Protein AF-0000000078808119 (afdb_homodimer)

Structure (mmCIF, N/CA/C/O backbone):
data_AF-0000000078808119-model_v1
#
loop_
_entity.id
_entity.type
_entity.pdbx_description
1 polymer 'NodT family efflux transporter, outer membrane factor (OMF) lipoprotein'
#
loop_
_atom_site.group_PDB
_atom_site.id
_atom_site.type_symbol
_atom_site.label_atom_id
_atom_site.label_alt_id
_atom_site.label_comp_id
_atom_site.label_asym_id
_atom_site.label_entity_id
_atom_site.label_seq_id
_atom_site.pdbx_PDB_ins_code
_atom_site.Cartn_x
_atom_site.Cartn_y
_atom_site.Cartn_z
_atom_site.occupancy
_atom_site.B_iso_or_equiv
_atom_site.auth_seq_id
_atom_site.auth_comp_id
_atom_site.auth_asym_id
_atom_site.auth_atom_id
_atom_site.pdbx_PDB_model_num
ATOM 1 N N . MET A 1 1 ? 0.182 16.781 65.875 1 26.11 1 MET A N 1
ATOM 2 C CA . MET A 1 1 ? 0.904 15.656 65.312 1 26.11 1 MET A CA 1
ATOM 3 C C . MET A 1 1 ? 0.133 15.062 64.125 1 26.11 1 MET A C 1
ATOM 5 O O . MET A 1 1 ? 0.72 14.742 63.094 1 26.11 1 MET A O 1
ATOM 9 N N . ASN A 1 2 ? -1.141 14.547 64.375 1 29.64 2 ASN A N 1
ATOM 10 C CA . ASN A 1 2 ? -1.633 13.32 63.75 1 29.64 2 ASN A CA 1
ATOM 11 C C . ASN A 1 2 ? -2.248 13.578 62.375 1 29.64 2 ASN A C 1
ATOM 13 O O . ASN A 1 2 ? -3.064 12.789 61.906 1 29.64 2 ASN A O 1
ATOM 17 N N . MET A 1 3 ? -2.367 14.836 61.938 1 37.66 3 MET A N 1
ATOM 18 C CA . MET A 1 3 ? -3.24 15.172 60.812 1 37.66 3 MET A CA 1
ATOM 19 C C . MET A 1 3 ? -2.713 14.57 59.531 1 37.66 3 MET A C 1
ATOM 21 O O . MET A 1 3 ? -3.156 14.945 58.438 1 37.66 3 MET A O 1
ATOM 25 N N . ARG A 1 4 ? -1.538 13.805 59.625 1 39.56 4 ARG A N 1
ATOM 26 C CA . ARG A 1 4 ? -0.727 13.469 58.469 1 39.56 4 ARG A CA 1
ATOM 27 C C . ARG A 1 4 ? -1.419 12.414 57.625 1 39.56 4 ARG A C 1
ATOM 29 O O . ARG A 1 4 ? -0.977 12.133 56.5 1 39.56 4 ARG A O 1
ATOM 36 N N . ALA A 1 5 ? -2.146 11.508 58.25 1 38.66 5 ALA A N 1
ATOM 37 C CA . ALA A 1 5 ? -2.242 10.156 57.719 1 38.66 5 ALA A CA 1
ATOM 38 C C . ALA A 1 5 ? -3.182 10.109 56.5 1 38.66 5 ALA A C 1
ATOM 40 O O . ALA A 1 5 ? -3.326 9.07 55.875 1 38.66 5 ALA A O 1
ATOM 41 N N . TRP A 1 6 ? -4.121 11.055 56.469 1 37.31 6 TRP A N 1
ATOM 42 C CA . TRP A 1 6 ? -5.27 10.656 55.656 1 37.31 6 TRP A CA 1
ATOM 43 C C . TRP A 1 6 ? -4.898 10.602 54.188 1 37.31 6 TRP A C 1
ATOM 45 O O . TRP A 1 6 ? -5.746 10.328 53.344 1 37.31 6 TRP A O 1
ATOM 55 N N . SER A 1 7 ? -3.699 11.258 53.75 1 37.12 7 SER A N 1
ATOM 56 C CA . SER A 1 7 ? -3.629 11.586 52.344 1 37.12 7 SER A CA 1
ATOM 57 C C . SER A 1 7 ? -3.324 10.352 51.5 1 37.12 7 SER A C 1
ATOM 59 O O . SER A 1 7 ? -3.008 10.461 50.312 1 37.12 7 SER A O 1
ATOM 61 N N . ILE A 1 8 ? -2.963 9.203 52.219 1 37.16 8 ILE A N 1
ATOM 62 C CA . ILE A 1 8 ? -2.27 8.195 51.438 1 37.16 8 ILE A CA 1
ATOM 63 C C . ILE A 1 8 ? -3.24 7.566 50.438 1 37.16 8 ILE A C 1
ATOM 65 O O . ILE A 1 8 ? -2.82 6.914 49.469 1 37.16 8 ILE A O 1
ATOM 69 N N . SER A 1 9 ? -4.48 7.402 50.844 1 36.59 9 SER A N 1
ATOM 70 C CA . SER A 1 9 ? -5.203 6.281 50.25 1 36.59 9 SER A CA 1
ATOM 71 C C . SER A 1 9 ? -5.484 6.523 48.781 1 36.59 9 SER A C 1
ATOM 73 O O . SER A 1 9 ? -6.172 5.73 48.125 1 36.59 9 SER A O 1
ATOM 75 N N . LEU A 1 10 ? -5.438 7.82 48.375 1 34.66 10 LEU A N 1
ATOM 76 C CA . LEU A 1 10 ? -6.113 7.977 47.094 1 34.66 10 LEU A CA 1
ATOM 77 C C . LEU A 1 10 ? -5.344 7.266 46 1 34.66 10 LEU A C 1
ATOM 79 O O . LEU A 1 10 ? -5.82 7.176 44.875 1 34.66 10 LEU A O 1
ATOM 83 N N . LEU A 1 11 ? -4 7.031 46.219 1 33.75 11 LEU A N 1
ATOM 84 C CA . LEU A 1 11 ? -3.221 6.805 45 1 33.75 11 LEU A CA 1
ATOM 85 C C . LEU A 1 11 ? -3.475 5.41 44.438 1 33.75 11 LEU A C 1
ATOM 87 O O . LEU A 1 11 ? -2.857 5.008 43.469 1 33.75 11 LEU A O 1
ATOM 91 N N . LEU A 1 12 ? -3.926 4.531 45.312 1 34.78 12 LEU A N 1
ATOM 92 C CA . LEU A 1 12 ? -3.605 3.178 44.875 1 34.78 12 LEU A CA 1
ATOM 93 C C . LEU A 1 12 ? -4.328 2.84 43.594 1 34.78 12 LEU A C 1
ATOM 95 O O . LEU A 1 12 ? -3.943 1.904 42.875 1 34.78 12 LEU A O 1
ATOM 99 N N . PHE A 1 13 ? -5.594 3.127 43.531 1 34 13 PHE A N 1
ATOM 100 C CA . PHE A 1 13 ? -6.359 2.174 42.75 1 34 13 PHE A CA 1
ATOM 101 C C . PHE A 1 13 ? -6.078 2.359 41.25 1 34 13 PHE A C 1
ATOM 103 O O . PHE A 1 13 ? -6.918 2.033 40.406 1 34 13 PHE A O 1
ATOM 110 N N . LEU A 1 14 ? -5.188 3.268 40.812 1 32.53 14 LEU A N 1
ATOM 111 C CA . LEU A 1 14 ? -5.215 3.326 39.344 1 32.53 14 LEU A CA 1
ATOM 112 C C . LEU A 1 14 ? -4.699 2.023 38.75 1 32.53 14 LEU A C 1
ATOM 114 O O . LEU A 1 14 ? -3.508 1.898 38.469 1 32.53 14 LEU A O 1
ATOM 118 N N . SER A 1 15 ? -4.922 0.823 39.375 1 31.66 15 SER A N 1
ATOM 119 C CA . SER A 1 15 ? -4.414 -0.395 38.75 1 31.66 15 SER A CA 1
ATOM 120 C C . SER A 1 15 ? -4.719 -0.42 37.25 1 31.66 15 SER A C 1
ATOM 122 O O . SER A 1 15 ? -5.684 0.199 36.812 1 31.66 15 SER A O 1
ATOM 124 N N . SER A 1 16 ? -3.799 -1.093 36.438 1 31.8 16 SER A N 1
ATOM 125 C CA . SER A 1 16 ? -3.34 -1.405 35.094 1 31.8 16 SER A CA 1
ATOM 126 C C . SER A 1 16 ? -4.363 -2.252 34.344 1 31.8 16 SER A C 1
ATOM 128 O O . SER A 1 16 ? -4.117 -3.426 34.062 1 31.8 16 SER A O 1
ATOM 130 N N . VAL A 1 17 ? -5.496 -2.592 34.781 1 33 17 VAL A N 1
ATOM 131 C CA . VAL A 1 17 ? -6.25 -3.469 33.906 1 33 17 VAL A CA 1
ATOM 132 C C . VAL A 1 17 ? -6.32 -2.852 32.5 1 33 17 VAL A C 1
ATOM 134 O O . VAL A 1 17 ? -7.273 -2.137 32.188 1 33 17 VAL A O 1
ATOM 137 N N . ALA A 1 18 ? -5.367 -2.074 32 1 31.47 18 ALA A N 1
ATOM 138 C CA . ALA A 1 18 ? -5.523 -1.197 30.859 1 31.47 18 ALA A CA 1
ATOM 139 C C . ALA A 1 18 ? -6.094 -1.96 29.656 1 31.47 18 ALA A C 1
ATOM 141 O O . ALA A 1 18 ? -7.078 -1.531 29.062 1 31.47 18 ALA A O 1
ATOM 142 N N . SER A 1 19 ? -5.176 -2.441 28.594 1 35.34 19 SER A N 1
ATOM 143 C CA . SER A 1 19 ? -5.043 -2.088 27.188 1 35.34 19 SER A CA 1
ATOM 144 C C . SER A 1 19 ? -5.781 -3.082 26.297 1 35.34 19 SER A C 1
ATOM 146 O O . SER A 1 19 ? -5.73 -2.979 25.062 1 35.34 19 SER A O 1
ATOM 148 N N . ALA A 1 20 ? -5.914 -4.371 26.703 1 38.78 20 ALA A N 1
ATOM 149 C CA . ALA A 1 20 ? -6.301 -5.312 25.656 1 38.78 20 ALA A CA 1
ATOM 150 C C . ALA A 1 20 ? -7.75 -5.098 25.234 1 38.78 20 ALA A C 1
ATOM 152 O O . ALA A 1 20 ? -8.172 -5.555 24.172 1 38.78 20 ALA A O 1
ATOM 153 N N . GLN A 1 21 ? -8.633 -4.668 26.047 1 41.41 21 GLN A N 1
ATOM 154 C CA . GLN A 1 21 ? -10.094 -4.676 25.938 1 41.41 21 GLN A CA 1
ATOM 155 C C . GLN A 1 21 ? -10.578 -3.67 24.906 1 41.41 21 GLN A C 1
ATOM 157 O O . GLN A 1 21 ? -11.695 -3.779 24.406 1 41.41 21 GLN A O 1
ATOM 162 N N . THR A 1 22 ? -9.805 -2.459 24.641 1 49.28 22 THR A N 1
ATOM 163 C CA . THR A 1 22 ? -10.359 -1.279 23.984 1 49.28 22 THR A CA 1
ATOM 164 C C . THR A 1 22 ? -10.234 -1.395 22.469 1 49.28 22 THR A C 1
ATOM 166 O O . THR A 1 22 ? -10.797 -0.579 21.734 1 49.28 22 THR A O 1
ATOM 169 N N . ALA A 1 23 ? -9.453 -2.383 22.078 1 54.72 23 ALA A N 1
ATOM 170 C CA . ALA A 1 23 ? -9.266 -2.43 20.625 1 54.72 23 ALA A CA 1
ATOM 171 C C . ALA A 1 23 ? -10.586 -2.691 19.922 1 54.72 23 ALA A C 1
ATOM 173 O O . ALA A 1 23 ? -10.812 -2.184 18.812 1 54.72 23 ALA A O 1
ATOM 174 N N . ASN A 1 24 ? -11.539 -3.266 20.547 1 64.44 24 ASN A N 1
ATOM 175 C CA . ASN A 1 24 ? -12.812 -3.609 19.906 1 64.44 24 ASN A CA 1
ATOM 176 C C . ASN A 1 24 ? -13.68 -2.373 19.688 1 64.44 24 ASN A C 1
ATOM 178 O O . ASN A 1 24 ? -14.672 -2.43 18.969 1 64.44 24 ASN A O 1
ATOM 182 N N . ARG A 1 25 ? -13.211 -1.296 20.188 1 74.12 25 ARG A N 1
ATOM 183 C CA . ARG A 1 25 ? -14.039 -0.098 20.156 1 74.12 25 ARG A CA 1
ATOM 184 C C . ARG A 1 25 ? -14.156 0.455 18.75 1 74.12 25 ARG A C 1
ATOM 186 O O . ARG A 1 25 ? -15.18 1.028 18.375 1 74.12 25 ARG A O 1
ATOM 193 N N . TYR A 1 26 ? -13.133 0.184 17.906 1 83.81 26 TYR A N 1
ATOM 194 C CA . TYR A 1 26 ? -13.125 0.848 16.609 1 83.81 26 TYR A CA 1
ATOM 195 C C . TYR A 1 26 ? -13.461 -0.132 15.492 1 83.81 26 TYR A C 1
ATOM 197 O O . TYR A 1 26 ? -13.414 0.221 14.312 1 83.81 26 TYR A O 1
ATOM 205 N N . LEU A 1 27 ? -13.828 -1.312 15.914 1 83.19 27 LEU A N 1
ATOM 206 C CA . LEU A 1 27 ? -14.18 -2.311 14.914 1 83.19 27 LEU A CA 1
ATOM 207 C C . LEU A 1 27 ? -15.57 -2.033 14.336 1 83.19 27 LEU A C 1
ATOM 209 O O . LEU A 1 27 ? -16.531 -1.854 15.086 1 83.19 27 LEU A O 1
ATOM 213 N N . ASP A 1 28 ? -15.68 -1.986 13.102 1 80.62 28 ASP A N 1
ATOM 214 C CA . ASP A 1 28 ? -16.969 -1.799 12.438 1 80.62 28 ASP A CA 1
ATOM 215 C C . ASP A 1 28 ? -17.781 -3.086 12.461 1 80.62 28 ASP A C 1
ATOM 217 O O . ASP A 1 28 ? -19.016 -3.043 12.57 1 80.62 28 ASP A O 1
ATOM 221 N N . THR A 1 29 ? -17.141 -4.25 12.273 1 78.62 29 THR A N 1
ATOM 222 C CA . THR A 1 29 ? -17.734 -5.578 12.289 1 78.62 29 THR A CA 1
ATOM 223 C C . THR A 1 29 ? -17.016 -6.488 13.281 1 78.62 29 THR A C 1
ATOM 225 O O . THR A 1 29 ? -15.781 -6.562 13.273 1 78.62 29 THR A O 1
ATOM 228 N N . PRO A 1 30 ? -17.859 -7.184 14.078 1 76.88 30 PRO A N 1
ATOM 229 C CA . PRO A 1 30 ? -17.203 -8.094 15.023 1 76.88 30 PRO A CA 1
ATOM 230 C C . PRO A 1 30 ? -16.422 -9.203 14.336 1 76.88 30 PRO A C 1
ATOM 232 O O . PRO A 1 30 ? -16.781 -9.617 13.227 1 76.88 30 PRO A O 1
ATOM 235 N N . LEU A 1 31 ? -15.445 -9.617 14.961 1 77.25 31 LEU A N 1
ATOM 236 C CA . LEU A 1 31 ? -14.586 -10.648 14.414 1 77.25 31 LEU A CA 1
ATOM 237 C C . LEU A 1 31 ? -15.352 -11.953 14.227 1 77.25 31 LEU A C 1
ATOM 239 O O . LEU A 1 31 ? -16.281 -12.25 14.992 1 77.25 31 LEU A O 1
ATOM 243 N N . PRO A 1 32 ? -15 -12.695 13.148 1 74.25 32 PRO A N 1
ATOM 244 C CA . PRO A 1 32 ? -15.656 -13.992 12.961 1 74.25 32 PRO A CA 1
ATOM 245 C C . PRO A 1 32 ? -15.367 -14.969 14.094 1 74.25 32 PRO A C 1
ATOM 247 O O . PRO A 1 32 ? -14.266 -14.977 14.641 1 74.25 32 PRO A O 1
ATOM 250 N N . GLN A 1 33 ? -16.406 -15.727 14.5 1 66.69 33 GLN A N 1
ATOM 251 C CA . GLN A 1 33 ? -16.281 -16.656 15.617 1 66.69 33 GLN A CA 1
ATOM 252 C C . GLN A 1 33 ? -15.641 -17.969 15.156 1 66.69 33 GLN A C 1
ATOM 254 O O . GLN A 1 33 ? -15.008 -18.672 15.953 1 66.69 33 GLN A O 1
ATOM 259 N N . THR A 1 34 ? -15.977 -18.453 13.898 1 64.12 34 THR A N 1
ATOM 260 C CA . THR A 1 34 ? -15.461 -19.734 13.398 1 64.12 34 THR A CA 1
ATOM 261 C C . THR A 1 34 ? -14.711 -19.531 12.078 1 64.12 34 THR A C 1
ATOM 263 O O . THR A 1 34 ? -14.953 -18.562 11.367 1 64.12 34 THR A O 1
ATOM 266 N N . TRP A 1 35 ? -13.648 -20.344 12.156 1 62.38 35 TRP A N 1
ATOM 267 C CA . TRP A 1 35 ? -12.953 -20.406 10.875 1 62.38 35 TRP A CA 1
ATOM 268 C C . TRP A 1 35 ? -13.586 -21.453 9.961 1 62.38 35 TRP A C 1
ATOM 270 O O . TRP A 1 35 ? -14.242 -22.391 10.438 1 62.38 35 TRP A O 1
ATOM 280 N N . GLU A 1 36 ? -14.047 -21.234 8.867 1 53.06 36 GLU A N 1
ATOM 281 C CA . GLU A 1 36 ? -14.859 -22.031 7.961 1 53.06 36 GLU A CA 1
ATOM 282 C C . GLU A 1 36 ? -14.469 -23.516 8.031 1 53.06 36 GLU A C 1
ATOM 284 O O . GLU A 1 36 ? -15.312 -24.391 7.859 1 53.06 36 GLU A O 1
ATOM 289 N N . GLU A 1 37 ? -13.344 -24.125 7.797 1 51.22 37 GLU A N 1
ATOM 290 C CA . GLU A 1 37 ? -13.297 -25.547 7.457 1 51.22 37 GLU A CA 1
ATOM 291 C C . GLU A 1 37 ? -13.32 -26.422 8.711 1 51.22 37 GLU A C 1
ATOM 293 O O . GLU A 1 37 ? -12.391 -26.375 9.516 1 51.22 37 GLU A O 1
ATOM 298 N N . GLY A 1 38 ? -14.664 -26.766 9.234 1 43.78 38 GLY A N 1
ATOM 299 C CA . GLY A 1 38 ? -15 -27.719 10.289 1 43.78 38 GLY A CA 1
ATOM 300 C C . GLY A 1 38 ? -14.375 -29.078 10.078 1 43.78 38 GLY A C 1
ATOM 301 O O . GLY A 1 38 ? -14.867 -30.078 10.602 1 43.78 38 GLY A O 1
ATOM 302 N N . GLY A 1 39 ? -13.547 -29.406 9.195 1 38.81 39 GLY A N 1
ATOM 303 C CA . GLY A 1 39 ? -13.148 -30.797 9.297 1 38.81 39 GLY A CA 1
ATOM 304 C C . GLY A 1 39 ? -12.445 -31.109 10.602 1 38.81 39 GLY A C 1
ATOM 305 O O . GLY A 1 39 ? -11.883 -30.234 11.242 1 38.81 39 GLY A O 1
ATOM 306 N N . LYS A 1 40 ? -12.938 -32.312 11.266 1 40.69 40 LYS A N 1
ATOM 307 C CA . LYS A 1 40 ? -12.539 -32.875 12.539 1 40.69 40 LYS A CA 1
ATOM 308 C C . LYS A 1 40 ? -11.023 -33 12.648 1 40.69 40 LYS A C 1
ATOM 310 O O . LYS A 1 40 ? -10.5 -33.562 13.617 1 40.69 40 LYS A O 1
ATOM 315 N N . VAL A 1 41 ? -10.422 -33 11.57 1 37.84 41 VAL A N 1
ATOM 316 C CA . VAL A 1 41 ? -9.109 -33.625 11.766 1 37.84 41 VAL A CA 1
ATOM 317 C C . VAL A 1 41 ? -8.273 -32.75 12.703 1 37.84 41 VAL A C 1
ATOM 319 O O . VAL A 1 41 ? -7.426 -33.281 13.438 1 37.84 41 VAL A O 1
ATOM 322 N N . PHE A 1 42 ? -8.133 -31.312 12.594 1 37.91 42 PHE A N 1
ATOM 323 C CA . PHE A 1 42 ? -6.922 -30.734 13.148 1 37.91 42 PHE A CA 1
ATOM 324 C C . PHE A 1 42 ? -7.25 -29.781 14.297 1 37.91 42 PHE A C 1
ATOM 326 O O . PHE A 1 42 ? -7.68 -28.656 14.07 1 37.91 42 PHE A O 1
ATOM 333 N N . GLN A 1 43 ? -7.594 -30.422 15.32 1 39.22 43 GLN A N 1
ATOM 334 C CA . GLN A 1 43 ? -8.016 -29.688 16.5 1 39.22 43 GLN A CA 1
ATOM 335 C C . GLN A 1 43 ? -6.824 -29.062 17.219 1 39.22 43 GLN A C 1
ATOM 337 O O . GLN A 1 43 ? -6.941 -28.594 18.344 1 39.22 43 GLN A O 1
ATOM 342 N N . GLN A 1 44 ? -5.648 -29.172 16.797 1 40.62 44 GLN A N 1
ATOM 343 C CA . GLN A 1 44 ? -4.684 -28.641 17.75 1 40.62 44 GLN A CA 1
ATOM 344 C C . GLN A 1 44 ? -4.5 -27.141 17.594 1 40.62 44 GLN A C 1
ATOM 346 O O . GLN A 1 44 ? -4.395 -26.641 16.469 1 40.62 44 GLN A O 1
ATOM 351 N N . ILE A 1 45 ? -4.691 -26.484 18.656 1 45.12 45 ILE A N 1
ATOM 352 C CA . ILE A 1 45 ? -4.426 -25.062 18.812 1 45.12 45 ILE A CA 1
ATOM 353 C C . ILE A 1 45 ? -2.955 -24.781 18.516 1 45.12 45 ILE A C 1
ATOM 355 O O . ILE A 1 45 ? -2.064 -25.406 19.094 1 45.12 45 ILE A O 1
ATOM 359 N N . LEU A 1 46 ? -2.701 -24.172 17.438 1 50.47 46 LEU A N 1
ATOM 360 C CA . LEU A 1 46 ? -1.332 -23.766 17.141 1 50.47 46 LEU A CA 1
ATOM 361 C C . LEU A 1 46 ? -0.723 -23 18.312 1 50.47 46 LEU A C 1
ATOM 363 O O . LEU A 1 46 ? -1.349 -22.094 18.859 1 50.47 46 LEU A O 1
ATOM 367 N N . PRO A 1 47 ? 0.2 -23.578 19.047 1 45.91 47 PRO A N 1
ATOM 368 C CA . PRO A 1 47 ? 0.911 -22.703 19.969 1 45.91 47 PRO A CA 1
ATOM 369 C C . PRO A 1 47 ? 1.472 -21.453 19.297 1 45.91 47 PRO A C 1
ATOM 371 O O . PRO A 1 47 ? 2.234 -21.562 18.328 1 45.91 47 PRO A O 1
ATOM 374 N N . VAL A 1 48 ? 0.753 -20.5 19.047 1 52.31 48 VAL A N 1
ATOM 375 C CA . VAL A 1 48 ? 1.452 -19.344 18.516 1 52.31 48 VAL A CA 1
ATOM 376 C C . VAL A 1 48 ? 2.645 -19 19.406 1 52.31 48 VAL A C 1
ATOM 378 O O . VAL A 1 48 ? 2.49 -18.312 20.422 1 52.31 48 VAL A O 1
ATOM 381 N N . ASP A 1 49 ? 3.525 -20.016 19.484 1 59.28 49 ASP A N 1
ATOM 382 C CA . ASP A 1 49 ? 4.781 -19.766 20.188 1 59.28 49 ASP A CA 1
ATOM 383 C C . ASP A 1 49 ? 5.598 -18.688 19.469 1 59.28 49 ASP A C 1
ATOM 385 O O . ASP A 1 49 ? 5.504 -18.531 18.25 1 59.28 49 ASP A O 1
ATOM 389 N N . ASP A 1 50 ? 6.305 -17.812 20.141 1 72.62 50 ASP A N 1
ATOM 390 C CA . ASP A 1 50 ? 7.109 -16.688 19.656 1 72.62 50 ASP A CA 1
ATOM 391 C C . ASP A 1 50 ? 8.227 -17.172 18.734 1 72.62 50 ASP A C 1
ATOM 393 O O . ASP A 1 50 ? 8.477 -16.578 17.688 1 72.62 50 ASP A O 1
ATOM 397 N N . GLN A 1 51 ? 8.727 -18.422 18.984 1 86.69 51 GLN A N 1
ATOM 398 C CA . GLN A 1 51 ? 9.82 -18.906 18.156 1 86.69 51 GLN A CA 1
ATOM 399 C C . GLN A 1 51 ? 9.414 -20.141 17.375 1 86.69 51 GLN A C 1
ATOM 401 O O . GLN A 1 51 ? 10.016 -21.203 17.516 1 86.69 51 GLN A O 1
ATOM 406 N N . TRP A 1 52 ? 8.359 -20.031 16.469 1 88.69 52 TRP A N 1
ATOM 407 C CA . TRP A 1 52 ? 7.738 -21.109 15.711 1 88.69 52 TRP A CA 1
ATOM 408 C C . TRP A 1 52 ? 8.766 -21.828 14.844 1 88.69 52 TRP A C 1
ATOM 410 O O . TRP A 1 52 ? 8.617 -23.016 14.555 1 88.69 52 TRP A O 1
ATOM 420 N N . TRP A 1 53 ? 9.883 -21.203 14.422 1 91.31 53 TRP A N 1
ATOM 421 C CA . TRP A 1 53 ? 10.867 -21.781 13.516 1 91.31 53 TRP A CA 1
ATOM 422 C C . TRP A 1 53 ? 11.641 -22.906 14.195 1 91.31 53 TRP A C 1
ATOM 424 O O . TRP A 1 53 ? 12.211 -23.766 13.531 1 91.31 53 TRP A O 1
ATOM 434 N N . LYS A 1 54 ? 11.672 -22.969 15.484 1 89.62 54 LYS A N 1
ATOM 435 C CA . LYS A 1 54 ? 12.359 -24.016 16.234 1 89.62 54 LYS A CA 1
ATOM 436 C C . LYS A 1 54 ? 11.656 -25.359 16.062 1 89.62 54 LYS A C 1
ATOM 438 O O . LYS A 1 54 ? 12.273 -26.406 16.219 1 89.62 54 LYS A O 1
ATOM 443 N N . SER A 1 55 ? 10.375 -25.312 15.727 1 86.44 55 SER A N 1
ATOM 444 C CA . SER A 1 55 ? 9.609 -26.531 15.547 1 86.44 55 SER A CA 1
ATOM 445 C C . SER A 1 55 ? 10.094 -27.312 14.328 1 86.44 55 SER A C 1
ATOM 447 O O . SER A 1 55 ? 9.836 -28.516 14.203 1 86.44 55 SER A O 1
ATOM 449 N N . PHE A 1 56 ? 10.82 -26.625 13.422 1 91.56 56 PHE A N 1
ATOM 450 C CA . PHE A 1 56 ? 11.336 -27.281 12.227 1 91.56 56 PHE A CA 1
ATOM 451 C C . PHE A 1 56 ? 12.523 -28.172 12.57 1 91.56 56 PHE A C 1
ATOM 453 O O . PHE A 1 56 ? 12.922 -29.016 11.773 1 91.56 56 PHE A O 1
ATOM 460 N N . GLY A 1 57 ? 13.125 -28.016 13.734 1 90.5 57 GLY A N 1
ATOM 461 C CA . GLY A 1 57 ? 14.234 -28.828 14.18 1 90.5 57 GLY A CA 1
ATOM 462 C C . GLY A 1 57 ? 15.492 -28.641 13.359 1 90.5 57 GLY A C 1
ATOM 463 O O . GLY A 1 57 ? 16.266 -29.578 13.164 1 90.5 57 GLY A O 1
ATOM 464 N N . ASP A 1 58 ? 15.648 -27.531 12.773 1 94.31 58 ASP A N 1
ATOM 465 C CA . ASP A 1 58 ? 16.812 -27.234 11.938 1 94.31 58 ASP A CA 1
ATOM 466 C C . ASP A 1 58 ? 17.703 -26.188 12.609 1 94.31 58 ASP A C 1
ATOM 468 O O . ASP A 1 58 ? 17.375 -25 12.633 1 94.31 58 ASP A O 1
ATOM 472 N N . GLN A 1 59 ? 18.875 -26.594 13.062 1 93.81 59 GLN A N 1
ATOM 473 C CA . GLN A 1 59 ? 19.797 -25.734 13.812 1 93.81 59 GLN A CA 1
ATOM 474 C C . GLN A 1 59 ? 20.344 -24.609 12.938 1 93.81 59 GLN A C 1
ATOM 476 O O . GLN A 1 59 ? 20.609 -23.5 13.422 1 93.81 59 GLN A O 1
ATOM 481 N N . THR A 1 60 ? 20.516 -24.891 11.711 1 95.69 60 THR A N 1
ATOM 482 C CA . THR A 1 60 ? 21 -23.859 10.805 1 95.69 60 THR A CA 1
ATOM 483 C C . THR A 1 60 ? 19.984 -22.734 10.672 1 95.69 60 THR A C 1
ATOM 485 O O . THR A 1 60 ? 20.328 -21.547 10.781 1 95.69 60 THR A O 1
ATOM 488 N N . LEU A 1 61 ? 18.719 -23.094 10.492 1 96.38 61 LEU A N 1
ATOM 489 C CA . LEU A 1 61 ? 17.656 -22.109 10.398 1 96.38 61 LEU A CA 1
ATOM 490 C C . LEU A 1 61 ? 17.578 -21.281 11.68 1 96.38 61 LEU A C 1
ATOM 492 O O . LEU A 1 61 ? 17.469 -20.047 11.625 1 96.38 61 LEU A O 1
ATOM 496 N N . ASP A 1 62 ? 17.75 -21.953 12.828 1 95.62 62 ASP A N 1
ATOM 497 C CA . ASP A 1 62 ? 17.703 -21.266 14.109 1 95.62 62 ASP A CA 1
ATOM 498 C C . ASP A 1 62 ? 18.812 -20.203 14.203 1 95.62 62 ASP A C 1
ATOM 500 O O . ASP A 1 62 ? 18.547 -19.078 14.625 1 95.62 62 ASP A O 1
ATOM 504 N N . SER A 1 63 ? 19.969 -20.625 13.781 1 96.06 63 SER A N 1
ATOM 505 C CA . SER A 1 63 ? 21.125 -19.719 13.844 1 96.06 63 SER A CA 1
ATOM 506 C C . SER A 1 63 ? 20.953 -18.547 12.891 1 96.06 63 SER A C 1
ATOM 508 O O . SER A 1 63 ? 21.297 -17.406 13.234 1 96.06 63 SER A O 1
ATOM 510 N N . LEU A 1 64 ? 20.406 -18.766 11.703 1 97.56 64 LEU A N 1
ATOM 511 C CA . LEU A 1 64 ? 20.219 -17.703 10.719 1 97.56 64 LEU A CA 1
ATOM 512 C C . LEU A 1 64 ? 19.234 -16.656 11.234 1 97.56 64 LEU A C 1
ATOM 514 O O . LEU A 1 64 ? 19.484 -15.445 11.094 1 97.56 64 LEU A O 1
ATOM 518 N N . ILE A 1 65 ? 18.156 -17.109 11.852 1 96.88 65 ILE A N 1
ATOM 519 C CA . ILE A 1 65 ? 17.156 -16.172 12.352 1 96.88 65 ILE A CA 1
ATOM 520 C C . ILE A 1 65 ? 17.75 -15.359 13.508 1 96.88 65 ILE A C 1
ATOM 522 O O . ILE A 1 65 ? 17.547 -14.141 13.594 1 96.88 65 ILE A O 1
ATOM 526 N N . THR A 1 66 ? 18.547 -16 14.391 1 95.5 66 THR A N 1
ATOM 527 C CA . THR A 1 66 ? 19.172 -15.32 15.516 1 95.5 66 THR A CA 1
ATOM 528 C C . THR A 1 66 ? 20.125 -14.227 15.023 1 95.5 66 THR A C 1
ATOM 530 O O . THR A 1 66 ? 20.094 -13.102 15.531 1 95.5 66 THR A O 1
ATOM 533 N N . ILE A 1 67 ? 20.875 -14.539 14 1 96.5 67 ILE A N 1
ATOM 534 C CA . ILE A 1 67 ? 21.828 -13.578 13.453 1 96.5 67 ILE A CA 1
ATOM 535 C C . ILE A 1 67 ? 21.078 -12.445 12.758 1 96.5 67 ILE A C 1
ATOM 537 O O . ILE A 1 67 ? 21.438 -11.273 12.898 1 96.5 67 ILE A O 1
ATOM 541 N N . ALA A 1 68 ? 20 -12.742 12.008 1 97.56 68 ALA A N 1
ATOM 542 C CA . ALA A 1 68 ? 19.219 -11.734 11.281 1 97.56 68 ALA A CA 1
ATOM 543 C C . ALA A 1 68 ? 18.609 -10.727 12.242 1 97.56 68 ALA A C 1
ATOM 545 O O . ALA A 1 68 ? 18.641 -9.523 11.992 1 97.56 68 ALA A O 1
ATOM 546 N N . VAL A 1 69 ? 18.125 -11.211 13.375 1 94.5 69 VAL A N 1
ATOM 547 C CA . VAL A 1 69 ? 17.453 -10.352 14.352 1 94.5 69 VAL A CA 1
ATOM 548 C C . VAL A 1 69 ? 18.469 -9.367 14.945 1 94.5 69 VAL A C 1
ATOM 550 O O . VAL A 1 69 ? 18.125 -8.227 15.25 1 94.5 69 VAL A O 1
ATOM 553 N N . ASP A 1 70 ? 19.672 -9.781 14.961 1 94 70 ASP A N 1
ATOM 554 C CA . ASP A 1 70 ? 20.719 -8.977 15.594 1 94 70 ASP A CA 1
ATOM 555 C C . ASP A 1 70 ? 21.328 -7.996 14.594 1 94 70 ASP A C 1
ATOM 557 O O . ASP A 1 70 ? 21.734 -6.895 14.977 1 94 70 ASP A O 1
ATOM 561 N N . ARG A 1 71 ? 21.312 -8.391 13.281 1 96.5 71 ARG A N 1
ATOM 562 C CA . ARG A 1 71 ? 22.203 -7.656 12.383 1 96.5 71 ARG A CA 1
ATOM 563 C C . ARG A 1 71 ? 21.422 -7.031 11.234 1 96.5 71 ARG A C 1
ATOM 565 O O . ARG A 1 71 ? 21.938 -6.176 10.516 1 96.5 71 ARG A O 1
ATOM 572 N N . ASN A 1 72 ? 20.188 -7.402 11.008 1 97.81 72 ASN A N 1
ATOM 573 C CA . ASN A 1 72 ? 19.438 -6.91 9.867 1 97.81 72 ASN A CA 1
ATOM 574 C C . ASN A 1 72 ? 19.188 -5.406 9.953 1 97.81 72 ASN A C 1
ATOM 576 O O . ASN A 1 72 ? 18.781 -4.898 11 1 97.81 72 ASN A O 1
ATOM 580 N N . TYR A 1 73 ? 19.375 -4.727 8.812 1 96.94 73 TYR A N 1
ATOM 581 C CA . TYR A 1 73 ? 19.312 -3.268 8.812 1 96.94 73 TYR A CA 1
ATOM 582 C C . TYR A 1 73 ? 17.891 -2.773 8.93 1 96.94 73 TYR A C 1
ATOM 584 O O . TYR A 1 73 ? 17.641 -1.643 9.359 1 96.94 73 TYR A O 1
ATOM 592 N N . SER A 1 74 ? 16.922 -3.549 8.5 1 97.56 74 SER A N 1
ATOM 593 C CA . SER A 1 74 ? 15.531 -3.154 8.703 1 97.56 74 SER A CA 1
ATOM 594 C C . SER A 1 74 ? 15.195 -3.086 10.188 1 97.56 74 SER A C 1
ATOM 596 O O . SER A 1 74 ? 14.422 -2.225 10.617 1 97.56 74 SER A O 1
ATOM 598 N N . VAL A 1 75 ? 15.734 -4.008 10.969 1 96 75 VAL A N 1
ATOM 599 C CA . VAL A 1 75 ? 15.523 -4.012 12.414 1 96 75 VAL A CA 1
ATOM 600 C C . VAL A 1 75 ? 16.203 -2.799 13.039 1 96 75 VAL A C 1
ATOM 602 O O . VAL A 1 75 ? 15.602 -2.086 13.844 1 96 75 VAL A O 1
ATOM 605 N N . LEU A 1 76 ? 17.406 -2.525 12.617 1 96.69 76 LEU A N 1
ATOM 606 C CA . LEU A 1 76 ? 18.156 -1.388 13.148 1 96.69 76 LEU A CA 1
ATOM 607 C C . LEU A 1 76 ? 17.469 -0.074 12.805 1 96.69 76 LEU A C 1
ATOM 609 O O . LEU A 1 76 ? 17.391 0.834 13.633 1 96.69 76 LEU A O 1
ATOM 613 N N . THR A 1 77 ? 16.938 -0.035 11.602 1 98 77 THR A N 1
ATOM 614 C CA . THR A 1 77 ? 16.203 1.151 11.172 1 98 77 THR A CA 1
ATOM 615 C C . THR A 1 77 ? 14.938 1.332 12 1 98 77 THR A C 1
ATOM 617 O O . THR A 1 77 ? 14.57 2.457 12.352 1 98 77 THR A O 1
ATOM 620 N N . ALA A 1 78 ? 14.258 0.229 12.352 1 96.88 78 ALA A N 1
ATOM 621 C CA . ALA A 1 78 ? 13.062 0.301 13.18 1 96.88 78 ALA A CA 1
ATOM 622 C C . ALA A 1 78 ? 13.391 0.816 14.578 1 96.88 78 ALA A C 1
ATOM 624 O O . ALA A 1 78 ? 12.609 1.563 15.172 1 96.88 78 ALA A O 1
ATOM 625 N N . ILE A 1 79 ? 14.539 0.465 15.086 1 97 79 ILE A N 1
ATOM 626 C CA . ILE A 1 79 ? 15 0.955 16.375 1 97 79 ILE A CA 1
ATOM 627 C C . ILE A 1 79 ? 15.227 2.465 16.312 1 97 79 ILE A C 1
ATOM 629 O O . ILE A 1 79 ? 14.805 3.201 17.203 1 97 79 ILE A O 1
ATOM 633 N N . ASP A 1 80 ? 15.836 2.936 15.227 1 98 80 ASP A N 1
ATOM 634 C CA . ASP A 1 80 ? 16.094 4.363 15.055 1 98 80 ASP A CA 1
ATOM 635 C C . ASP A 1 80 ? 14.773 5.137 14.938 1 98 80 ASP A C 1
ATOM 637 O O . ASP A 1 80 ? 14.648 6.242 15.477 1 98 80 ASP A O 1
ATOM 641 N N . ARG A 1 81 ? 13.844 4.527 14.289 1 98 81 ARG A N 1
ATOM 642 C CA . ARG A 1 81 ? 12.539 5.168 14.172 1 98 81 ARG A CA 1
ATOM 643 C C . ARG A 1 81 ? 11.852 5.27 15.531 1 98 81 ARG A C 1
ATOM 645 O O . ARG A 1 81 ? 11.18 6.262 15.82 1 98 81 ARG A O 1
ATOM 652 N N . MET A 1 82 ? 11.984 4.289 16.359 1 97 82 MET A N 1
ATOM 653 C CA . MET A 1 82 ? 11.461 4.316 17.719 1 97 82 MET A CA 1
ATOM 654 C C . MET A 1 82 ? 12.109 5.426 18.531 1 97 82 MET A C 1
ATOM 656 O O . MET A 1 82 ? 11.43 6.156 19.25 1 97 82 MET A O 1
ATOM 660 N N . ASN A 1 83 ? 13.422 5.578 18.359 1 98.06 83 ASN A N 1
ATOM 661 C CA . ASN A 1 83 ? 14.148 6.641 19.047 1 98.06 83 ASN A CA 1
ATOM 662 C C . ASN A 1 83 ? 13.703 8.023 18.578 1 98.06 83 ASN A C 1
ATOM 664 O O . ASN A 1 83 ? 13.562 8.938 19.391 1 98.06 83 ASN A O 1
ATOM 668 N N . ALA A 1 84 ? 13.5 8.109 17.281 1 98.56 84 ALA A N 1
ATOM 669 C CA . ALA A 1 84 ? 13 9.375 16.734 1 98.56 84 ALA A CA 1
ATOM 670 C C . ALA A 1 84 ? 11.625 9.703 17.312 1 98.56 84 ALA A C 1
ATOM 672 O O . ALA A 1 84 ? 11.367 10.852 17.688 1 98.56 84 ALA A O 1
ATOM 673 N N . ALA A 1 85 ? 10.742 8.711 17.406 1 98.25 85 ALA A N 1
ATOM 674 C CA . ALA A 1 85 ? 9.406 8.914 17.969 1 98.25 85 ALA A CA 1
ATOM 675 C C . ALA A 1 85 ? 9.469 9.305 19.438 1 98.25 85 ALA A C 1
ATOM 677 O O . ALA A 1 85 ? 8.703 10.148 19.906 1 98.25 85 ALA A O 1
ATOM 678 N N . LYS A 1 86 ? 10.406 8.719 20.141 1 97.88 86 LYS A N 1
ATOM 679 C CA . LYS A 1 86 ? 10.617 9.062 21.531 1 97.88 86 LYS A CA 1
ATOM 680 C C . LYS A 1 86 ? 11.094 10.5 21.688 1 97.88 86 LYS A C 1
ATOM 682 O O . LYS A 1 86 ? 10.625 11.227 22.578 1 97.88 86 LYS A O 1
ATOM 687 N N . ALA A 1 87 ? 12.016 10.914 20.812 1 98.62 87 ALA A N 1
ATOM 688 C CA . ALA A 1 87 ? 12.508 12.297 20.844 1 98.62 87 ALA A CA 1
ATOM 689 C C . ALA A 1 87 ? 11.375 13.281 20.531 1 98.62 87 ALA A C 1
ATOM 691 O O . ALA A 1 87 ? 11.266 14.32 21.188 1 98.62 87 ALA A O 1
ATOM 692 N N . ASN A 1 88 ? 10.5 12.922 19.609 1 98.56 88 ASN A N 1
ATOM 693 C CA . ASN A 1 88 ? 9.359 13.766 19.297 1 98.56 88 ASN A CA 1
ATOM 694 C C . ASN A 1 88 ? 8.414 13.898 20.5 1 98.56 88 ASN A C 1
ATOM 696 O O . ASN A 1 88 ? 7.887 14.984 20.766 1 98.56 88 ASN A O 1
ATOM 700 N N . LEU A 1 89 ? 8.164 12.781 21.203 1 98.31 89 LEU A N 1
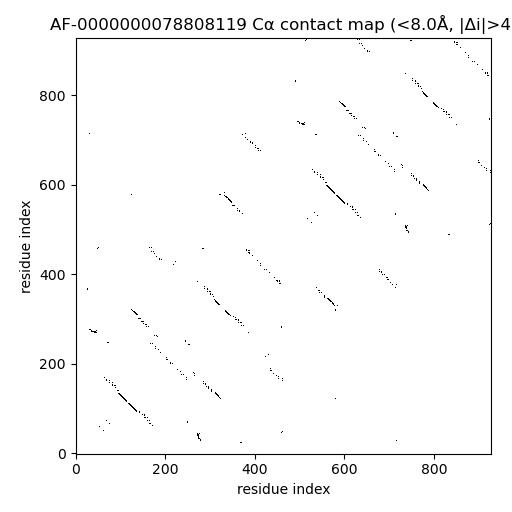ATOM 701 C CA . LEU A 1 89 ? 7.336 12.805 22.406 1 98.31 89 LEU A CA 1
ATOM 702 C C . LEU A 1 89 ? 7.926 13.734 23.453 1 98.31 89 LEU A C 1
ATOM 704 O O . LEU A 1 89 ? 7.211 14.555 24.047 1 98.31 89 LEU A O 1
ATOM 708 N N . ARG A 1 90 ? 9.258 13.711 23.594 1 98.31 90 ARG A N 1
ATOM 709 C CA . ARG A 1 90 ? 9.922 14.555 24.578 1 98.31 90 ARG A CA 1
ATOM 710 C C . ARG A 1 90 ? 9.898 16.016 24.156 1 98.31 90 ARG A C 1
ATOM 712 O O . ARG A 1 90 ? 9.766 16.906 25 1 98.31 90 ARG A O 1
ATOM 719 N N . MET A 1 91 ? 9.984 16.25 22.859 1 98.19 91 MET A N 1
ATOM 720 C CA . MET A 1 91 ? 9.875 17.625 22.359 1 98.19 91 MET A CA 1
ATOM 721 C C . MET A 1 91 ? 8.484 18.188 22.625 1 98.19 91 MET A C 1
ATOM 723 O O . MET A 1 91 ? 8.359 19.344 23.062 1 98.19 91 MET A O 1
ATOM 727 N N . GLU A 1 92 ? 7.473 17.359 22.438 1 97.5 92 GLU A N 1
ATOM 728 C CA . GLU A 1 92 ? 6.113 17.812 22.688 1 97.5 92 GLU A CA 1
ATOM 729 C C . GLU A 1 92 ? 5.879 18.047 24.188 1 97.5 92 GLU A C 1
ATOM 731 O O . GLU A 1 92 ? 5.199 19 24.578 1 97.5 92 GLU A O 1
ATOM 736 N N . ARG A 1 93 ? 6.492 17.297 25.031 1 97.19 93 ARG A N 1
ATOM 737 C CA . ARG A 1 93 ? 6.363 17.422 26.484 1 97.19 93 ARG A CA 1
ATOM 738 C C . ARG A 1 93 ? 7.012 18.703 26.984 1 97.19 93 ARG A C 1
ATOM 740 O O . ARG A 1 93 ? 6.617 19.234 28.031 1 97.19 93 ARG A O 1
ATOM 747 N N . SER A 1 94 ? 8.023 19.172 26.203 1 97.62 94 SER A N 1
ATOM 748 C CA . SER A 1 94 ? 8.719 20.391 26.609 1 97.62 94 SER A CA 1
ATOM 749 C C . SER A 1 94 ? 7.773 21.578 26.641 1 97.62 94 SER A C 1
ATOM 751 O O . SER A 1 94 ? 8.039 22.578 27.328 1 97.62 94 SER A O 1
ATOM 753 N N . ASN A 1 95 ? 6.582 21.5 26 1 96.5 95 ASN A N 1
ATOM 754 C CA . ASN A 1 95 ? 5.617 22.594 25.953 1 96.5 95 ASN A CA 1
ATOM 755 C C . ASN A 1 95 ? 4.898 22.766 27.297 1 96.5 95 ASN A C 1
ATOM 757 O O . ASN A 1 95 ? 4.258 23.797 27.531 1 96.5 95 ASN A O 1
ATOM 761 N N . PHE A 1 96 ? 5.078 21.781 28.297 1 96.31 96 PHE A N 1
ATOM 762 C CA . PHE A 1 96 ? 4.531 21.906 29.641 1 96.31 96 PHE A CA 1
ATOM 763 C C . PHE A 1 96 ? 5.363 22.875 30.469 1 96.31 96 PHE A C 1
ATOM 765 O O . PHE A 1 96 ? 4.922 23.328 31.531 1 96.31 96 PHE A O 1
ATOM 772 N N . PHE A 1 97 ? 6.59 23.234 29.922 1 96.81 97 PHE A N 1
ATOM 773 C CA . PHE A 1 97 ? 7.531 24.016 30.719 1 96.81 97 PHE A CA 1
ATOM 774 C C . PHE A 1 97 ? 7.75 25.391 30.094 1 96.81 97 PHE A C 1
ATOM 776 O O . PHE A 1 97 ? 7.531 25.578 28.891 1 96.81 97 PHE A O 1
ATOM 783 N N . PRO A 1 98 ? 8.18 26.406 30.906 1 96.5 98 PRO A N 1
ATOM 784 C CA . PRO A 1 98 ? 8.461 27.734 30.359 1 96.5 98 PRO A CA 1
ATOM 785 C C . PRO A 1 98 ? 9.719 27.75 29.5 1 96.5 98 PRO A C 1
ATOM 787 O O . PRO A 1 98 ? 10.586 26.875 29.625 1 96.5 98 PRO A O 1
ATOM 790 N N . SER A 1 99 ? 9.805 28.672 28.641 1 96.69 99 SER A N 1
ATOM 791 C CA . SER A 1 99 ? 11.023 29 27.906 1 96.69 99 SER A CA 1
ATOM 792 C C . SER A 1 99 ? 11.734 30.188 28.531 1 96.69 99 SER A C 1
ATOM 794 O O . SER A 1 99 ? 11.094 31.188 28.875 1 96.69 99 SER A O 1
ATOM 796 N N . LEU A 1 100 ? 13.023 29.984 28.797 1 96.25 100 LEU A N 1
ATOM 797 C CA . LEU A 1 100 ? 13.859 31.062 29.312 1 96.25 100 LEU A CA 1
ATOM 798 C C . LEU A 1 100 ? 14.844 31.547 28.25 1 96.25 100 LEU A C 1
ATOM 800 O O . LEU A 1 100 ? 15.438 30.719 27.547 1 96.25 100 LEU A O 1
ATOM 804 N N . GLY A 1 101 ? 14.906 32.906 28.062 1 96.62 101 GLY A N 1
ATOM 805 C CA . GLY A 1 101 ? 15.844 33.469 27.109 1 96.62 101 GLY A CA 1
ATOM 806 C C . GLY A 1 101 ? 16.547 34.719 27.656 1 96.62 101 GLY A C 1
ATOM 807 O O . GLY A 1 101 ? 16.094 35.312 28.641 1 96.62 101 GLY A O 1
ATOM 808 N N . ILE A 1 102 ? 17.734 34.938 27.125 1 95.88 102 ILE A N 1
ATOM 809 C CA . ILE A 1 102 ? 18.469 36.156 27.391 1 95.88 102 ILE A CA 1
ATOM 810 C C . ILE A 1 102 ? 18.406 37.094 26.172 1 95.88 102 ILE A C 1
ATOM 812 O O . ILE A 1 102 ? 18.656 36.656 25.047 1 95.88 102 ILE A O 1
ATOM 816 N N . ASN A 1 103 ? 17.953 38.281 26.484 1 95.62 103 ASN A N 1
ATOM 817 C CA . ASN A 1 103 ? 18 39.312 25.469 1 95.62 103 ASN A CA 1
ATOM 818 C C . ASN A 1 103 ? 18.922 40.469 25.891 1 95.62 103 ASN A C 1
ATOM 820 O O . ASN A 1 103 ? 18.953 40.844 27.062 1 95.62 103 ASN A O 1
ATOM 824 N N . ALA A 1 104 ? 19.75 40.844 24.938 1 94.38 104 ALA A N 1
ATOM 825 C CA . ALA A 1 104 ? 20.625 42 25.156 1 94.38 104 ALA A CA 1
ATOM 826 C C . ALA A 1 104 ? 20.75 42.844 23.891 1 94.38 104 ALA A C 1
ATOM 828 O O . ALA A 1 104 ? 20.797 42.281 22.781 1 94.38 104 ALA A O 1
ATOM 829 N N . GLY A 1 105 ? 20.719 44.219 24.219 1 94.06 105 GLY A N 1
ATOM 830 C CA . GLY A 1 105 ? 20.812 45.062 23.047 1 94.06 105 GLY A CA 1
ATOM 831 C C . GLY A 1 105 ? 21.125 46.5 23.375 1 94.06 105 GLY A C 1
ATOM 832 O O . GLY A 1 105 ? 21.297 46.844 24.547 1 94.06 105 GLY A O 1
ATOM 833 N N . TRP A 1 106 ? 21.469 47.312 22.328 1 93.44 106 TRP A N 1
ATOM 834 C CA . TRP A 1 106 ? 21.625 48.75 22.328 1 93.44 106 TRP A CA 1
ATOM 835 C C . TRP A 1 106 ? 20.641 49.406 21.359 1 93.44 106 TRP A C 1
ATOM 837 O O . TRP A 1 106 ? 20.609 49.062 20.172 1 93.44 106 TRP A O 1
ATOM 847 N N . THR A 1 107 ? 19.859 50.281 21.953 1 92.31 107 THR A N 1
ATOM 848 C CA . THR A 1 107 ? 18.859 50.938 21.125 1 92.31 107 THR A CA 1
ATOM 849 C C . THR A 1 107 ? 19.109 52.469 21.094 1 92.31 107 THR A C 1
ATOM 851 O O . THR A 1 107 ? 19.312 53.094 22.141 1 92.31 107 THR A O 1
ATOM 854 N N . ARG A 1 108 ? 19.094 53.094 19.891 1 91.81 108 ARG A N 1
ATOM 855 C CA . ARG A 1 108 ? 19.062 54.562 19.672 1 91.81 108 ARG A CA 1
ATOM 856 C C . ARG A 1 108 ? 17.875 54.969 18.828 1 91.81 108 ARG A C 1
ATOM 858 O O . ARG A 1 108 ? 17.609 54.344 17.781 1 91.81 108 ARG A O 1
ATOM 865 N N . GLN A 1 109 ? 17.125 55.875 19.469 1 89.88 109 GLN A N 1
ATOM 866 C CA . GLN A 1 109 ? 15.906 56.281 18.766 1 89.88 109 GLN A CA 1
ATOM 867 C C . GLN A 1 109 ? 15.688 57.781 18.859 1 89.88 109 GLN A C 1
ATOM 869 O O . GLN A 1 109 ? 16.109 58.406 19.812 1 89.88 109 GLN A O 1
ATOM 874 N N . GLN A 1 110 ? 15.109 58.281 17.719 1 90.81 110 GLN A N 1
ATOM 875 C CA . GLN A 1 110 ? 14.633 59.656 17.688 1 90.81 110 GLN A CA 1
ATOM 876 C C . GLN A 1 110 ? 13.117 59.719 17.516 1 90.81 110 GLN A C 1
ATOM 878 O O . GLN A 1 110 ? 12.562 59.094 16.594 1 90.81 110 GLN A O 1
ATOM 883 N N . THR A 1 111 ? 12.469 60.312 18.516 1 85.94 111 THR A N 1
ATOM 884 C CA . THR A 1 111 ? 11.016 60.469 18.453 1 85.94 111 THR A CA 1
ATOM 885 C C . THR A 1 111 ? 10.625 61.75 17.719 1 85.94 111 THR A C 1
ATOM 887 O O . THR A 1 111 ? 11.383 62.719 17.719 1 85.94 111 THR A O 1
ATOM 890 N N . SER A 1 112 ? 9.562 61.594 17.094 1 88.56 112 SER A N 1
ATOM 891 C CA . SER A 1 112 ? 9.039 62.75 16.406 1 88.56 112 SER A CA 1
ATOM 892 C C . SER A 1 112 ? 8.531 63.812 17.391 1 88.56 112 SER A C 1
ATOM 894 O O . SER A 1 112 ? 7.926 63.469 18.406 1 88.56 112 SER A O 1
ATOM 896 N N . GLY A 1 113 ? 8.773 65 17.172 1 85.44 113 GLY A N 1
ATOM 897 C CA . GLY A 1 113 ? 8.242 66.125 17.984 1 85.44 113 GLY A CA 1
ATOM 898 C C . GLY A 1 113 ? 6.832 66.5 17.594 1 85.44 113 GLY A C 1
ATOM 899 O O . GLY A 1 113 ? 6.227 67.375 18.219 1 85.44 113 GLY A O 1
ATOM 900 N N . ASN A 1 114 ? 6.34 65.812 16.562 1 89.75 114 ASN A N 1
ATOM 901 C CA . ASN A 1 114 ? 5.043 66.25 16.031 1 89.75 114 ASN A CA 1
ATOM 902 C C . ASN A 1 114 ? 3.959 65.188 16.359 1 89.75 114 ASN A C 1
ATOM 904 O O . ASN A 1 114 ? 2.832 65.312 15.867 1 89.75 114 ASN A O 1
ATOM 908 N N . THR A 1 115 ? 4.277 64.188 17.141 1 83.5 115 THR A N 1
ATOM 909 C CA . THR A 1 115 ? 3.285 63.125 17.406 1 83.5 115 THR A CA 1
ATOM 910 C C . THR A 1 115 ? 2.693 63.312 18.812 1 83.5 115 THR A C 1
ATOM 912 O O . THR A 1 115 ? 1.632 62.781 19.109 1 83.5 115 THR A O 1
ATOM 915 N N . SER A 1 116 ? 3.412 63.875 19.656 1 80.69 116 SER A N 1
ATOM 916 C CA . SER A 1 116 ? 2.959 64.188 21 1 80.69 116 SER A CA 1
ATOM 917 C C . SER A 1 116 ? 3.42 65.562 21.438 1 80.69 116 SER A C 1
ATOM 919 O O . SER A 1 116 ? 4.008 66.312 20.656 1 80.69 116 SER A O 1
ATOM 921 N N . GLU A 1 117 ? 3 65.938 22.641 1 83.62 117 GLU A N 1
ATOM 922 C CA . GLU A 1 117 ? 3.373 67.25 23.188 1 83.62 117 GLU A CA 1
ATOM 923 C C . GLU A 1 117 ? 4.832 67.25 23.625 1 83.62 117 GLU A C 1
ATOM 925 O O . GLU A 1 117 ? 5.387 68.312 23.922 1 83.62 117 GLU A O 1
ATOM 930 N N . ILE A 1 118 ? 5.363 66.125 23.438 1 78.38 118 ILE A N 1
ATOM 931 C CA . ILE A 1 118 ? 6.762 66 23.844 1 78.38 118 ILE A CA 1
ATOM 932 C C . ILE A 1 118 ? 7.664 66.438 22.688 1 78.38 118 ILE A C 1
ATOM 934 O O . ILE A 1 118 ? 7.492 66 21.562 1 78.38 118 ILE A O 1
ATOM 938 N N . PRO A 1 119 ? 8.586 67.375 22.938 1 84.25 119 PRO A N 1
ATOM 939 C CA . PRO A 1 119 ? 9.508 67.812 21.875 1 84.25 119 PRO A CA 1
ATOM 940 C C . PRO A 1 119 ? 10.312 66.625 21.297 1 84.25 119 PRO A C 1
ATOM 942 O O . PRO A 1 119 ? 10.398 65.562 21.922 1 84.25 119 PRO A O 1
ATOM 945 N N . GLN A 1 120 ? 10.859 66.812 20.062 1 88.88 120 GLN A N 1
ATOM 946 C CA . GLN A 1 120 ? 11.727 65.812 19.453 1 88.88 120 GLN A CA 1
ATOM 947 C C . GLN A 1 120 ? 12.914 65.5 20.344 1 88.88 120 GLN A C 1
ATOM 949 O O . GLN A 1 120 ? 13.594 66.375 20.828 1 88.88 120 GLN A O 1
ATOM 954 N N . THR A 1 121 ? 13.047 64.25 20.672 1 85.88 121 THR A N 1
ATOM 955 C CA . THR A 1 121 ? 14.133 63.844 21.562 1 85.88 121 THR A CA 1
ATOM 956 C C . THR A 1 121 ? 14.852 62.594 21.016 1 85.88 121 THR A C 1
ATOM 958 O O . THR A 1 121 ? 14.234 61.75 20.391 1 85.88 121 THR A O 1
ATOM 961 N N . THR A 1 122 ? 16.266 62.688 21.125 1 88.31 122 THR A N 1
ATOM 962 C CA . THR A 1 122 ? 17.078 61.531 20.812 1 88.31 122 THR A CA 1
ATOM 963 C C . THR A 1 122 ? 17.5 60.812 22.094 1 88.31 122 THR A C 1
ATOM 965 O O . THR A 1 122 ? 18.047 61.406 23 1 88.31 122 THR A O 1
ATOM 968 N N . GLN A 1 123 ? 17.094 59.562 22.141 1 87.56 123 GLN A N 1
ATOM 969 C CA . GLN A 1 123 ? 17.438 58.781 23.312 1 87.56 123 GLN A CA 1
ATOM 970 C C . GLN A 1 123 ? 18.141 57.469 22.906 1 87.56 123 GLN A C 1
ATOM 972 O O . GLN A 1 123 ? 17.938 56.969 21.797 1 87.56 123 GLN A O 1
ATOM 977 N N . HIS A 1 124 ? 19.203 57.062 23.703 1 90.62 124 HIS A N 1
ATOM 978 C CA . HIS A 1 124 ? 19.812 55.75 23.531 1 90.62 124 HIS A CA 1
ATOM 979 C C . HIS A 1 124 ? 19.984 55.062 24.875 1 90.62 124 HIS A C 1
ATOM 981 O O . HIS A 1 124 ? 20.047 55.688 25.922 1 90.62 124 HIS A O 1
ATOM 987 N N . TYR A 1 125 ? 19.938 53.812 24.922 1 92.81 125 TYR A N 1
ATOM 988 C CA . TYR A 1 125 ? 20.172 53.031 26.141 1 92.81 125 TYR A CA 1
ATOM 989 C C . TYR A 1 125 ? 20.641 51.625 25.828 1 92.81 125 TYR A C 1
ATOM 991 O O . TYR A 1 125 ? 20.438 51.125 24.719 1 92.81 125 TYR A O 1
ATOM 999 N N . TYR A 1 126 ? 21.359 51.031 26.812 1 93.81 126 TYR A N 1
ATOM 1000 C CA . TYR A 1 126 ? 21.719 49.625 26.844 1 93.81 126 TYR A CA 1
ATOM 1001 C C . TYR A 1 126 ? 20.766 48.812 27.719 1 93.81 126 TYR A C 1
ATOM 1003 O O . TYR A 1 126 ? 20.297 49.312 28.766 1 93.81 126 TYR A O 1
ATOM 1011 N N . ASP A 1 127 ? 20.438 47.625 27.25 1 94.06 127 ASP A N 1
ATOM 1012 C CA . ASP A 1 127 ? 19.594 46.812 28.109 1 94.06 127 ASP A CA 1
ATOM 1013 C C . ASP A 1 127 ? 19.984 45.344 28 1 94.06 127 ASP A C 1
ATOM 1015 O O . ASP A 1 127 ? 20.562 44.906 27 1 94.06 127 ASP A O 1
ATOM 1019 N N . ALA A 1 128 ? 19.828 44.562 29.094 1 94.88 128 ALA A N 1
ATOM 1020 C CA . ALA A 1 128 ? 19.938 43.125 29.203 1 94.88 128 ALA A CA 1
ATOM 1021 C C . ALA A 1 128 ? 18.859 42.531 30.109 1 94.88 128 ALA A C 1
ATOM 1023 O O . ALA A 1 128 ? 18.625 43.062 31.203 1 94.88 128 ALA A O 1
ATOM 1024 N N . SER A 1 129 ? 18.203 41.562 29.594 1 95.94 129 SER A N 1
ATOM 1025 C CA . SER A 1 129 ? 17.141 41 30.406 1 95.94 129 SER A CA 1
ATOM 1026 C C . SER A 1 129 ? 17.031 39.5 30.219 1 95.94 129 SER A C 1
ATOM 1028 O O . SER A 1 129 ? 17.438 38.969 29.188 1 95.94 129 SER A O 1
ATOM 1030 N N . ILE A 1 130 ? 16.641 38.75 31.266 1 96.5 130 ILE A N 1
ATOM 1031 C CA . ILE A 1 130 ? 16.188 37.375 31.203 1 96.5 130 ILE A CA 1
ATOM 1032 C C . ILE A 1 130 ? 14.664 37.344 31.078 1 96.5 130 ILE A C 1
ATOM 1034 O O . ILE A 1 130 ? 13.953 37.938 31.891 1 96.5 130 ILE A O 1
ATOM 1038 N N . ASN A 1 131 ? 14.25 36.75 30.016 1 96.56 131 ASN A N 1
ATOM 1039 C CA . ASN A 1 131 ? 12.82 36.688 29.734 1 96.56 131 ASN A CA 1
ATOM 1040 C C . ASN A 1 131 ? 12.266 35.281 29.875 1 96.56 131 ASN A C 1
ATOM 1042 O O . ASN A 1 131 ? 12.93 34.312 29.516 1 96.56 131 ASN A O 1
ATOM 1046 N N . MET A 1 132 ? 11.094 35.156 30.453 1 95.62 132 MET A N 1
ATOM 1047 C CA . MET A 1 132 ? 10.383 33.906 30.609 1 95.62 132 MET A CA 1
ATOM 1048 C C . MET A 1 132 ? 9.016 33.969 29.938 1 95.62 132 MET A C 1
ATOM 1050 O O . MET A 1 132 ? 8.32 34.969 30.016 1 95.62 132 MET A O 1
ATOM 1054 N N . SER A 1 133 ? 8.719 32.969 29.141 1 95.94 133 SER A N 1
ATOM 1055 C CA . SER A 1 133 ? 7.379 32.781 28.594 1 95.94 133 SER A CA 1
ATOM 1056 C C . SER A 1 133 ? 6.867 31.359 28.875 1 95.94 133 SER A C 1
ATOM 1058 O O . SER A 1 133 ? 7.551 30.375 28.578 1 95.94 133 SER A O 1
ATOM 1060 N N . TRP A 1 134 ? 5.648 31.203 29.531 1 95.88 134 TRP A N 1
ATOM 1061 C CA . TRP A 1 134 ? 5.062 29.922 29.906 1 95.88 134 TRP A CA 1
ATOM 1062 C C . TRP A 1 134 ? 3.586 29.859 29.531 1 95.88 134 TRP A C 1
ATOM 1064 O O . TRP A 1 134 ? 2.803 30.719 29.953 1 95.88 134 TRP A O 1
ATOM 1074 N N . GLU A 1 135 ? 3.266 28.891 28.703 1 95.81 135 GLU A N 1
ATOM 1075 C CA . GLU A 1 135 ? 1.854 28.641 28.438 1 95.81 135 GLU A CA 1
ATOM 1076 C C . GLU A 1 135 ? 1.285 27.609 29.406 1 95.81 135 GLU A C 1
ATOM 1078 O O . GLU A 1 135 ? 1.8 26.5 29.516 1 95.81 135 GLU A O 1
ATOM 1083 N N . LEU A 1 136 ? 0.27 28.031 30.156 1 96.06 136 LEU A N 1
ATOM 1084 C CA . LEU A 1 136 ? -0.379 27.125 31.078 1 96.06 136 LEU A CA 1
ATOM 1085 C C . LEU A 1 136 ? -1.432 26.281 30.375 1 96.06 136 LEU A C 1
ATOM 1087 O O . LEU A 1 136 ? -2.297 26.812 29.672 1 96.06 136 LEU A O 1
ATOM 1091 N N . ASP A 1 137 ? -1.358 25.016 30.516 1 95.38 137 ASP A N 1
ATOM 1092 C CA . ASP A 1 137 ? -2.277 24.094 29.844 1 95.38 137 ASP A CA 1
ATOM 1093 C C . ASP A 1 137 ? -3.59 23.969 30.625 1 95.38 137 ASP A C 1
ATOM 1095 O O . ASP A 1 137 ? -3.947 22.891 31.078 1 95.38 137 ASP A O 1
ATOM 1099 N N . ILE A 1 138 ? -4.328 24.922 30.578 1 95 138 ILE A N 1
ATOM 1100 C CA . ILE A 1 138 ? -5.559 25 31.359 1 95 138 ILE A CA 1
ATOM 1101 C C . ILE A 1 138 ? -6.641 24.141 30.688 1 95 138 ILE A C 1
ATOM 1103 O O . ILE A 1 138 ? -7.367 23.422 31.375 1 95 138 ILE A O 1
ATOM 1107 N N . PHE A 1 139 ? -6.73 24.172 29.438 1 95.19 139 PHE A N 1
ATOM 1108 C CA . PHE A 1 139 ? -7.859 23.547 28.766 1 95.19 139 PHE A CA 1
ATOM 1109 C C . PHE A 1 139 ? -7.418 22.266 28.062 1 95.19 139 PHE A C 1
ATOM 1111 O O . PHE A 1 139 ? -8.211 21.625 27.359 1 95.19 139 PHE A O 1
ATOM 1118 N N . GLY A 1 140 ? -6.125 21.875 28.094 1 95.62 140 GLY A N 1
ATOM 1119 C CA . GLY A 1 140 ? -5.691 20.531 27.75 1 95.62 140 GLY A CA 1
ATOM 1120 C C . GLY A 1 140 ? -5.164 20.422 26.344 1 95.62 140 GLY A C 1
ATOM 1121 O O . GLY A 1 140 ? -5.062 19.312 25.797 1 95.62 140 GLY A O 1
ATOM 1122 N N . SER A 1 141 ? -4.867 21.547 25.578 1 96.25 141 SER A N 1
ATOM 1123 C CA . SER A 1 141 ? -4.305 21.484 24.234 1 96.25 141 SER A CA 1
ATOM 1124 C C . SER A 1 141 ? -2.943 20.797 24.234 1 96.25 141 SER A C 1
ATOM 1126 O O . SER A 1 141 ? -2.701 19.891 23.453 1 96.25 141 SER A O 1
ATOM 1128 N N . ILE A 1 142 ? -2.084 21.141 25.172 1 97 142 ILE A N 1
ATOM 1129 C CA . ILE A 1 142 ? -0.74 20.578 25.25 1 97 142 ILE A CA 1
ATOM 1130 C C . ILE A 1 142 ? -0.818 19.109 25.672 1 97 142 ILE A C 1
ATOM 1132 O O . ILE A 1 142 ? -0.184 18.25 25.062 1 97 142 ILE A O 1
ATOM 1136 N N . ARG A 1 143 ? -1.608 18.828 26.703 1 97.75 143 ARG A N 1
ATOM 1137 C CA . ARG A 1 143 ? -1.713 17.453 27.188 1 97.75 143 ARG A CA 1
ATOM 1138 C C . ARG A 1 143 ? -2.223 16.516 26.109 1 97.75 143 ARG A C 1
ATOM 1140 O O . ARG A 1 143 ? -1.756 15.383 25.984 1 97.75 143 ARG A O 1
ATOM 1147 N N . GLN A 1 144 ? -3.242 17.016 25.344 1 97.81 144 GLN A N 1
ATOM 1148 C CA . GLN A 1 144 ? -3.775 16.203 24.266 1 97.81 144 GLN A CA 1
ATOM 1149 C C . GLN A 1 144 ? -2.723 15.969 23.188 1 97.81 144 GLN A C 1
ATOM 1151 O O . GLN A 1 144 ? -2.629 14.867 22.625 1 97.81 144 GLN A O 1
ATOM 1156 N N . ARG A 1 145 ? -1.922 16.938 22.797 1 98.12 145 ARG A N 1
ATOM 1157 C CA . ARG A 1 145 ? -0.869 16.781 21.797 1 98.12 145 ARG A CA 1
ATOM 1158 C C . ARG A 1 145 ? 0.231 15.859 22.297 1 98.12 145 ARG A C 1
ATOM 1160 O O . ARG A 1 145 ? 0.804 15.086 21.531 1 98.12 145 ARG A O 1
ATOM 1167 N N . VAL A 1 146 ? 0.573 15.938 23.609 1 97.88 146 VAL A N 1
ATOM 1168 C CA . VAL A 1 146 ? 1.529 15.008 24.203 1 97.88 146 VAL A CA 1
ATOM 1169 C C . VAL A 1 146 ? 0.97 13.586 24.156 1 97.88 146 VAL A C 1
ATOM 1171 O O . VAL A 1 146 ? 1.693 12.641 23.859 1 97.88 146 VAL A O 1
ATOM 1174 N N . LYS A 1 147 ? -0.325 13.445 24.5 1 98.12 147 LYS A N 1
ATOM 1175 C CA . LYS A 1 147 ? -0.97 12.141 24.422 1 98.12 147 LYS A CA 1
ATOM 1176 C C . LYS A 1 147 ? -0.874 11.578 23 1 98.12 147 LYS A C 1
ATOM 1178 O O . LYS A 1 147 ? -0.608 10.391 22.812 1 98.12 147 LYS A O 1
ATOM 1183 N N . ALA A 1 148 ? -1.101 12.414 21.938 1 98.25 148 ALA A N 1
ATOM 1184 C CA . ALA A 1 148 ? -0.984 11.992 20.547 1 98.25 148 ALA A CA 1
ATOM 1185 C C . ALA A 1 148 ? 0.415 11.453 20.25 1 98.25 148 ALA A C 1
ATOM 1187 O O . ALA A 1 148 ? 0.566 10.406 19.625 1 98.25 148 ALA A O 1
ATOM 1188 N N . GLN A 1 149 ? 1.445 12.148 20.766 1 98.12 149 GLN A N 1
ATOM 1189 C CA . GLN A 1 149 ? 2.818 11.719 20.516 1 98.12 149 GLN A CA 1
ATOM 1190 C C . GLN A 1 149 ? 3.146 10.453 21.312 1 98.12 149 GLN A C 1
ATOM 1192 O O . GLN A 1 149 ? 3.918 9.609 20.844 1 98.12 149 GLN A O 1
ATOM 1197 N N . LYS A 1 150 ? 2.582 10.312 22.5 1 98.31 150 LYS A N 1
ATOM 1198 C CA . LYS A 1 150 ? 2.742 9.078 23.266 1 98.31 150 LYS A CA 1
ATOM 1199 C C . LYS A 1 150 ? 2.203 7.875 22.5 1 98.31 150 LYS A C 1
ATOM 1201 O O . LYS A 1 150 ? 2.852 6.828 22.438 1 98.31 150 LYS A O 1
ATOM 1206 N N . GLU A 1 151 ? 1.01 8.086 21.953 1 98.06 151 GLU A N 1
ATOM 1207 C CA . GLU A 1 151 ? 0.414 7.027 21.141 1 98.06 151 GLU A CA 1
ATOM 1208 C C . GLU A 1 151 ? 1.251 6.746 19.891 1 98.06 151 GLU A C 1
ATOM 1210 O O . GLU A 1 151 ? 1.403 5.59 19.5 1 98.06 151 GLU A O 1
ATOM 1215 N N . THR A 1 152 ? 1.816 7.77 19.266 1 98.31 152 THR A N 1
ATOM 1216 C CA . THR A 1 152 ? 2.678 7.598 18.109 1 98.31 152 THR A CA 1
ATOM 1217 C C . THR A 1 152 ? 3.943 6.832 18.469 1 98.31 152 THR A C 1
ATOM 1219 O O . THR A 1 152 ? 4.414 5.988 17.703 1 98.31 152 THR A O 1
ATOM 1222 N N . PHE A 1 153 ? 4.516 7.082 19.672 1 97.81 153 PHE A N 1
ATOM 1223 C CA . PHE A 1 153 ? 5.668 6.332 20.156 1 97.81 153 PHE A CA 1
ATOM 1224 C C . PHE A 1 153 ? 5.301 4.875 20.406 1 97.81 153 PHE A C 1
ATOM 1226 O O . PHE A 1 153 ? 6.047 3.969 20.047 1 97.81 153 PHE A O 1
ATOM 1233 N N . ALA A 1 154 ? 4.141 4.652 20.984 1 97.62 154 ALA A N 1
ATOM 1234 C CA . ALA A 1 154 ? 3.658 3.291 21.203 1 97.62 154 ALA A CA 1
ATOM 1235 C C . ALA A 1 154 ? 3.471 2.559 19.875 1 97.62 154 ALA A C 1
ATOM 1237 O O . ALA A 1 154 ? 3.781 1.37 19.766 1 97.62 154 ALA A O 1
ATOM 1238 N N . ALA A 1 155 ? 2.934 3.254 18.828 1 97.44 155 ALA A N 1
ATOM 1239 C CA . ALA A 1 155 ? 2.777 2.674 17.5 1 97.44 155 ALA A CA 1
ATOM 1240 C C . ALA A 1 155 ? 4.125 2.254 16.922 1 97.44 155 ALA A C 1
ATOM 1242 O O . ALA A 1 155 ? 4.234 1.212 16.281 1 97.44 155 ALA A O 1
ATOM 1243 N N . SER A 1 156 ? 5.164 3.047 17.172 1 97.19 156 SER A N 1
ATOM 1244 C CA . SER A 1 156 ? 6.492 2.742 16.641 1 97.19 156 SER A CA 1
ATOM 1245 C C . SER A 1 156 ? 7.059 1.477 17.281 1 97.19 156 SER A C 1
ATOM 1247 O O . SER A 1 156 ? 7.785 0.723 16.625 1 97.19 156 SER A O 1
ATOM 1249 N N . LYS A 1 157 ? 6.711 1.201 18.547 1 96.69 157 LYS A N 1
ATOM 1250 C CA . LYS A 1 157 ? 7.113 -0.041 19.203 1 96.69 157 LYS A CA 1
ATOM 1251 C C . LYS A 1 157 ? 6.457 -1.249 18.531 1 96.69 157 LYS A C 1
ATOM 1253 O O . LYS A 1 157 ? 7.105 -2.275 18.328 1 96.69 157 LYS A O 1
ATOM 1258 N N . GLU A 1 158 ? 5.152 -1.065 18.266 1 95.94 158 GLU A N 1
ATOM 1259 C CA . GLU A 1 158 ? 4.445 -2.129 17.562 1 95.94 158 GLU A CA 1
ATOM 1260 C C . GLU A 1 158 ? 5.035 -2.354 16.172 1 95.94 158 GLU A C 1
ATOM 1262 O O . GLU A 1 158 ? 5.117 -3.49 15.703 1 95.94 158 GLU A O 1
ATOM 1267 N N . GLU A 1 159 ? 5.449 -1.31 15.484 1 96.06 159 GLU A N 1
ATOM 1268 C CA . GLU A 1 159 ? 6.066 -1.408 14.164 1 96.06 159 GLU A CA 1
ATOM 1269 C C . GLU A 1 159 ? 7.395 -2.156 14.227 1 96.06 159 GLU A C 1
ATOM 1271 O O . GLU A 1 159 ? 7.73 -2.914 13.312 1 96.06 159 GLU A O 1
ATOM 1276 N N . TYR A 1 160 ? 8.141 -1.927 15.273 1 95.56 160 TYR A N 1
ATOM 1277 C CA . TYR A 1 160 ? 9.367 -2.682 15.508 1 95.56 160 TYR A CA 1
ATOM 1278 C C . TYR A 1 160 ? 9.078 -4.176 15.609 1 95.56 160 TYR A C 1
ATOM 1280 O O . TYR A 1 160 ? 9.75 -4.988 14.969 1 95.56 160 TYR A O 1
ATOM 1288 N N . THR A 1 161 ? 8.086 -4.523 16.359 1 94 161 THR A N 1
ATOM 1289 C CA . THR A 1 161 ? 7.695 -5.918 16.516 1 94 161 THR A CA 1
ATOM 1290 C C . THR A 1 161 ? 7.25 -6.508 15.18 1 94 161 THR A C 1
ATOM 1292 O O . THR A 1 161 ? 7.559 -7.656 14.867 1 94 161 THR A O 1
ATOM 1295 N N . ALA A 1 162 ? 6.523 -5.711 14.367 1 94.31 162 ALA A N 1
ATOM 1296 C CA . ALA A 1 162 ? 6.066 -6.156 13.055 1 94.31 162 ALA A CA 1
ATOM 1297 C C . ALA A 1 162 ? 7.246 -6.465 12.141 1 94.31 162 ALA A C 1
ATOM 1299 O O . ALA A 1 162 ? 7.207 -7.422 11.367 1 94.31 162 ALA A O 1
ATOM 1300 N N . VAL A 1 163 ? 8.281 -5.684 12.234 1 95.38 163 VAL A N 1
ATOM 1301 C CA . VAL A 1 163 ? 9.477 -5.898 11.43 1 95.38 163 VAL A CA 1
ATOM 1302 C C . VAL A 1 163 ? 10.141 -7.215 11.828 1 95.38 163 VAL A C 1
ATOM 1304 O O . VAL A 1 163 ? 10.602 -7.969 10.969 1 95.38 163 VAL A O 1
ATOM 1307 N N . MET A 1 164 ? 10.141 -7.523 13.109 1 93.69 164 MET A N 1
ATOM 1308 C CA . MET A 1 164 ? 10.719 -8.766 13.602 1 93.69 164 MET A CA 1
ATOM 1309 C C . MET A 1 164 ? 9.953 -9.977 13.078 1 93.69 164 MET A C 1
ATOM 1311 O O . MET A 1 164 ? 10.555 -10.961 12.641 1 93.69 164 MET A O 1
ATOM 1315 N N . VAL A 1 165 ? 8.625 -9.891 13.148 1 93 165 VAL A N 1
ATOM 1316 C CA . VAL A 1 165 ? 7.766 -10.969 12.664 1 93 165 VAL A CA 1
ATOM 1317 C C . VAL A 1 165 ? 8.008 -11.188 11.172 1 93 165 VAL A C 1
ATOM 1319 O O . VAL A 1 165 ? 8.219 -12.32 10.727 1 93 165 VAL A O 1
ATOM 1322 N N . SER A 1 166 ? 8.07 -10.086 10.398 1 95.38 166 SER A N 1
ATOM 1323 C CA . SER A 1 166 ? 8.273 -10.164 8.953 1 95.38 166 SER A CA 1
ATOM 1324 C C . SER A 1 166 ? 9.656 -10.703 8.617 1 95.38 166 SER A C 1
ATOM 1326 O O . SER A 1 166 ? 9.805 -11.531 7.715 1 95.38 166 SER A O 1
ATOM 1328 N N . LEU A 1 167 ? 10.625 -10.289 9.375 1 96.62 167 LEU A N 1
ATOM 1329 C CA . LEU A 1 167 ? 12 -10.711 9.109 1 96.62 167 LEU A CA 1
ATOM 1330 C C . LEU A 1 167 ? 12.164 -12.211 9.352 1 96.62 167 LEU A C 1
ATOM 1332 O O . LEU A 1 167 ? 12.773 -12.906 8.531 1 96.62 167 LEU A O 1
ATOM 1336 N N . SER A 1 168 ? 11.648 -12.734 10.477 1 95.69 168 SER A N 1
ATOM 1337 C CA . SER A 1 168 ? 11.75 -14.156 10.766 1 95.69 168 SER A CA 1
ATOM 1338 C C . SER A 1 168 ? 11.094 -14.992 9.672 1 95.69 168 SER A C 1
ATOM 1340 O O . SER A 1 168 ? 11.648 -16.016 9.25 1 95.69 168 SER A O 1
ATOM 1342 N N . ALA A 1 169 ? 9.953 -14.516 9.188 1 96.44 169 ALA A N 1
ATOM 1343 C CA . ALA A 1 169 ? 9.266 -15.219 8.109 1 96.44 169 ALA A CA 1
ATOM 1344 C C . ALA A 1 169 ? 10.07 -15.164 6.816 1 96.44 169 ALA A C 1
ATOM 1346 O O . ALA A 1 169 ? 10.148 -16.156 6.086 1 96.44 169 ALA A O 1
ATOM 1347 N N . GLN A 1 170 ? 10.664 -14.016 6.535 1 98.12 170 GLN A N 1
ATOM 1348 C CA . GLN A 1 170 ? 11.438 -13.852 5.312 1 98.12 170 GLN A CA 1
ATOM 1349 C C . GLN A 1 170 ? 12.664 -14.75 5.309 1 98.12 170 GLN A C 1
ATOM 1351 O O . GLN A 1 170 ? 12.969 -15.398 4.301 1 98.12 170 GLN A O 1
ATOM 1356 N N . VAL A 1 171 ? 13.344 -14.836 6.426 1 98.38 171 VAL A N 1
ATOM 1357 C CA . VAL A 1 171 ? 14.523 -15.688 6.531 1 98.38 171 VAL A CA 1
ATOM 1358 C C . VAL A 1 171 ? 14.117 -17.156 6.383 1 98.38 171 VAL A C 1
ATOM 1360 O O . VAL A 1 171 ? 14.734 -17.906 5.617 1 98.38 171 VAL A O 1
ATOM 1363 N N . ALA A 1 172 ? 13.117 -17.531 7.094 1 97.69 172 ALA A N 1
ATOM 1364 C CA . ALA A 1 172 ? 12.656 -18.906 7.023 1 97.69 172 ALA A CA 1
ATOM 1365 C C . ALA A 1 172 ? 12.234 -19.281 5.605 1 97.69 172 ALA A C 1
ATOM 1367 O O . ALA A 1 172 ? 12.586 -20.359 5.105 1 97.69 172 ALA A O 1
ATOM 1368 N N . SER A 1 173 ? 11.477 -18.391 4.926 1 98.5 173 SER A N 1
ATOM 1369 C CA . SER A 1 173 ? 11.016 -18.641 3.568 1 98.5 173 SER A CA 1
ATOM 1370 C C . SER A 1 173 ? 12.188 -18.75 2.596 1 98.5 173 SER A C 1
ATOM 1372 O O . SER A 1 173 ? 12.219 -19.641 1.744 1 98.5 173 SER A O 1
ATOM 1374 N N . ALA A 1 174 ? 13.109 -17.828 2.742 1 98.62 174 ALA A N 1
ATOM 1375 C CA . ALA A 1 174 ? 14.281 -17.875 1.873 1 98.62 174 ALA A CA 1
ATOM 1376 C C . ALA A 1 174 ? 15.07 -19.172 2.082 1 98.62 174 ALA A C 1
ATOM 1378 O O . ALA A 1 174 ? 15.555 -19.766 1.119 1 98.62 174 ALA A O 1
ATOM 1379 N N . TYR A 1 175 ? 15.203 -19.625 3.293 1 98.19 175 TYR A N 1
ATOM 1380 C CA . TYR A 1 175 ? 15.906 -20.859 3.627 1 98.19 175 TYR A CA 1
ATOM 1381 C C . TYR A 1 175 ? 15.195 -22.078 3.041 1 98.19 175 TYR A C 1
ATOM 1383 O O . TYR A 1 175 ? 15.836 -22.953 2.459 1 98.19 175 TYR A O 1
ATOM 1391 N N . ILE A 1 176 ? 13.891 -22.078 3.211 1 98.19 176 ILE A N 1
ATOM 1392 C CA . ILE A 1 176 ? 13.109 -23.203 2.68 1 98.19 176 ILE A CA 1
ATOM 1393 C C . ILE A 1 176 ? 13.227 -23.234 1.156 1 98.19 176 ILE A C 1
ATOM 1395 O O . ILE A 1 176 ? 13.383 -24.297 0.56 1 98.19 176 ILE A O 1
ATOM 1399 N N . ASN A 1 177 ? 13.133 -22.062 0.521 1 98.5 177 ASN A N 1
ATOM 1400 C CA . ASN A 1 177 ? 13.289 -22.016 -0.928 1 98.5 177 ASN A CA 1
ATOM 1401 C C . ASN A 1 177 ? 14.672 -22.5 -1.359 1 98.5 177 ASN A C 1
ATOM 1403 O O . ASN A 1 177 ? 14.797 -23.203 -2.363 1 98.5 177 ASN A O 1
ATOM 1407 N N . LEU A 1 178 ? 15.719 -22.172 -0.614 1 98.25 178 LEU A N 1
ATOM 1408 C CA . LEU A 1 178 ? 17.078 -22.641 -0.883 1 98.25 178 LEU A CA 1
ATOM 1409 C C . LEU A 1 178 ? 17.141 -24.156 -0.807 1 98.25 178 LEU A C 1
ATOM 1411 O O . LEU A 1 178 ? 17.625 -24.812 -1.734 1 98.25 178 LEU A O 1
ATOM 1415 N N . ARG A 1 179 ? 16.625 -24.703 0.273 1 98.12 179 ARG A N 1
ATOM 1416 C CA . ARG A 1 179 ? 16.672 -26.156 0.472 1 98.12 179 ARG A CA 1
ATOM 1417 C C . ARG A 1 179 ? 15.844 -26.875 -0.586 1 98.12 179 ARG A C 1
ATOM 1419 O O . ARG A 1 179 ? 16.219 -27.953 -1.039 1 98.12 179 ARG A O 1
ATOM 1426 N N . GLU A 1 180 ? 14.695 -26.25 -0.982 1 98 180 GLU A N 1
ATOM 1427 C CA . GLU A 1 180 ? 13.875 -26.828 -2.043 1 98 180 GLU A CA 1
ATOM 1428 C C . GLU A 1 180 ? 14.664 -26.938 -3.346 1 98 180 GLU A C 1
ATOM 1430 O O . GLU A 1 180 ? 14.688 -28 -3.971 1 98 180 GLU A O 1
ATOM 1435 N N . LEU A 1 181 ? 15.328 -25.891 -3.734 1 98.19 181 LEU A N 1
ATOM 1436 C CA . LEU A 1 181 ? 16.094 -25.906 -4.977 1 98.19 181 LEU A CA 1
ATOM 1437 C C . LEU A 1 181 ? 17.25 -26.875 -4.895 1 98.19 181 LEU A C 1
ATOM 1439 O O . LEU A 1 181 ? 17.594 -27.531 -5.887 1 98.19 181 LEU A O 1
ATOM 1443 N N . GLN A 1 182 ? 17.875 -27.047 -3.73 1 97.75 182 GLN A N 1
ATOM 1444 C CA . GLN A 1 182 ? 18.953 -28.016 -3.543 1 97.75 182 GLN A CA 1
ATOM 1445 C C . GLN A 1 182 ? 18.438 -29.453 -3.684 1 97.75 182 GLN A C 1
ATOM 1447 O O . GLN A 1 182 ? 19.109 -30.297 -4.27 1 97.75 182 GLN A O 1
ATOM 1452 N N . GLN A 1 183 ? 17.266 -29.656 -3.135 1 97.62 183 GLN A N 1
ATOM 1453 C CA . GLN A 1 183 ? 16.672 -30.984 -3.293 1 97.62 183 GLN A CA 1
ATOM 1454 C C . GLN A 1 183 ? 16.281 -31.234 -4.742 1 97.62 183 GLN A C 1
ATOM 1456 O O . GLN A 1 183 ? 16.406 -32.344 -5.238 1 97.62 183 GLN A O 1
ATOM 1461 N N . GLU A 1 184 ? 15.773 -30.219 -5.434 1 97.81 184 GLU A N 1
ATOM 1462 C CA . GLU A 1 184 ? 15.461 -30.375 -6.852 1 97.81 184 GLU A CA 1
ATOM 1463 C C . GLU A 1 184 ? 16.719 -30.703 -7.664 1 97.81 184 GLU A C 1
ATOM 1465 O O . GLU A 1 184 ? 16.672 -31.531 -8.57 1 97.81 184 GLU A O 1
ATOM 1470 N N . LEU A 1 185 ? 17.828 -30.016 -7.328 1 97.62 185 LEU A N 1
ATOM 1471 C CA . LEU A 1 185 ? 19.094 -30.297 -8 1 97.62 185 LEU A CA 1
ATOM 1472 C C . LEU A 1 185 ? 19.5 -31.75 -7.789 1 97.62 185 LEU A C 1
ATOM 1474 O O . LEU A 1 185 ? 19.922 -32.438 -8.727 1 97.62 185 LEU A O 1
ATOM 1478 N N . ARG A 1 186 ? 19.297 -32.281 -6.633 1 97.19 186 ARG A N 1
ATOM 1479 C CA . ARG A 1 186 ? 19.625 -33.688 -6.34 1 97.19 186 ARG A CA 1
ATOM 1480 C C . ARG A 1 186 ? 18.75 -34.625 -7.148 1 97.19 186 ARG A C 1
ATOM 1482 O O . ARG A 1 186 ? 19.219 -35.656 -7.648 1 97.19 186 ARG A O 1
ATOM 1489 N N . VAL A 1 187 ? 17.469 -34.219 -7.219 1 97.44 187 VAL A N 1
ATOM 1490 C CA . VAL A 1 187 ? 16.547 -35.031 -8.008 1 97.44 187 VAL A CA 1
ATOM 1491 C C . VAL A 1 187 ? 17 -35.094 -9.461 1 97.44 187 VAL A C 1
ATOM 1493 O O . VAL A 1 187 ? 17.062 -36.156 -10.07 1 97.44 187 VAL A O 1
ATOM 1496 N N . VAL A 1 188 ? 17.359 -33.969 -10.016 1 97.75 188 VAL A N 1
ATOM 1497 C CA . VAL A 1 188 ? 17.781 -33.875 -11.414 1 97.75 188 VAL A CA 1
ATOM 1498 C C . VAL A 1 188 ? 19.078 -34.656 -11.617 1 97.75 188 VAL A C 1
ATOM 1500 O O . VAL A 1 188 ? 19.219 -35.375 -12.602 1 97.75 188 VAL A O 1
ATOM 1503 N N . GLU A 1 189 ? 20.016 -34.594 -10.695 1 97.06 189 GLU A N 1
ATOM 1504 C CA . GLU A 1 189 ? 21.281 -35.312 -10.789 1 97.06 189 GLU A CA 1
ATOM 1505 C C . GLU A 1 189 ? 21.078 -36.812 -10.727 1 97.06 189 GLU A C 1
ATOM 1507 O O . GLU A 1 189 ? 21.703 -37.562 -11.469 1 97.06 189 GLU A O 1
ATOM 1512 N N . LYS A 1 190 ? 20.203 -37.188 -9.859 1 97 190 LYS A N 1
ATOM 1513 C CA . LYS A 1 190 ? 19.875 -38.594 -9.758 1 97 190 LYS A CA 1
ATOM 1514 C C . LYS A 1 190 ? 19.25 -39.125 -11.047 1 97 190 LYS A C 1
ATOM 1516 O O . LYS A 1 190 ? 19.594 -40.219 -11.523 1 97 190 LYS A O 1
ATOM 1521 N N . ASN A 1 191 ? 18.328 -38.375 -11.602 1 97.31 191 ASN A N 1
ATOM 1522 C CA . ASN A 1 191 ? 17.703 -38.75 -12.852 1 97.31 191 ASN A CA 1
ATOM 1523 C C . ASN A 1 191 ? 18.688 -38.75 -14.016 1 97.31 191 ASN A C 1
ATOM 1525 O O . ASN A 1 191 ? 18.641 -39.625 -14.891 1 97.31 191 ASN A O 1
ATOM 1529 N N . CYS A 1 192 ? 19.625 -37.812 -13.992 1 97 192 CYS A N 1
ATOM 1530 C CA . CYS A 1 192 ? 20.672 -37.812 -15 1 97 192 CYS A CA 1
ATOM 1531 C C . CYS A 1 192 ? 21.516 -39.062 -14.953 1 97 192 CYS A C 1
ATOM 1533 O O . CYS A 1 192 ? 21.812 -39.656 -16 1 97 192 CYS A O 1
ATOM 1535 N N . THR A 1 193 ? 21.812 -39.531 -13.812 1 97.06 193 THR A N 1
ATOM 1536 C CA . THR A 1 193 ? 22.609 -40.75 -13.648 1 97.06 193 THR A CA 1
ATOM 1537 C C . THR A 1 193 ? 21.828 -41.969 -14.156 1 97.06 193 THR A C 1
ATOM 1539 O O . THR A 1 193 ? 22.391 -42.812 -14.867 1 97.06 193 THR A O 1
ATOM 1542 N N . SER A 1 194 ? 20.562 -41.969 -13.797 1 96.38 194 SER A N 1
ATOM 1543 C CA . SER A 1 194 ? 19.703 -43.031 -14.25 1 96.38 194 SER A CA 1
ATOM 1544 C C . SER A 1 194 ? 19.562 -43.031 -15.773 1 96.38 194 SER A C 1
ATOM 1546 O O . SER A 1 194 ? 19.625 -44.094 -16.406 1 96.38 194 SER A O 1
ATOM 1548 N N . GLN A 1 195 ? 19.391 -41.906 -16.391 1 97.19 195 GLN A N 1
ATOM 1549 C CA . GLN A 1 195 ? 19.219 -41.75 -17.828 1 97.19 195 GLN A CA 1
ATOM 1550 C C . GLN A 1 195 ? 20.5 -42.062 -18.578 1 97.19 195 GLN A C 1
ATOM 1552 O O . GLN A 1 195 ? 20.453 -42.594 -19.688 1 97.19 195 GLN A O 1
ATOM 1557 N N . ALA A 1 196 ? 21.641 -41.812 -17.969 1 97 196 ALA A N 1
ATOM 1558 C CA . ALA A 1 196 ? 22.922 -42.188 -18.562 1 97 196 ALA A CA 1
ATOM 1559 C C . ALA A 1 196 ? 23.078 -43.688 -18.625 1 97 196 ALA A C 1
ATOM 1561 O O . ALA A 1 196 ? 23.625 -44.25 -19.594 1 97 196 ALA A O 1
ATOM 1562 N N . ALA A 1 197 ? 22.625 -44.344 -17.609 1 96.75 197 ALA A N 1
ATOM 1563 C CA . ALA A 1 197 ? 22.672 -45.781 -17.594 1 96.75 197 ALA A CA 1
ATOM 1564 C C . ALA A 1 197 ? 21.781 -46.375 -18.672 1 96.75 197 ALA A C 1
ATOM 1566 O O . ALA A 1 197 ? 22.156 -47.344 -19.344 1 96.75 197 ALA A O 1
ATOM 1567 N N . VAL A 1 198 ? 20.609 -45.781 -18.812 1 96.62 198 VAL A N 1
ATOM 1568 C CA . VAL A 1 198 ? 19.672 -46.25 -19.828 1 96.62 198 VAL A CA 1
ATOM 1569 C C . VAL A 1 198 ? 20.234 -45.969 -21.219 1 96.62 198 VAL A C 1
ATOM 1571 O O . VAL A 1 198 ? 20.078 -46.75 -22.141 1 96.62 198 VAL A O 1
ATOM 1574 N N . LEU A 1 199 ? 20.891 -44.844 -21.422 1 96.75 199 LEU A N 1
ATOM 1575 C CA . LEU A 1 199 ? 21.547 -44.5 -22.688 1 96.75 199 LEU A CA 1
ATOM 1576 C C . LEU A 1 199 ? 22.594 -45.562 -23.047 1 96.75 199 LEU A C 1
ATOM 1578 O O . LEU A 1 199 ? 22.672 -45.969 -24.203 1 96.75 199 LEU A O 1
ATOM 1582 N N . LYS A 1 200 ? 23.344 -46.031 -22.125 1 97.06 200 LYS A N 1
ATOM 1583 C CA . LYS A 1 200 ? 24.344 -47.062 -22.359 1 97.06 200 LYS A CA 1
ATOM 1584 C C . LYS A 1 200 ? 23.703 -48.375 -22.828 1 97.06 200 LYS A C 1
ATOM 1586 O O . LYS A 1 200 ? 24.219 -49.031 -23.719 1 97.06 200 LYS A O 1
ATOM 1591 N N . ILE A 1 201 ? 22.578 -48.656 -22.188 1 95.75 201 ILE A N 1
ATOM 1592 C CA . ILE A 1 201 ? 21.859 -49.844 -22.562 1 95.75 201 ILE A CA 1
ATOM 1593 C C . ILE A 1 201 ? 21.391 -49.75 -24.016 1 95.75 201 ILE A C 1
ATOM 1595 O O . ILE A 1 201 ? 21.547 -50.688 -24.797 1 95.75 201 ILE A O 1
ATOM 1599 N N . THR A 1 202 ? 20.844 -48.625 -24.391 1 96.19 202 THR A N 1
ATOM 1600 C CA . THR A 1 202 ? 20.344 -48.438 -25.734 1 96.19 202 THR A CA 1
ATOM 1601 C C . THR A 1 202 ? 21.484 -48.438 -26.75 1 96.19 202 THR A C 1
ATOM 1603 O O . THR A 1 202 ? 21.312 -48.969 -27.859 1 96.19 202 THR A O 1
ATOM 1606 N N . GLU A 1 203 ? 22.625 -48 -26.406 1 96.44 203 GLU A N 1
ATOM 1607 C CA . GLU A 1 203 ? 23.797 -48 -27.281 1 96.44 203 GLU A CA 1
ATOM 1608 C C . GLU A 1 203 ? 24.281 -49.438 -27.531 1 96.44 203 GLU A C 1
ATOM 1610 O O . GLU A 1 203 ? 24.609 -49.812 -28.656 1 96.44 203 GLU A O 1
ATOM 1615 N N . VAL A 1 204 ? 24.25 -50.188 -26.5 1 96.12 204 VAL A N 1
ATOM 1616 C CA . VAL A 1 204 ? 24.688 -51.594 -26.609 1 96.12 204 VAL A CA 1
ATOM 1617 C C . VAL A 1 204 ? 23.719 -52.344 -27.516 1 96.12 204 VAL A C 1
ATOM 1619 O O . VAL A 1 204 ? 24.141 -53.125 -28.375 1 96.12 204 VAL A O 1
ATOM 1622 N N . ARG A 1 205 ? 22.484 -52.125 -27.312 1 95.38 205 ARG A N 1
ATOM 1623 C CA . ARG A 1 205 ? 21.469 -52.812 -28.109 1 95.38 205 ARG A CA 1
ATOM 1624 C C . ARG A 1 205 ? 21.531 -52.375 -29.562 1 95.38 205 ARG A C 1
ATOM 1626 O O . ARG A 1 205 ? 21.328 -53.156 -30.469 1 95.38 205 ARG A O 1
ATOM 1633 N N . TYR A 1 206 ? 21.828 -51.125 -29.828 1 95.19 206 TYR A N 1
ATOM 1634 C CA . TYR A 1 206 ? 21.984 -50.625 -31.203 1 95.19 206 TYR A CA 1
ATOM 1635 C C . TYR A 1 206 ? 23.219 -51.25 -31.859 1 95.19 206 TYR A C 1
ATOM 1637 O O . TYR A 1 206 ? 23.141 -51.688 -33 1 95.19 206 TYR A O 1
ATOM 1645 N N . ASN A 1 207 ? 24.25 -51.312 -31.141 1 95.75 207 ASN A N 1
ATOM 1646 C CA . ASN A 1 207 ? 25.5 -51.844 -31.672 1 95.75 207 ASN A CA 1
ATOM 1647 C C . ASN A 1 207 ? 25.406 -53.344 -31.953 1 95.75 207 ASN A C 1
ATOM 1649 O O . ASN A 1 207 ? 26.156 -53.875 -32.75 1 95.75 207 ASN A O 1
ATOM 1653 N N . THR A 1 208 ? 24.422 -53.969 -31.297 1 95.44 208 THR A N 1
ATOM 1654 C CA . THR A 1 208 ? 24.219 -55.375 -31.516 1 95.44 208 THR A CA 1
ATOM 1655 C C . THR A 1 208 ? 23.109 -55.625 -32.531 1 95.44 208 THR A C 1
ATOM 1657 O O . THR A 1 208 ? 22.703 -56.781 -32.75 1 95.44 208 THR A O 1
ATOM 1660 N N . GLY A 1 209 ? 22.547 -54.531 -33.188 1 93.06 209 GLY A N 1
ATOM 1661 C CA . GLY A 1 209 ? 21.578 -54.594 -34.281 1 93.06 209 GLY A CA 1
ATOM 1662 C C . GLY A 1 209 ? 20.172 -54.906 -33.781 1 93.06 209 GLY A C 1
ATOM 1663 O O . GLY A 1 209 ? 19.297 -55.25 -34.594 1 93.06 209 GLY A O 1
ATOM 1664 N N . LEU A 1 210 ? 19.922 -54.719 -32.562 1 91.88 210 LEU A N 1
ATOM 1665 C CA . LEU A 1 210 ? 18.641 -55.125 -31.969 1 91.88 210 LEU A CA 1
ATOM 1666 C C . LEU A 1 210 ? 17.641 -54 -32.031 1 91.88 210 LEU A C 1
ATOM 1668 O O . LEU A 1 210 ? 16.422 -54.219 -31.984 1 91.88 210 LEU A O 1
ATOM 1672 N N . VAL A 1 211 ? 18.141 -52.75 -32.031 1 92.75 211 VAL A N 1
ATOM 1673 C CA . VAL A 1 211 ? 17.234 -51.625 -32.062 1 92.75 211 VAL A CA 1
ATOM 1674 C C . VAL A 1 211 ? 17.75 -50.562 -33.062 1 92.75 211 VAL A C 1
ATOM 1676 O O . VAL A 1 211 ? 18.859 -50.688 -33.562 1 92.75 211 VAL A O 1
ATOM 1679 N N . SER A 1 212 ? 16.859 -49.594 -33.375 1 92.81 212 SER A N 1
ATOM 1680 C CA . SER A 1 212 ? 17.219 -48.531 -34.344 1 92.81 212 SER A CA 1
ATOM 1681 C C . SER A 1 212 ? 17.984 -47.406 -33.688 1 92.81 212 SER A C 1
ATOM 1683 O O . SER A 1 212 ? 18.016 -47.312 -32.438 1 92.81 212 SER A O 1
ATOM 1685 N N . LYS A 1 213 ? 18.562 -46.562 -34.531 1 95.56 213 LYS A N 1
ATOM 1686 C CA . LYS A 1 213 ? 19.266 -45.375 -34.094 1 95.56 213 LYS A CA 1
ATOM 1687 C C . LYS A 1 213 ? 18.312 -44.406 -33.438 1 95.56 213 LYS A C 1
ATOM 1689 O O . LYS A 1 213 ? 18.734 -43.5 -32.688 1 95.56 213 LYS A O 1
ATOM 1694 N N . LEU A 1 214 ? 17.078 -44.531 -33.656 1 94.88 214 LEU A N 1
ATOM 1695 C CA . LEU A 1 214 ? 16.047 -43.688 -33.062 1 94.88 214 LEU A CA 1
ATOM 1696 C C . LEU A 1 214 ? 16.047 -43.844 -31.547 1 94.88 214 LEU A C 1
ATOM 1698 O O . LEU A 1 214 ? 15.938 -42.844 -30.828 1 94.88 214 LEU A O 1
ATOM 1702 N N . ASP A 1 215 ? 16.25 -45.031 -31.062 1 95.62 215 ASP A N 1
ATOM 1703 C CA . ASP A 1 215 ? 16.25 -45.281 -29.625 1 95.62 215 ASP A CA 1
ATOM 1704 C C . ASP A 1 215 ? 17.406 -44.531 -28.938 1 95.62 215 ASP A C 1
ATOM 1706 O O . ASP A 1 215 ? 17.219 -43.938 -27.875 1 95.62 215 ASP A O 1
ATOM 1710 N N . VAL A 1 216 ? 18.531 -44.625 -29.562 1 96.81 216 VAL A N 1
ATOM 1711 C CA . VAL A 1 216 ? 19.719 -43.969 -29.016 1 96.81 216 VAL A CA 1
ATOM 1712 C C . VAL A 1 216 ? 19.516 -42.438 -29.031 1 96.81 216 VAL A C 1
ATOM 1714 O O . VAL A 1 216 ? 19.812 -41.781 -28.047 1 96.81 216 VAL A O 1
ATOM 1717 N N . ALA A 1 217 ? 18.984 -41.938 -30.125 1 97 217 ALA A N 1
ATOM 1718 C CA . ALA A 1 217 ? 18.734 -40.5 -30.234 1 97 217 ALA A CA 1
ATOM 1719 C C . ALA A 1 217 ? 17.719 -40.031 -29.188 1 97 217 ALA A C 1
ATOM 1721 O O . ALA A 1 217 ? 17.875 -38.969 -28.594 1 97 217 ALA A O 1
ATOM 1722 N N . GLN A 1 218 ? 16.703 -40.781 -28.953 1 96.44 218 GLN A N 1
ATOM 1723 C CA . GLN A 1 218 ? 15.688 -40.469 -27.953 1 96.44 218 GLN A CA 1
ATOM 1724 C C . GLN A 1 218 ? 16.281 -40.5 -26.547 1 96.44 218 GLN A C 1
ATOM 1726 O O . GLN A 1 218 ? 16.016 -39.594 -25.734 1 96.44 218 GLN A O 1
ATOM 1731 N N . ALA A 1 219 ? 17.062 -41.469 -26.281 1 96.75 219 ALA A N 1
ATOM 1732 C CA . ALA A 1 219 ? 17.719 -41.562 -24.969 1 96.75 219 ALA A CA 1
ATOM 1733 C C . ALA A 1 219 ? 18.656 -40.375 -24.734 1 96.75 219 ALA A C 1
ATOM 1735 O O . ALA A 1 219 ? 18.703 -39.812 -23.641 1 96.75 219 ALA A O 1
ATOM 1736 N N . LYS A 1 220 ? 19.359 -40 -25.781 1 96.94 220 LYS A N 1
ATOM 1737 C CA . LYS A 1 220 ? 20.25 -38.844 -25.688 1 96.94 220 LYS A CA 1
ATOM 1738 C C . LYS A 1 220 ? 19.469 -37.562 -25.438 1 96.94 220 LYS A C 1
ATOM 1740 O O . LYS A 1 220 ? 19.875 -36.719 -24.641 1 96.94 220 LYS A O 1
ATOM 1745 N N . SER A 1 221 ? 18.359 -37.406 -26.078 1 96.62 221 SER A N 1
ATOM 1746 C CA . SER A 1 221 ? 17.531 -36.188 -25.969 1 96.62 221 SER A CA 1
ATOM 1747 C C . SER A 1 221 ? 17.047 -36 -24.531 1 96.62 221 SER A C 1
ATOM 1749 O O . SER A 1 221 ? 17.125 -34.906 -24 1 96.62 221 SER A O 1
ATOM 1751 N N . VAL A 1 222 ? 16.547 -37.031 -23.906 1 96.12 222 VAL A N 1
ATOM 1752 C CA . VAL A 1 222 ? 16 -36.906 -22.547 1 96.12 222 VAL A CA 1
ATOM 1753 C C . VAL A 1 222 ? 17.141 -36.656 -21.562 1 96.12 222 VAL A C 1
ATOM 1755 O O . VAL A 1 222 ? 17.016 -35.844 -20.641 1 96.12 222 VAL A O 1
ATOM 1758 N N . TYR A 1 223 ? 18.297 -37.375 -21.766 1 96.56 223 TYR A N 1
ATOM 1759 C CA . TYR A 1 223 ? 19.469 -37.188 -20.906 1 96.56 223 TYR A CA 1
ATOM 1760 C C . TYR A 1 223 ? 19.953 -35.75 -20.953 1 96.56 223 TYR A C 1
ATOM 1762 O O . TYR A 1 223 ? 20.109 -35.094 -19.906 1 96.56 223 TYR A O 1
ATOM 1770 N N . TYR A 1 224 ? 20.078 -35.25 -22.156 1 96.88 224 TYR A N 1
ATOM 1771 C CA . TYR A 1 224 ? 20.641 -33.906 -22.297 1 96.88 224 TYR A CA 1
ATOM 1772 C C . TYR A 1 224 ? 19.609 -32.844 -21.906 1 96.88 224 TYR A C 1
ATOM 1774 O O . TYR A 1 224 ? 19.969 -31.781 -21.375 1 96.88 224 TYR A O 1
ATOM 1782 N N . SER A 1 225 ? 18.312 -33.094 -22.156 1 96.44 225 SER A N 1
ATOM 1783 C CA . SER A 1 225 ? 17.25 -32.188 -21.703 1 96.44 225 SER A CA 1
ATOM 1784 C C . SER A 1 225 ? 17.266 -32.031 -20.188 1 96.44 225 SER A C 1
ATOM 1786 O O . SER A 1 225 ? 17.172 -30.938 -19.656 1 96.44 225 SER A O 1
ATOM 1788 N N . THR A 1 226 ? 17.391 -33.156 -19.484 1 97 226 THR A N 1
ATOM 1789 C CA . THR A 1 226 ? 17.469 -33.156 -18.031 1 97 226 THR A CA 1
ATOM 1790 C C . THR A 1 226 ? 18.719 -32.406 -17.547 1 97 226 THR A C 1
ATOM 1792 O O . THR A 1 226 ? 18.656 -31.594 -16.641 1 97 226 THR A O 1
ATOM 1795 N N . LYS A 1 227 ? 19.844 -32.688 -18.219 1 96.62 227 LYS A N 1
ATOM 1796 C CA . LYS A 1 227 ? 21.125 -32.062 -17.875 1 96.62 227 LYS A CA 1
ATOM 1797 C C . LYS A 1 227 ? 21.062 -30.562 -18.062 1 96.62 227 LYS A C 1
ATOM 1799 O O . LYS A 1 227 ? 21.688 -29.812 -17.297 1 96.62 227 LYS A O 1
ATOM 1804 N N . ALA A 1 228 ? 20.328 -30.125 -19.016 1 97.06 228 ALA A N 1
ATOM 1805 C CA . ALA A 1 228 ? 20.219 -28.719 -19.359 1 97.06 228 ALA A CA 1
ATOM 1806 C C . ALA A 1 228 ? 19.484 -27.938 -18.281 1 97.06 228 ALA A C 1
ATOM 1808 O O . ALA A 1 228 ? 19.531 -26.703 -18.25 1 97.06 228 ALA A O 1
ATOM 1809 N N . SER A 1 229 ? 18.781 -28.547 -17.344 1 96.69 229 SER A N 1
ATOM 1810 C CA . SER A 1 229 ? 18.016 -27.875 -16.312 1 96.69 229 SER A CA 1
ATOM 1811 C C . SER A 1 229 ? 18.891 -27.547 -15.109 1 96.69 229 SER A C 1
ATOM 1813 O O . SER A 1 229 ? 18.5 -26.75 -14.242 1 96.69 229 SER A O 1
ATOM 1815 N N . ILE A 1 230 ? 20.125 -28.141 -15.039 1 97.31 230 ILE A N 1
ATOM 1816 C CA . ILE A 1 230 ? 21 -28.047 -13.867 1 97.31 230 ILE A CA 1
ATOM 1817 C C . ILE A 1 230 ? 21.438 -26.594 -13.672 1 97.31 230 ILE A C 1
ATOM 1819 O O . ILE A 1 230 ? 21.344 -26.062 -12.562 1 97.31 230 ILE A O 1
ATOM 1823 N N . PRO A 1 231 ? 21.859 -25.812 -14.758 1 97.44 231 PRO A N 1
ATOM 1824 C CA . PRO A 1 231 ? 22.344 -24.438 -14.547 1 97.44 231 PRO A CA 1
ATOM 1825 C C . PRO A 1 231 ? 21.297 -23.516 -13.961 1 97.44 231 PRO A C 1
ATOM 1827 O O . PRO A 1 231 ? 21.609 -22.656 -13.141 1 97.44 231 PRO A O 1
ATOM 1830 N N . GLN A 1 232 ? 20.062 -23.641 -14.375 1 97.44 232 GLN A N 1
ATOM 1831 C CA . GLN A 1 232 ? 18.984 -22.812 -13.836 1 97.44 232 GLN A CA 1
ATOM 1832 C C . GLN A 1 232 ? 18.797 -23.062 -12.344 1 97.44 232 GLN A C 1
ATOM 1834 O O . GLN A 1 232 ? 18.547 -22.125 -11.578 1 97.44 232 GLN A O 1
ATOM 1839 N N . LEU A 1 233 ? 18.859 -24.297 -11.898 1 97.5 233 LEU A N 1
ATOM 1840 C CA . LEU A 1 233 ? 18.734 -24.641 -10.492 1 97.5 233 LEU A CA 1
ATOM 1841 C C . LEU A 1 233 ? 19.906 -24.062 -9.688 1 97.5 233 LEU A C 1
ATOM 1843 O O . LEU A 1 233 ? 19.703 -23.531 -8.594 1 97.5 233 LEU A O 1
ATOM 1847 N N . GLU A 1 234 ? 21.094 -24.156 -10.281 1 97.06 234 GLU A N 1
ATOM 1848 C CA . GLU A 1 234 ? 22.281 -23.609 -9.625 1 97.06 234 GLU A CA 1
ATOM 1849 C C . GLU A 1 234 ? 22.172 -22.094 -9.453 1 97.06 234 GLU A C 1
ATOM 1851 O O . GLU A 1 234 ? 22.547 -21.547 -8.414 1 97.06 234 GLU A O 1
ATOM 1856 N N . SER A 1 235 ? 21.656 -21.422 -10.461 1 97.81 235 SER A N 1
ATOM 1857 C CA . SER A 1 235 ? 21.422 -19.984 -10.375 1 97.81 235 SER A CA 1
ATOM 1858 C C . SER A 1 235 ? 20.422 -19.641 -9.281 1 97.81 235 SER A C 1
ATOM 1860 O O . SER A 1 235 ? 20.578 -18.672 -8.547 1 97.81 235 SER A O 1
ATOM 1862 N N . GLY A 1 236 ? 19.312 -20.438 -9.219 1 98.19 236 GLY A N 1
ATOM 1863 C CA . GLY A 1 236 ? 18.328 -20.25 -8.18 1 98.19 236 GLY A CA 1
ATOM 1864 C C . GLY A 1 236 ? 18.891 -20.422 -6.777 1 98.19 236 GLY A C 1
ATOM 1865 O O . GLY A 1 236 ? 18.562 -19.641 -5.875 1 98.19 236 GLY A O 1
ATOM 1866 N N . ILE A 1 237 ? 19.75 -21.422 -6.613 1 97.69 237 ILE A N 1
ATOM 1867 C CA . ILE A 1 237 ? 20.391 -21.672 -5.332 1 97.69 237 ILE A CA 1
ATOM 1868 C C . ILE A 1 237 ? 21.234 -20.453 -4.934 1 97.69 237 ILE A C 1
ATOM 1870 O O . ILE A 1 237 ? 21.125 -19.969 -3.805 1 97.69 237 ILE A O 1
ATOM 1874 N N . ASN A 1 238 ? 22 -19.906 -5.887 1 97.62 238 ASN A N 1
ATOM 1875 C CA . ASN A 1 238 ? 22.797 -18.719 -5.617 1 97.62 238 ASN A CA 1
ATOM 1876 C C . ASN A 1 238 ? 21.922 -17.516 -5.23 1 97.62 238 ASN A C 1
ATOM 1878 O O . ASN A 1 238 ? 22.297 -16.734 -4.348 1 97.62 238 ASN A O 1
ATOM 1882 N N . GLN A 1 239 ? 20.828 -17.375 -5.852 1 98.12 239 GLN A N 1
ATOM 1883 C CA . GLN A 1 239 ? 19.906 -16.266 -5.57 1 98.12 239 GLN A CA 1
ATOM 1884 C C . GLN A 1 239 ? 19.453 -16.281 -4.117 1 98.12 239 GLN A C 1
ATOM 1886 O O . GLN A 1 239 ? 19.406 -15.242 -3.457 1 98.12 239 GLN A O 1
ATOM 1891 N N . TYR A 1 240 ? 19.094 -17.422 -3.59 1 98.25 240 TYR A N 1
ATOM 1892 C CA . TYR A 1 240 ? 18.578 -17.484 -2.227 1 98.25 240 TYR A CA 1
ATOM 1893 C C . TYR A 1 240 ? 19.703 -17.406 -1.212 1 98.25 240 TYR A C 1
ATOM 1895 O O . TYR A 1 240 ? 19.531 -16.922 -0.099 1 98.25 240 TYR A O 1
ATOM 1903 N N . ILE A 1 241 ? 20.938 -17.859 -1.625 1 97.88 241 ILE A N 1
ATOM 1904 C CA . ILE A 1 241 ? 22.094 -17.688 -0.751 1 97.88 241 ILE A CA 1
ATOM 1905 C C . ILE A 1 241 ? 22.375 -16.188 -0.585 1 97.88 241 ILE A C 1
ATOM 1907 O O . ILE A 1 241 ? 22.578 -15.711 0.533 1 97.88 241 ILE A O 1
ATOM 1911 N N . THR A 1 242 ? 22.359 -15.43 -1.688 1 98.19 242 THR A N 1
ATOM 1912 C CA . THR A 1 242 ? 22.625 -13.992 -1.618 1 98.19 242 THR A CA 1
ATOM 1913 C C . THR A 1 242 ? 21.484 -13.266 -0.903 1 98.19 242 THR A C 1
ATOM 1915 O O . THR A 1 242 ? 21.719 -12.289 -0.188 1 98.19 242 THR A O 1
ATOM 1918 N N . THR A 1 243 ? 20.234 -13.742 -1.115 1 98.56 243 THR A N 1
ATOM 1919 C CA . THR A 1 243 ? 19.109 -13.164 -0.402 1 98.56 243 THR A CA 1
ATOM 1920 C C . THR A 1 243 ? 19.281 -13.328 1.105 1 98.56 243 THR A C 1
ATOM 1922 O O . THR A 1 243 ? 19.047 -12.391 1.867 1 98.56 243 THR A O 1
ATOM 1925 N N . LEU A 1 244 ? 19.656 -14.523 1.501 1 98.56 244 LEU A N 1
ATOM 1926 C CA . LEU A 1 244 ? 19.859 -14.789 2.922 1 98.56 244 LEU A CA 1
ATOM 1927 C C . LEU A 1 244 ? 21 -13.938 3.475 1 98.56 244 LEU A C 1
ATOM 1929 O O . LEU A 1 244 ? 20.906 -13.43 4.594 1 98.56 244 LEU A O 1
ATOM 1933 N N . ALA A 1 245 ? 22.062 -13.766 2.689 1 98.31 245 ALA A N 1
ATOM 1934 C CA . ALA A 1 245 ? 23.172 -12.922 3.129 1 98.31 245 ALA A CA 1
ATOM 1935 C C . ALA A 1 245 ? 22.688 -11.508 3.441 1 98.31 245 ALA A C 1
ATOM 1937 O O . ALA A 1 245 ? 23.016 -10.953 4.492 1 98.31 245 ALA A O 1
ATOM 1938 N N . VAL A 1 246 ? 21.828 -10.906 2.559 1 98.12 246 VAL A N 1
ATOM 1939 C CA . VAL A 1 246 ? 21.312 -9.562 2.752 1 98.12 246 VAL A CA 1
ATOM 1940 C C . VAL A 1 246 ? 20.438 -9.516 4.004 1 98.12 246 VAL A C 1
ATOM 1942 O O . VAL A 1 246 ? 20.547 -8.586 4.812 1 98.12 246 VAL A O 1
ATOM 1945 N N . LEU A 1 247 ? 19.562 -10.531 4.227 1 98.44 247 LEU A N 1
ATOM 1946 C CA . LEU A 1 247 ? 18.703 -10.578 5.398 1 98.44 247 LEU A CA 1
ATOM 1947 C C . LEU A 1 247 ? 19.516 -10.672 6.68 1 98.44 247 LEU A C 1
ATOM 1949 O O . LEU A 1 247 ? 19.078 -10.211 7.738 1 98.44 247 LEU A O 1
ATOM 1953 N N . LEU A 1 248 ? 20.734 -11.234 6.574 1 98 248 LEU A N 1
ATOM 1954 C CA . LEU A 1 248 ? 21.609 -11.414 7.73 1 98 248 LEU A CA 1
ATOM 1955 C C . LEU A 1 248 ? 22.516 -10.203 7.922 1 98 248 LEU A C 1
ATOM 1957 O O . LEU A 1 248 ? 23.328 -10.164 8.859 1 98 248 LEU A O 1
ATOM 1961 N N . GLY A 1 249 ? 22.438 -9.211 7.023 1 97.25 249 GLY A N 1
ATOM 1962 C CA . GLY A 1 249 ? 23.219 -7.992 7.145 1 97.25 249 GLY A CA 1
ATOM 1963 C C . GLY A 1 249 ? 24.688 -8.203 6.824 1 97.25 249 GLY A C 1
ATOM 1964 O O . GLY A 1 249 ? 25.562 -7.598 7.449 1 97.25 249 GLY A O 1
ATOM 1965 N N . THR A 1 250 ? 24.953 -9.195 5.934 1 96.69 250 THR A N 1
ATOM 1966 C CA . THR A 1 250 ? 26.344 -9.508 5.602 1 96.69 250 THR A CA 1
ATOM 1967 C C . THR A 1 250 ? 26.5 -9.781 4.109 1 96.69 250 THR A C 1
ATOM 1969 O O . THR A 1 250 ? 25.531 -9.672 3.352 1 96.69 250 THR A O 1
ATOM 1972 N N . TYR A 1 251 ? 27.688 -10.047 3.639 1 96.88 251 TYR A N 1
ATOM 1973 C CA . TYR A 1 251 ? 27.984 -10.375 2.246 1 96.88 251 TYR A CA 1
ATOM 1974 C C . TYR A 1 251 ? 27.875 -11.875 2.002 1 96.88 251 TYR A C 1
ATOM 1976 O O . TYR A 1 251 ? 28.047 -12.672 2.926 1 96.88 251 TYR A O 1
ATOM 1984 N N . PRO A 1 252 ? 27.531 -12.344 0.764 1 96.81 252 PRO A N 1
ATOM 1985 C CA . PRO A 1 252 ? 27.297 -13.75 0.443 1 96.81 252 PRO A CA 1
ATOM 1986 C C . PRO A 1 252 ? 28.484 -14.641 0.785 1 96.81 252 PRO A C 1
ATOM 1988 O O . PRO A 1 252 ? 28.312 -15.797 1.168 1 96.81 252 PRO A O 1
ATOM 1991 N N . GLN A 1 253 ? 29.719 -14.18 0.749 1 95.5 253 GLN A N 1
ATOM 1992 C CA . GLN A 1 253 ? 30.938 -14.953 0.998 1 95.5 253 GLN A CA 1
ATOM 1993 C C . GLN A 1 253 ? 30.969 -15.477 2.432 1 95.5 253 GLN A C 1
ATOM 1995 O O . GLN A 1 253 ? 31.547 -16.531 2.699 1 95.5 253 GLN A O 1
ATOM 2000 N N . GLU A 1 254 ? 30.344 -14.758 3.295 1 94.5 254 GLU A N 1
ATOM 2001 C CA . GLU A 1 254 ? 30.375 -15.117 4.711 1 94.5 254 GLU A CA 1
ATOM 2002 C C . GLU A 1 254 ? 29.391 -16.25 5.012 1 94.5 254 GLU A C 1
ATOM 2004 O O . GLU A 1 254 ? 29.609 -17.031 5.945 1 94.5 254 GLU A O 1
ATOM 2009 N N . VAL A 1 255 ? 28.297 -16.359 4.211 1 95.81 255 VAL A N 1
ATOM 2010 C CA . VAL A 1 255 ? 27.266 -17.328 4.562 1 95.81 255 VAL A CA 1
ATOM 2011 C C . VAL A 1 255 ? 27.344 -18.516 3.619 1 95.81 255 VAL A C 1
ATOM 2013 O O . VAL A 1 255 ? 26.812 -19.594 3.926 1 95.81 255 VAL A O 1
ATOM 2016 N N . ARG A 1 256 ? 28.047 -18.484 2.484 1 95.38 256 ARG A N 1
ATOM 2017 C CA . ARG A 1 256 ? 28.078 -19.484 1.432 1 95.38 256 ARG A CA 1
ATOM 2018 C C . ARG A 1 256 ? 28.609 -20.812 1.958 1 95.38 256 ARG A C 1
ATOM 2020 O O . ARG A 1 256 ? 28.047 -21.875 1.668 1 95.38 256 ARG A O 1
ATOM 2027 N N . PRO A 1 257 ? 29.688 -20.828 2.803 1 94.06 257 PRO A N 1
ATOM 2028 C CA . PRO A 1 257 ? 30.234 -22.109 3.25 1 94.06 257 PRO A CA 1
ATOM 2029 C C . PRO A 1 257 ? 29.219 -22.953 4.023 1 94.06 257 PRO A C 1
ATOM 2031 O O . PRO A 1 257 ? 29.234 -24.172 3.922 1 94.06 257 PRO A O 1
ATOM 2034 N N . VAL A 1 258 ? 28.375 -22.312 4.734 1 94.06 258 VAL A N 1
ATOM 2035 C CA . VAL A 1 258 ? 27.391 -23.016 5.531 1 94.06 258 VAL A CA 1
ATOM 2036 C C . VAL A 1 258 ? 26.203 -23.406 4.656 1 94.06 258 VAL A C 1
ATOM 2038 O O . VAL A 1 258 ? 25.688 -24.516 4.754 1 94.06 258 VAL A O 1
ATOM 2041 N N . LEU A 1 259 ? 25.781 -22.609 3.652 1 96.06 259 LEU A N 1
ATOM 2042 C CA . LEU A 1 259 ? 24.531 -22.766 2.916 1 96.06 259 LEU A CA 1
ATOM 2043 C C . LEU A 1 259 ? 24.75 -23.609 1.659 1 96.06 259 LEU A C 1
ATOM 2045 O O . LEU A 1 259 ? 23.797 -24.125 1.085 1 96.06 259 LEU A O 1
ATOM 2049 N N . ASP A 1 260 ? 26.047 -23.734 1.313 1 93 260 ASP A N 1
ATOM 2050 C CA . ASP A 1 260 ? 26.359 -24.578 0.161 1 93 260 ASP A CA 1
ATOM 2051 C C . ASP A 1 260 ? 26.203 -26.062 0.508 1 93 260 ASP A C 1
ATOM 2053 O O . ASP A 1 260 ? 26.047 -26.891 -0.381 1 93 260 ASP A O 1
ATOM 2057 N N . ARG A 1 261 ? 26.359 -26.266 1.786 1 90.75 261 ARG A N 1
ATOM 2058 C CA . ARG A 1 261 ? 26.141 -27.656 2.203 1 90.75 261 ARG A CA 1
ATOM 2059 C C . ARG A 1 261 ? 24.672 -28.047 2.014 1 90.75 261 ARG A C 1
ATOM 2061 O O . ARG A 1 261 ? 23.781 -27.391 2.551 1 90.75 261 ARG A O 1
ATOM 2068 N N . VAL A 1 262 ? 24.547 -29.094 1.273 1 88.88 262 VAL A N 1
ATOM 2069 C CA . VAL A 1 262 ? 23.188 -29.5 0.925 1 88.88 262 VAL A CA 1
ATOM 2070 C C . VAL A 1 262 ? 22.469 -30.016 2.168 1 88.88 262 VAL A C 1
ATOM 2072 O O . VAL A 1 262 ? 23.031 -30.797 2.938 1 88.88 262 VAL A O 1
ATOM 2075 N N . GLY A 1 263 ? 21.391 -29.422 2.398 1 85.94 263 GLY A N 1
ATOM 2076 C CA . GLY A 1 263 ? 20.547 -29.859 3.5 1 85.94 263 GLY A CA 1
ATOM 2077 C C . GLY A 1 263 ? 19.188 -30.359 3.049 1 85.94 263 GLY A C 1
ATOM 2078 O O . GLY A 1 263 ? 18.781 -30.141 1.9 1 85.94 263 GLY A O 1
ATOM 2079 N N . GLU A 1 264 ? 18.469 -31.094 3.963 1 90 264 GLU A N 1
ATOM 2080 C CA . GLU A 1 264 ? 17.141 -31.625 3.67 1 90 264 GLU A CA 1
ATOM 2081 C C . GLU A 1 264 ? 16.047 -30.625 4.062 1 90 264 GLU A C 1
ATOM 2083 O O . GLU A 1 264 ? 16.281 -29.734 4.875 1 90 264 GLU A O 1
ATOM 2088 N N . LEU A 1 265 ? 14.961 -30.719 3.301 1 93.69 265 LEU A N 1
ATOM 2089 C CA . LEU A 1 265 ? 13.781 -30 3.764 1 93.69 265 LEU A CA 1
ATOM 2090 C C . LEU A 1 265 ? 13.312 -30.531 5.109 1 93.69 265 LEU A C 1
ATOM 2092 O O . LEU A 1 265 ? 13.305 -31.75 5.328 1 93.69 265 LEU A O 1
ATOM 2096 N N . PRO A 1 266 ? 13.008 -29.625 6.008 1 87.81 266 PRO A N 1
ATOM 2097 C CA . PRO A 1 266 ? 12.438 -30.125 7.266 1 87.81 266 PRO A CA 1
ATOM 2098 C C . PRO A 1 266 ? 11.219 -31.016 7.047 1 87.81 266 PRO A C 1
ATOM 2100 O O . PRO A 1 266 ? 10.398 -30.75 6.168 1 87.81 266 PRO A O 1
ATOM 2103 N N . ASP A 1 267 ? 11.258 -32.125 7.715 1 82.19 267 ASP A N 1
ATOM 2104 C CA . ASP A 1 267 ? 10.117 -33.031 7.672 1 82.19 267 ASP A CA 1
ATOM 2105 C C . ASP A 1 267 ? 9.133 -32.75 8.797 1 82.19 267 ASP A C 1
ATOM 2107 O O . ASP A 1 267 ? 9.148 -33.406 9.836 1 82.19 267 ASP A O 1
ATOM 2111 N N . TYR A 1 268 ? 8.477 -31.672 8.594 1 76.56 268 TYR A N 1
ATOM 2112 C CA . TYR A 1 268 ? 7.574 -31.219 9.648 1 76.56 268 TYR A CA 1
ATOM 2113 C C . TYR A 1 268 ? 6.176 -30.969 9.102 1 76.56 268 TYR A C 1
ATOM 2115 O O . TYR A 1 268 ? 6.02 -30.328 8.062 1 76.56 268 TYR A O 1
ATOM 2123 N N . MET A 1 269 ? 5.285 -31.656 9.648 1 75.75 269 MET A N 1
ATOM 2124 C CA . MET A 1 269 ? 3.873 -31.406 9.375 1 75.75 269 MET A CA 1
ATOM 2125 C C . MET A 1 269 ? 3.135 -31 10.648 1 75.75 269 MET A C 1
ATOM 2127 O O . MET A 1 269 ? 3.152 -31.734 11.633 1 75.75 269 MET A O 1
ATOM 2131 N N . GLU A 1 270 ? 2.699 -29.781 10.617 1 68.19 270 GLU A N 1
ATOM 2132 C CA . GLU A 1 270 ? 1.966 -29.281 11.773 1 68.19 270 GLU A CA 1
ATOM 2133 C C . GLU A 1 270 ? 0.479 -29.609 11.672 1 68.19 270 GLU A C 1
ATOM 2135 O O . GLU A 1 270 ? -0.174 -29.25 10.688 1 68.19 270 GLU A O 1
ATOM 2140 N N . PRO A 1 271 ? 0.091 -30.344 12.641 1 63.84 271 PRO A N 1
ATOM 2141 C CA . PRO A 1 271 ? -1.368 -30.469 12.625 1 63.84 271 PRO A CA 1
ATOM 2142 C C . PRO A 1 271 ? -2.076 -29.172 12.984 1 63.84 271 PRO A C 1
ATOM 2144 O O . PRO A 1 271 ? -1.754 -28.547 14 1 63.84 271 PRO A O 1
ATOM 2147 N N . ILE A 1 272 ? -2.529 -28.438 11.984 1 60.97 272 ILE A N 1
ATOM 2148 C CA . ILE A 1 272 ? -3.189 -27.172 12.273 1 60.97 272 ILE A CA 1
ATOM 2149 C C . ILE A 1 272 ? -4.617 -27.438 12.75 1 60.97 272 ILE A C 1
ATOM 2151 O O . ILE A 1 272 ? -5.398 -28.078 12.062 1 60.97 272 ILE A O 1
ATOM 2155 N N . GLY A 1 273 ? -4.805 -27.172 14.156 1 55 273 GLY A N 1
ATOM 2156 C CA . GLY A 1 273 ? -6.125 -27.359 14.734 1 55 273 GLY A CA 1
ATOM 2157 C C . GLY A 1 273 ? -7.102 -26.266 14.344 1 55 273 GLY A C 1
ATOM 2158 O O . GLY A 1 273 ? -6.691 -25.156 13.977 1 55 273 GLY A O 1
ATOM 2159 N N . VAL A 1 274 ? -8.445 -26.578 14.188 1 50.75 274 VAL A N 1
ATOM 2160 C CA . VAL A 1 274 ? -9.656 -25.828 13.914 1 50.75 274 VAL A CA 1
ATOM 2161 C C . VAL A 1 274 ? -9.992 -24.938 15.109 1 50.75 274 VAL A C 1
ATOM 2163 O O . VAL A 1 274 ? -9.906 -25.375 16.266 1 50.75 274 VAL A O 1
ATOM 2166 N N . GLY A 1 275 ? -9.617 -23.781 15.312 1 56.66 275 GLY A N 1
ATOM 2167 C CA . GLY A 1 275 ? -10.25 -22.953 16.328 1 56.66 275 GLY A CA 1
ATOM 2168 C C . GLY A 1 275 ? -9.391 -21.766 16.734 1 56.66 275 GLY A C 1
ATOM 2169 O O . GLY A 1 275 ? -9.227 -21.5 17.938 1 56.66 275 GLY A O 1
ATOM 2170 N N . LEU A 1 276 ? -8.82 -21.297 15.828 1 61.75 276 LEU A N 1
ATOM 2171 C CA . LEU A 1 276 ? -8.062 -20.109 16.25 1 61.75 276 LEU A CA 1
ATOM 2172 C C . LEU A 1 276 ? -8.992 -18.938 16.516 1 61.75 276 LEU A C 1
ATOM 2174 O O . LEU A 1 276 ? -9.719 -18.484 15.633 1 61.75 276 LEU A O 1
ATOM 2178 N N . PRO A 1 277 ? -9.031 -18.641 17.844 1 62.38 277 PRO A N 1
ATOM 2179 C CA . PRO A 1 277 ? -9.867 -17.469 18.109 1 62.38 277 PRO A CA 1
ATOM 2180 C C . PRO A 1 277 ? -9.43 -16.234 17.344 1 62.38 277 PRO A C 1
ATOM 2182 O O . PRO A 1 277 ? -8.234 -15.953 17.234 1 62.38 277 PRO A O 1
ATOM 2185 N N . ALA A 1 278 ? -10.453 -15.625 16.719 1 67.31 278 ALA A N 1
ATOM 2186 C CA . ALA A 1 278 ? -10.227 -14.398 15.961 1 67.31 278 ALA A CA 1
ATOM 2187 C C . ALA A 1 278 ? -9.578 -13.328 16.828 1 67.31 278 ALA A C 1
ATOM 2189 O O . ALA A 1 278 ? -8.914 -12.422 16.328 1 67.31 278 ALA A O 1
ATOM 2190 N N . ASP A 1 279 ? -9.672 -13.539 18.125 1 70.75 279 ASP A N 1
ATOM 2191 C CA . ASP A 1 279 ? -9.125 -12.555 19.047 1 70.75 279 ASP A CA 1
ATOM 2192 C C . ASP A 1 279 ? -7.594 -12.594 19.047 1 70.75 279 ASP A C 1
ATOM 2194 O O . ASP A 1 279 ? -6.945 -11.602 19.391 1 70.75 279 ASP A O 1
ATOM 2198 N N . LEU A 1 280 ? -7.129 -13.75 18.547 1 74.62 280 LEU A N 1
ATOM 2199 C CA . LEU A 1 280 ? -5.676 -13.859 18.438 1 74.62 280 LEU A CA 1
ATOM 2200 C C . LEU A 1 280 ? -5.129 -12.883 17.406 1 74.62 280 LEU A C 1
ATOM 2202 O O . LEU A 1 280 ? -3.979 -12.453 17.5 1 74.62 280 LEU A O 1
ATOM 2206 N N . LEU A 1 281 ? -6.047 -12.484 16.531 1 84.38 281 LEU A N 1
ATOM 2207 C CA . LEU A 1 281 ? -5.605 -11.586 15.461 1 84.38 281 LEU A CA 1
ATOM 2208 C C . LEU A 1 281 ? -5.348 -10.188 16.016 1 84.38 281 LEU A C 1
ATOM 2210 O O . LEU A 1 281 ? -4.57 -9.422 15.43 1 84.38 281 LEU A O 1
ATOM 2214 N N . MET A 1 282 ? -5.945 -9.953 17.141 1 83.25 282 MET A N 1
ATOM 2215 C CA . MET A 1 282 ? -5.793 -8.617 17.719 1 83.25 282 MET A CA 1
ATOM 2216 C C . MET A 1 282 ? -4.41 -8.445 18.344 1 83.25 282 MET A C 1
ATOM 2218 O O . MET A 1 282 ? -3.996 -7.328 18.641 1 83.25 282 MET A O 1
ATOM 2222 N N . ARG A 1 283 ? -3.691 -9.555 18.359 1 81.88 283 ARG A N 1
ATOM 2223 C CA . ARG A 1 283 ? -2.34 -9.508 18.906 1 81.88 283 ARG A CA 1
ATOM 2224 C C . ARG A 1 283 ? -1.323 -9.156 17.828 1 81.88 283 ARG A C 1
ATOM 2226 O O . ARG A 1 283 ? -0.152 -8.914 18.125 1 81.88 283 ARG A O 1
ATOM 2233 N N . ARG A 1 284 ? -1.756 -9.141 16.594 1 90.25 284 ARG A N 1
ATOM 2234 C CA . ARG A 1 284 ? -0.851 -8.781 15.508 1 90.25 284 ARG A CA 1
ATOM 2235 C C . ARG A 1 284 ? -0.323 -7.363 15.68 1 90.25 284 ARG A C 1
ATOM 2237 O O . ARG A 1 284 ? -1.09 -6.441 15.961 1 90.25 284 ARG A O 1
ATOM 2244 N N . PRO A 1 285 ? 1.033 -7.258 15.492 1 93.75 285 PRO A N 1
ATOM 2245 C CA . PRO A 1 285 ? 1.629 -5.934 15.703 1 93.75 285 PRO A CA 1
ATOM 2246 C C . PRO A 1 285 ? 1.098 -4.891 14.727 1 93.75 285 PRO A C 1
ATOM 2248 O O . PRO A 1 285 ? 0.995 -3.709 15.07 1 93.75 285 PRO A O 1
ATOM 2251 N N . ASP A 1 286 ? 0.751 -5.273 13.508 1 94.75 286 ASP A N 1
ATOM 2252 C CA . ASP A 1 286 ? 0.249 -4.297 12.547 1 94.75 286 ASP A CA 1
ATOM 2253 C C . ASP A 1 286 ? -1.136 -3.791 12.953 1 94.75 286 ASP A C 1
ATOM 2255 O O . ASP A 1 286 ? -1.451 -2.613 12.766 1 94.75 286 ASP A O 1
ATOM 2259 N N . ILE A 1 287 ? -1.976 -4.641 13.547 1 93.88 287 ILE A N 1
ATOM 2260 C CA . ILE A 1 287 ? -3.293 -4.242 14.031 1 93.88 287 ILE A CA 1
ATOM 2261 C C . ILE A 1 287 ? -3.139 -3.338 15.25 1 93.88 287 ILE A C 1
ATOM 2263 O O . ILE A 1 287 ? -3.799 -2.301 15.352 1 93.88 287 ILE A O 1
ATOM 2267 N N . ARG A 1 288 ? -2.223 -3.715 16.109 1 93.81 288 ARG A N 1
ATOM 2268 C CA 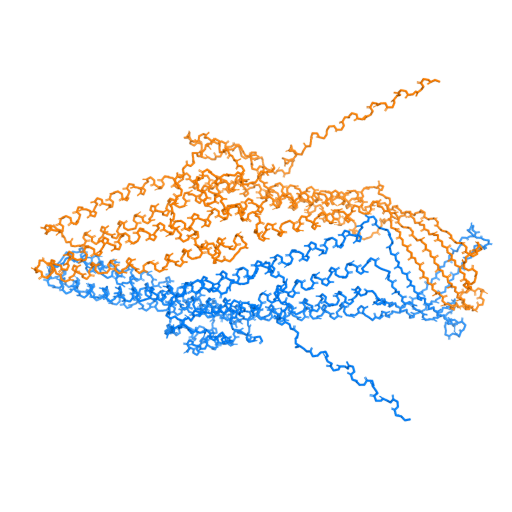. ARG A 1 288 ? -1.987 -2.914 17.312 1 93.81 288 ARG A CA 1
ATOM 2269 C C . ARG A 1 288 ? -1.43 -1.541 16.953 1 93.81 288 ARG A C 1
ATOM 2271 O O . ARG A 1 288 ? -1.808 -0.533 17.547 1 93.81 288 ARG A O 1
ATOM 2278 N N . SER A 1 289 ? -0.496 -1.485 15.961 1 96.44 289 SER A N 1
ATOM 2279 C CA . SER A 1 289 ? 0.031 -0.208 15.492 1 96.44 289 SER A CA 1
ATOM 2280 C C . SER A 1 289 ? -1.079 0.675 14.93 1 96.44 289 SER A C 1
ATOM 2282 O O . SER A 1 289 ? -1.144 1.868 15.234 1 96.44 289 SER A O 1
ATOM 2284 N N . ALA A 1 290 ? -1.985 0.079 14.125 1 96.25 290 ALA A N 1
ATOM 2285 C CA . ALA A 1 290 ? -3.102 0.824 13.555 1 96.25 290 ALA A CA 1
ATOM 2286 C C . ALA A 1 290 ? -4.02 1.365 14.641 1 96.25 290 ALA A C 1
ATOM 2288 O O . ALA A 1 290 ? -4.52 2.49 14.539 1 96.25 290 ALA A O 1
ATOM 2289 N N . GLU A 1 291 ? -4.25 0.579 15.695 1 95.31 291 GLU A N 1
ATOM 2290 C CA . GLU A 1 291 ? -5.074 1.01 16.812 1 95.31 291 GLU A CA 1
ATOM 2291 C C . GLU A 1 291 ? -4.461 2.215 17.531 1 95.31 291 GLU A C 1
ATOM 2293 O O . GLU A 1 291 ? -5.16 3.182 17.844 1 95.31 291 GLU A O 1
ATOM 2298 N N . ARG A 1 292 ? -3.115 2.158 17.75 1 96.88 292 ARG A N 1
ATOM 2299 C CA . ARG A 1 292 ? -2.412 3.268 18.375 1 96.88 292 ARG A CA 1
ATOM 2300 C C . ARG A 1 292 ? -2.498 4.531 17.531 1 96.88 292 ARG A C 1
ATOM 2302 O O . ARG A 1 292 ? -2.598 5.637 18.062 1 96.88 292 ARG A O 1
ATOM 2309 N N . GLN A 1 293 ? -2.496 4.352 16.234 1 97.56 293 GLN A N 1
ATOM 2310 C CA . GLN A 1 293 ? -2.604 5.5 15.344 1 97.56 293 GLN A CA 1
ATOM 2311 C C . GLN A 1 293 ? -3.982 6.145 15.445 1 97.56 293 GLN A C 1
ATOM 2313 O O . GLN A 1 293 ? -4.109 7.367 15.367 1 97.56 293 GLN A O 1
ATOM 2318 N N . VAL A 1 294 ? -5.07 5.316 15.57 1 97.38 294 VAL A N 1
ATOM 2319 C CA . VAL A 1 294 ? -6.414 5.844 15.781 1 97.38 294 VAL A CA 1
ATOM 2320 C C . VAL A 1 294 ? -6.445 6.668 17.062 1 97.38 294 VAL A C 1
ATOM 2322 O O . VAL A 1 294 ? -6.984 7.777 17.094 1 97.38 294 VAL A O 1
ATOM 2325 N N . ASN A 1 295 ? -5.801 6.16 18.109 1 97.44 295 ASN A N 1
ATOM 2326 C CA . ASN A 1 295 ? -5.75 6.867 19.391 1 97.44 295 ASN A CA 1
ATOM 2327 C C . ASN A 1 295 ? -5.004 8.195 19.266 1 97.44 295 ASN A C 1
ATOM 2329 O O . ASN A 1 295 ? -5.402 9.195 19.859 1 97.44 295 ASN A O 1
ATOM 2333 N N . ALA A 1 296 ? -3.91 8.18 18.484 1 98.19 296 ALA A N 1
ATOM 2334 C CA . ALA A 1 296 ? -3.15 9.406 18.266 1 98.19 296 ALA A CA 1
ATOM 2335 C C . ALA A 1 296 ? -4.008 10.469 17.578 1 98.19 296 ALA A C 1
ATOM 2337 O O . ALA A 1 296 ? -4.027 11.625 18 1 98.19 296 ALA A O 1
ATOM 2338 N N . GLN A 1 297 ? -4.781 10.023 16.531 1 97.81 297 GLN A N 1
ATOM 2339 C CA . GLN A 1 297 ? -5.637 10.961 15.812 1 97.81 297 GLN A CA 1
ATOM 2340 C C . GLN A 1 297 ? -6.789 11.445 16.688 1 97.81 297 GLN A C 1
ATOM 2342 O O . GLN A 1 297 ? -7.219 12.594 16.578 1 97.81 297 GLN A O 1
ATOM 2347 N N . ALA A 1 298 ? -7.316 10.57 17.562 1 97.44 298 ALA A N 1
ATOM 2348 C CA . ALA A 1 298 ? -8.352 10.969 18.5 1 97.44 298 ALA A CA 1
ATOM 2349 C C . ALA A 1 298 ? -7.848 12.062 19.453 1 97.44 298 ALA A C 1
ATOM 2351 O O . ALA A 1 298 ? -8.562 13.023 19.734 1 97.44 298 ALA A O 1
ATOM 2352 N N . ALA A 1 299 ? -6.625 11.891 19.906 1 97.81 299 ALA A N 1
ATOM 2353 C CA . ALA A 1 299 ? -6.02 12.898 20.781 1 97.81 299 ALA A CA 1
ATOM 2354 C C . ALA A 1 299 ? -5.832 14.219 20.047 1 97.81 299 ALA A C 1
ATOM 2356 O O . ALA A 1 299 ? -6.051 15.297 20.609 1 97.81 299 ALA A O 1
ATOM 2357 N N . LEU A 1 300 ? -5.453 14.227 18.797 1 98.12 300 LEU A N 1
ATOM 2358 C CA . LEU A 1 300 ? -5.27 15.438 18 1 98.12 300 LEU A CA 1
ATOM 2359 C C . LEU A 1 300 ? -6.602 16.141 17.766 1 98.12 300 LEU A C 1
ATOM 2361 O O . LEU A 1 300 ? -6.656 17.375 17.719 1 98.12 300 LEU A O 1
ATOM 2365 N N . LEU A 1 301 ? -7.727 15.312 17.594 1 97.69 301 LEU A N 1
ATOM 2366 C CA . LEU A 1 301 ? -9.055 15.914 17.531 1 97.69 301 LEU A CA 1
ATOM 2367 C C . LEU A 1 301 ? -9.383 16.625 18.844 1 97.69 301 LEU A C 1
ATOM 2369 O O . LEU A 1 301 ? -9.93 17.734 18.844 1 97.69 301 LEU A O 1
ATOM 2373 N N . GLY A 1 302 ? -9.008 15.977 19.969 1 97.31 302 GLY A N 1
ATOM 2374 C CA . GLY A 1 302 ? -9.172 16.625 21.25 1 97.31 302 GLY A CA 1
ATOM 2375 C C . GLY A 1 302 ? -8.391 17.922 21.375 1 97.31 302 GLY A C 1
ATOM 2376 O O . GLY A 1 302 ? -8.914 18.906 21.891 1 97.31 302 GLY A O 1
ATOM 2377 N N . ALA A 1 303 ? -7.145 17.938 20.875 1 97.25 303 ALA A N 1
ATOM 2378 C CA . ALA A 1 303 ? -6.32 19.141 20.891 1 97.25 303 ALA A CA 1
ATOM 2379 C C . ALA A 1 303 ? -6.949 20.25 20.047 1 97.25 303 ALA A C 1
ATOM 2381 O O . ALA A 1 303 ? -6.969 21.406 20.453 1 97.25 303 ALA A O 1
ATOM 2382 N N . SER A 1 304 ? -7.457 19.906 18.891 1 96.94 304 SER A N 1
ATOM 2383 C CA . SER A 1 304 ? -8.078 20.875 18 1 96.94 304 SER A CA 1
ATOM 2384 C C . SER A 1 304 ? -9.305 21.516 18.656 1 96.94 304 SER A C 1
ATOM 2386 O O . SER A 1 304 ? -9.562 22.703 18.469 1 96.94 304 SER A O 1
ATOM 2388 N N . LYS A 1 305 ? -10.109 20.766 19.438 1 96.81 305 LYS A N 1
ATOM 2389 C CA . LYS A 1 305 ? -11.25 21.297 20.172 1 96.81 305 LYS A CA 1
ATOM 2390 C C . LYS A 1 305 ? -10.805 22.25 21.266 1 96.81 305 LYS A C 1
ATOM 2392 O O . LYS A 1 305 ? -11.43 23.297 21.484 1 96.81 305 LYS A O 1
ATOM 2397 N N . SER A 1 306 ? -9.695 21.859 21.891 1 95.88 306 SER A N 1
ATOM 2398 C CA . SER A 1 306 ? -9.148 22.719 22.938 1 95.88 306 SER A CA 1
ATOM 2399 C C . SER A 1 306 ? -8.633 24.031 22.375 1 95.88 306 SER A C 1
ATOM 2401 O O . SER A 1 306 ? -8.609 25.047 23.078 1 95.88 306 SER A O 1
ATOM 2403 N N . ASP A 1 307 ? -8.266 24.078 21.094 1 95.06 307 ASP A N 1
ATOM 2404 C CA . ASP A 1 307 ? -7.719 25.266 20.453 1 95.06 307 ASP A CA 1
ATOM 2405 C C . ASP A 1 307 ? -8.789 26.359 20.297 1 95.06 307 ASP A C 1
ATOM 2407 O O . ASP A 1 307 ? -8.469 27.516 20.031 1 95.06 307 ASP A O 1
ATOM 2411 N N . TRP A 1 308 ? -10.141 26.016 20.578 1 95.12 308 TRP A N 1
ATOM 2412 C CA . TRP A 1 308 ? -11.242 26.984 20.547 1 95.12 308 TRP A CA 1
ATOM 2413 C C . TRP A 1 308 ? -11.266 27.844 21.797 1 95.12 308 TRP A C 1
ATOM 2415 O O . TRP A 1 308 ? -11.898 28.891 21.828 1 95.12 308 TRP A O 1
ATOM 2425 N N . LEU A 1 309 ? -10.523 27.375 22.812 1 95.62 309 LEU A N 1
ATOM 2426 C CA . LEU A 1 309 ? -10.602 28 24.125 1 95.62 309 LEU A CA 1
ATOM 2427 C C . LEU A 1 309 ? -9.438 28.953 24.344 1 95.62 309 LEU A C 1
ATOM 2429 O O . LEU A 1 309 ? -8.453 28.922 23.594 1 95.62 309 LEU A O 1
ATOM 2433 N N . PRO A 1 310 ? -9.492 29.859 25.328 1 95.62 310 PRO A N 1
ATOM 2434 C CA . PRO A 1 310 ? -8.43 30.844 25.547 1 95.62 310 PRO A CA 1
ATOM 2435 C C . PRO A 1 310 ? -7.094 30.188 25.891 1 95.62 310 PRO A C 1
ATOM 2437 O O . PRO A 1 310 ? -7.066 29.125 26.5 1 95.62 310 PRO A O 1
ATOM 2440 N N . GLN A 1 311 ? -6.105 30.828 25.547 1 95.38 311 GLN A N 1
ATOM 2441 C CA . GLN A 1 311 ? -4.762 30.469 25.969 1 95.38 311 GLN A CA 1
ATOM 2442 C C . GLN A 1 311 ? -4.273 31.391 27.078 1 95.38 311 GLN A C 1
ATOM 2444 O O . GLN A 1 311 ? -4.508 32.594 27.047 1 95.38 311 GLN A O 1
ATOM 2449 N N . VAL A 1 312 ? -3.693 30.766 28.062 1 95.56 312 VAL A N 1
ATOM 2450 C CA . VAL A 1 312 ? -3.193 31.516 29.203 1 95.56 312 VAL A CA 1
ATOM 2451 C C . VAL A 1 312 ? -1.667 31.484 29.219 1 95.56 312 VAL A C 1
ATOM 2453 O O . VAL A 1 312 ? -1.062 30.422 29.125 1 95.56 312 VAL A O 1
ATOM 2456 N N . PHE A 1 313 ? -1.108 32.656 29.297 1 95.38 313 PHE A N 1
ATOM 2457 C CA . PHE A 1 313 ? 0.344 32.781 29.297 1 95.38 313 PHE A CA 1
ATOM 2458 C C . PHE A 1 313 ? 0.824 33.5 30.547 1 95.38 313 PHE A C 1
ATOM 2460 O O . PHE A 1 313 ? 0.136 34.375 31.078 1 95.38 313 PHE A O 1
ATOM 2467 N N . LEU A 1 314 ? 1.931 33.062 31.062 1 94.88 314 LEU A N 1
ATOM 2468 C CA . LEU A 1 314 ? 2.703 33.781 32.062 1 94.88 314 LEU A CA 1
ATOM 2469 C C . LEU A 1 314 ? 4.031 34.25 31.484 1 94.88 314 LEU A C 1
ATOM 2471 O O . LEU A 1 314 ? 4.891 33.438 31.141 1 94.88 314 LEU A O 1
ATOM 2475 N N . LYS A 1 315 ? 4.133 35.562 31.391 1 94.56 315 LYS A N 1
ATOM 2476 C CA . LYS A 1 315 ? 5.359 36.156 30.875 1 94.56 315 LYS A CA 1
ATOM 2477 C C . LYS A 1 315 ? 6.059 36.969 31.953 1 94.56 315 LYS A C 1
ATOM 2479 O O . LYS A 1 315 ? 5.402 37.562 32.844 1 94.56 315 LYS A O 1
ATOM 2484 N N . GLY A 1 316 ? 7.297 36.938 31.953 1 93.12 316 GLY A N 1
ATOM 2485 C CA . GLY A 1 316 ? 8.117 37.688 32.875 1 93.12 316 GLY A CA 1
ATOM 2486 C C . GLY A 1 316 ? 9.484 38.062 32.312 1 93.12 316 GLY A C 1
ATOM 2487 O O . GLY A 1 316 ? 9.969 37.375 31.391 1 93.12 316 GLY A O 1
ATOM 2488 N N . SER A 1 317 ? 9.977 39.156 32.812 1 95.31 317 SER A N 1
ATOM 2489 C CA . SER A 1 317 ? 11.328 39.562 32.438 1 95.31 317 SER A CA 1
ATOM 2490 C C . SER A 1 317 ? 12.031 40.25 33.594 1 95.31 317 SER A C 1
ATOM 2492 O O . SER A 1 317 ? 11.383 40.969 34.375 1 95.31 317 SER A O 1
ATOM 2494 N N . VAL A 1 318 ? 13.273 40 33.812 1 94.38 318 VAL A N 1
ATOM 2495 C CA . VAL A 1 318 ? 14.133 40.719 34.75 1 94.38 318 VAL A CA 1
ATOM 2496 C C . VAL A 1 318 ? 15.438 41.125 34.062 1 94.38 318 VAL A C 1
ATOM 2498 O O . VAL A 1 318 ? 15.992 40.344 33.281 1 94.38 318 VAL A O 1
ATOM 2501 N N . GLY A 1 319 ? 15.797 42.344 34.344 1 94.88 319 GLY A N 1
ATOM 2502 C CA . GLY A 1 319 ? 17.031 42.781 33.719 1 94.88 319 GLY A CA 1
ATOM 2503 C C . GLY A 1 319 ? 17.484 44.156 34.156 1 94.88 319 GLY A C 1
ATOM 2504 O O . GLY A 1 319 ? 17.172 44.562 35.281 1 94.88 319 GLY A O 1
ATOM 2505 N N . PHE A 1 320 ? 18.375 44.719 33.375 1 93.19 320 PHE A N 1
ATOM 2506 C CA . PHE A 1 320 ? 18.906 46.062 33.594 1 93.19 320 PHE A CA 1
ATOM 2507 C C . PHE A 1 320 ? 18.859 46.906 32.344 1 93.19 320 PHE A C 1
ATOM 2509 O O . PHE A 1 320 ? 19.016 46.375 31.219 1 93.19 320 PHE A O 1
ATOM 2516 N N . ALA A 1 321 ? 18.625 48.156 32.469 1 93.38 321 ALA A N 1
ATOM 2517 C CA . ALA A 1 321 ? 18.672 49.094 31.359 1 93.38 321 ALA A CA 1
ATOM 2518 C C . ALA A 1 321 ? 19.266 50.438 31.812 1 93.38 321 ALA A C 1
ATOM 2520 O O . ALA A 1 321 ? 18.953 50.938 32.906 1 93.38 321 ALA A O 1
ATOM 2521 N N . SER A 1 322 ? 20.188 50.969 30.984 1 93.19 322 SER A N 1
ATOM 2522 C CA . SER A 1 322 ? 20.812 52.25 31.328 1 93.19 322 SER A CA 1
ATOM 2523 C C . SER A 1 322 ? 21.328 52.969 30.094 1 93.19 322 SER A C 1
ATOM 2525 O O . SER A 1 322 ? 21.703 52.312 29.109 1 93.19 322 SER A O 1
ATOM 2527 N N . LYS A 1 323 ? 21.312 54.281 30.141 1 92.31 323 LYS A N 1
ATOM 2528 C CA . LYS A 1 323 ? 21.906 55.094 29.062 1 92.31 323 LYS A CA 1
ATOM 2529 C C . LYS A 1 323 ? 23.406 54.906 29 1 92.31 323 LYS A C 1
ATOM 2531 O O . LYS A 1 323 ? 23.984 54.812 27.906 1 92.31 323 LYS A O 1
ATOM 2536 N N . ASP A 1 324 ? 24.031 54.938 30.172 1 90.69 324 ASP A N 1
ATOM 2537 C CA . ASP A 1 324 ? 25.469 54.75 30.297 1 90.69 324 ASP A CA 1
ATOM 2538 C C . ASP A 1 324 ? 25.812 53.375 30.844 1 90.69 324 ASP A C 1
ATOM 2540 O O . ASP A 1 324 ? 25.188 52.875 31.781 1 90.69 324 ASP A O 1
ATOM 2544 N N . LEU A 1 325 ? 26.812 52.812 30.375 1 91.25 325 LEU A N 1
ATOM 2545 C CA . LEU A 1 325 ? 27.234 51.469 30.766 1 91.25 325 LEU A CA 1
ATOM 2546 C C . LEU A 1 325 ? 27.719 51.438 32.219 1 91.25 325 LEU A C 1
ATOM 2548 O O . LEU A 1 325 ? 27.594 50.438 32.906 1 91.25 325 LEU A O 1
ATOM 2552 N N . LYS A 1 326 ? 28.281 52.562 32.688 1 91.12 326 LYS A N 1
ATOM 2553 C CA . LYS A 1 326 ? 28.797 52.625 34.062 1 91.12 326 LYS A CA 1
ATOM 2554 C C . LYS A 1 326 ? 27.672 52.469 35.062 1 91.12 326 LYS A C 1
ATOM 2556 O O . LYS A 1 326 ? 27.922 52 36.188 1 91.12 326 LYS A O 1
ATOM 2561 N N . ASP A 1 327 ? 26.516 52.812 34.656 1 90.75 327 ASP A N 1
ATOM 2562 C CA . ASP A 1 327 ? 25.375 52.75 35.562 1 90.75 327 ASP A CA 1
ATOM 2563 C C . ASP A 1 327 ? 24.578 51.438 35.375 1 90.75 327 ASP A C 1
ATOM 2565 O O . ASP A 1 327 ? 23.531 51.25 35.969 1 90.75 327 ASP A O 1
ATOM 2569 N N . PHE A 1 328 ? 25 50.562 34.562 1 89.81 328 PHE A N 1
ATOM 2570 C CA . PHE A 1 328 ? 24.234 49.375 34.156 1 89.81 328 PHE A CA 1
ATOM 2571 C C . PHE A 1 328 ? 23.984 48.469 35.344 1 89.81 328 PHE A C 1
ATOM 2573 O O . PHE A 1 328 ? 22.891 47.875 35.469 1 89.81 328 PHE A O 1
ATOM 2580 N N . GLY A 1 329 ? 24.844 48.344 36.312 1 87.44 329 GLY A N 1
ATOM 2581 C CA . GLY A 1 329 ? 24.719 47.469 37.469 1 87.44 329 GLY A CA 1
ATOM 2582 C C . GLY A 1 329 ? 24.094 48.125 38.656 1 87.44 329 GLY A C 1
ATOM 2583 O O . GLY A 1 329 ? 23.922 47.5 39.719 1 87.44 329 GLY A O 1
ATOM 2584 N N . ASN A 1 330 ? 23.75 49.344 38.469 1 89.81 330 ASN A N 1
ATOM 2585 C CA . ASN A 1 330 ? 23.141 50.125 39.562 1 89.81 330 ASN A CA 1
ATOM 2586 C C . ASN A 1 330 ? 21.719 49.656 39.844 1 89.81 330 ASN A C 1
ATOM 2588 O O . ASN A 1 330 ? 21.031 49.188 38.938 1 89.81 330 ASN A O 1
ATOM 2592 N N . HIS A 1 331 ? 21.344 49.812 41.094 1 90.69 331 HIS A N 1
ATOM 2593 C CA . HIS A 1 331 ? 20 49.438 41.5 1 90.69 331 HIS A CA 1
ATOM 2594 C C . HIS A 1 331 ? 18.938 50.25 40.75 1 90.69 331 HIS A C 1
ATOM 2596 O O . HIS A 1 331 ? 17.844 49.719 40.469 1 90.69 331 HIS A O 1
ATOM 2602 N N . LYS A 1 332 ? 19.266 51.469 40.375 1 90.94 332 LYS A N 1
ATOM 2603 C CA . LYS A 1 332 ? 18.312 52.312 39.656 1 90.94 332 LYS A CA 1
ATOM 2604 C C . LYS A 1 332 ? 18.141 51.875 38.219 1 90.94 332 LYS A C 1
ATOM 2606 O O . LYS A 1 332 ? 17.203 52.281 37.531 1 90.94 332 LYS A O 1
ATOM 2611 N N . SER A 1 333 ? 18.969 50.969 37.812 1 92.94 333 SER A N 1
ATOM 2612 C CA . SER A 1 333 ? 18.922 50.438 36.469 1 92.94 333 SER A CA 1
ATOM 2613 C C . SER A 1 333 ? 18.156 49.125 36.375 1 92.94 333 SER A C 1
ATOM 2615 O O . SER A 1 333 ? 17.906 48.594 35.312 1 92.94 333 SER A O 1
ATOM 2617 N N . PHE A 1 334 ? 17.75 48.594 37.531 1 92.88 334 PHE A N 1
ATOM 2618 C CA . PHE A 1 334 ? 17.062 47.312 37.625 1 92.88 334 PHE A CA 1
ATOM 2619 C C . PHE A 1 334 ? 15.656 47.438 37.062 1 92.88 334 PHE A C 1
ATOM 2621 O O . PHE A 1 334 ? 14.922 48.375 37.406 1 92.88 334 PHE A O 1
ATOM 2628 N N . THR A 1 335 ? 15.312 46.5 36.188 1 92.88 335 THR A N 1
ATOM 2629 C CA . THR A 1 335 ? 13.977 46.438 35.594 1 92.88 335 THR A CA 1
ATOM 2630 C C . THR A 1 335 ? 13.359 45.062 35.75 1 92.88 335 THR A C 1
ATOM 2632 O O . THR A 1 335 ? 14.078 44.062 35.781 1 92.88 335 THR A O 1
ATOM 2635 N N . TYR A 1 336 ? 12.078 44.906 35.938 1 93 336 TYR A N 1
ATOM 2636 C CA . TYR A 1 336 ? 11.352 43.625 35.906 1 93 336 TYR A CA 1
ATOM 2637 C C . TYR A 1 336 ? 9.938 43.844 35.375 1 93 336 TYR A C 1
ATOM 2639 O O . TYR A 1 336 ? 9.43 44.969 35.344 1 93 336 TYR A O 1
ATOM 2647 N N . GLU A 1 337 ? 9.422 42.812 34.812 1 94.94 337 GLU A N 1
ATOM 2648 C CA . GLU A 1 337 ? 8.039 42.781 34.344 1 94.94 337 GLU A CA 1
ATOM 2649 C C . GLU A 1 337 ? 7.406 41.406 34.594 1 94.94 337 GLU A C 1
ATOM 2651 O O . GLU A 1 337 ? 8.055 40.375 34.375 1 94.94 337 GLU A O 1
ATOM 2656 N N . ILE A 1 338 ? 6.25 41.312 35.219 1 94.75 338 ILE A N 1
ATOM 2657 C CA . ILE A 1 338 ? 5.398 40.125 35.344 1 94.75 338 ILE A CA 1
ATOM 2658 C C . ILE A 1 338 ? 4.047 40.406 34.688 1 94.75 338 ILE A C 1
ATOM 2660 O O . ILE A 1 338 ? 3.375 41.375 35.031 1 94.75 338 ILE A O 1
ATOM 2664 N N . ALA A 1 339 ? 3.67 39.531 33.781 1 94.31 339 ALA A N 1
ATOM 2665 C CA . ALA A 1 339 ? 2.484 39.844 33 1 94.31 339 ALA A CA 1
ATOM 2666 C C . ALA A 1 339 ? 1.698 38.594 32.656 1 94.31 339 ALA A C 1
ATOM 2668 O O . ALA A 1 339 ? 1.737 38.094 31.531 1 94.31 339 ALA A O 1
ATOM 2669 N N . PRO A 1 340 ? 0.933 38.062 33.625 1 94.25 340 PRO A N 1
ATOM 2670 C CA . PRO A 1 340 ? -0.046 37.031 33.219 1 94.25 340 PRO A CA 1
ATOM 2671 C C . PRO A 1 340 ? -1.057 37.531 32.219 1 94.25 340 PRO A C 1
ATOM 2673 O O . PRO A 1 340 ? -1.537 38.688 32.312 1 94.25 340 PRO A O 1
ATOM 2676 N N . ALA A 1 341 ? -1.248 36.781 31.141 1 95.12 341 ALA A N 1
ATOM 2677 C CA . ALA A 1 341 ? -2.1 37.25 30.047 1 95.12 341 ALA A CA 1
ATOM 2678 C C . ALA A 1 341 ? -2.973 36.125 29.516 1 95.12 341 ALA A C 1
ATOM 2680 O O . ALA A 1 341 ? -2.609 34.938 29.625 1 95.12 341 ALA A O 1
ATOM 2681 N N . LEU A 1 342 ? -4.188 36.469 29.062 1 95.25 342 LEU A N 1
ATOM 2682 C CA . LEU A 1 342 ? -5.137 35.562 28.406 1 95.25 342 LEU A CA 1
ATOM 2683 C C . LEU A 1 342 ? -5.426 36.031 26.984 1 95.25 342 LEU A C 1
ATOM 2685 O O . LEU A 1 342 ? -5.637 37.219 26.734 1 95.25 342 LEU A O 1
ATOM 2689 N N . SER A 1 343 ? -5.289 35.125 26.047 1 95.31 343 SER A N 1
ATOM 2690 C CA . SER A 1 343 ? -5.629 35.375 24.641 1 95.31 343 SER A CA 1
ATOM 2691 C C . SER A 1 343 ? -6.688 34.406 24.141 1 95.31 343 SER A C 1
ATOM 2693 O O . SER A 1 343 ? -6.523 33.188 24.266 1 95.31 343 SER A O 1
ATOM 2695 N N . TRP A 1 344 ? -7.844 34.938 23.625 1 95.88 344 TRP A N 1
ATOM 2696 C CA . TRP A 1 344 ? -8.953 34.125 23.141 1 95.88 344 TRP A CA 1
ATOM 2697 C C . TRP A 1 344 ? -9.406 34.562 21.766 1 95.88 344 TRP A C 1
ATOM 2699 O O . TRP A 1 344 ? -9.898 35.688 21.594 1 95.88 344 TRP A O 1
ATOM 2709 N N . THR A 1 345 ? -9.219 33.719 20.766 1 95.44 345 THR A N 1
ATOM 2710 C CA . THR A 1 345 ? -9.734 34 19.438 1 95.44 345 THR A CA 1
ATOM 2711 C C . THR A 1 345 ? -11.234 33.719 19.359 1 95.44 345 THR A C 1
ATOM 2713 O O . THR A 1 345 ? -11.664 32.594 19.5 1 95.44 345 THR A O 1
ATOM 2716 N N . ILE A 1 346 ? -11.992 34.719 19.094 1 94.69 346 ILE A N 1
ATOM 2717 C CA . ILE A 1 346 ? -13.445 34.531 19.109 1 94.69 346 ILE A CA 1
ATOM 2718 C C . ILE A 1 346 ? -13.977 34.406 17.688 1 94.69 346 ILE A C 1
ATOM 2720 O O . ILE A 1 346 ? -15.062 33.844 17.484 1 94.69 346 ILE A O 1
ATOM 2724 N N . PHE A 1 347 ? -13.32 35 16.766 1 95.19 347 PHE A N 1
ATOM 2725 C CA . PHE A 1 347 ? -13.711 34.906 15.359 1 95.19 347 PHE A CA 1
ATOM 2726 C C . PHE A 1 347 ? -12.492 34.875 14.453 1 95.19 347 PHE A C 1
ATOM 2728 O O . PHE A 1 347 ? -11.578 35.719 14.625 1 95.19 347 PHE A O 1
ATOM 2735 N N . ASN A 1 348 ? -12.414 34 13.516 1 95.81 348 ASN A N 1
ATOM 2736 C CA . ASN A 1 348 ? -11.312 33.938 12.57 1 95.81 348 ASN A CA 1
ATOM 2737 C C . ASN A 1 348 ? -11.758 33.375 11.219 1 95.81 348 ASN A C 1
ATOM 2739 O O . ASN A 1 348 ? -11.078 32.531 10.625 1 95.81 348 ASN A O 1
ATOM 2743 N N . GLY A 1 349 ? -12.992 33.719 10.82 1 94.94 349 GLY A N 1
ATOM 2744 C CA . GLY A 1 349 ? -13.508 33.344 9.508 1 94.94 349 GLY A CA 1
ATOM 2745 C C . GLY A 1 349 ? -13.781 31.859 9.383 1 94.94 349 GLY A C 1
ATOM 2746 O O . GLY A 1 349 ? -13.812 31.312 8.273 1 94.94 349 GLY A O 1
ATOM 2747 N N . GLY A 1 350 ? -13.805 31.125 10.445 1 95.38 350 GLY A N 1
ATOM 2748 C CA . GLY A 1 350 ? -14.109 29.703 10.438 1 95.38 350 GLY A CA 1
ATOM 2749 C C . GLY A 1 350 ? -12.867 28.828 10.383 1 95.38 350 GLY A C 1
ATOM 2750 O O . GLY A 1 350 ? -12.961 27.625 10.148 1 95.38 350 GLY A O 1
ATOM 2751 N N . LYS A 1 351 ? -11.68 29.391 10.531 1 96.06 351 LYS A N 1
ATOM 2752 C CA . LYS A 1 351 ? -10.43 28.641 10.438 1 96.06 351 LYS A CA 1
ATOM 2753 C C . LYS A 1 351 ? -10.367 27.547 11.492 1 96.06 351 LYS A C 1
ATOM 2755 O O . LYS A 1 351 ? -10.109 26.391 11.172 1 96.06 351 LYS A O 1
ATOM 2760 N N . LEU A 1 352 ? -10.711 27.859 12.766 1 96 352 LEU A N 1
ATOM 2761 C CA . LEU A 1 352 ? -10.617 26.906 13.859 1 96 352 LEU A CA 1
ATOM 2762 C C . LEU A 1 352 ? -11.68 25.812 13.719 1 96 352 LEU A C 1
ATOM 2764 O O . LEU A 1 352 ? -11.422 24.641 14.008 1 96 352 LEU A O 1
ATOM 2768 N N . ILE A 1 353 ? -12.906 26.203 13.297 1 96.31 353 ILE A N 1
ATOM 2769 C CA . ILE A 1 353 ? -13.977 25.234 13.109 1 96.31 353 ILE A CA 1
ATOM 2770 C C . ILE A 1 353 ? -13.578 24.219 12.039 1 96.31 353 ILE A C 1
ATOM 2772 O O . ILE A 1 353 ? -13.766 23.016 12.219 1 96.31 353 ILE A O 1
ATOM 2776 N N . ASN A 1 354 ? -13.047 24.719 10.938 1 97.19 354 ASN A N 1
ATOM 2777 C CA . ASN A 1 354 ? -12.672 23.844 9.836 1 97.19 354 ASN A CA 1
ATOM 2778 C C . ASN A 1 354 ? -11.422 23.047 10.172 1 97.19 354 ASN A C 1
ATOM 2780 O O . ASN A 1 354 ? -11.258 21.906 9.703 1 97.19 354 ASN A O 1
ATOM 2784 N N . ALA A 1 355 ? -10.492 23.578 11.031 1 97.19 355 ALA A N 1
ATOM 2785 C CA . ALA A 1 355 ? -9.367 22.797 11.539 1 97.19 355 ALA A CA 1
ATOM 2786 C C . ALA A 1 355 ? -9.859 21.578 12.312 1 97.19 355 ALA A C 1
ATOM 2788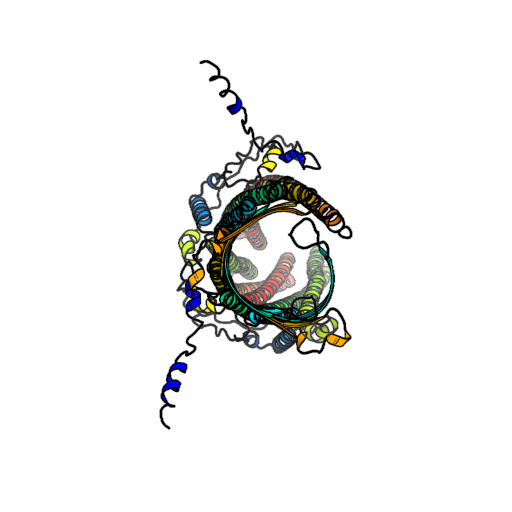 O O . ALA A 1 355 ? -9.281 20.484 12.203 1 97.19 355 ALA A O 1
ATOM 2789 N N . THR A 1 356 ? -10.93 21.734 13.109 1 97.62 356 THR A N 1
ATOM 2790 C CA . THR A 1 356 ? -11.516 20.609 13.852 1 97.62 356 THR A CA 1
ATOM 2791 C C . THR A 1 356 ? -12.164 19.609 12.906 1 97.62 356 THR A C 1
ATOM 2793 O O . THR A 1 356 ? -12.055 18.406 13.109 1 97.62 356 THR A O 1
ATOM 2796 N N . LYS A 1 357 ? -12.828 20.141 11.836 1 97.38 357 LYS A N 1
ATOM 2797 C CA . LYS A 1 357 ? -13.398 19.234 10.828 1 97.38 357 LYS A CA 1
ATOM 2798 C C . LYS A 1 357 ? -12.305 18.438 10.125 1 97.38 357 LYS A C 1
ATOM 2800 O O . LYS A 1 357 ? -12.492 17.266 9.812 1 97.38 357 LYS A O 1
ATOM 2805 N N . LEU A 1 358 ? -11.148 19.062 9.797 1 97.75 358 LEU A N 1
ATOM 2806 C CA . LEU A 1 358 ? -10.008 18.375 9.211 1 97.75 358 LEU A CA 1
ATOM 2807 C C . LEU A 1 358 ? -9.523 17.25 10.133 1 97.75 358 LEU A C 1
ATOM 2809 O O . LEU A 1 358 ? -9.289 16.141 9.68 1 97.75 358 LEU A O 1
ATOM 2813 N N . ALA A 1 359 ? -9.383 17.578 11.453 1 97.44 359 ALA A N 1
ATOM 2814 C CA . ALA A 1 359 ? -8.938 16.578 12.422 1 97.44 359 ALA A CA 1
ATOM 2815 C C . ALA A 1 359 ? -9.914 15.414 12.5 1 97.44 359 ALA A C 1
ATOM 2817 O O . ALA A 1 359 ? -9.5 14.258 12.625 1 97.44 359 ALA A O 1
ATOM 2818 N N . ARG A 1 360 ? -11.219 15.695 12.453 1 97.88 360 ARG A N 1
ATOM 2819 C CA . ARG A 1 360 ? -12.242 14.656 12.453 1 97.88 360 ARG A CA 1
ATOM 2820 C C . ARG A 1 360 ? -12.109 13.75 11.234 1 97.88 360 ARG A C 1
ATOM 2822 O O . ARG A 1 360 ? -12.172 12.523 11.352 1 97.88 360 ARG A O 1
ATOM 2829 N N . ALA A 1 361 ? -11.961 14.352 10.062 1 97.38 361 ALA A N 1
ATOM 2830 C CA . ALA A 1 361 ? -11.797 13.578 8.836 1 97.38 361 ALA A CA 1
ATOM 2831 C C . ALA A 1 361 ? -10.562 12.68 8.914 1 97.38 361 ALA A C 1
ATOM 2833 O O . ALA A 1 361 ? -10.602 11.531 8.461 1 97.38 361 ALA A O 1
ATOM 2834 N N . GLN A 1 362 ? -9.484 13.148 9.523 1 97.31 362 GLN A N 1
ATOM 2835 C CA . GLN A 1 362 ? -8.258 12.375 9.664 1 97.31 362 GLN A CA 1
ATOM 2836 C C . GLN A 1 362 ? -8.453 11.219 10.648 1 97.31 362 GLN A C 1
ATOM 2838 O O . GLN A 1 362 ? -7.906 10.133 10.445 1 97.31 362 GLN A O 1
ATOM 2843 N N . LEU A 1 363 ? -9.219 11.445 11.742 1 97.38 363 LEU A N 1
ATOM 2844 C CA . LEU A 1 363 ? -9.562 10.367 12.664 1 97.38 363 LEU A CA 1
ATOM 2845 C C . LEU A 1 363 ? -10.383 9.297 11.953 1 97.38 363 LEU A C 1
ATOM 2847 O O . LEU A 1 363 ? -10.078 8.102 12.07 1 97.38 363 LEU A O 1
ATOM 2851 N N . ASP A 1 364 ? -11.391 9.75 11.188 1 97 364 ASP A N 1
ATOM 2852 C CA . ASP A 1 364 ? -12.234 8.805 10.469 1 97 364 ASP A CA 1
ATOM 2853 C C . ASP A 1 364 ? -11.414 7.984 9.477 1 97 364 ASP A C 1
ATOM 2855 O O . ASP A 1 364 ? -11.609 6.773 9.352 1 97 364 ASP A O 1
ATOM 2859 N N . GLU A 1 365 ? -10.5 8.617 8.742 1 96.75 365 GLU A N 1
ATOM 2860 C CA . GLU A 1 365 ? -9.602 7.918 7.828 1 96.75 365 GLU A CA 1
ATOM 2861 C C . GLU A 1 365 ? -8.781 6.859 8.555 1 96.75 365 GLU A C 1
ATOM 2863 O O . GLU A 1 365 ? -8.617 5.746 8.062 1 96.75 365 GLU A O 1
ATOM 2868 N N . SER A 1 366 ? -8.258 7.188 9.75 1 97 366 SER A N 1
ATOM 2869 C CA . SER A 1 366 ? -7.449 6.25 10.516 1 97 366 SER A CA 1
ATOM 2870 C C . SER A 1 366 ? -8.281 5.066 11 1 97 366 SER A C 1
ATOM 2872 O O . SER A 1 366 ? -7.789 3.941 11.078 1 97 366 SER A O 1
ATOM 2874 N N . ILE A 1 367 ? -9.57 5.301 11.352 1 96.69 367 ILE A N 1
ATOM 2875 C CA . ILE A 1 367 ? -10.469 4.23 11.766 1 96.69 367 ILE A CA 1
ATOM 2876 C C . ILE A 1 367 ? -10.719 3.285 10.594 1 96.69 367 ILE A C 1
ATOM 2878 O O . ILE A 1 367 ? -10.695 2.062 10.758 1 96.69 367 ILE A O 1
ATOM 2882 N N . ASN A 1 368 ? -10.945 3.824 9.383 1 96.38 368 ASN A N 1
ATOM 2883 C CA . ASN A 1 368 ? -11.102 3.002 8.188 1 96.38 368 ASN A CA 1
ATOM 2884 C C . ASN A 1 368 ? -9.859 2.158 7.918 1 96.38 368 ASN A C 1
ATOM 2886 O O . ASN A 1 368 ? -9.961 0.979 7.578 1 96.38 368 ASN A O 1
ATOM 2890 N N . GLN A 1 369 ? -8.68 2.729 8.102 1 96.44 369 GLN A N 1
ATOM 2891 C CA . GLN A 1 369 ? -7.43 2.014 7.895 1 96.44 369 GLN A CA 1
ATOM 2892 C C . GLN A 1 369 ? -7.273 0.872 8.898 1 96.44 369 GLN A C 1
ATOM 2894 O O . GLN A 1 369 ? -6.797 -0.209 8.547 1 96.44 369 GLN A O 1
ATOM 2899 N N . PHE A 1 370 ? -7.676 1.161 10.164 1 96.44 370 PHE A N 1
ATOM 2900 C CA . PHE A 1 370 ? -7.652 0.125 11.188 1 96.44 370 PHE A CA 1
ATOM 2901 C C . PHE A 1 370 ? -8.539 -1.05 10.789 1 96.44 370 PHE A C 1
ATOM 2903 O O . PHE A 1 370 ? -8.102 -2.201 10.82 1 96.44 370 PHE A O 1
ATOM 2910 N N . ASN A 1 371 ? -9.727 -0.8 10.359 1 96.06 371 ASN A N 1
ATOM 2911 C CA . ASN A 1 371 ? -10.656 -1.857 9.984 1 96.06 371 ASN A CA 1
ATOM 2912 C C . ASN A 1 371 ? -10.172 -2.621 8.75 1 96.06 371 ASN A C 1
ATOM 2914 O O . ASN A 1 371 ? -10.312 -3.844 8.68 1 96.06 371 ASN A O 1
ATOM 2918 N N . GLN A 1 372 ? -9.664 -1.93 7.758 1 95.88 372 GLN A N 1
ATOM 2919 C CA . GLN A 1 372 ? -9.07 -2.58 6.59 1 95.88 372 GLN A CA 1
ATOM 2920 C C . GLN A 1 372 ? -7.941 -3.523 7 1 95.88 372 GLN A C 1
ATOM 2922 O O . GLN A 1 372 ? -7.809 -4.617 6.445 1 95.88 372 GLN A O 1
ATOM 2927 N N . THR A 1 373 ? -7.117 -3.088 7.973 1 95.44 373 THR A N 1
ATOM 2928 C CA . THR A 1 373 ? -6.023 -3.91 8.469 1 95.44 373 THR A CA 1
ATOM 2929 C C . THR A 1 373 ? -6.551 -5.191 9.109 1 95.44 373 THR A C 1
ATOM 2931 O O . THR A 1 373 ? -6.004 -6.273 8.891 1 95.44 373 THR A O 1
ATOM 2934 N N . VAL A 1 374 ? -7.617 -5.051 9.859 1 93 374 VAL A N 1
ATOM 2935 C CA . VAL A 1 374 ? -8.227 -6.211 10.508 1 93 374 VAL A CA 1
ATOM 2936 C C . VAL A 1 374 ? -8.781 -7.164 9.445 1 93 374 VAL A C 1
ATOM 2938 O O . VAL A 1 374 ? -8.555 -8.375 9.516 1 93 374 VAL A O 1
ATOM 2941 N N . LEU A 1 375 ? -9.531 -6.668 8.422 1 93.81 375 LEU A N 1
ATOM 2942 C CA . LEU A 1 375 ? -10.055 -7.492 7.336 1 93.81 375 LEU A CA 1
ATOM 2943 C C . LEU A 1 375 ? -8.938 -8.25 6.637 1 93.81 375 LEU A C 1
ATOM 2945 O O . LEU A 1 375 ? -9.062 -9.445 6.363 1 93.81 375 LEU A O 1
ATOM 2949 N N . THR A 1 376 ? -7.828 -7.559 6.371 1 94.62 376 THR A N 1
ATOM 2950 C CA . THR A 1 376 ? -6.695 -8.156 5.68 1 94.62 376 THR A CA 1
ATOM 2951 C C . THR A 1 376 ? -6.051 -9.25 6.535 1 94.62 376 THR A C 1
ATOM 2953 O O . THR A 1 376 ? -5.637 -10.289 6.016 1 94.62 376 THR A O 1
ATOM 2956 N N . ALA A 1 377 ? -5.988 -9 7.812 1 92.56 377 ALA A N 1
ATOM 2957 C CA . ALA A 1 377 ? -5.445 -10 8.719 1 92.56 377 ALA A CA 1
ATOM 2958 C C . ALA A 1 377 ? -6.285 -11.281 8.695 1 92.56 377 ALA A C 1
ATOM 2960 O O . ALA A 1 377 ? -5.742 -12.383 8.672 1 92.56 377 ALA A O 1
ATOM 2961 N N . VAL A 1 378 ? -7.594 -11.141 8.695 1 91.19 378 VAL A N 1
ATOM 2962 C CA . VAL A 1 378 ? -8.484 -12.297 8.633 1 91.19 378 VAL A CA 1
ATOM 2963 C C . VAL A 1 378 ? -8.305 -13.023 7.309 1 91.19 378 VAL A C 1
ATOM 2965 O O . VAL A 1 378 ? -8.219 -14.25 7.273 1 91.19 378 VAL A O 1
ATOM 2968 N N . GLN A 1 379 ? -8.211 -12.312 6.215 1 93.06 379 GLN A N 1
ATOM 2969 C CA . GLN A 1 379 ? -7.992 -12.883 4.891 1 93.06 379 GLN A CA 1
ATOM 2970 C C . GLN A 1 379 ? -6.699 -13.695 4.844 1 93.06 379 GLN A C 1
ATOM 2972 O O . GLN A 1 379 ? -6.691 -14.828 4.371 1 93.06 379 GLN A O 1
ATOM 2977 N N . GLU A 1 380 ? -5.648 -13.039 5.363 1 93.69 380 GLU A N 1
ATOM 2978 C CA . GLU A 1 380 ? -4.34 -13.688 5.328 1 93.69 380 GLU A CA 1
ATOM 2979 C C . GLU A 1 380 ? -4.344 -14.984 6.129 1 93.69 380 GLU A C 1
ATOM 2981 O O . GLU A 1 380 ? -3.777 -15.992 5.695 1 93.69 380 GLU A O 1
ATOM 2986 N N . THR A 1 381 ? -4.969 -14.977 7.242 1 90 381 THR A N 1
ATOM 2987 C CA . THR A 1 381 ? -5.02 -16.156 8.094 1 90 381 THR A CA 1
ATOM 2988 C C . THR A 1 381 ? -5.867 -17.25 7.453 1 90 381 THR A C 1
ATOM 2990 O O . THR A 1 381 ? -5.445 -18.406 7.391 1 90 381 THR A O 1
ATOM 2993 N N . ASP A 1 382 ? -7.023 -16.906 6.941 1 90.81 382 ASP A N 1
ATOM 2994 C CA . ASP A 1 382 ? -7.898 -17.859 6.27 1 90.81 382 ASP A CA 1
ATOM 2995 C C . ASP A 1 382 ? -7.199 -18.5 5.074 1 90.81 382 ASP A C 1
ATOM 2997 O O . ASP A 1 382 ? -7.18 -19.734 4.938 1 90.81 382 ASP A O 1
ATOM 3001 N N . ASN A 1 383 ? -6.543 -17.719 4.293 1 93.5 383 ASN A N 1
ATOM 3002 C CA . ASN A 1 383 ? -5.836 -18.203 3.111 1 93.5 383 ASN A CA 1
ATOM 3003 C C . ASN A 1 383 ? -4.668 -19.109 3.49 1 93.5 383 ASN A C 1
ATOM 3005 O O . ASN A 1 383 ? -4.465 -20.156 2.873 1 93.5 383 ASN A O 1
ATOM 3009 N N . ALA A 1 384 ? -3.947 -18.641 4.469 1 92.12 384 ALA A N 1
ATOM 3010 C CA . ALA A 1 384 ? -2.791 -19.438 4.875 1 92.12 384 ALA A CA 1
ATOM 3011 C C . ALA A 1 384 ? -3.223 -20.781 5.434 1 92.12 384 ALA A C 1
ATOM 3013 O O . ALA A 1 384 ? -2.605 -21.812 5.137 1 92.12 384 ALA A O 1
ATOM 3014 N N . MET A 1 385 ? -4.277 -20.828 6.207 1 90.12 385 MET A N 1
ATOM 3015 C CA . MET A 1 385 ? -4.797 -22.078 6.766 1 90.12 385 MET A CA 1
ATOM 3016 C C . MET A 1 385 ? -5.277 -23.016 5.66 1 90.12 385 MET A C 1
ATOM 3018 O O . MET A 1 385 ? -4.922 -24.188 5.641 1 90.12 385 MET A O 1
ATOM 3022 N N . ASN A 1 386 ? -6.02 -22.469 4.762 1 92.06 386 ASN A N 1
ATOM 3023 C CA . ASN A 1 386 ? -6.543 -23.266 3.65 1 92.06 386 ASN A CA 1
ATOM 3024 C C . ASN A 1 386 ? -5.422 -23.766 2.748 1 92.06 386 ASN A C 1
ATOM 3026 O O . ASN A 1 386 ? -5.402 -24.938 2.377 1 92.06 386 ASN A O 1
ATOM 3030 N N . ALA A 1 387 ? -4.496 -22.891 2.459 1 94.12 387 ALA A N 1
ATOM 3031 C CA . ALA A 1 387 ? -3.385 -23.266 1.582 1 94.12 387 ALA A CA 1
ATOM 3032 C C . ALA A 1 387 ? -2.512 -24.344 2.221 1 94.12 387 ALA A C 1
ATOM 3034 O O . ALA A 1 387 ? -2.059 -25.266 1.542 1 94.12 387 ALA A O 1
ATOM 3035 N N . TYR A 1 388 ? -2.283 -24.297 3.51 1 93.25 388 TYR A N 1
ATOM 3036 C CA . TYR A 1 388 ? -1.483 -25.297 4.199 1 93.25 388 TYR A CA 1
ATOM 3037 C C . TYR A 1 388 ? -2.182 -26.656 4.184 1 93.25 388 TYR A C 1
ATOM 3039 O O . TYR A 1 388 ? -1.571 -27.672 3.846 1 93.25 388 TYR A O 1
ATOM 3047 N N . ARG A 1 389 ? -3.391 -26.656 4.461 1 91.44 389 ARG A N 1
ATOM 3048 C CA . ARG A 1 389 ? -4.16 -27.906 4.457 1 91.44 389 ARG A CA 1
ATOM 3049 C C . ARG A 1 389 ? -4.137 -28.562 3.082 1 91.44 389 ARG A C 1
ATOM 3051 O O . ARG A 1 389 ? -3.883 -29.766 2.967 1 91.44 389 ARG A O 1
ATOM 3058 N N . ASN A 1 390 ? -4.359 -27.719 2.123 1 93.94 390 ASN A N 1
ATOM 3059 C CA . ASN A 1 390 ? -4.391 -28.25 0.763 1 93.94 390 ASN A CA 1
ATOM 3060 C C . ASN A 1 390 ? -3.002 -28.688 0.3 1 93.94 390 ASN A C 1
ATOM 3062 O O . ASN A 1 390 ? -2.871 -29.625 -0.477 1 93.94 390 ASN A O 1
ATOM 3066 N N . SER A 1 391 ? -1.984 -28.031 0.828 1 94.88 391 SER A N 1
ATOM 3067 C CA . SER A 1 391 ? -0.626 -28.422 0.464 1 94.88 391 SER A CA 1
ATOM 3068 C C . SER A 1 391 ? -0.29 -29.812 1.002 1 94.88 391 SER A C 1
ATOM 3070 O O . SER A 1 391 ? 0.42 -30.578 0.35 1 94.88 391 SER A O 1
ATOM 3072 N N . ILE A 1 392 ? -0.83 -30.188 2.137 1 92.75 392 ILE A N 1
ATOM 3073 C CA . ILE A 1 392 ? -0.618 -31.5 2.711 1 92.75 392 ILE A CA 1
ATOM 3074 C C . ILE A 1 392 ? -1.334 -32.562 1.863 1 92.75 392 ILE A C 1
ATOM 3076 O O . ILE A 1 392 ? -0.766 -33.594 1.555 1 92.75 392 ILE A O 1
ATOM 3080 N N . LYS A 1 393 ? -2.547 -32.219 1.458 1 93.38 393 LYS A N 1
ATOM 3081 C CA . LYS A 1 393 ? -3.273 -33.125 0.571 1 93.38 393 LYS A CA 1
ATOM 3082 C C . LYS A 1 393 ? -2.5 -33.375 -0.723 1 93.38 393 LYS A C 1
ATOM 3084 O O . LYS A 1 393 ? -2.459 -34.5 -1.228 1 93.38 393 LYS A O 1
ATOM 3089 N N . GLN A 1 394 ? -1.884 -32.344 -1.18 1 94.56 394 GLN A N 1
ATOM 3090 C CA . GLN A 1 394 ? -1.141 -32.438 -2.432 1 94.56 394 GLN A CA 1
ATOM 3091 C C . GLN A 1 394 ? 0.086 -33.312 -2.277 1 94.56 394 GLN A C 1
ATOM 3093 O O . GLN A 1 394 ? 0.407 -34.094 -3.174 1 94.56 394 GLN A O 1
ATOM 3098 N N . ILE A 1 395 ? 0.765 -33.219 -1.161 1 94.69 395 ILE A N 1
ATOM 3099 C CA . ILE A 1 395 ? 1.945 -34.062 -0.911 1 94.69 395 ILE A CA 1
ATOM 3100 C C . ILE A 1 395 ? 1.56 -35.531 -0.914 1 94.69 395 ILE A C 1
ATOM 3102 O O . ILE A 1 395 ? 2.24 -36.344 -1.53 1 94.69 395 ILE A O 1
ATOM 3106 N N . VAL A 1 396 ? 0.436 -35.844 -0.301 1 93 396 VAL A N 1
ATOM 3107 C CA . VAL A 1 396 ? -0.013 -37.25 -0.215 1 93 396 VAL A CA 1
ATOM 3108 C C . VAL A 1 396 ? -0.33 -37.781 -1.612 1 93 396 VAL A C 1
ATOM 3110 O O . VAL A 1 396 ? 0.093 -38.875 -1.979 1 93 396 VAL A O 1
ATOM 3113 N N . ALA A 1 397 ? -0.95 -36.938 -2.387 1 94 397 ALA A N 1
ATOM 3114 C CA . ALA A 1 397 ? -1.304 -37.344 -3.746 1 94 397 ALA A CA 1
ATOM 3115 C C . ALA A 1 397 ? -0.057 -37.531 -4.609 1 94 397 ALA A C 1
ATOM 3117 O O . ALA A 1 397 ? 0.06 -38.5 -5.355 1 94 397 ALA A O 1
ATOM 3118 N N . LEU A 1 398 ? 0.909 -36.625 -4.484 1 95.75 398 LEU A N 1
ATOM 3119 C CA . LEU A 1 398 ? 2.1 -36.656 -5.324 1 95.75 398 LEU A CA 1
ATOM 3120 C C . LEU A 1 398 ? 3.031 -37.781 -4.934 1 95.75 398 LEU A C 1
ATOM 3122 O O . LEU A 1 398 ? 3.756 -38.312 -5.777 1 95.75 398 LEU A O 1
ATOM 3126 N N . ARG A 1 399 ? 2.996 -38.188 -3.67 1 95.12 399 ARG A N 1
ATOM 3127 C CA . ARG A 1 399 ? 3.766 -39.344 -3.266 1 95.12 399 ARG A CA 1
ATOM 3128 C C . ARG A 1 399 ? 3.297 -40.594 -4.004 1 95.12 399 ARG A C 1
ATOM 3130 O O . ARG A 1 399 ? 4.113 -41.406 -4.48 1 95.12 399 ARG A O 1
ATOM 3137 N N . GLU A 1 400 ? 1.987 -40.719 -4.09 1 93.94 400 GLU A N 1
ATOM 3138 C CA . GLU A 1 400 ? 1.433 -41.844 -4.824 1 93.94 400 GLU A CA 1
ATOM 3139 C C . GLU A 1 400 ? 1.804 -41.781 -6.301 1 93.94 400 GLU A C 1
ATOM 3141 O O . GLU A 1 400 ? 2.162 -42.781 -6.906 1 93.94 400 GLU A O 1
ATOM 3146 N N . VAL A 1 401 ? 1.771 -40.562 -6.863 1 95.12 401 VAL A N 1
ATOM 3147 C CA . VAL A 1 401 ? 2.109 -40.344 -8.273 1 95.12 401 VAL A CA 1
ATOM 3148 C C . VAL A 1 401 ? 3.566 -40.75 -8.508 1 95.12 401 VAL A C 1
ATOM 3150 O O . VAL A 1 401 ? 3.879 -41.438 -9.492 1 95.12 401 VAL A O 1
ATOM 3153 N N . ARG A 1 402 ? 4.41 -40.312 -7.637 1 95.81 402 ARG A N 1
ATOM 3154 C CA . ARG A 1 402 ? 5.832 -40.625 -7.75 1 95.81 402 ARG A CA 1
ATOM 3155 C C . ARG A 1 402 ? 6.07 -42.156 -7.664 1 95.81 402 ARG A C 1
ATOM 3157 O O . ARG A 1 402 ? 6.848 -42.688 -8.438 1 95.81 402 ARG A O 1
ATOM 3164 N N . ASN A 1 403 ? 5.367 -42.875 -6.805 1 95.75 403 ASN A N 1
ATOM 3165 C CA . ASN A 1 403 ? 5.5 -44.312 -6.668 1 95.75 403 ASN A CA 1
ATOM 3166 C C . ASN A 1 403 ? 5.062 -45.031 -7.941 1 95.75 403 ASN A C 1
ATOM 3168 O O . ASN A 1 403 ? 5.754 -45.938 -8.414 1 95.75 403 ASN A O 1
ATOM 3172 N N . GLN A 1 404 ? 3.924 -44.562 -8.422 1 93.56 404 GLN A N 1
ATOM 3173 C CA . GLN A 1 404 ? 3.443 -45.156 -9.656 1 93.56 404 GLN A CA 1
ATOM 3174 C C . GLN A 1 404 ? 4.387 -44.875 -10.82 1 93.56 404 GLN A C 1
ATOM 3176 O O . GLN A 1 404 ? 4.566 -45.688 -11.711 1 93.56 404 GLN A O 1
ATOM 3181 N N . GLY A 1 405 ? 4.988 -43.656 -10.828 1 95.38 405 GLY A N 1
ATOM 3182 C CA . GLY A 1 405 ? 5.973 -43.312 -11.844 1 95.38 405 GLY A CA 1
ATOM 3183 C C . GLY A 1 405 ? 7.215 -44.188 -11.797 1 95.38 405 GLY A C 1
ATOM 3184 O O . GLY A 1 405 ? 7.719 -44.594 -12.844 1 95.38 405 GLY A O 1
ATOM 3185 N N . GLN A 1 406 ? 7.672 -44.5 -10.617 1 95.69 406 GLN A N 1
ATOM 3186 C CA . GLN A 1 406 ? 8.828 -45.375 -10.445 1 95.69 406 GLN A CA 1
ATOM 3187 C C . GLN A 1 406 ? 8.523 -46.781 -10.938 1 95.69 406 GLN A C 1
ATOM 3189 O O . GLN A 1 406 ? 9.352 -47.406 -11.609 1 95.69 406 GLN A O 1
ATOM 3194 N N . GLU A 1 407 ? 7.363 -47.281 -10.602 1 95.25 407 GLU A N 1
ATOM 3195 C CA . GLU A 1 407 ? 6.945 -48.594 -11.062 1 95.25 407 GLU A CA 1
ATOM 3196 C C . GLU A 1 407 ? 6.852 -48.625 -12.586 1 95.25 407 GLU A C 1
ATOM 3198 O O . GLU A 1 407 ? 7.285 -49.594 -13.211 1 95.25 407 GLU A O 1
ATOM 3203 N N . THR A 1 408 ? 6.309 -47.562 -13.156 1 95.06 408 THR A N 1
ATOM 3204 C CA . THR A 1 408 ? 6.164 -47.5 -14.602 1 95.06 408 THR A CA 1
ATOM 3205 C C . THR A 1 408 ? 7.523 -47.531 -15.289 1 95.06 408 THR A C 1
ATOM 3207 O O . THR A 1 408 ? 7.699 -48.219 -16.297 1 95.06 408 THR A O 1
ATOM 3210 N N . LEU A 1 409 ? 8.484 -46.812 -14.766 1 95.94 409 LEU A N 1
ATOM 3211 C CA . LEU A 1 409 ? 9.82 -46.844 -15.352 1 95.94 409 LEU A CA 1
ATOM 3212 C C . LEU A 1 409 ? 10.461 -48.219 -15.234 1 95.94 409 LEU A C 1
ATOM 3214 O O . LEU A 1 409 ? 11.047 -48.719 -16.203 1 95.94 409 LEU A O 1
ATOM 3218 N N . THR A 1 410 ? 10.305 -48.906 -14.102 1 96.38 410 THR A N 1
ATOM 3219 C CA . THR A 1 410 ? 10.875 -50.219 -13.883 1 96.38 410 THR A CA 1
ATOM 3220 C C . THR A 1 410 ? 10.289 -51.219 -14.875 1 96.38 410 THR A C 1
ATOM 3222 O O . THR A 1 410 ? 11.031 -51.969 -15.539 1 96.38 410 THR A O 1
ATOM 3225 N N . LEU A 1 411 ? 8.992 -51.156 -15.031 1 95.06 411 LEU A N 1
ATOM 3226 C CA . LEU A 1 411 ? 8.305 -52.094 -15.922 1 95.06 411 LEU A CA 1
ATOM 3227 C C . LEU A 1 411 ? 8.664 -51.844 -17.375 1 95.06 411 LEU A C 1
ATOM 3229 O O . LEU A 1 411 ? 8.922 -52.75 -18.141 1 95.06 411 LEU A O 1
ATOM 3233 N N . SER A 1 412 ? 8.68 -50.562 -17.766 1 95.62 412 SER A N 1
ATOM 3234 C CA . SER A 1 412 ? 8.984 -50.219 -19.141 1 95.62 412 SER A CA 1
ATOM 3235 C C . SER A 1 412 ? 10.414 -50.594 -19.516 1 95.62 412 SER A C 1
ATOM 3237 O O . SER A 1 412 ? 10.664 -51.062 -20.625 1 95.62 412 SER A O 1
ATOM 3239 N N . LEU A 1 413 ? 11.352 -50.438 -18.656 1 94.94 413 LEU A N 1
ATOM 3240 C CA . LEU A 1 413 ? 12.742 -50.781 -18.906 1 94.94 413 LEU A CA 1
ATOM 3241 C C . LEU A 1 413 ? 12.914 -52.312 -19.016 1 94.94 413 LEU A C 1
ATOM 3243 O O . LEU A 1 413 ? 13.641 -52.781 -19.875 1 94.94 413 LEU A O 1
ATOM 3247 N N . ASP A 1 414 ? 12.25 -53.062 -18.172 1 95.25 414 ASP A N 1
ATOM 3248 C CA . ASP A 1 414 ? 12.32 -54.5 -18.203 1 95.25 414 ASP A CA 1
ATOM 3249 C C . ASP A 1 414 ? 11.773 -55.062 -19.531 1 95.25 414 ASP A C 1
ATOM 3251 O O . ASP A 1 414 ? 12.391 -55.906 -20.156 1 95.25 414 ASP A O 1
ATOM 3255 N N . LEU A 1 415 ? 10.656 -54.562 -19.938 1 94.25 415 LEU A N 1
ATOM 3256 C CA . LEU A 1 415 ? 10.039 -55 -21.188 1 94.25 415 LEU A CA 1
ATOM 3257 C C . LEU A 1 415 ? 10.898 -54.594 -22.391 1 94.25 415 LEU A C 1
ATOM 3259 O O . LEU A 1 415 ? 10.992 -55.344 -23.375 1 94.25 415 LEU A O 1
ATOM 3263 N N . TYR A 1 416 ? 11.531 -53.438 -22.312 1 94.81 416 TYR A N 1
ATOM 3264 C CA . TYR A 1 416 ? 12.398 -53 -23.391 1 94.81 416 TYR A CA 1
ATOM 3265 C C . TYR A 1 416 ? 13.617 -53.875 -23.531 1 94.81 416 TYR A C 1
ATOM 3267 O O . TYR A 1 416 ? 14 -54.25 -24.641 1 94.81 416 TYR A O 1
ATOM 3275 N N . LYS A 1 417 ? 14.133 -54.281 -22.438 1 93.88 417 LYS A N 1
ATOM 3276 C CA . LYS A 1 417 ? 15.297 -55.156 -22.438 1 93.88 417 LYS A CA 1
ATOM 3277 C C . LYS A 1 417 ? 14.961 -56.5 -23.062 1 93.88 417 LYS A C 1
ATOM 3279 O O . LYS A 1 417 ? 15.82 -57.156 -23.672 1 93.88 417 LYS A O 1
ATOM 3284 N N . GLN A 1 418 ? 13.656 -56.844 -22.984 1 93.5 418 GLN A N 1
ATOM 3285 C CA . GLN A 1 418 ? 13.195 -58.125 -23.516 1 93.5 418 GLN A CA 1
ATOM 3286 C C . GLN A 1 418 ? 12.719 -57.969 -24.953 1 93.5 418 GLN A C 1
ATOM 3288 O O . GLN A 1 418 ? 12.359 -58.969 -25.609 1 93.5 418 GLN A O 1
ATOM 3293 N N . GLY A 1 419 ? 12.727 -56.75 -25.484 1 91.94 419 GLY A N 1
ATOM 3294 C CA . GLY A 1 419 ? 12.297 -56.469 -26.844 1 91.94 419 GLY A CA 1
ATOM 3295 C C . GLY A 1 419 ? 10.789 -56.469 -27 1 91.94 419 GLY A C 1
ATOM 3296 O O . GLY A 1 419 ? 10.281 -56.594 -28.125 1 91.94 419 GLY A O 1
ATOM 3297 N N . LEU A 1 420 ? 10.047 -56.219 -25.906 1 90.31 420 LEU A N 1
ATOM 3298 C CA . LEU A 1 420 ? 8.594 -56.375 -25.906 1 90.31 420 LEU A CA 1
ATOM 3299 C C . LEU A 1 420 ? 7.895 -55.031 -25.969 1 90.31 420 LEU A C 1
ATOM 3301 O O . LEU A 1 420 ? 6.668 -54.969 -26.094 1 90.31 420 LEU A O 1
ATOM 3305 N N . THR A 1 421 ? 8.641 -53.969 -25.844 1 90.12 421 THR A N 1
ATOM 3306 C CA . THR A 1 421 ? 8.062 -52.625 -25.969 1 90.12 421 THR A CA 1
ATOM 3307 C C . THR A 1 421 ? 9.07 -51.656 -26.609 1 90.12 421 THR A C 1
ATOM 3309 O O . THR A 1 421 ? 10.281 -51.844 -26.484 1 90.12 421 THR A O 1
ATOM 3312 N N . PRO A 1 422 ? 8.516 -50.625 -27.359 1 91 422 PRO A N 1
ATOM 3313 C CA . PRO A 1 422 ? 9.43 -49.625 -27.922 1 91 422 PRO A CA 1
ATOM 3314 C C . PRO A 1 422 ? 10.031 -48.719 -26.875 1 91 422 PRO A C 1
ATOM 3316 O O . PRO A 1 422 ? 9.508 -48.625 -25.766 1 91 422 PRO A O 1
ATOM 3319 N N . PHE A 1 423 ? 11.18 -48.062 -27.203 1 93.94 423 PHE A N 1
ATOM 3320 C CA . PHE A 1 423 ? 11.883 -47.188 -26.281 1 93.94 423 PHE A CA 1
ATOM 3321 C C . PHE A 1 423 ? 11.016 -46 -25.906 1 93.94 423 PHE A C 1
ATOM 3323 O O . PHE A 1 423 ? 11.242 -45.375 -24.859 1 93.94 423 PHE A O 1
ATOM 3330 N N . GLN A 1 424 ? 10.023 -45.688 -26.719 1 92.56 424 GLN A N 1
ATOM 3331 C CA . GLN A 1 424 ? 9.117 -44.594 -26.469 1 92.56 424 GLN A CA 1
ATOM 3332 C C . GLN A 1 424 ? 8.477 -44.688 -25.078 1 92.56 424 GLN A C 1
ATOM 3334 O O . GLN A 1 424 ? 8.273 -43.688 -24.406 1 92.56 424 GLN A O 1
ATOM 3339 N N . ASN A 1 425 ? 8.172 -45.844 -24.641 1 93.12 425 ASN A N 1
ATOM 3340 C CA . ASN A 1 425 ? 7.574 -46.062 -23.328 1 93.12 425 ASN A CA 1
ATOM 3341 C C . ASN A 1 425 ? 8.57 -45.75 -22.203 1 93.12 425 ASN A C 1
ATOM 3343 O O . ASN A 1 425 ? 8.195 -45.188 -21.172 1 93.12 425 ASN A O 1
ATOM 3347 N N . VAL A 1 426 ? 9.82 -46.125 -22.422 1 94.56 426 VAL A N 1
ATOM 3348 C CA . VAL A 1 426 ? 10.867 -45.844 -21.453 1 94.56 426 VAL A CA 1
ATOM 3349 C C . VAL A 1 426 ? 11.094 -44.344 -21.391 1 94.56 426 VAL A C 1
ATOM 3351 O O . VAL A 1 426 ? 11.172 -43.75 -20.297 1 94.56 426 VAL A O 1
ATOM 3354 N N . LEU A 1 427 ? 11.133 -43.719 -22.578 1 93.75 427 LEU A N 1
ATOM 3355 C CA . LEU A 1 427 ? 11.312 -42.25 -22.672 1 93.75 427 LEU A CA 1
ATOM 3356 C C . LEU A 1 427 ? 10.234 -41.531 -21.906 1 93.75 427 LEU A C 1
ATOM 3358 O O . LEU A 1 427 ? 10.531 -40.625 -21.109 1 93.75 427 LEU A O 1
ATOM 3362 N N . ASP A 1 428 ? 9.039 -41.812 -22.078 1 94 428 ASP A N 1
ATOM 3363 C CA . ASP A 1 428 ? 7.906 -41.156 -21.422 1 94 428 ASP A CA 1
ATOM 3364 C C . ASP A 1 428 ? 7.941 -41.406 -19.922 1 94 428 ASP A C 1
ATOM 3366 O O . ASP A 1 428 ? 7.629 -40.5 -19.141 1 94 428 ASP A O 1
ATOM 3370 N N . ALA A 1 429 ? 8.266 -42.594 -19.547 1 94.5 429 ALA A N 1
ATOM 3371 C CA . ALA A 1 429 ? 8.352 -42.938 -18.125 1 94.5 429 ALA A CA 1
ATOM 3372 C C . ALA A 1 429 ? 9.438 -42.094 -17.438 1 94.5 429 ALA A C 1
ATOM 3374 O O . ALA A 1 429 ? 9.25 -41.625 -16.312 1 94.5 429 ALA A O 1
ATOM 3375 N N . GLN A 1 430 ? 10.57 -42 -18.141 1 95.06 430 GLN A N 1
ATOM 3376 C CA . GLN A 1 430 ? 11.664 -41.219 -17.578 1 95.06 430 GLN A CA 1
ATOM 3377 C C . GLN A 1 430 ? 11.266 -39.75 -17.438 1 95.06 430 GLN A C 1
ATOM 3379 O O . GLN A 1 430 ? 11.508 -39.125 -16.391 1 95.06 430 GLN A O 1
ATOM 3384 N N . ARG A 1 431 ? 10.633 -39.219 -18.422 1 94.62 431 ARG A N 1
ATOM 3385 C CA . ARG A 1 431 ? 10.18 -37.844 -18.391 1 94.62 431 ARG A CA 1
ATOM 3386 C C . ARG A 1 431 ? 9.156 -37.625 -17.281 1 94.62 431 ARG A C 1
ATOM 3388 O O . ARG A 1 431 ? 9.25 -36.656 -16.531 1 94.62 431 ARG A O 1
ATOM 3395 N N . SER A 1 432 ? 8.281 -38.5 -17.219 1 95 432 SER A N 1
ATOM 3396 C CA . SER A 1 432 ? 7.211 -38.375 -16.234 1 95 432 SER A CA 1
ATOM 3397 C C . SER A 1 432 ? 7.754 -38.5 -14.805 1 95 432 SER A C 1
ATOM 3399 O O . SER A 1 432 ? 7.371 -37.719 -13.922 1 95 432 SER A O 1
ATOM 3401 N N . LEU A 1 433 ? 8.672 -39.438 -14.586 1 94.81 433 LEU A N 1
ATOM 3402 C CA . LEU A 1 433 ? 9.211 -39.656 -13.25 1 94.81 433 LEU A CA 1
ATOM 3403 C C . LEU A 1 433 ? 9.961 -38.406 -12.773 1 94.81 433 LEU A C 1
ATOM 3405 O O . LEU A 1 433 ? 9.805 -37.969 -11.633 1 94.81 433 LEU A O 1
ATOM 3409 N N . LEU A 1 434 ? 10.773 -37.812 -13.656 1 96.25 434 LEU A N 1
ATOM 3410 C CA . LEU A 1 434 ? 11.469 -36.562 -13.312 1 96.25 434 LEU A CA 1
ATOM 3411 C C . LEU A 1 434 ? 10.484 -35.5 -12.906 1 96.25 434 LEU A C 1
ATOM 3413 O O . LEU A 1 434 ? 10.68 -34.812 -11.891 1 96.25 434 LEU A O 1
ATOM 3417 N N . THR A 1 435 ? 9.414 -35.312 -13.664 1 95.94 435 THR A N 1
ATOM 3418 C CA . THR A 1 435 ? 8.383 -34.344 -13.383 1 95.94 435 THR A CA 1
ATOM 3419 C C . THR A 1 435 ? 7.719 -34.594 -12.039 1 95.94 435 THR A C 1
ATOM 3421 O O . THR A 1 435 ? 7.539 -33.688 -11.234 1 95.94 435 THR A O 1
ATOM 3424 N N . TYR A 1 436 ? 7.387 -35.875 -11.758 1 96.19 436 TYR A N 1
ATOM 3425 C CA . TYR A 1 436 ? 6.695 -36.25 -10.531 1 96.19 436 TYR A CA 1
ATOM 3426 C C . TYR A 1 436 ? 7.586 -36.031 -9.312 1 96.19 436 TYR A C 1
ATOM 3428 O O . TYR A 1 436 ? 7.129 -35.531 -8.289 1 96.19 436 TYR A O 1
ATOM 3436 N N . GLU A 1 437 ? 8.844 -36.406 -9.469 1 96.5 437 GLU A N 1
ATOM 3437 C CA . GLU A 1 437 ? 9.781 -36.219 -8.359 1 96.5 437 GLU A CA 1
ATOM 3438 C C . GLU A 1 437 ? 9.992 -34.75 -8.055 1 96.5 437 GLU A C 1
ATOM 3440 O O . GLU A 1 437 ? 10.023 -34.344 -6.891 1 96.5 437 GLU A O 1
ATOM 3445 N N . ASN A 1 438 ? 10.102 -33.969 -9.062 1 96.56 438 ASN A N 1
ATOM 3446 C CA . ASN A 1 438 ? 10.25 -32.531 -8.883 1 96.56 438 ASN A CA 1
ATOM 3447 C C . ASN A 1 438 ? 9.008 -31.906 -8.25 1 96.56 438 ASN A C 1
ATOM 3449 O O . ASN A 1 438 ? 9.109 -31.078 -7.355 1 96.56 438 ASN A O 1
ATOM 3453 N N . GLN A 1 439 ? 7.844 -32.312 -8.719 1 96.69 439 GLN A N 1
ATOM 3454 C CA . GLN A 1 439 ? 6.586 -31.812 -8.18 1 96.69 439 GLN A CA 1
ATOM 3455 C C . GLN A 1 439 ? 6.445 -32.156 -6.699 1 96.69 439 GLN A C 1
ATOM 3457 O O . GLN A 1 439 ? 5.926 -31.344 -5.922 1 96.69 439 GLN A O 1
ATOM 3462 N N . LEU A 1 440 ? 6.902 -33.312 -6.312 1 95.88 440 LEU A N 1
ATOM 3463 C CA . LEU A 1 440 ? 6.832 -33.719 -4.91 1 95.88 440 LEU A CA 1
ATOM 3464 C C . LEU A 1 440 ? 7.734 -32.844 -4.047 1 95.88 440 LEU A C 1
ATOM 3466 O O . LEU A 1 440 ? 7.32 -32.375 -2.982 1 95.88 440 LEU A O 1
ATOM 3470 N N . VAL A 1 441 ? 8.945 -32.562 -4.516 1 97.06 441 VAL A N 1
ATOM 3471 C CA . VAL A 1 441 ? 9.875 -31.719 -3.789 1 97.06 441 VAL A CA 1
ATOM 3472 C C . VAL A 1 441 ? 9.289 -30.312 -3.668 1 97.06 441 VAL A C 1
ATOM 3474 O O . VAL A 1 441 ? 9.312 -29.719 -2.59 1 97.06 441 VAL A O 1
ATOM 3477 N N . GLN A 1 442 ? 8.734 -29.797 -4.766 1 97.25 442 GLN A N 1
ATOM 3478 C CA . GLN A 1 442 ? 8.125 -28.469 -4.781 1 97.25 442 GLN A CA 1
ATOM 3479 C C . GLN A 1 442 ? 6.934 -28.391 -3.838 1 97.25 442 GLN A C 1
ATOM 3481 O O . GLN A 1 442 ? 6.742 -27.391 -3.148 1 97.25 442 GLN A O 1
ATOM 3486 N N . ALA A 1 443 ? 6.148 -29.438 -3.797 1 96.31 443 ALA A N 1
ATOM 3487 C CA . ALA A 1 443 ? 4.984 -29.484 -2.912 1 96.31 443 ALA A CA 1
ATOM 3488 C C . ALA A 1 443 ? 5.41 -29.469 -1.447 1 96.31 443 ALA A C 1
ATOM 3490 O O . ALA A 1 443 ? 4.781 -28.812 -0.616 1 96.31 443 ALA A O 1
ATOM 3491 N N . ARG A 1 444 ? 6.473 -30.203 -1.16 1 95.69 444 ARG A N 1
ATOM 3492 C CA . ARG A 1 444 ? 6.992 -30.234 0.204 1 95.69 444 ARG A CA 1
ATOM 3493 C C . ARG A 1 444 ? 7.496 -28.844 0.616 1 95.69 444 ARG A C 1
ATOM 3495 O O . ARG A 1 444 ? 7.199 -28.375 1.716 1 95.69 444 ARG A O 1
ATOM 3502 N N . GLY A 1 445 ? 8.273 -28.203 -0.269 1 97 445 GLY A N 1
ATOM 3503 C CA . GLY A 1 445 ? 8.711 -26.844 -0.013 1 97 445 GLY A CA 1
ATOM 3504 C C . GLY A 1 445 ? 7.559 -25.875 0.166 1 97 445 GLY A C 1
ATOM 3505 O O . GLY A 1 445 ? 7.555 -25.078 1.1 1 97 445 GLY A O 1
ATOM 3506 N N . ASN A 1 446 ? 6.59 -25.984 -0.705 1 96.62 446 ASN A N 1
ATOM 3507 C CA . ASN A 1 446 ? 5.426 -25.109 -0.659 1 96.62 446 ASN A CA 1
ATOM 3508 C C . ASN A 1 446 ? 4.641 -25.281 0.64 1 96.62 446 ASN A C 1
ATOM 3510 O O . ASN A 1 446 ? 4.125 -24.312 1.193 1 96.62 446 ASN A O 1
ATOM 3514 N N . SER A 1 447 ? 4.496 -26.531 1.116 1 95.38 447 SER A N 1
ATOM 3515 C CA . SER A 1 447 ? 3.799 -26.781 2.373 1 95.38 447 SER A CA 1
ATOM 3516 C C . SER A 1 447 ? 4.473 -26.062 3.533 1 95.38 447 SER A C 1
ATOM 3518 O O . SER A 1 447 ? 3.799 -25.453 4.371 1 95.38 447 SER A O 1
ATOM 3520 N N . LEU A 1 448 ? 5.754 -26.078 3.57 1 96.06 448 LEU A N 1
ATOM 3521 C CA . LEU A 1 448 ? 6.5 -25.375 4.613 1 96.06 448 LEU A CA 1
ATOM 3522 C C . LEU A 1 448 ? 6.34 -23.859 4.477 1 96.06 448 LEU A C 1
ATOM 3524 O O . LEU A 1 448 ? 6.207 -23.156 5.477 1 96.06 448 LEU A O 1
ATOM 3528 N N . LEU A 1 449 ? 6.363 -23.391 3.256 1 97.25 449 LEU A N 1
ATOM 3529 C CA . LEU A 1 449 ? 6.172 -21.969 3.01 1 97.25 449 LEU A CA 1
ATOM 3530 C C . LEU A 1 449 ? 4.785 -21.516 3.469 1 97.25 449 LEU A C 1
ATOM 3532 O O . LEU A 1 449 ? 4.637 -20.422 4.031 1 97.25 449 LEU A O 1
ATOM 3536 N N . GLN A 1 450 ? 3.789 -22.391 3.209 1 94.81 450 GLN A N 1
ATOM 3537 C CA . GLN A 1 450 ? 2.438 -22.078 3.66 1 94.81 450 GLN A CA 1
ATOM 3538 C C . GLN A 1 450 ? 2.348 -22.094 5.184 1 94.81 450 GLN A C 1
ATOM 3540 O O . GLN A 1 450 ? 1.617 -21.297 5.773 1 94.81 450 GLN A O 1
ATOM 3545 N N . LEU A 1 451 ? 3.031 -22.953 5.801 1 92.69 451 LEU A N 1
ATOM 3546 C CA . LEU A 1 451 ? 3.066 -23 7.258 1 92.69 451 LEU A CA 1
ATOM 3547 C C . LEU A 1 451 ? 3.707 -21.734 7.824 1 92.69 451 LEU A C 1
ATOM 3549 O O . LEU A 1 451 ? 3.207 -21.172 8.797 1 92.69 451 LEU A O 1
ATOM 3553 N N . ILE A 1 452 ? 4.809 -21.312 7.219 1 94.5 452 ILE A N 1
ATOM 3554 C CA . ILE A 1 452 ? 5.469 -20.062 7.617 1 94.5 452 ILE A CA 1
ATOM 3555 C C . ILE A 1 452 ? 4.508 -18.891 7.449 1 94.5 452 ILE A C 1
ATOM 3557 O O . ILE A 1 452 ? 4.41 -18.031 8.336 1 94.5 452 ILE A O 1
ATOM 3561 N N . ALA A 1 453 ? 3.799 -18.906 6.305 1 94 453 ALA A N 1
ATOM 3562 C CA . ALA A 1 453 ? 2.807 -17.859 6.059 1 94 453 ALA A CA 1
ATOM 3563 C C . ALA A 1 453 ? 1.721 -17.875 7.133 1 94 453 ALA A C 1
ATOM 3565 O O . ALA A 1 453 ? 1.235 -16.812 7.543 1 94 453 ALA A O 1
ATOM 3566 N N . LEU A 1 454 ? 1.339 -19.016 7.555 1 90.62 454 LEU A N 1
ATOM 3567 C CA . LEU A 1 454 ? 0.326 -19.141 8.594 1 90.62 454 LEU A CA 1
ATOM 3568 C C . LEU A 1 454 ? 0.83 -18.578 9.922 1 90.62 454 LEU A C 1
ATOM 3570 O O . LEU A 1 454 ? 0.117 -17.828 10.594 1 90.62 454 LEU A O 1
ATOM 3574 N N . TYR A 1 455 ? 2.043 -18.906 10.25 1 89.56 455 TYR A N 1
ATOM 3575 C CA . TYR A 1 455 ? 2.623 -18.375 11.477 1 89.56 455 TYR A CA 1
ATOM 3576 C C . TYR A 1 455 ? 2.719 -16.844 11.422 1 89.56 455 TYR A C 1
ATOM 3578 O O . TYR A 1 455 ? 2.414 -16.172 12.406 1 89.56 455 TYR A O 1
ATOM 3586 N N . GLN A 1 456 ? 3.133 -16.375 10.281 1 90.69 456 GLN A N 1
ATOM 3587 C CA . GLN A 1 456 ? 3.227 -14.93 10.102 1 90.69 456 GLN A CA 1
ATOM 3588 C C . GLN A 1 456 ? 1.854 -14.273 10.219 1 90.69 456 GLN A C 1
ATOM 3590 O O . GLN A 1 456 ? 1.714 -13.227 10.859 1 90.69 456 GLN A O 1
ATOM 3595 N N . ALA A 1 457 ? 0.87 -14.883 9.602 1 89.88 457 ALA A N 1
ATOM 3596 C CA . ALA A 1 457 ? -0.49 -14.344 9.609 1 89.88 457 ALA A CA 1
ATOM 3597 C C . ALA A 1 457 ? -1.049 -14.305 11.031 1 89.88 457 ALA A C 1
ATOM 3599 O O . ALA A 1 457 ? -1.883 -13.453 11.352 1 89.88 457 ALA A O 1
ATOM 3600 N N . LEU A 1 458 ? -0.564 -15.141 11.883 1 86.12 458 LEU A N 1
ATOM 3601 C CA . LEU A 1 458 ? -1.028 -15.203 13.266 1 86.12 458 LEU A CA 1
ATOM 3602 C C . LEU A 1 458 ? -0.185 -14.312 14.172 1 86.12 458 LEU A C 1
ATOM 3604 O O . LEU A 1 458 ? -0.409 -14.258 15.383 1 86.12 458 LEU A O 1
ATOM 3608 N N . GLY A 1 459 ? 0.722 -13.641 13.57 1 83 459 GLY A N 1
ATOM 3609 C CA . GLY A 1 459 ? 1.555 -12.727 14.328 1 83 459 GLY A CA 1
ATOM 3610 C C . GLY A 1 459 ? 2.66 -13.422 15.102 1 83 459 GLY A C 1
ATOM 3611 O O . GLY A 1 459 ? 3.17 -12.883 16.094 1 83 459 GLY A O 1
ATOM 3612 N N . GLY A 1 460 ? 2.953 -14.711 14.68 1 76.06 460 GLY A N 1
ATOM 3613 C CA . GLY A 1 460 ? 3.986 -15.469 15.359 1 76.06 460 GLY A CA 1
ATOM 3614 C C . GLY A 1 460 ? 5.391 -14.977 15.055 1 76.06 460 GLY A C 1
ATOM 3615 O O . GLY A 1 460 ? 5.66 -14.5 13.953 1 76.06 460 GLY A O 1
ATOM 3616 N N . GLY A 1 461 ? 6.309 -15.062 16.125 1 61.81 461 GLY A N 1
ATOM 3617 C CA . GLY A 1 461 ? 7.723 -14.766 15.938 1 61.81 461 GLY A CA 1
ATOM 3618 C C . GLY A 1 461 ? 8.273 -13.797 16.969 1 61.81 461 GLY A C 1
ATOM 3619 O O . GLY A 1 461 ? 9.492 -13.617 17.062 1 61.81 461 GLY A O 1
ATOM 3620 N N . TRP A 1 462 ? 7.535 -13.023 17.641 1 57.59 462 TRP A N 1
ATOM 3621 C CA . TRP A 1 462 ? 8.227 -12.18 18.594 1 57.59 462 TRP A CA 1
ATOM 3622 C C . TRP A 1 462 ? 7.344 -11.906 19.812 1 57.59 462 TRP A C 1
ATOM 3624 O O . TRP A 1 462 ? 6.152 -11.625 19.672 1 57.59 462 TRP A O 1
ATOM 3634 N N . ASN A 1 463 ? 7.695 -12.469 20.797 1 53.62 463 ASN A N 1
ATOM 3635 C CA . ASN A 1 463 ? 7.012 -12.344 22.078 1 53.62 463 ASN A CA 1
ATOM 3636 C C . ASN A 1 463 ? 6.781 -10.875 22.438 1 53.62 463 ASN A C 1
ATOM 3638 O O . ASN A 1 463 ? 7.699 -10.055 22.344 1 53.62 463 ASN A O 1
ATOM 3642 N N . ASN A 1 464 ? 5.492 -10.445 22.094 1 44.88 464 ASN A N 1
ATOM 3643 C CA . ASN A 1 464 ? 5.109 -9.164 22.672 1 44.88 464 ASN A CA 1
ATOM 3644 C C . ASN A 1 464 ? 5.18 -9.203 24.203 1 44.88 464 ASN A C 1
ATOM 3646 O O . ASN A 1 464 ? 4.898 -10.234 24.812 1 44.88 464 ASN A O 1
ATOM 3650 N N . MET B 1 1 ? -38.5 62.594 -10.289 1 25.58 1 MET B N 1
ATOM 3651 C CA . MET B 1 1 ? -39.188 61.469 -10.875 1 25.58 1 MET B CA 1
ATOM 3652 C C . MET B 1 1 ? -38.188 60.406 -11.344 1 25.58 1 MET B C 1
ATOM 3654 O O . MET B 1 1 ? -38.312 59.219 -10.977 1 25.58 1 MET B O 1
ATOM 3658 N N . ASN B 1 2 ? -37.625 60.469 -12.633 1 28.62 2 ASN B N 1
ATOM 3659 C CA . ASN B 1 2 ? -37.5 59.375 -13.578 1 28.62 2 ASN B CA 1
ATOM 3660 C C . ASN B 1 2 ? -36.188 58.656 -13.414 1 28.62 2 ASN B C 1
ATOM 3662 O O . ASN B 1 2 ? -35.719 57.969 -14.336 1 28.62 2 ASN B O 1
ATOM 3666 N N . MET B 1 3 ? -35.219 59.125 -12.578 1 37.78 3 MET B N 1
ATOM 3667 C CA . MET B 1 3 ? -33.844 58.688 -12.695 1 37.78 3 MET B CA 1
ATOM 3668 C C . MET B 1 3 ? -33.688 57.219 -12.328 1 37.78 3 MET B C 1
ATOM 3670 O O . MET B 1 3 ? -32.625 56.75 -11.977 1 37.78 3 MET B O 1
ATOM 3674 N N . ARG B 1 4 ? -34.875 56.438 -12.141 1 37.78 4 ARG B N 1
ATOM 3675 C CA . ARG B 1 4 ? -35.031 55.125 -11.523 1 37.78 4 ARG B CA 1
ATOM 3676 C C . ARG B 1 4 ? -34.375 54.031 -12.352 1 37.78 4 ARG B C 1
ATOM 3678 O O . ARG B 1 4 ? -34.062 52.938 -11.844 1 37.78 4 ARG B O 1
ATOM 3685 N N . ALA B 1 5 ? -34.5 54.062 -13.672 1 37.91 5 ALA B N 1
ATOM 3686 C CA . ALA B 1 5 ? -34.656 52.875 -14.492 1 37.91 5 ALA B CA 1
ATOM 3687 C C . ALA B 1 5 ? -33.312 52.188 -14.727 1 37.91 5 ALA B C 1
ATOM 3689 O O . ALA B 1 5 ? -33.25 51.188 -15.422 1 37.91 5 ALA B O 1
ATOM 3690 N N . TRP B 1 6 ? -32.188 52.906 -14.594 1 38 6 TRP B N 1
ATOM 3691 C CA . TRP B 1 6 ? -31.062 52.438 -15.383 1 38 6 TRP B CA 1
ATOM 3692 C C . TRP B 1 6 ? -30.516 51.125 -14.797 1 38 6 TRP B C 1
ATOM 3694 O O . TRP B 1 6 ? -29.453 50.656 -15.211 1 38 6 TRP B O 1
ATOM 3704 N N . SER B 1 7 ? -31 50.594 -13.539 1 37.16 7 SER B N 1
ATOM 3705 C CA . SER B 1 7 ? -30.203 49.656 -12.781 1 37.16 7 SER B CA 1
ATOM 3706 C C . SER B 1 7 ? -30.219 48.281 -13.43 1 37.16 7 SER B C 1
ATOM 3708 O O . SER B 1 7 ? -29.812 47.281 -12.812 1 37.16 7 SER B O 1
ATOM 3710 N N . ILE B 1 8 ? -31.156 48.031 -14.383 1 36.03 8 ILE B N 1
ATOM 3711 C CA . ILE B 1 8 ? -31.562 46.656 -14.617 1 36.03 8 ILE B CA 1
ATOM 3712 C C . ILE B 1 8 ? -30.406 45.875 -15.211 1 36.03 8 ILE B C 1
ATOM 3714 O O . ILE B 1 8 ? -30.344 44.625 -15.094 1 36.03 8 ILE B O 1
ATOM 3718 N N . SER B 1 9 ? -29.641 46.375 -16.156 1 35.62 9 SER B N 1
ATOM 3719 C CA . SER B 1 9 ? -29.172 45.531 -17.25 1 35.62 9 SER B CA 1
ATOM 3720 C C . SER B 1 9 ? -28.016 44.625 -16.797 1 35.62 9 SER B C 1
ATOM 3722 O O . SER B 1 9 ? -27.375 44 -17.625 1 35.62 9 SER B O 1
ATOM 3724 N N . LEU B 1 10 ? -27.359 44.906 -15.664 1 34.72 10 LEU B N 1
ATOM 3725 C CA . LEU B 1 10 ? -26.016 44.344 -15.57 1 34.72 10 LEU B CA 1
ATOM 3726 C C . LEU B 1 10 ? -26.078 42.812 -15.414 1 34.72 10 LEU B C 1
ATOM 3728 O O . LEU B 1 10 ? -25.047 42.156 -15.305 1 34.72 10 LEU B O 1
ATOM 3732 N N . LEU B 1 11 ? -27.281 42.219 -15.031 1 34.22 11 LEU B N 1
ATOM 3733 C CA . LEU B 1 11 ? -27.188 40.906 -14.438 1 34.22 11 LEU B CA 1
ATOM 3734 C C . LEU B 1 11 ? -26.891 39.844 -15.492 1 34.22 11 LEU B C 1
ATOM 3736 O O . LEU B 1 11 ? -26.922 38.625 -15.211 1 34.22 11 LEU B O 1
ATOM 3740 N N . LEU B 1 12 ? -27.141 40.188 -16.703 1 33.5 12 LEU B N 1
ATOM 3741 C CA . LEU B 1 12 ? -27.375 39.031 -17.562 1 33.5 12 LEU B CA 1
ATOM 3742 C C . LEU B 1 12 ? -26.141 38.125 -17.562 1 33.5 12 LEU B C 1
ATOM 3744 O O . LEU B 1 12 ? -26.281 36.875 -17.562 1 33.5 12 LEU B O 1
ATOM 3748 N N . PHE B 1 13 ? -24.969 38.531 -18.031 1 33.59 13 PHE B N 1
ATOM 3749 C CA . PHE B 1 13 ? -24.25 37.719 -19 1 33.59 13 PHE B CA 1
ATOM 3750 C C . PHE B 1 13 ? -23.484 36.594 -18.297 1 33.59 13 PHE B C 1
ATOM 3752 O O . PHE B 1 13 ? -22.625 35.938 -18.891 1 33.59 13 PHE B O 1
ATOM 3759 N N . LEU B 1 14 ? -23.359 36.406 -16.969 1 32.22 14 LEU B N 1
ATOM 3760 C CA . LEU B 1 14 ? -22.266 35.5 -16.625 1 32.22 14 LEU B CA 1
ATOM 3761 C C . LEU B 1 14 ? -22.625 34.062 -16.984 1 32.22 14 LEU B C 1
ATOM 3763 O O . LEU B 1 14 ? -23.188 33.344 -16.172 1 32.22 14 LEU B O 1
ATOM 3767 N N . SER B 1 15 ? -23.266 33.75 -18.125 1 34.09 15 SER B N 1
ATOM 3768 C CA . SER B 1 15 ? -23.375 32.312 -18.469 1 34.09 15 SER B CA 1
ATOM 3769 C C . SER B 1 15 ? -22.016 31.625 -18.391 1 34.09 15 SER B C 1
ATOM 3771 O O . SER B 1 15 ? -21.078 32 -19.094 1 34.09 15 SER B O 1
ATOM 3773 N N . SER B 1 16 ? -21.641 31 -17.281 1 30.3 16 SER B N 1
ATOM 3774 C CA . SER B 1 16 ? -20.531 30.078 -17.031 1 30.3 16 SER B CA 1
ATOM 3775 C C . SER B 1 16 ? -20.562 28.906 -18 1 30.3 16 SER B C 1
ATOM 3777 O O . SER B 1 16 ? -21.359 27.984 -17.844 1 30.3 16 SER B O 1
ATOM 3779 N N . VAL B 1 17 ? -20.656 28.969 -19.344 1 33 17 VAL B N 1
ATOM 3780 C CA . VAL B 1 17 ? -20.281 27.891 -20.234 1 33 17 VAL B CA 1
ATOM 3781 C C . VAL B 1 17 ? -18.984 27.25 -19.766 1 33 17 VAL B C 1
ATOM 3783 O O . VAL B 1 17 ? -17.906 27.812 -19.969 1 33 17 VAL B O 1
ATOM 3786 N N . ALA B 1 18 ? -18.75 26.656 -18.656 1 30.94 18 ALA B N 1
ATOM 3787 C CA . ALA B 1 18 ? -17.578 26.125 -17.969 1 30.94 18 ALA B CA 1
ATOM 3788 C C . ALA B 1 18 ? -16.703 25.312 -18.906 1 30.94 18 ALA B C 1
ATOM 3790 O O . ALA B 1 18 ? -17.109 24.984 -20.016 1 30.94 18 ALA B O 1
ATOM 3791 N N . SER B 1 19 ? -15.898 24.094 -18.312 1 35.69 19 SER B N 1
ATOM 3792 C CA . SER B 1 19 ? -14.578 23.516 -18.062 1 35.69 19 SER B CA 1
ATOM 3793 C C . SER B 1 19 ? -14.219 22.453 -19.094 1 35.69 19 SER B C 1
ATOM 3795 O O . SER B 1 19 ? -13.258 21.703 -18.906 1 35.69 19 SER B O 1
ATOM 3797 N N . ALA B 1 20 ? -15.156 21.953 -19.891 1 38.5 20 ALA B N 1
ATOM 3798 C CA . ALA B 1 20 ? -14.695 20.781 -20.609 1 38.5 20 ALA B CA 1
ATOM 3799 C C . ALA B 1 20 ? -13.586 21.141 -21.609 1 38.5 20 ALA B C 1
ATOM 3801 O O . ALA B 1 20 ? -12.875 20.25 -22.094 1 38.5 20 ALA B O 1
ATOM 3802 N N . GLN B 1 21 ? -13.531 22.234 -22.156 1 40.5 21 GLN B N 1
ATOM 3803 C CA . GLN B 1 21 ? -12.812 22.641 -23.359 1 40.5 21 GLN B CA 1
ATOM 3804 C C . GLN B 1 21 ? -11.312 22.766 -23.094 1 40.5 21 GLN B C 1
ATOM 3806 O O . GLN B 1 21 ? -10.508 22.781 -24.031 1 40.5 21 GLN B O 1
ATOM 3811 N N . THR B 1 22 ? -10.789 23.094 -21.734 1 48.78 22 THR B N 1
ATOM 3812 C CA . THR B 1 22 ? -9.461 23.641 -21.484 1 48.78 22 THR B CA 1
ATOM 3813 C C . THR B 1 22 ? -8.461 22.516 -21.234 1 48.78 22 THR B C 1
ATOM 3815 O O . THR B 1 22 ? -7.27 22.781 -21.031 1 48.78 22 THR B O 1
ATOM 3818 N N . ALA B 1 23 ? -8.953 21.359 -21.078 1 54.19 23 ALA B N 1
ATOM 3819 C CA . ALA B 1 23 ? -7.996 20.312 -20.75 1 54.19 23 ALA B CA 1
ATOM 3820 C C . ALA B 1 23 ? -6.914 20.188 -21.812 1 54.19 23 ALA B C 1
ATOM 3822 O O . ALA B 1 23 ? -5.758 19.891 -21.516 1 54.19 23 ALA B O 1
ATOM 3823 N N . ASN B 1 24 ? -7.18 20.562 -23.016 1 63.19 24 ASN B N 1
ATOM 3824 C CA . ASN B 1 24 ? -6.223 20.406 -24.109 1 63.19 24 ASN B CA 1
ATOM 3825 C C . ASN B 1 24 ? -5.09 21.422 -24 1 63.19 24 ASN B C 1
ATOM 3827 O O . ASN B 1 24 ? -4.09 21.328 -24.719 1 63.19 24 ASN B O 1
ATOM 3831 N N . ARG B 1 25 ? -5.199 22.266 -23.047 1 72.62 25 ARG B N 1
ATOM 3832 C CA . ARG B 1 25 ? -4.254 23.375 -22.969 1 72.62 25 ARG B CA 1
ATOM 3833 C C . ARG B 1 25 ? -2.889 22.891 -22.484 1 72.62 25 ARG B C 1
ATOM 3835 O O . ARG B 1 25 ? -1.859 23.453 -22.875 1 72.62 25 ARG B O 1
ATOM 3842 N N . TYR B 1 26 ? -2.893 21.75 -21.703 1 83.38 26 TYR B N 1
ATOM 3843 C CA . TYR B 1 26 ? -1.632 21.375 -21.078 1 83.38 26 TYR B CA 1
ATOM 3844 C C . TYR B 1 26 ? -1.028 20.156 -21.781 1 83.38 26 TYR B C 1
ATOM 3846 O O . TYR B 1 26 ? 0.005 19.641 -21.344 1 83.38 26 TYR B O 1
ATOM 3854 N N . LEU B 1 27 ? -1.679 19.766 -22.844 1 81.44 27 LEU B N 1
ATOM 3855 C CA . LEU B 1 27 ? -1.165 18.609 -23.562 1 81.44 27 LEU B CA 1
ATOM 3856 C C . LEU B 1 27 ? 0.073 18.984 -24.375 1 81.44 27 LEU B C 1
ATOM 3858 O O . LEU B 1 27 ? 0.063 19.969 -25.109 1 81.44 27 LEU B O 1
ATOM 3862 N N . ASP B 1 28 ? 1.104 18.234 -24.25 1 80.56 28 ASP B N 1
ATOM 3863 C CA . ASP B 1 28 ? 2.314 18.453 -25.031 1 80.56 28 ASP B CA 1
ATOM 3864 C C . ASP B 1 28 ? 2.154 17.938 -26.453 1 80.56 28 ASP B C 1
ATOM 3866 O O . ASP B 1 28 ? 2.668 18.531 -27.406 1 80.56 28 ASP B O 1
ATOM 3870 N N . THR B 1 29 ? 1.471 16.75 -26.641 1 79.56 29 THR B N 1
ATOM 3871 C CA . THR B 1 29 ? 1.17 16.109 -27.922 1 79.56 29 THR B CA 1
ATOM 3872 C C . THR B 1 29 ? -0.326 15.836 -28.047 1 79.56 29 THR B C 1
ATOM 3874 O O . THR B 1 29 ? -0.959 15.367 -27.094 1 79.56 29 THR B O 1
ATOM 3877 N N . PRO B 1 30 ? -0.812 16.219 -29.25 1 75.75 30 PRO B N 1
ATOM 3878 C CA . PRO B 1 30 ? -2.238 15.93 -29.438 1 75.75 30 PRO B CA 1
ATOM 3879 C C . PRO B 1 30 ? -2.561 14.438 -29.312 1 75.75 30 PRO B C 1
ATOM 3881 O O . PRO B 1 30 ? -1.697 13.594 -29.562 1 75.75 30 PRO B O 1
ATOM 3884 N N . LEU B 1 31 ? -3.699 14.203 -28.922 1 75.06 31 LEU B N 1
ATOM 3885 C CA . LEU B 1 31 ? -4.145 12.82 -28.781 1 75.06 31 LEU B CA 1
ATOM 3886 C C . LEU B 1 31 ? -4.164 12.109 -30.125 1 75.06 31 LEU B C 1
ATOM 3888 O O . LEU B 1 31 ? -4.422 12.742 -31.156 1 75.06 31 LEU B O 1
ATOM 3892 N N . PRO B 1 32 ? -3.783 10.773 -30.172 1 70.31 32 PRO B N 1
ATOM 3893 C CA . PRO B 1 32 ? -3.873 10.047 -31.438 1 70.31 32 PRO B CA 1
ATOM 3894 C C . PRO B 1 32 ? -5.297 9.984 -31.984 1 70.31 32 PRO B C 1
ATOM 3896 O O . PRO B 1 32 ? -6.258 9.883 -31.219 1 70.31 32 PRO B O 1
ATOM 3899 N N . GLN B 1 33 ? -5.445 10.211 -33.25 1 65.06 33 GLN B N 1
ATOM 3900 C CA . GLN B 1 33 ? -6.762 10.211 -33.875 1 65.06 33 GLN B CA 1
ATOM 3901 C C . GLN B 1 33 ? -7.246 8.789 -34.156 1 65.06 33 GLN B C 1
ATOM 3903 O O . GLN B 1 33 ? -8.453 8.539 -34.188 1 65.06 33 GLN B O 1
ATOM 3908 N N . THR B 1 34 ? -6.305 7.855 -34.438 1 63.16 34 THR B N 1
ATOM 3909 C CA . THR B 1 34 ? -6.672 6.477 -34.75 1 63.16 34 THR B CA 1
ATOM 3910 C C . THR B 1 34 ? -5.879 5.508 -33.875 1 63.16 34 THR B C 1
ATOM 3912 O O . THR B 1 34 ? -4.789 5.844 -33.406 1 63.16 34 THR B O 1
ATOM 3915 N N . TRP B 1 35 ? -6.664 4.547 -33.469 1 63.56 35 TRP B N 1
ATOM 3916 C CA . TRP B 1 35 ? -5.984 3.477 -32.75 1 63.56 35 TRP B CA 1
ATOM 3917 C C . TRP B 1 35 ? -5.324 2.5 -33.719 1 63.56 35 TRP B C 1
ATOM 3919 O O . TRP B 1 35 ? -5.719 2.406 -34.906 1 63.56 35 TRP B O 1
ATOM 3929 N N . GLU B 1 36 ? -4.102 2.178 -33.594 1 52.44 36 GLU B N 1
ATOM 3930 C CA . GLU B 1 36 ? -3.301 1.398 -34.531 1 52.44 36 GLU B CA 1
ATOM 3931 C C . GLU B 1 36 ? -4.168 0.416 -35.312 1 52.44 36 GLU B C 1
ATOM 3933 O O . GLU B 1 36 ? -3.928 0.174 -36.5 1 52.44 36 GLU B O 1
ATOM 3938 N N . GLU B 1 37 ? -4.875 -0.604 -34.781 1 50.97 37 GLU B N 1
ATOM 3939 C CA . GLU B 1 37 ? -5.312 -1.714 -35.625 1 50.97 37 GLU B CA 1
ATOM 3940 C C . GLU B 1 37 ? -6.684 -1.44 -36.219 1 50.97 37 GLU B C 1
ATOM 3942 O O . GLU B 1 37 ? -7.699 -1.48 -35.531 1 50.97 37 GLU B O 1
ATOM 3947 N N . GLY B 1 38 ? -6.715 -0.582 -37.344 1 43.62 38 GLY B N 1
ATOM 3948 C CA . GLY B 1 38 ? -7.852 -0.27 -38.219 1 43.62 38 GLY B CA 1
ATOM 3949 C C . GLY B 1 38 ? -8.57 -1.504 -38.719 1 43.62 38 GLY B C 1
ATOM 3950 O O . GLY B 1 38 ? -8.734 -1.673 -39.938 1 43.62 38 GLY B O 1
ATOM 3951 N N . GLY B 1 39 ? -8.461 -2.73 -38.219 1 40.88 39 GLY B N 1
ATOM 3952 C CA . GLY B 1 39 ? -9.273 -3.721 -38.906 1 40.88 39 GLY B CA 1
ATOM 3953 C C . GLY B 1 39 ? -10.758 -3.434 -38.812 1 40.88 39 GLY B C 1
ATOM 3954 O O . GLY B 1 39 ? -11.203 -2.709 -37.906 1 40.88 39 GLY B O 1
ATOM 3955 N N . LYS B 1 40 ? -11.508 -3.477 -40.062 1 40.41 40 LYS B N 1
ATOM 3956 C CA . LYS B 1 40 ? -12.914 -3.213 -40.344 1 40.41 40 LYS B CA 1
ATOM 3957 C C . LYS B 1 40 ? -13.836 -3.857 -39.312 1 40.41 40 LYS B C 1
ATOM 3959 O O . LYS B 1 40 ? -15.055 -3.742 -39.406 1 40.41 40 LYS B O 1
ATOM 3964 N N . VAL B 1 41 ? -13.422 -4.906 -38.75 1 37.56 41 VAL B N 1
ATOM 3965 C CA . VAL B 1 41 ? -14.516 -5.723 -38.219 1 37.56 41 VAL B CA 1
ATOM 3966 C C . VAL B 1 41 ? -15.328 -4.922 -37.219 1 37.56 41 VAL B C 1
ATOM 3968 O O . VAL B 1 41 ? -16.547 -5.07 -37.125 1 37.56 41 VAL B O 1
ATOM 3971 N N . PHE B 1 42 ? -14.797 -4.301 -36.094 1 35.56 42 PHE B N 1
ATOM 3972 C CA . PHE B 1 42 ? -15.664 -4.109 -34.938 1 35.56 42 PHE B CA 1
ATOM 3973 C C . PHE B 1 42 ? -15.883 -2.625 -34.656 1 35.56 42 PHE B C 1
ATOM 3975 O O . PHE B 1 42 ? -15.008 -1.948 -34.125 1 35.56 42 PHE B O 1
ATOM 3982 N N . GLN B 1 43 ? -16.734 -2.105 -35.531 1 38.34 43 GLN B N 1
ATOM 3983 C CA . GLN B 1 43 ? -17.062 -0.684 -35.469 1 38.34 43 GLN B CA 1
ATOM 3984 C C 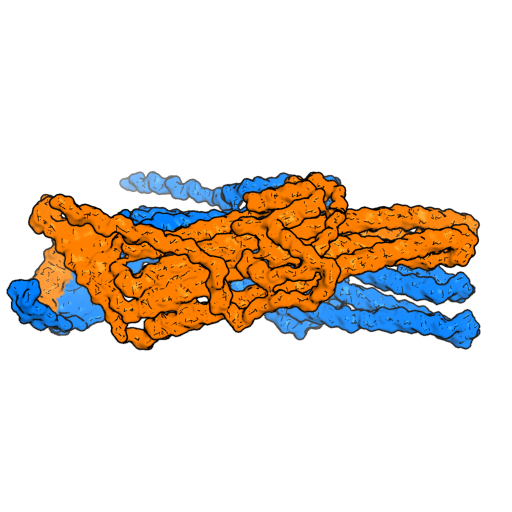. GLN B 1 43 ? -17.922 -0.37 -34.25 1 38.34 43 GLN B C 1
ATOM 3986 O O . GLN B 1 43 ? -18.688 0.588 -34.25 1 38.34 43 GLN B O 1
ATOM 3991 N N . GLN B 1 44 ? -18.234 -1.221 -33.406 1 38.88 44 GLN B N 1
ATOM 3992 C CA . GLN B 1 44 ? -19.203 -0.722 -32.438 1 38.88 44 GLN B CA 1
ATOM 3993 C C . GLN B 1 44 ? -18.531 0.063 -31.328 1 38.88 44 GLN B C 1
ATOM 3995 O O . GLN B 1 44 ? -17.5 -0.362 -30.797 1 38.88 44 GLN B O 1
ATOM 4000 N N . ILE B 1 45 ? -18.938 1.259 -31.234 1 43.5 45 ILE B N 1
ATOM 4001 C CA . ILE B 1 45 ? -18.562 2.166 -30.156 1 43.5 45 ILE B CA 1
ATOM 4002 C C . ILE B 1 45 ? -18.938 1.552 -28.812 1 43.5 45 ILE B C 1
ATOM 4004 O O . ILE B 1 45 ? -20.078 1.123 -28.625 1 43.5 45 ILE B O 1
ATOM 4008 N N . LEU B 1 46 ? -18 1.188 -28.094 1 50.16 46 LEU B N 1
ATOM 4009 C CA . LEU B 1 46 ? -18.281 0.7 -26.75 1 50.16 46 LEU B CA 1
ATOM 4010 C C . LEU B 1 46 ? -19.109 1.708 -25.969 1 50.16 46 LEU B C 1
ATOM 4012 O O . LEU B 1 46 ? -18.797 2.898 -25.938 1 50.16 46 LEU B O 1
ATOM 4016 N N . PRO B 1 47 ? -20.422 1.443 -25.766 1 44.91 47 PRO B N 1
ATOM 4017 C CA . PRO B 1 47 ? -21.062 2.332 -24.797 1 44.91 47 PRO B CA 1
ATOM 4018 C C . PRO B 1 47 ? -20.297 2.428 -23.469 1 44.91 47 PRO B C 1
ATOM 4020 O O . PRO B 1 47 ? -20.016 1.406 -22.844 1 44.91 47 PRO B O 1
ATOM 4023 N N . VAL B 1 48 ? -19.312 3.189 -23.406 1 51.75 48 VAL B N 1
ATOM 4024 C CA . VAL B 1 48 ? -18.734 3.293 -22.078 1 51.75 48 VAL B CA 1
ATOM 4025 C C . VAL B 1 48 ? -19.812 3.611 -21.047 1 51.75 48 VAL B C 1
ATOM 4027 O O . VAL B 1 48 ? -20.219 4.766 -20.906 1 51.75 48 VAL B O 1
ATOM 4030 N N . ASP B 1 49 ? -20.766 2.672 -20.953 1 58.62 49 ASP B N 1
ATOM 4031 C CA . ASP B 1 49 ? -21.797 2.795 -19.922 1 58.62 49 ASP B CA 1
ATOM 4032 C C . ASP B 1 49 ? -21.203 2.752 -18.516 1 58.62 49 ASP B C 1
ATOM 4034 O O . ASP B 1 49 ? -20.156 2.115 -18.312 1 58.62 49 ASP B O 1
ATOM 4038 N N . ASP B 1 50 ? -21.703 3.512 -17.594 1 73.12 50 ASP B N 1
ATOM 4039 C CA . ASP B 1 50 ? -21.25 3.658 -16.203 1 73.12 50 ASP B CA 1
ATOM 4040 C C . ASP B 1 50 ? -21.297 2.322 -15.469 1 73.12 50 ASP B C 1
ATOM 4042 O O . ASP B 1 50 ? -20.359 1.976 -14.75 1 73.12 50 ASP B O 1
ATOM 4046 N N . GLN B 1 51 ? -22.281 1.437 -15.852 1 86.75 51 GLN B N 1
ATOM 4047 C CA . GLN B 1 51 ? -22.375 0.154 -15.164 1 86.75 51 GLN B CA 1
ATOM 4048 C C . GLN B 1 51 ? -22.141 -1.008 -16.125 1 86.75 51 GLN B C 1
ATOM 4050 O O . GLN B 1 51 ? -23 -1.861 -16.312 1 86.75 51 GLN B O 1
ATOM 4055 N N . TRP B 1 52 ? -20.906 -1.113 -16.75 1 88.56 52 TRP B N 1
ATOM 4056 C CA . TRP B 1 52 ? -20.516 -2.068 -17.781 1 88.56 52 TRP B CA 1
ATOM 4057 C C . TRP B 1 52 ? -20.672 -3.502 -17.281 1 88.56 52 TRP B C 1
ATOM 4059 O O . TRP B 1 52 ? -20.906 -4.418 -18.078 1 88.56 52 TRP B O 1
ATOM 4069 N N . TRP B 1 53 ? -20.594 -3.777 -15.977 1 91.56 53 TRP B N 1
ATOM 4070 C CA . TRP B 1 53 ? -20.641 -5.129 -15.422 1 91.56 53 TRP B CA 1
ATOM 4071 C C . TRP B 1 53 ? -22.016 -5.742 -15.594 1 91.56 53 TRP B C 1
ATOM 4073 O O . TRP B 1 53 ? -22.172 -6.969 -15.578 1 91.56 53 TRP B O 1
ATOM 4083 N N . LYS B 1 54 ? -23.031 -4.965 -15.805 1 89.75 54 LYS B N 1
ATOM 4084 C CA . LYS B 1 54 ? -24.375 -5.461 -16.016 1 89.75 54 LYS B CA 1
ATOM 4085 C C . LYS B 1 54 ? -24.5 -6.195 -17.359 1 89.75 54 LYS B C 1
ATOM 4087 O O . LYS B 1 54 ? -25.375 -7.039 -17.531 1 89.75 54 LYS B O 1
ATOM 4092 N N . SER B 1 55 ? -23.609 -5.898 -18.281 1 86.88 55 SER B N 1
ATOM 4093 C CA . SER B 1 55 ? -23.641 -6.535 -19.594 1 86.88 55 SER B CA 1
ATOM 4094 C C . SER B 1 55 ? -23.281 -8.016 -19.5 1 86.88 55 SER B C 1
ATOM 4096 O O . SER B 1 55 ? -23.594 -8.789 -20.406 1 86.88 55 SER B O 1
ATOM 4098 N N . PHE B 1 56 ? -22.625 -8.391 -18.391 1 91.75 56 PHE B N 1
ATOM 4099 C CA . PHE B 1 56 ? -22.266 -9.789 -18.203 1 91.75 56 PHE B CA 1
ATOM 4100 C C . PHE B 1 56 ? -23.484 -10.633 -17.875 1 91.75 56 PHE B C 1
ATOM 4102 O O . PHE B 1 56 ? -23.438 -11.867 -17.953 1 91.75 56 PHE B O 1
ATOM 4109 N N . GLY B 1 57 ? -24.609 -10.039 -17.469 1 90.75 57 GLY B N 1
ATOM 4110 C CA . GLY B 1 57 ? -25.844 -10.75 -17.172 1 90.75 57 GLY B CA 1
ATOM 4111 C C . GLY B 1 57 ? -25.75 -11.633 -15.953 1 90.75 57 GLY B C 1
ATOM 4112 O O . GLY B 1 57 ? -26.375 -12.688 -15.883 1 90.75 57 GLY B O 1
ATOM 4113 N N . ASP B 1 58 ? -24.906 -11.336 -15.062 1 94.38 58 ASP B N 1
ATOM 4114 C CA . ASP B 1 58 ? -24.703 -12.109 -13.844 1 94.38 58 ASP B CA 1
ATOM 4115 C C . ASP B 1 58 ? -25.172 -11.336 -12.609 1 94.38 58 ASP B C 1
ATOM 4117 O O . ASP B 1 58 ? -24.516 -10.398 -12.172 1 94.38 58 ASP B O 1
ATOM 4121 N N . GLN B 1 59 ? -26.281 -11.773 -11.961 1 94 59 GLN B N 1
ATOM 4122 C CA . GLN B 1 59 ? -26.906 -11.078 -10.844 1 94 59 GLN B CA 1
ATOM 4123 C C . GLN B 1 59 ? -26 -11.102 -9.609 1 94 59 GLN B C 1
ATOM 4125 O O . GLN B 1 59 ? -26.016 -10.164 -8.812 1 94 59 GLN B O 1
ATOM 4130 N N . THR B 1 60 ? -25.297 -12.156 -9.477 1 95.81 60 THR B N 1
ATOM 4131 C CA . THR B 1 60 ? -24.375 -12.242 -8.344 1 95.81 60 THR B CA 1
ATOM 4132 C C . 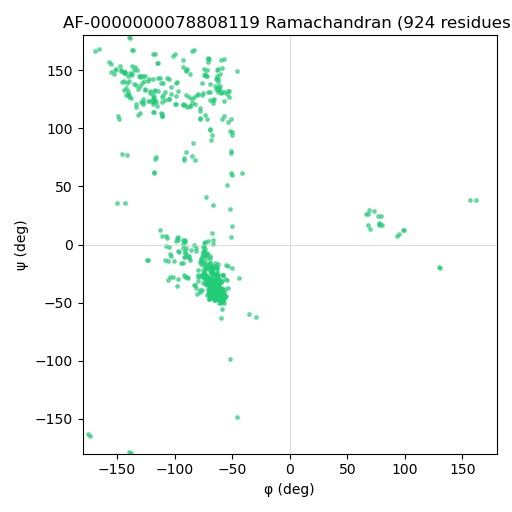THR B 1 60 ? -23.297 -11.164 -8.445 1 95.81 60 THR B C 1
ATOM 4134 O O . THR B 1 60 ? -23.031 -10.453 -7.477 1 95.81 60 THR B O 1
ATOM 4137 N N . LEU B 1 61 ? -22.719 -11.031 -9.625 1 96.38 61 LEU B N 1
ATOM 4138 C CA . LEU B 1 61 ? -21.703 -10.008 -9.844 1 96.38 61 LEU B CA 1
ATOM 4139 C C . LEU B 1 61 ? -22.281 -8.617 -9.602 1 96.38 61 LEU B C 1
ATOM 4141 O O . LEU B 1 61 ? -21.641 -7.785 -8.945 1 96.38 61 LEU B O 1
ATOM 4145 N N . ASP B 1 62 ? -23.516 -8.391 -10.047 1 95.69 62 ASP B N 1
ATOM 4146 C CA . ASP B 1 62 ? -24.172 -7.098 -9.852 1 95.69 62 ASP B CA 1
ATOM 4147 C C . ASP B 1 62 ? -24.297 -6.766 -8.367 1 95.69 62 ASP B C 1
ATOM 4149 O O . ASP B 1 62 ? -24 -5.648 -7.941 1 95.69 62 ASP B O 1
ATOM 4153 N N . SER B 1 63 ? -24.719 -7.73 -7.629 1 96.31 63 SER B N 1
ATOM 4154 C CA . SER B 1 63 ? -24.922 -7.547 -6.195 1 96.31 63 SER B CA 1
ATOM 4155 C C . SER B 1 63 ? -23.609 -7.301 -5.473 1 96.31 63 SER B C 1
ATOM 4157 O O . SER B 1 63 ? -23.531 -6.457 -4.582 1 96.31 63 SER B O 1
ATOM 4159 N N . LEU B 1 64 ? -22.516 -7.992 -5.871 1 97.69 64 LEU B N 1
ATOM 4160 C CA . LEU B 1 64 ? -21.219 -7.836 -5.238 1 97.69 64 LEU B CA 1
ATOM 4161 C C . LEU B 1 64 ? -20.672 -6.426 -5.441 1 97.69 64 LEU B C 1
ATOM 4163 O O . LEU B 1 64 ? -20.156 -5.812 -4.504 1 97.69 64 LEU B O 1
ATOM 4167 N N . ILE B 1 65 ? -20.844 -5.91 -6.637 1 96.88 65 ILE B N 1
ATOM 4168 C CA . ILE B 1 65 ? -20.328 -4.574 -6.926 1 96.88 65 ILE B CA 1
ATOM 4169 C C . ILE B 1 65 ? -21.125 -3.533 -6.148 1 96.88 65 ILE B C 1
ATOM 4171 O O . ILE B 1 65 ? -20.562 -2.596 -5.582 1 96.88 65 ILE B O 1
ATOM 4175 N N . THR B 1 66 ? -22.453 -3.723 -6.031 1 95.38 66 THR B N 1
ATOM 4176 C CA . THR B 1 66 ? -23.312 -2.799 -5.289 1 95.38 66 THR B CA 1
ATOM 4177 C C . THR B 1 66 ? -22.906 -2.754 -3.818 1 95.38 66 THR B C 1
ATOM 4179 O O . THR B 1 66 ? -22.781 -1.676 -3.234 1 95.38 66 THR B O 1
ATOM 4182 N N . ILE B 1 67 ? -22.641 -3.887 -3.244 1 96.44 67 ILE B N 1
ATOM 4183 C CA . ILE B 1 67 ? -22.25 -3.973 -1.841 1 96.44 67 ILE B CA 1
ATOM 4184 C C . ILE B 1 67 ? -20.859 -3.359 -1.649 1 96.44 67 ILE B C 1
ATOM 4186 O O . ILE B 1 67 ? -20.625 -2.635 -0.68 1 96.44 67 ILE B O 1
ATOM 4190 N N . ALA B 1 68 ? -19.906 -3.625 -2.584 1 97.31 68 ALA B N 1
ATOM 4191 C CA . ALA B 1 68 ? -18.531 -3.119 -2.482 1 97.31 68 ALA B CA 1
ATOM 4192 C C . ALA B 1 68 ? -18.516 -1.593 -2.492 1 97.31 68 ALA B C 1
ATOM 4194 O O . ALA B 1 68 ? -17.797 -0.971 -1.704 1 97.31 68 ALA B O 1
ATOM 4195 N N . VAL B 1 69 ? -19.359 -0.997 -3.314 1 94.38 69 VAL B N 1
ATOM 4196 C CA . VAL B 1 69 ? -19.391 0.455 -3.453 1 94.38 69 VAL B CA 1
ATOM 4197 C C . VAL B 1 69 ? -19.875 1.086 -2.146 1 94.38 69 VAL B C 1
ATOM 4199 O O . VAL B 1 69 ? -19.422 2.174 -1.777 1 94.38 69 VAL B O 1
ATOM 4202 N N . ASP B 1 70 ? -20.609 0.363 -1.406 1 93.44 70 ASP B N 1
ATOM 4203 C CA . ASP B 1 70 ? -21.203 0.897 -0.189 1 93.44 70 ASP B CA 1
ATOM 4204 C C . ASP B 1 70 ? -20.312 0.662 1.021 1 93.44 70 ASP B C 1
ATOM 4206 O O . ASP B 1 70 ? -20.297 1.461 1.959 1 93.44 70 ASP B O 1
ATOM 4210 N N . ARG B 1 71 ? -19.484 -0.412 0.93 1 95.38 71 ARG B N 1
ATOM 4211 C CA . ARG B 1 71 ? -18.906 -0.856 2.191 1 95.38 71 ARG B CA 1
ATOM 4212 C C . ARG B 1 71 ? -17.375 -0.88 2.113 1 95.38 71 ARG B C 1
ATOM 4214 O O . ARG B 1 71 ? -16.703 -1.012 3.133 1 95.38 71 ARG B O 1
ATOM 4221 N N . ASN B 1 72 ? -16.797 -0.785 0.922 1 97.12 72 ASN B N 1
ATOM 4222 C CA . ASN B 1 72 ? -15.352 -0.888 0.773 1 97.12 72 ASN B CA 1
ATOM 4223 C C . ASN B 1 72 ? -14.633 0.252 1.488 1 97.12 72 ASN B C 1
ATOM 4225 O O . ASN B 1 72 ? -15 1.417 1.341 1 97.12 72 ASN B O 1
ATOM 4229 N N . TYR B 1 73 ? -13.586 -0.09 2.232 1 95.88 73 TYR B N 1
ATOM 4230 C CA . TYR B 1 73 ? -12.93 0.897 3.08 1 95.88 73 TYR B CA 1
ATOM 4231 C C . TYR B 1 73 ? -12.094 1.86 2.244 1 95.88 73 TYR B C 1
ATOM 4233 O O . TYR B 1 73 ? -11.812 2.98 2.676 1 95.88 73 TYR B O 1
ATOM 4241 N N . SER B 1 74 ? -11.656 1.447 1.041 1 96.25 74 SER B N 1
ATOM 4242 C CA . SER B 1 74 ? -10.969 2.389 0.165 1 96.25 74 SER B CA 1
ATOM 4243 C C . SER B 1 74 ? -11.898 3.514 -0.277 1 96.25 74 SER B C 1
ATOM 4245 O O . SER B 1 74 ? -11.469 4.66 -0.419 1 96.25 74 SER B O 1
ATOM 4247 N N . VAL B 1 75 ? -13.18 3.182 -0.496 1 95.5 75 VAL B N 1
ATOM 4248 C CA . VAL B 1 75 ? -14.172 4.184 -0.865 1 95.5 75 VAL B CA 1
ATOM 4249 C C . VAL B 1 75 ? -14.438 5.109 0.318 1 95.5 75 VAL B C 1
ATOM 4251 O O . VAL B 1 75 ? -14.445 6.336 0.167 1 95.5 75 VAL B O 1
ATOM 4254 N N . LEU B 1 76 ? -14.594 4.551 1.505 1 95.75 76 LEU B N 1
ATOM 4255 C CA . LEU B 1 76 ? -14.844 5.344 2.705 1 95.75 76 LEU B CA 1
ATOM 4256 C C . LEU B 1 76 ? -13.672 6.273 3 1 95.75 76 LEU B C 1
ATOM 4258 O O . LEU B 1 76 ? -13.867 7.434 3.363 1 95.75 76 LEU B O 1
ATOM 4262 N N . THR B 1 77 ? -12.484 5.762 2.76 1 97.19 77 THR B N 1
ATOM 4263 C CA . THR B 1 77 ? -11.281 6.562 2.961 1 97.19 77 THR B CA 1
ATOM 4264 C C . THR B 1 77 ? -11.219 7.703 1.951 1 97.19 77 THR B C 1
ATOM 4266 O O . THR B 1 77 ? -10.828 8.82 2.295 1 97.19 77 THR B O 1
ATOM 4269 N N . ALA B 1 78 ? -11.617 7.414 0.704 1 96.06 78 ALA B N 1
ATOM 4270 C CA . ALA B 1 78 ? -11.656 8.461 -0.311 1 96.06 78 ALA B CA 1
ATOM 4271 C C . ALA B 1 78 ? -12.641 9.562 0.071 1 96.06 78 ALA B C 1
ATOM 4273 O O . ALA B 1 78 ? -12.391 10.742 -0.177 1 96.06 78 ALA B O 1
ATOM 4274 N N . ILE B 1 79 ? -13.758 9.227 0.707 1 96.44 79 ILE B N 1
ATOM 4275 C CA . ILE B 1 79 ? -14.742 10.188 1.182 1 96.44 79 ILE B CA 1
ATOM 4276 C C . ILE B 1 79 ? -14.133 11.055 2.279 1 96.44 79 ILE B C 1
ATOM 4278 O O . ILE B 1 79 ? -14.281 12.281 2.271 1 96.44 79 ILE B O 1
ATOM 4282 N N . ASP B 1 80 ? -13.398 10.43 3.188 1 96.69 80 ASP B N 1
ATOM 4283 C CA . ASP B 1 80 ? -12.742 11.164 4.262 1 96.69 80 ASP B CA 1
ATOM 4284 C C . ASP B 1 80 ? -11.695 12.133 3.707 1 96.69 80 ASP B C 1
ATOM 4286 O O . ASP B 1 80 ? -11.562 13.258 4.195 1 96.69 80 ASP B O 1
ATOM 4290 N N . ARG B 1 81 ? -10.977 11.734 2.674 1 97.06 81 ARG B N 1
ATOM 4291 C CA . ARG B 1 81 ? -9.977 12.594 2.055 1 97.06 81 ARG B CA 1
ATOM 4292 C C . ARG B 1 81 ? -10.633 13.781 1.35 1 97.06 81 ARG B C 1
ATOM 4294 O O . ARG B 1 81 ? -10.094 14.891 1.354 1 97.06 81 ARG B O 1
ATOM 4301 N N . MET B 1 82 ? -11.82 13.578 0.748 1 96.44 82 MET B N 1
ATOM 4302 C CA . MET B 1 82 ? -12.602 14.664 0.166 1 96.44 82 MET B CA 1
ATOM 4303 C C . MET B 1 82 ? -13.039 15.656 1.239 1 96.44 82 MET B C 1
ATOM 4305 O O . MET B 1 82 ? -12.961 16.875 1.042 1 96.44 82 MET B O 1
ATOM 4309 N N . ASN B 1 83 ? -13.484 15.109 2.389 1 96.88 83 ASN B N 1
ATOM 4310 C CA . ASN B 1 83 ? -13.883 15.961 3.502 1 96.88 83 ASN B CA 1
ATOM 4311 C C . ASN B 1 83 ? -12.711 16.781 4.039 1 96.88 83 ASN B C 1
ATOM 4313 O O . ASN B 1 83 ? -12.867 17.953 4.367 1 96.88 83 ASN B O 1
ATOM 4317 N N . ALA B 1 84 ? -11.539 16.141 4.105 1 98.12 84 ALA B N 1
ATOM 4318 C CA . ALA B 1 84 ? -10.336 16.844 4.535 1 98.12 84 ALA B CA 1
ATOM 4319 C C . ALA B 1 84 ? -9.984 17.969 3.566 1 98.12 84 ALA B C 1
ATOM 4321 O O . ALA B 1 84 ? -9.648 19.078 3.988 1 98.12 84 ALA B O 1
ATOM 4322 N N . ALA B 1 85 ? -10.047 17.672 2.232 1 97.88 85 ALA B N 1
ATOM 4323 C CA . ALA B 1 85 ? -9.758 18.672 1.221 1 97.88 85 ALA B CA 1
ATOM 4324 C C . ALA B 1 85 ? -10.75 19.828 1.3 1 97.88 85 ALA B C 1
ATOM 4326 O O . ALA B 1 85 ? -10.375 21 1.132 1 97.88 85 ALA B O 1
ATOM 4327 N N . LYS B 1 86 ? -12.016 19.531 1.577 1 97.69 86 LYS B N 1
ATOM 4328 C CA . LYS B 1 86 ? -13.047 20.547 1.751 1 97.69 86 LYS B CA 1
ATOM 4329 C C . LYS B 1 86 ? -12.758 21.422 2.969 1 97.69 86 LYS B C 1
ATOM 4331 O O . LYS B 1 86 ? -12.891 22.641 2.906 1 97.69 86 LYS B O 1
ATOM 4336 N N . ALA B 1 87 ? -12.359 20.797 4.043 1 98 87 ALA B N 1
ATOM 4337 C CA . ALA B 1 87 ? -12.008 21.547 5.25 1 98 87 ALA B CA 1
ATOM 4338 C C . ALA B 1 87 ? -10.812 22.453 4.996 1 98 87 ALA B C 1
ATOM 4340 O O . ALA B 1 87 ? -10.812 23.609 5.426 1 98 87 ALA B O 1
ATOM 4341 N N . ASN B 1 88 ? -9.797 22 4.254 1 98.12 88 ASN B N 1
ATOM 4342 C CA . ASN B 1 88 ? -8.641 22.812 3.9 1 98.12 88 ASN B CA 1
ATOM 4343 C C . ASN B 1 88 ? -9.039 24.031 3.057 1 98.12 88 ASN B C 1
ATOM 4345 O O . ASN B 1 88 ? -8.531 25.125 3.264 1 98.12 88 ASN B O 1
ATOM 4349 N N . LEU B 1 89 ? -9.953 23.828 2.082 1 97.94 89 LEU B N 1
ATOM 4350 C CA . LEU B 1 89 ? -10.469 24.922 1.265 1 97.94 89 LEU B CA 1
ATOM 4351 C C . LEU B 1 89 ? -11.156 25.969 2.131 1 97.94 89 LEU B C 1
ATOM 4353 O O . LEU B 1 89 ? -10.898 27.172 1.981 1 97.94 89 LEU B O 1
ATOM 4357 N N . ARG B 1 90 ? -11.953 25.5 3.09 1 97.88 90 ARG B N 1
ATOM 4358 C CA . ARG B 1 90 ? -12.688 26.422 3.949 1 97.88 90 ARG B CA 1
ATOM 4359 C C . ARG B 1 90 ? -11.742 27.125 4.914 1 97.88 90 ARG B C 1
ATOM 4361 O O . ARG B 1 90 ? -11.961 28.297 5.258 1 97.88 90 ARG B O 1
ATOM 4368 N N . MET B 1 91 ? -10.672 26.453 5.352 1 97.75 91 MET B N 1
ATOM 4369 C CA . MET B 1 91 ? -9.656 27.094 6.18 1 97.75 91 MET B CA 1
ATOM 4370 C C . MET B 1 91 ? -8.945 28.203 5.406 1 97.75 91 MET B C 1
ATOM 4372 O O . MET B 1 91 ? -8.719 29.281 5.934 1 97.75 91 MET B O 1
ATOM 4376 N N . GLU B 1 92 ? -8.609 27.906 4.141 1 97 92 GLU B N 1
ATOM 4377 C CA . GLU B 1 92 ? -7.957 28.922 3.314 1 97 92 GLU B CA 1
ATOM 4378 C C . GLU B 1 92 ? -8.891 30.094 3.043 1 97 92 GLU B C 1
ATOM 4380 O O . GLU B 1 92 ? -8.461 31.25 3.047 1 97 92 GLU B O 1
ATOM 4385 N N . ARG B 1 93 ? -10.18 29.906 2.883 1 97 93 ARG B N 1
ATOM 4386 C CA . ARG B 1 93 ? -11.18 30.953 2.631 1 97 93 ARG B CA 1
ATOM 4387 C C . ARG B 1 93 ? -11.344 31.844 3.848 1 97 93 ARG B C 1
ATOM 4389 O O . ARG B 1 93 ? -11.727 33 3.715 1 97 93 ARG B O 1
ATOM 4396 N N . SER B 1 94 ? -11.016 31.266 4.992 1 97.06 94 SER B N 1
ATOM 4397 C CA . SER B 1 94 ? -11.148 32.062 6.219 1 97.06 94 SER B CA 1
ATOM 4398 C C . SER B 1 94 ? -10.219 33.25 6.211 1 97.06 94 SER B C 1
ATOM 4400 O O . SER B 1 94 ? -10.477 34.25 6.895 1 97.06 94 SER B O 1
ATOM 4402 N N . ASN B 1 95 ? -9.164 33.25 5.387 1 95.88 95 ASN B N 1
ATOM 4403 C CA . ASN B 1 95 ? -8.188 34.344 5.332 1 95.88 95 ASN B CA 1
ATOM 4404 C C . ASN B 1 95 ? -8.766 35.594 4.676 1 95.88 95 ASN B C 1
ATOM 4406 O O . ASN B 1 95 ? -8.188 36.688 4.785 1 95.88 95 ASN B O 1
ATOM 4410 N N . PHE B 1 96 ? -10.047 35.531 4.043 1 95.88 96 PHE B N 1
ATOM 4411 C CA . PHE B 1 96 ? -10.734 36.688 3.49 1 95.88 96 PHE B CA 1
ATOM 4412 C C . PHE B 1 96 ? -11.359 37.531 4.602 1 95.88 96 PHE B C 1
ATOM 4414 O O . PHE B 1 96 ? -11.734 38.688 4.379 1 95.88 96 PHE B O 1
ATOM 4421 N N . PHE B 1 97 ? -11.406 36.969 5.809 1 96.38 97 PHE B N 1
ATOM 4422 C CA . PHE B 1 97 ? -12.133 37.625 6.898 1 96.38 97 PHE B CA 1
ATOM 4423 C C . PHE B 1 97 ? -11.172 38.062 7.996 1 96.38 97 PHE B C 1
ATOM 4425 O O . PHE B 1 97 ? -10.062 37.562 8.109 1 96.38 97 PHE B O 1
ATOM 4432 N N . PRO B 1 98 ? -11.562 39.062 8.781 1 96.38 98 PRO B N 1
ATOM 4433 C CA . PRO B 1 98 ? -10.719 39.438 9.898 1 96.38 98 PRO B CA 1
ATOM 4434 C C . PRO B 1 98 ? -10.688 38.406 11.016 1 96.38 98 PRO B C 1
ATOM 4436 O O . PRO B 1 98 ? -11.57 37.562 11.086 1 96.38 98 PRO B O 1
ATOM 4439 N N . SER B 1 99 ? -9.68 38.469 11.828 1 95.81 99 SER B N 1
ATOM 4440 C CA . SER B 1 99 ? -9.633 37.719 13.078 1 95.81 99 SER B CA 1
ATOM 4441 C C . SER B 1 99 ? -9.922 38.594 14.273 1 95.81 99 SER B C 1
ATOM 4443 O O . SER B 1 99 ? -9.414 39.719 14.352 1 95.81 99 SER B O 1
ATOM 4445 N N . LEU B 1 100 ? -10.812 38.188 15.109 1 96.25 100 LEU B N 1
ATOM 4446 C CA . LEU B 1 100 ? -11.141 38.875 16.344 1 96.25 100 LEU B CA 1
ATOM 4447 C C . LEU B 1 100 ? -10.68 38.094 17.562 1 96.25 100 LEU B C 1
ATOM 4449 O O . LEU B 1 100 ? -10.898 36.875 17.641 1 96.25 100 LEU B O 1
ATOM 4453 N N . GLY B 1 101 ? -9.984 38.75 18.406 1 96.06 101 GLY B N 1
ATOM 4454 C CA . GLY B 1 101 ? -9.523 38.125 19.641 1 96.06 101 GLY B CA 1
ATOM 4455 C C . GLY B 1 101 ? -9.742 39 20.875 1 96.06 101 GLY B C 1
ATOM 4456 O O . GLY B 1 101 ? -9.867 40.219 20.766 1 96.06 101 GLY B O 1
ATOM 4457 N N . ILE B 1 102 ? -9.883 38.344 22 1 95.38 102 ILE B N 1
ATOM 4458 C CA . ILE B 1 102 ? -9.93 39 23.297 1 95.38 102 ILE B CA 1
ATOM 4459 C C . ILE B 1 102 ? -8.609 38.781 24.031 1 95.38 102 ILE B C 1
ATOM 4461 O O . ILE B 1 102 ? -8.109 37.656 24.125 1 95.38 102 ILE B O 1
ATOM 4465 N N . ASN B 1 103 ? -8.008 39.812 24.422 1 95.25 103 ASN B N 1
ATOM 4466 C CA . ASN B 1 103 ? -6.832 39.781 25.281 1 95.25 103 ASN B CA 1
ATOM 4467 C C . ASN B 1 103 ? -7.113 40.406 26.641 1 95.25 103 ASN B C 1
ATOM 4469 O O . ASN B 1 103 ? -7.824 41.406 26.734 1 95.25 103 ASN B O 1
ATOM 4473 N N . ALA B 1 104 ? -6.746 39.781 27.672 1 94.19 104 ALA B N 1
ATOM 4474 C CA . ALA B 1 104 ? -6.852 40.281 29.031 1 94.19 104 ALA B CA 1
ATOM 4475 C C . ALA B 1 104 ? -5.617 39.938 29.859 1 94.19 104 ALA B C 1
ATOM 4477 O O . ALA B 1 104 ? -5.035 38.875 29.672 1 94.19 104 ALA B O 1
ATOM 4478 N N . GLY B 1 105 ? -5.234 40.969 30.703 1 93.62 105 GLY B N 1
ATOM 4479 C CA . GLY B 1 105 ? -4.051 40.688 31.484 1 93.62 105 GLY B CA 1
ATOM 4480 C C . GLY B 1 105 ? -3.812 41.719 32.594 1 93.62 105 GLY B C 1
ATOM 4481 O O . GLY B 1 105 ? -4.605 42.625 32.781 1 93.62 105 GLY B O 1
ATOM 4482 N N . TRP B 1 106 ? -2.926 41.344 33.469 1 92.94 106 TRP B N 1
ATOM 4483 C CA . TRP B 1 106 ? -2.373 42.188 34.5 1 92.94 106 TRP B CA 1
ATOM 4484 C C . TRP B 1 106 ? -0.861 42.344 34.344 1 92.94 106 TRP B C 1
ATOM 4486 O O . TRP B 1 106 ? -0.146 41.344 34.25 1 92.94 106 TRP B O 1
ATOM 4496 N N . THR B 1 107 ? -0.414 43.562 34.188 1 92.56 107 THR B N 1
ATOM 4497 C CA . THR B 1 107 ? 1.013 43.781 34 1 92.56 107 THR B CA 1
ATOM 4498 C C . THR B 1 107 ? 1.57 44.625 35.156 1 92.56 107 THR B C 1
ATOM 4500 O O . THR B 1 107 ? 1.014 45.656 35.5 1 92.56 107 THR B O 1
ATOM 4503 N N . ARG B 1 108 ? 2.602 44.156 35.812 1 92.94 108 ARG B N 1
ATOM 4504 C CA . ARG B 1 108 ? 3.412 44.906 36.75 1 92.94 108 ARG B CA 1
ATOM 4505 C C . ARG B 1 108 ? 4.852 45.031 36.281 1 92.94 108 ARG B C 1
ATOM 4507 O O . ARG B 1 108 ? 5.48 44.031 35.938 1 92.94 108 ARG B O 1
ATOM 4514 N N . GLN B 1 109 ? 5.316 46.312 36.188 1 92.38 109 GLN B N 1
ATOM 4515 C CA . GLN B 1 109 ? 6.652 46.531 35.656 1 92.38 109 GLN B CA 1
ATOM 4516 C C . GLN B 1 109 ? 7.383 47.625 36.406 1 92.38 109 GLN B C 1
ATOM 4518 O O . GLN B 1 109 ? 6.754 48.562 36.906 1 92.38 109 GLN B O 1
ATOM 4523 N N . GLN B 1 110 ? 8.641 47.438 36.531 1 91.75 110 GLN B N 1
ATOM 4524 C CA . GLN B 1 110 ? 9.555 48.469 37.031 1 91.75 110 GLN B CA 1
ATOM 4525 C C . GLN B 1 110 ? 10.484 48.969 35.906 1 91.75 110 GLN B C 1
ATOM 4527 O O . GLN B 1 110 ? 11.164 48.156 35.281 1 91.75 110 GLN B O 1
ATOM 4532 N N . THR B 1 111 ? 10.469 50.25 35.625 1 89.06 111 THR B N 1
ATOM 4533 C CA . THR B 1 111 ? 11.336 50.844 34.594 1 89.06 111 THR B CA 1
ATOM 4534 C C . THR B 1 111 ? 12.641 51.344 35.188 1 89.06 111 THR B C 1
ATOM 4536 O O . THR B 1 111 ? 12.719 51.562 36.406 1 89.06 111 THR B O 1
ATOM 4539 N N . SER B 1 112 ? 13.523 51.438 34.281 1 88.81 112 SER B N 1
ATOM 4540 C CA . SER B 1 112 ? 14.82 51.938 34.719 1 88.81 112 SER B CA 1
ATOM 4541 C C . SER B 1 112 ? 14.773 53.438 34.938 1 88.81 112 SER B C 1
ATOM 4543 O O . SER B 1 112 ? 14.141 54.156 34.156 1 88.81 112 SER B O 1
ATOM 4545 N N . GLY B 1 113 ? 15.406 53.938 36 1 87.19 113 GLY B N 1
ATOM 4546 C CA . GLY B 1 113 ? 15.578 55.375 36.188 1 87.19 113 GLY B CA 1
ATOM 4547 C C . GLY B 1 113 ? 16.766 55.938 35.438 1 87.19 113 GLY B C 1
ATOM 4548 O O . GLY B 1 113 ? 17 57.125 35.438 1 87.19 113 GLY B O 1
ATOM 4549 N N . ASN B 1 114 ? 17.484 55.062 34.719 1 88.12 114 ASN B N 1
ATOM 4550 C CA . ASN B 1 114 ? 18.734 55.5 34.094 1 88.12 114 ASN B CA 1
ATOM 4551 C C . ASN B 1 114 ? 18.609 55.5 32.562 1 88.12 114 ASN B C 1
ATOM 4553 O O . ASN B 1 114 ? 19.625 55.5 31.875 1 88.12 114 ASN B O 1
ATOM 4557 N N . THR B 1 115 ? 17.406 55.375 32.062 1 86.25 115 THR B N 1
ATOM 4558 C CA . THR B 1 115 ? 17.25 55.344 30.609 1 86.25 115 THR B CA 1
ATOM 4559 C C . THR B 1 115 ? 16.672 56.688 30.125 1 86.25 115 THR B C 1
ATOM 4561 O O . THR B 1 115 ? 16.797 57.031 28.953 1 86.25 115 THR B O 1
ATOM 4564 N N . SER B 1 116 ? 15.867 57.281 31.016 1 79.06 116 SER B N 1
ATOM 4565 C CA . SER B 1 116 ? 15.25 58.562 30.703 1 79.06 116 SER B CA 1
ATOM 4566 C C . SER B 1 116 ? 15.305 59.5 31.906 1 79.06 116 SER B C 1
ATOM 4568 O O . SER B 1 116 ? 15.938 59.188 32.906 1 79.06 116 SER B O 1
ATOM 4570 N N . GLU B 1 117 ? 14.719 60.719 31.672 1 77 117 GLU B N 1
ATOM 4571 C CA . GLU B 1 117 ? 14.688 61.719 32.75 1 77 117 GLU B CA 1
ATOM 4572 C C . GLU B 1 117 ? 13.648 61.344 33.781 1 77 117 GLU B C 1
ATOM 4574 O O . GLU B 1 117 ? 13.625 61.938 34.875 1 77 117 GLU B O 1
ATOM 4579 N N . ILE B 1 118 ? 12.992 60.312 33.531 1 76.62 118 ILE B N 1
ATOM 4580 C CA . ILE B 1 118 ? 11.961 59.875 34.469 1 76.62 118 ILE B CA 1
ATOM 4581 C C . ILE B 1 118 ? 12.562 58.938 35.5 1 76.62 118 ILE B C 1
ATOM 4583 O O . ILE B 1 118 ? 13.273 58 35.156 1 76.62 118 ILE B O 1
ATOM 4587 N N . PRO B 1 119 ? 12.289 59.281 36.812 1 83 119 PRO B N 1
ATOM 4588 C CA . PRO B 1 119 ? 12.82 58.406 37.844 1 83 119 PRO B CA 1
ATOM 4589 C C . PRO B 1 119 ? 12.297 56.969 37.719 1 83 119 PRO B C 1
ATOM 4591 O O . PRO B 1 119 ? 11.305 56.719 37.031 1 83 119 PRO B O 1
ATOM 4594 N N . GLN B 1 120 ? 13.094 56 38.344 1 85.75 120 GLN B N 1
ATOM 4595 C CA . GLN B 1 120 ? 12.648 54.594 38.375 1 85.75 120 GLN B CA 1
ATOM 4596 C C . GLN B 1 120 ? 11.234 54.5 38.938 1 85.75 120 GLN B C 1
ATOM 4598 O O . GLN B 1 120 ? 10.945 55.031 40.031 1 85.75 120 GLN B O 1
ATOM 4603 N N . THR B 1 121 ? 10.367 53.906 38.281 1 88.56 121 THR B N 1
ATOM 4604 C CA . THR B 1 121 ? 8.969 53.844 38.688 1 88.56 121 THR B CA 1
ATOM 4605 C C . THR B 1 121 ? 8.43 52.438 38.531 1 88.56 121 THR B C 1
ATOM 4607 O O . THR B 1 121 ? 8.812 51.719 37.594 1 88.56 121 THR B O 1
ATOM 4610 N N . THR B 1 122 ? 7.633 52 39.562 1 89.38 122 THR B N 1
ATOM 4611 C CA . THR B 1 122 ? 6.879 50.75 39.469 1 89.38 122 THR B CA 1
ATOM 4612 C C . THR B 1 122 ? 5.418 51.031 39.094 1 89.38 122 THR B C 1
ATOM 4614 O O . THR B 1 122 ? 4.758 51.812 39.781 1 89.38 122 THR B O 1
ATOM 4617 N N . GLN B 1 123 ? 5.07 50.5 38.062 1 91 123 GLN B N 1
ATOM 4618 C CA . GLN B 1 123 ? 3.686 50.688 37.656 1 91 123 GLN B CA 1
ATOM 4619 C C . GLN B 1 123 ? 3.002 49.344 37.406 1 91 123 GLN B C 1
ATOM 4621 O O . GLN B 1 123 ? 3.666 48.344 37.094 1 91 123 GLN B O 1
ATOM 4626 N N . HIS B 1 124 ? 1.68 49.219 37.719 1 90.75 124 HIS B N 1
ATOM 4627 C CA . HIS B 1 124 ? 0.865 48.062 37.375 1 90.75 124 HIS B CA 1
ATOM 4628 C C . HIS B 1 124 ? -0.488 48.469 36.812 1 90.75 124 HIS B C 1
ATOM 4630 O O . HIS B 1 124 ? -0.952 49.594 37.062 1 90.75 124 HIS B O 1
ATOM 4636 N N . TYR B 1 125 ? -1.068 47.75 36 1 91.75 125 TYR B N 1
ATOM 4637 C CA . TYR B 1 125 ? -2.406 48.031 35.5 1 91.75 125 TYR B CA 1
ATOM 4638 C C . TYR B 1 125 ? -3.078 46.75 35 1 91.75 125 TYR B C 1
ATOM 4640 O O . TYR B 1 125 ? -2.402 45.75 34.719 1 91.75 125 TYR B O 1
ATOM 4648 N N . TYR B 1 126 ? -4.43 46.75 34.969 1 93.31 126 TYR B N 1
ATOM 4649 C CA . TYR B 1 126 ? -5.289 45.75 34.344 1 93.31 126 TYR B CA 1
ATOM 4650 C C . TYR B 1 126 ? -5.762 46.188 33 1 93.31 126 TYR B C 1
ATOM 4652 O O . TYR B 1 126 ? -6.031 47.375 32.781 1 93.31 126 TYR B O 1
ATOM 4660 N N . ASP B 1 127 ? -5.781 45.312 32.094 1 93.56 127 ASP B N 1
ATOM 4661 C CA . ASP B 1 127 ? -6.324 45.688 30.797 1 93.56 127 ASP B CA 1
ATOM 4662 C C . ASP B 1 127 ? -7.102 44.531 30.156 1 93.56 127 ASP B C 1
ATOM 4664 O O . ASP B 1 127 ? -6.84 43.375 30.469 1 93.56 127 ASP B O 1
ATOM 4668 N N . ALA B 1 128 ? -8.125 44.781 29.391 1 94.12 128 ALA B N 1
ATOM 4669 C CA . ALA B 1 128 ? -8.914 43.875 28.547 1 94.12 128 ALA B CA 1
ATOM 4670 C C . ALA B 1 128 ? -9.281 44.562 27.219 1 94.12 128 ALA B C 1
ATOM 4672 O O . ALA B 1 128 ? -9.688 45.719 27.219 1 94.12 128 ALA B O 1
ATOM 4673 N N . SER B 1 129 ? -9.008 43.875 26.172 1 95.75 129 SER B N 1
ATOM 4674 C CA . SER B 1 129 ? -9.281 44.5 24.875 1 95.75 129 SER B CA 1
ATOM 4675 C C . SER B 1 129 ? -9.766 43.469 23.875 1 95.75 129 SER B C 1
ATOM 4677 O O . SER B 1 129 ? -9.461 42.281 24 1 95.75 129 SER B O 1
ATOM 4679 N N . ILE B 1 130 ? -10.602 43.844 22.969 1 95.88 130 ILE B N 1
ATOM 4680 C CA . ILE B 1 130 ? -10.938 43.125 21.75 1 95.88 130 ILE B CA 1
ATOM 4681 C C . ILE B 1 130 ? -10.062 43.594 20.594 1 95.88 130 ILE B C 1
ATOM 4683 O O . ILE B 1 130 ? -10 44.812 20.328 1 95.88 130 ILE B O 1
ATOM 4687 N N . ASN B 1 131 ? -9.344 42.688 20.047 1 95.88 131 ASN B N 1
ATOM 4688 C CA . ASN B 1 131 ? -8.422 43.031 18.969 1 95.88 131 ASN B CA 1
ATOM 4689 C C . ASN B 1 131 ? -8.867 42.438 17.641 1 95.88 131 ASN B C 1
ATOM 4691 O O . ASN B 1 131 ? -9.375 41.312 17.594 1 95.88 131 ASN B O 1
ATOM 4695 N N . MET B 1 132 ? -8.742 43.219 16.594 1 95.56 132 MET B N 1
ATOM 4696 C CA . MET B 1 132 ? -9.07 42.781 15.242 1 95.56 132 MET B CA 1
ATOM 4697 C C . MET B 1 132 ? -7.855 42.906 14.32 1 95.56 132 MET B C 1
ATOM 4699 O O . MET B 1 132 ? -7.105 43.875 14.406 1 95.56 132 MET B O 1
ATOM 4703 N N . SER B 1 133 ? -7.562 41.875 13.57 1 95.25 133 SER B N 1
ATOM 4704 C CA . SER B 1 133 ? -6.559 41.906 12.508 1 95.25 133 SER B CA 1
ATOM 4705 C C . SER B 1 133 ? -7.125 41.406 11.195 1 95.25 133 SER B C 1
ATOM 4707 O O . SER B 1 133 ? -7.688 40.312 11.148 1 95.25 133 SER B O 1
ATOM 4709 N N . TRP B 1 134 ? -7.09 42.219 10.047 1 95.69 134 TRP B N 1
ATOM 4710 C CA . TRP B 1 134 ? -7.641 41.875 8.742 1 95.69 134 TRP B CA 1
ATOM 4711 C C . TRP B 1 134 ? -6.641 42.188 7.629 1 95.69 134 TRP B C 1
ATOM 4713 O O . TRP B 1 134 ? -6.188 43.312 7.484 1 95.69 134 TRP B O 1
ATOM 4723 N N . GLU B 1 135 ? -6.27 41.156 6.941 1 95.25 135 GLU B N 1
ATOM 4724 C CA . GLU B 1 135 ? -5.469 41.375 5.738 1 95.25 135 GLU B CA 1
ATOM 4725 C C . GLU B 1 135 ? -6.359 41.562 4.512 1 95.25 135 GLU B C 1
ATOM 4727 O O . GLU B 1 135 ? -7.164 40.688 4.184 1 95.25 135 GLU B O 1
ATOM 4732 N N . LEU B 1 136 ? -6.262 42.719 3.91 1 95.94 136 LEU B N 1
ATOM 4733 C CA . LEU B 1 136 ? -7.031 43 2.701 1 95.94 136 LEU B CA 1
ATOM 4734 C C . LEU B 1 136 ? -6.348 42.375 1.477 1 95.94 136 LEU B C 1
ATOM 4736 O O . LEU B 1 136 ? -5.156 42.625 1.255 1 95.94 136 LEU B O 1
ATOM 4740 N N . ASP B 1 137 ? -7.051 41.656 0.711 1 95.5 137 ASP B N 1
ATOM 4741 C CA . ASP B 1 137 ? -6.488 40.969 -0.461 1 95.5 137 ASP B CA 1
ATOM 4742 C C . ASP B 1 137 ? -6.461 41.938 -1.664 1 95.5 137 ASP B C 1
ATOM 4744 O O . ASP B 1 137 ? 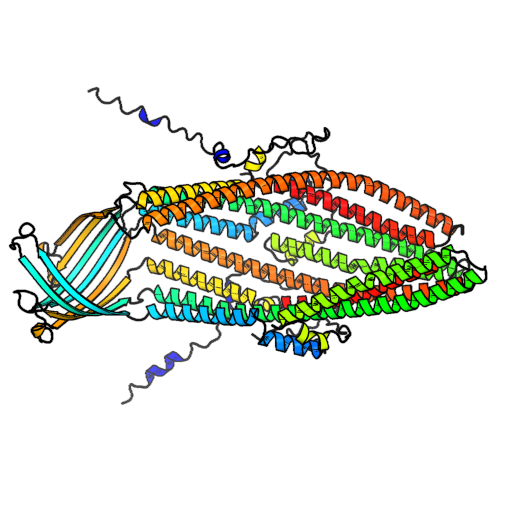-7.113 41.656 -2.678 1 95.5 137 ASP B O 1
ATOM 4748 N N . ILE B 1 138 ? -5.621 42.75 -1.645 1 95.25 138 ILE B N 1
ATOM 4749 C CA . ILE B 1 138 ? -5.559 43.812 -2.664 1 95.25 138 ILE B CA 1
ATOM 4750 C C . ILE B 1 138 ? -4.906 43.25 -3.93 1 95.25 138 ILE B C 1
ATOM 4752 O O . ILE B 1 138 ? -5.383 43.5 -5.039 1 95.25 138 ILE B O 1
ATOM 4756 N N . PHE B 1 139 ? -3.865 42.5 -3.752 1 95.19 139 PHE B N 1
ATOM 4757 C CA . PHE B 1 139 ? -3.084 42.094 -4.918 1 95.19 139 PHE B CA 1
ATOM 4758 C C . PHE B 1 139 ? -3.352 40.625 -5.27 1 95.19 139 PHE B C 1
ATOM 4760 O O . PHE B 1 139 ? -2.723 40.062 -6.176 1 95.19 139 PHE B O 1
ATOM 4767 N N . GLY B 1 140 ? -4.199 39.906 -4.484 1 95.25 140 GLY B N 1
ATOM 4768 C CA . GLY B 1 140 ? -4.754 38.625 -4.926 1 95.25 140 GLY B CA 1
ATOM 4769 C C . GLY B 1 140 ? -4.016 37.438 -4.375 1 95.25 140 GLY B C 1
ATOM 4770 O O . GLY B 1 140 ? -4.168 36.312 -4.879 1 95.25 140 GLY B O 1
ATOM 4771 N N . SER B 1 141 ? -3.107 37.562 -3.357 1 95.94 141 SER B N 1
ATOM 4772 C CA . SER B 1 141 ? -2.402 36.438 -2.762 1 95.94 141 SER B CA 1
ATOM 4773 C C . SER B 1 141 ? -3.377 35.438 -2.133 1 95.94 141 SER B C 1
ATOM 4775 O O . SER B 1 141 ? -3.299 34.25 -2.391 1 95.94 141 SER B O 1
ATOM 4777 N N . ILE B 1 142 ? -4.391 35.938 -1.399 1 97 142 ILE B N 1
ATOM 4778 C CA . ILE B 1 142 ? -5.359 35.094 -0.713 1 97 142 ILE B CA 1
ATOM 4779 C C . ILE B 1 142 ? -6.281 34.406 -1.734 1 97 142 ILE B C 1
ATOM 4781 O O . ILE B 1 142 ? -6.512 33.219 -1.678 1 97 142 ILE B O 1
ATOM 4785 N N . ARG B 1 143 ? -6.789 35.188 -2.68 1 97.56 143 ARG B N 1
ATOM 4786 C CA . ARG B 1 143 ? -7.707 34.656 -3.678 1 97.56 143 ARG B CA 1
ATOM 4787 C C . ARG B 1 143 ? -7.051 33.562 -4.484 1 97.56 143 ARG B C 1
ATOM 4789 O O . ARG B 1 143 ? -7.688 32.531 -4.801 1 97.56 143 ARG B O 1
ATOM 4796 N N . GLN B 1 144 ? -5.75 33.75 -4.805 1 97.56 144 GLN B N 1
ATOM 4797 C CA . GLN B 1 144 ? -5.031 32.719 -5.562 1 97.56 144 GLN B CA 1
ATOM 4798 C C . GLN B 1 144 ? -4.832 31.453 -4.73 1 97.56 144 GLN B C 1
ATOM 4800 O O . GLN B 1 144 ? -4.945 30.344 -5.25 1 97.56 144 GLN B O 1
ATOM 4805 N N . ARG B 1 145 ? -4.5 31.578 -3.496 1 98.06 145 ARG B N 1
ATOM 4806 C CA . ARG B 1 145 ? -4.328 30.422 -2.623 1 98.06 145 ARG B CA 1
ATOM 4807 C C . ARG B 1 145 ? -5.648 29.688 -2.41 1 98.06 145 ARG B C 1
ATOM 4809 O O . ARG B 1 145 ? -5.676 28.453 -2.32 1 98.06 145 ARG B O 1
ATOM 4816 N N . VAL B 1 146 ? -6.82 30.406 -2.283 1 97.75 146 VAL B N 1
ATOM 4817 C CA . VAL B 1 146 ? -8.141 29.797 -2.189 1 97.75 146 VAL B CA 1
ATOM 4818 C C . VAL B 1 146 ? -8.461 29.062 -3.484 1 97.75 146 VAL B C 1
ATOM 4820 O O . VAL B 1 146 ? -8.992 27.953 -3.453 1 97.75 146 VAL B O 1
ATOM 4823 N N . LYS B 1 147 ? -8.133 29.719 -4.617 1 98 147 LYS B N 1
ATOM 4824 C CA . LYS B 1 147 ? -8.328 29.047 -5.902 1 98 147 LYS B CA 1
ATOM 4825 C C . LYS B 1 147 ? -7.547 27.734 -5.965 1 98 147 LYS B C 1
ATOM 4827 O O . LYS B 1 147 ? -8.062 26.734 -6.449 1 98 147 LYS B O 1
ATOM 4832 N N . ALA B 1 148 ? -6.262 27.703 -5.477 1 98.12 148 ALA B N 1
ATOM 4833 C CA . ALA B 1 148 ? -5.445 26.484 -5.441 1 98.12 148 ALA B CA 1
ATOM 4834 C C . ALA B 1 148 ? -6.129 25.391 -4.629 1 98.12 148 ALA B C 1
ATOM 4836 O O . ALA B 1 148 ? -6.18 24.234 -5.051 1 98.12 148 ALA B O 1
ATOM 4837 N N . GLN B 1 149 ? -6.711 25.766 -3.471 1 98.12 149 GLN B N 1
ATOM 4838 C CA . GLN B 1 149 ? -7.375 24.781 -2.619 1 98.12 149 GLN B CA 1
ATOM 4839 C C . GLN B 1 149 ? -8.68 24.312 -3.244 1 98.12 149 GLN B C 1
ATOM 4841 O O . GLN B 1 149 ? -9.07 23.156 -3.082 1 98.12 149 GLN B O 1
ATOM 4846 N N . LYS B 1 150 ? -9.422 25.203 -3.959 1 98.06 150 LYS B N 1
ATOM 4847 C CA . LYS B 1 150 ? -10.617 24.797 -4.691 1 98.06 150 LYS B CA 1
ATOM 4848 C C . LYS B 1 150 ? -10.297 23.719 -5.723 1 98.06 150 LYS B C 1
ATOM 4850 O O . LYS B 1 150 ? -11.023 22.734 -5.836 1 98.06 150 LYS B O 1
ATOM 4855 N N . GLU B 1 151 ? -9.203 23.969 -6.434 1 97.88 151 GLU B N 1
ATOM 4856 C CA . GLU B 1 151 ? -8.766 22.984 -7.422 1 97.88 151 GLU B CA 1
ATOM 4857 C C . GLU B 1 151 ? -8.336 21.688 -6.758 1 97.88 151 GLU B C 1
ATOM 4859 O O . GLU B 1 151 ? -8.609 20.594 -7.273 1 97.88 151 GLU B O 1
ATOM 4864 N N . THR B 1 152 ? -7.66 21.766 -5.637 1 98 152 THR B N 1
ATOM 4865 C CA . THR B 1 152 ? -7.254 20.578 -4.895 1 98 152 THR B CA 1
ATOM 4866 C C . THR B 1 152 ? -8.477 19.797 -4.418 1 98 152 THR B C 1
ATOM 4868 O O . THR B 1 152 ? -8.477 18.562 -4.441 1 98 152 THR B O 1
ATOM 4871 N N . PHE B 1 153 ? -9.57 20.5 -3.969 1 97.88 153 PHE B N 1
ATOM 4872 C CA . PHE B 1 153 ? -10.82 19.859 -3.584 1 97.88 153 PHE B CA 1
ATOM 4873 C C . PHE B 1 153 ? -11.477 19.188 -4.785 1 97.88 153 PHE B C 1
ATOM 4875 O O . PHE B 1 153 ? -11.945 18.047 -4.688 1 97.88 153 PHE B O 1
ATOM 4882 N N . ALA B 1 154 ? -11.453 19.859 -5.891 1 97.19 154 ALA B N 1
ATOM 4883 C CA . ALA B 1 154 ? -11.984 19.281 -7.117 1 97.19 154 ALA B CA 1
ATOM 4884 C C . ALA B 1 154 ? -11.203 18.031 -7.516 1 97.19 154 ALA B C 1
ATOM 4886 O O . ALA B 1 154 ? -11.789 17.031 -7.953 1 97.19 154 ALA B O 1
ATOM 4887 N N . ALA B 1 155 ? -9.836 18.047 -7.387 1 97.19 155 ALA B N 1
ATOM 4888 C CA . ALA B 1 155 ? -9 16.891 -7.664 1 97.19 155 ALA B CA 1
ATOM 4889 C C . ALA B 1 155 ? -9.391 15.711 -6.773 1 97.19 155 ALA B C 1
ATOM 4891 O O . ALA B 1 155 ? -9.398 14.562 -7.223 1 97.19 155 ALA B O 1
ATOM 4892 N N . SER B 1 156 ? -9.734 15.977 -5.512 1 96.81 156 SER B N 1
ATOM 4893 C CA . SER B 1 156 ? -10.109 14.922 -4.574 1 96.81 156 SER B CA 1
ATOM 4894 C C . SER B 1 156 ? -11.414 14.25 -4.984 1 96.81 156 SER B C 1
ATOM 4896 O O . SER B 1 156 ? -11.594 13.047 -4.773 1 96.81 156 SER B O 1
ATOM 4898 N N . LYS B 1 157 ? -12.344 15.016 -5.594 1 95.81 157 LYS B N 1
ATOM 4899 C CA . LYS B 1 157 ? -13.586 14.445 -6.113 1 95.81 157 LYS B CA 1
ATOM 4900 C C . LYS B 1 157 ? -13.297 13.484 -7.262 1 95.81 157 LYS B C 1
ATOM 4902 O O . LYS B 1 157 ? -13.898 12.406 -7.34 1 95.81 157 LYS B O 1
ATOM 4907 N N . GLU B 1 158 ? -12.375 13.898 -8.133 1 95.38 158 GLU B N 1
ATOM 4908 C CA . GLU B 1 158 ? -11.969 13.023 -9.227 1 95.38 158 GLU B CA 1
ATOM 4909 C C . GLU B 1 158 ? -11.281 11.766 -8.695 1 95.38 158 GLU B C 1
ATOM 4911 O O . GLU B 1 158 ? -11.461 10.672 -9.25 1 95.38 158 GLU B O 1
ATOM 4916 N N . GLU B 1 159 ? -10.477 11.875 -7.688 1 95.56 159 GLU B N 1
ATOM 4917 C CA . GLU B 1 159 ? -9.812 10.727 -7.07 1 95.56 159 GLU B CA 1
ATOM 4918 C C . GLU B 1 159 ? -10.828 9.75 -6.484 1 95.56 159 GLU B C 1
ATOM 4920 O O . GLU B 1 159 ? -10.633 8.539 -6.547 1 95.56 159 GLU B O 1
ATOM 4925 N N . TYR B 1 160 ? -11.914 10.297 -5.875 1 95.44 160 TYR B N 1
ATOM 4926 C CA . TYR B 1 160 ? -13.008 9.461 -5.398 1 95.44 160 TYR B CA 1
ATOM 4927 C C . TYR B 1 160 ? -13.609 8.648 -6.539 1 95.44 160 TYR B C 1
ATOM 4929 O O . TYR B 1 160 ? -13.812 7.441 -6.41 1 95.44 160 TYR B O 1
ATOM 4937 N N . THR B 1 161 ? -13.844 9.266 -7.648 1 93.5 161 THR B N 1
ATOM 4938 C CA . THR B 1 161 ? -14.383 8.594 -8.82 1 93.5 161 THR B CA 1
ATOM 4939 C C . THR B 1 161 ? -13.414 7.527 -9.328 1 93.5 161 THR B C 1
ATOM 4941 O O . THR B 1 161 ? -13.836 6.438 -9.727 1 93.5 161 THR B O 1
ATOM 4944 N N . ALA B 1 162 ? -12.094 7.816 -9.305 1 93.81 162 ALA B N 1
ATOM 4945 C CA . ALA B 1 162 ? -11.07 6.863 -9.734 1 93.81 162 ALA B CA 1
ATOM 4946 C C . ALA B 1 162 ? -11.086 5.617 -8.859 1 93.81 162 ALA B C 1
ATOM 4948 O O . ALA B 1 162 ? -10.898 4.5 -9.352 1 93.81 162 ALA B O 1
ATOM 4949 N N . VAL B 1 163 ? -11.305 5.812 -7.57 1 95.12 163 VAL B N 1
ATOM 4950 C CA . VAL B 1 163 ? -11.375 4.688 -6.645 1 95.12 163 VAL B CA 1
ATOM 4951 C C . VAL B 1 163 ? -12.578 3.812 -6.977 1 95.12 163 VAL B C 1
ATOM 4953 O O . VAL B 1 163 ? -12.492 2.582 -6.941 1 95.12 163 VAL B O 1
ATOM 4956 N N . MET B 1 164 ? -13.688 4.441 -7.363 1 93.56 164 MET B N 1
ATOM 4957 C CA . MET B 1 164 ? -14.891 3.705 -7.73 1 93.56 164 MET B CA 1
ATOM 4958 C C . MET B 1 164 ? -14.656 2.869 -8.984 1 93.56 164 MET B C 1
ATOM 4960 O O . MET B 1 164 ? -15.055 1.702 -9.039 1 93.56 164 MET B O 1
ATOM 4964 N N . VAL B 1 165 ? -14.016 3.443 -9.961 1 92.88 165 VAL B N 1
ATOM 4965 C CA . VAL B 1 165 ? -13.703 2.754 -11.211 1 92.88 165 VAL B CA 1
ATOM 4966 C C . VAL B 1 165 ? -12.781 1.566 -10.93 1 92.88 165 VAL B C 1
ATOM 4968 O O . VAL B 1 165 ? -13.047 0.449 -11.375 1 92.88 165 VAL B O 1
ATOM 4971 N N . SER B 1 166 ? -11.758 1.797 -10.156 1 95.31 166 SER B N 1
ATOM 4972 C CA . SER B 1 166 ? -10.797 0.748 -9.828 1 95.31 166 SER B CA 1
ATOM 4973 C C . SER B 1 166 ? -11.453 -0.366 -9.016 1 95.31 166 SER B C 1
ATOM 4975 O O . SER B 1 166 ? -11.211 -1.548 -9.266 1 95.31 166 SER B O 1
ATOM 4977 N N . LEU B 1 167 ? -12.336 0.034 -8.07 1 96.44 167 LEU B N 1
ATOM 4978 C CA . LEU B 1 167 ? -12.992 -0.944 -7.207 1 96.44 167 LEU B CA 1
ATOM 4979 C C . LEU B 1 167 ? -13.914 -1.854 -8.016 1 96.44 167 LEU B C 1
ATOM 4981 O O . LEU B 1 167 ? -13.898 -3.074 -7.844 1 96.44 167 LEU B O 1
ATOM 4985 N N . SER B 1 168 ? -14.719 -1.308 -8.93 1 95.56 168 SER B N 1
ATOM 4986 C CA . SER B 1 168 ? -15.617 -2.113 -9.75 1 95.56 168 SER B CA 1
ATOM 4987 C C . SER B 1 168 ? -14.836 -3.117 -10.594 1 95.56 168 SER B C 1
ATOM 4989 O O . SER B 1 168 ? -15.234 -4.281 -10.703 1 95.56 168 SER B O 1
ATOM 4991 N N . ALA B 1 169 ? -13.711 -2.67 -11.148 1 96.38 169 ALA B N 1
ATOM 4992 C CA . ALA B 1 169 ? -12.867 -3.551 -11.953 1 96.38 169 ALA B CA 1
ATOM 4993 C C . ALA B 1 169 ? -12.25 -4.652 -11.102 1 96.38 169 ALA B C 1
ATOM 4995 O O . ALA B 1 169 ? -12.172 -5.809 -11.523 1 96.38 169 ALA B O 1
ATOM 4996 N N . GLN B 1 170 ? -11.82 -4.297 -9.891 1 98 170 GLN B N 1
ATOM 4997 C CA . GLN B 1 170 ? -11.195 -5.27 -9 1 98 170 GLN B CA 1
ATOM 4998 C C . GLN B 1 170 ? -12.18 -6.348 -8.578 1 98 170 GLN B C 1
ATOM 5000 O O . GLN B 1 170 ? -11.852 -7.535 -8.586 1 98 170 GLN B O 1
ATOM 5005 N N . VAL B 1 171 ? -13.406 -5.922 -8.234 1 98.25 171 VAL B N 1
ATOM 5006 C CA . VAL B 1 171 ? -14.43 -6.883 -7.836 1 98.25 171 VAL B CA 1
ATOM 5007 C C . VAL B 1 171 ? -14.766 -7.797 -9.016 1 98.25 171 VAL B C 1
ATOM 5009 O O . VAL B 1 171 ? -14.812 -9.023 -8.867 1 98.25 171 VAL B O 1
ATOM 5012 N N . ALA B 1 172 ? -14.961 -7.234 -10.141 1 97.62 172 ALA B N 1
ATOM 5013 C CA . ALA B 1 172 ? -15.289 -8.023 -11.328 1 97.62 172 ALA B CA 1
ATOM 5014 C C . ALA B 1 172 ? -14.172 -9.008 -11.664 1 97.62 172 ALA B C 1
ATOM 5016 O O . ALA B 1 172 ? -14.43 -10.172 -11.953 1 97.62 172 ALA B O 1
ATOM 5017 N N . SER B 1 173 ? -12.914 -8.555 -11.625 1 98.38 173 SER B N 1
ATOM 5018 C CA . SER B 1 173 ? -11.766 -9.406 -11.938 1 98.38 173 SER B CA 1
ATOM 5019 C C . SER B 1 173 ? -11.641 -10.547 -10.93 1 98.38 173 SER B C 1
ATOM 5021 O O . SER B 1 173 ? -11.406 -11.695 -11.312 1 98.38 173 SER B O 1
ATOM 5023 N N . ALA B 1 174 ? -11.797 -10.18 -9.648 1 98.56 174 ALA B N 1
ATOM 5024 C CA . ALA B 1 174 ? -11.727 -11.227 -8.633 1 98.56 174 ALA B CA 1
ATOM 5025 C C . ALA B 1 174 ? -12.828 -12.258 -8.828 1 98.56 174 ALA B C 1
ATOM 5027 O O . ALA B 1 174 ? -12.602 -13.461 -8.656 1 98.56 174 ALA B O 1
ATOM 5028 N N . TYR B 1 175 ? -14.008 -11.82 -9.203 1 98 175 TYR B N 1
ATOM 5029 C CA . TYR B 1 175 ? -15.141 -12.711 -9.438 1 98 175 TYR B CA 1
ATOM 5030 C C . TYR B 1 175 ? -14.883 -13.617 -10.633 1 98 175 TYR B C 1
ATOM 5032 O O . TYR B 1 175 ? -15.125 -14.828 -10.57 1 98 175 TYR B O 1
ATOM 5040 N N . ILE B 1 176 ? -14.367 -13.062 -11.711 1 98.12 176 ILE B N 1
ATOM 5041 C CA . ILE B 1 176 ? -14.07 -13.836 -12.906 1 98.12 176 ILE B CA 1
ATOM 5042 C C . ILE B 1 176 ? -12.984 -14.859 -12.609 1 98.12 176 ILE B C 1
ATOM 5044 O O . ILE B 1 176 ? -13.07 -16.016 -13.031 1 98.12 176 ILE B O 1
ATOM 5048 N N . ASN B 1 177 ? -11.969 -14.445 -11.898 1 98.44 177 ASN B N 1
ATOM 5049 C CA . ASN B 1 177 ? -10.914 -15.391 -11.516 1 98.44 177 ASN B CA 1
ATOM 5050 C C . ASN B 1 177 ? -11.469 -16.531 -10.664 1 98.44 177 ASN B C 1
ATOM 5052 O O . ASN B 1 177 ? -11.078 -17.688 -10.836 1 98.44 177 ASN B O 1
ATOM 5056 N N . LEU B 1 178 ? -12.398 -16.203 -9.719 1 98.12 178 LEU B N 1
ATOM 5057 C CA . LEU B 1 178 ? -13.047 -17.219 -8.898 1 98.12 178 LEU B CA 1
ATOM 5058 C C . LEU B 1 178 ? -13.805 -18.219 -9.773 1 98.12 178 LEU B C 1
ATOM 5060 O O . LEU B 1 178 ? -13.617 -19.422 -9.648 1 98.12 178 LEU B O 1
ATOM 5064 N N . ARG B 1 179 ? -14.594 -17.719 -10.688 1 98.06 179 ARG B N 1
ATOM 5065 C CA . ARG B 1 179 ? -15.398 -18.562 -11.555 1 98.06 179 ARG B CA 1
ATOM 5066 C C . ARG B 1 179 ? -14.508 -19.406 -12.477 1 98.06 179 ARG B C 1
ATOM 5068 O O . ARG B 1 179 ? -14.812 -20.562 -12.758 1 98.06 179 ARG B O 1
ATOM 5075 N N . GLU B 1 180 ? -13.383 -18.797 -12.961 1 97.88 180 GLU B N 1
ATOM 5076 C CA . GLU B 1 180 ? -12.43 -19.531 -13.781 1 97.88 180 GLU B CA 1
ATOM 5077 C C . GLU B 1 180 ? -11.875 -20.75 -13.039 1 97.88 180 GLU B C 1
ATOM 5079 O O . GLU B 1 180 ? -11.875 -21.859 -13.562 1 97.88 180 GLU B O 1
ATOM 5084 N N . LEU B 1 181 ? -11.453 -20.547 -11.82 1 98.12 181 LEU B N 1
ATOM 5085 C CA . LEU B 1 181 ? -10.883 -21.641 -11.031 1 98.12 181 LEU B CA 1
ATOM 5086 C C . LEU B 1 181 ? -11.938 -22.688 -10.719 1 98.12 181 LEU B C 1
ATOM 5088 O O . LEU B 1 181 ? -11.633 -23.891 -10.695 1 98.12 181 LEU B O 1
ATOM 5092 N N . GLN B 1 182 ? -13.164 -22.281 -10.5 1 97.62 182 GLN B N 1
ATOM 5093 C CA . GLN B 1 182 ? -14.25 -23.234 -10.258 1 97.62 182 GLN B CA 1
ATOM 5094 C C . GLN B 1 182 ? -14.516 -24.078 -11.5 1 97.62 182 GLN B C 1
ATOM 5096 O O . GLN B 1 182 ? -14.766 -25.281 -11.391 1 97.62 182 GLN B O 1
ATOM 5101 N N . GLN B 1 183 ? -14.453 -23.453 -12.664 1 97.62 183 GLN B N 1
ATOM 5102 C CA . GLN B 1 183 ? -14.617 -24.219 -13.898 1 97.62 183 GLN B CA 1
ATOM 5103 C C . GLN B 1 183 ? -13.43 -25.141 -14.141 1 97.62 183 GLN B C 1
ATOM 5105 O O . GLN B 1 183 ? -13.602 -26.266 -14.617 1 97.62 183 GLN B O 1
ATOM 5110 N N . GLU B 1 184 ? -12.234 -24.703 -13.836 1 97.69 184 GLU B N 1
ATOM 5111 C CA . GLU B 1 184 ? -11.062 -25.562 -13.945 1 97.69 184 GLU B CA 1
ATOM 5112 C C . GLU B 1 184 ? -11.188 -26.781 -13.039 1 97.69 184 GLU B C 1
ATOM 5114 O O . GLU B 1 184 ? -10.836 -27.891 -13.43 1 97.69 184 GLU B O 1
ATOM 5119 N N . LEU B 1 185 ? -11.695 -26.531 -11.789 1 97.56 185 LEU B N 1
ATOM 5120 C CA . LEU B 1 185 ? -11.906 -27.641 -10.867 1 97.56 185 LEU B CA 1
ATOM 5121 C C . LEU B 1 185 ? -12.898 -28.656 -11.453 1 97.56 185 LEU B C 1
ATOM 5123 O O . LEU B 1 185 ? -12.688 -29.859 -11.375 1 97.56 185 LEU B O 1
ATOM 5127 N N . ARG B 1 186 ? -13.914 -28.219 -12.125 1 97.12 186 ARG B N 1
ATOM 5128 C CA . ARG B 1 186 ? -14.898 -29.094 -12.758 1 97.12 186 ARG B CA 1
ATOM 5129 C C . ARG B 1 186 ? -14.266 -29.891 -13.891 1 97.12 186 ARG B C 1
ATOM 5131 O O . ARG B 1 186 ? -14.547 -31.078 -14.047 1 97.12 186 ARG B O 1
ATOM 5138 N N . VAL B 1 187 ? -13.398 -29.188 -14.648 1 97.44 187 VAL B N 1
ATOM 5139 C CA . VAL B 1 187 ? -12.695 -29.859 -15.742 1 97.44 187 VAL B CA 1
ATOM 5140 C C . VAL B 1 187 ? -11.828 -30.984 -15.18 1 97.44 187 VAL B C 1
ATOM 5142 O O . VAL B 1 187 ? -11.859 -32.125 -15.688 1 97.44 187 VAL B O 1
ATOM 5145 N N . VAL B 1 188 ? -11.094 -30.719 -14.156 1 97.62 188 VAL B N 1
ATOM 5146 C CA . VAL B 1 188 ? -10.188 -31.703 -13.555 1 97.62 188 VAL B CA 1
ATOM 5147 C C . VAL B 1 188 ? -11 -32.844 -12.969 1 97.62 188 VAL B C 1
ATOM 5149 O O . VAL B 1 188 ? -10.641 -34.031 -13.148 1 97.62 188 VAL B O 1
ATOM 5152 N N . GLU B 1 189 ? -12.125 -32.562 -12.32 1 97.06 189 GLU B N 1
ATOM 5153 C CA . GLU B 1 189 ? -12.969 -33.594 -11.727 1 97.06 189 GLU B CA 1
ATOM 5154 C C . GLU B 1 189 ? -13.57 -34.469 -12.805 1 97.06 189 GLU B C 1
ATOM 5156 O O . GLU B 1 189 ? -13.633 -35.688 -12.641 1 97.06 189 GLU B O 1
ATOM 5161 N N . LYS B 1 190 ? -13.992 -33.906 -13.867 1 97 190 LYS B N 1
ATOM 5162 C CA . LYS B 1 190 ? -14.531 -34.656 -14.984 1 97 190 LYS B CA 1
ATOM 5163 C C . LYS B 1 190 ? -13.469 -35.594 -15.586 1 97 190 LYS B C 1
ATOM 5165 O O . LYS B 1 190 ? -13.742 -36.75 -15.875 1 97 190 LYS B O 1
ATOM 5170 N N . ASN B 1 191 ? -12.281 -35.062 -15.773 1 97 191 ASN B N 1
ATOM 5171 C CA . ASN B 1 191 ? -11.195 -35.875 -16.312 1 97 191 ASN B CA 1
ATOM 5172 C C . ASN B 1 191 ? -10.773 -36.969 -15.352 1 97 191 ASN B C 1
ATOM 5174 O O . ASN B 1 191 ? -10.453 -38.094 -15.781 1 97 191 ASN B O 1
ATOM 5178 N N . CYS B 1 192 ? -10.812 -36.688 -14.062 1 96.81 192 CYS B N 1
ATOM 5179 C CA . CYS B 1 192 ? -10.531 -37.719 -13.07 1 96.81 192 CYS B CA 1
ATOM 5180 C C . CYS B 1 192 ? -11.523 -38.875 -13.188 1 96.81 192 CYS B C 1
ATOM 5182 O O . CYS B 1 192 ? -11.125 -40.031 -13.141 1 96.81 192 CYS B O 1
ATOM 5184 N N . THR B 1 193 ? -12.773 -38.562 -13.383 1 96.81 193 THR B N 1
ATOM 5185 C CA . THR B 1 193 ? -13.812 -39.594 -13.516 1 96.81 193 THR B CA 1
ATOM 5186 C C . THR B 1 193 ? -13.578 -40.438 -14.773 1 96.81 193 THR B C 1
ATOM 5188 O O . THR B 1 193 ? -13.664 -41.656 -14.727 1 96.81 193 THR B O 1
ATOM 5191 N N . SER B 1 194 ? -13.234 -39.75 -15.852 1 96.31 194 SER B N 1
ATOM 5192 C CA . SER B 1 194 ? -12.953 -40.438 -17.109 1 96.31 194 SER B CA 1
ATOM 5193 C C . SER B 1 194 ? -11.719 -41.312 -16.984 1 96.31 194 SER B C 1
ATOM 5195 O O . SER B 1 194 ? -11.727 -42.469 -17.453 1 96.31 194 SER B O 1
ATOM 5197 N N . GLN B 1 195 ? -10.695 -40.844 -16.344 1 96.62 195 GLN B N 1
ATOM 5198 C CA . GLN B 1 195 ? -9.445 -41.594 -16.188 1 96.62 195 GLN B CA 1
ATOM 5199 C C . GLN B 1 195 ? -9.62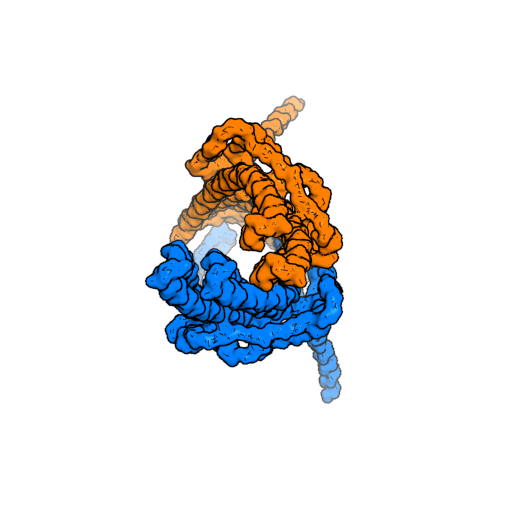5 -42.781 -15.25 1 96.62 195 GLN B C 1
ATOM 5201 O O . GLN B 1 195 ? -9.008 -43.844 -15.445 1 96.62 195 GLN B O 1
ATOM 5206 N N . ALA B 1 196 ? -10.5 -42.625 -14.273 1 96.62 196 ALA B N 1
ATOM 5207 C CA . ALA B 1 196 ? -10.82 -43.75 -13.383 1 96.62 196 ALA B CA 1
ATOM 5208 C C . ALA B 1 196 ? -11.516 -44.875 -14.156 1 96.62 196 ALA B C 1
ATOM 5210 O O . ALA B 1 196 ? -11.258 -46.062 -13.906 1 96.62 196 ALA B O 1
ATOM 5211 N N . ALA B 1 197 ? -12.359 -44.531 -15.062 1 96.56 197 ALA B N 1
ATOM 5212 C CA . ALA B 1 197 ? -13.031 -45.531 -15.898 1 96.56 197 ALA B CA 1
ATOM 5213 C C . ALA B 1 197 ? -12.039 -46.25 -16.797 1 96.56 197 ALA B C 1
ATOM 5215 O O . ALA B 1 197 ? -12.117 -47.469 -16.969 1 96.56 197 ALA B O 1
ATOM 5216 N N . VAL B 1 198 ? -11.141 -45.469 -17.359 1 96.25 198 VAL B N 1
ATOM 5217 C CA . VAL B 1 198 ? -10.125 -46.062 -18.234 1 96.25 198 VAL B CA 1
ATOM 5218 C C . VAL B 1 198 ? -9.211 -46.969 -17.406 1 96.25 198 VAL B C 1
ATOM 5220 O O . VAL B 1 198 ? -8.789 -48.031 -17.891 1 96.25 198 VAL B O 1
ATOM 5223 N N . LEU B 1 199 ? -8.875 -46.594 -16.172 1 96.38 199 LEU B N 1
ATOM 5224 C CA . LEU B 1 199 ? -8.07 -47.406 -15.281 1 96.38 199 LEU B CA 1
ATOM 5225 C C . LEU B 1 199 ? -8.758 -48.75 -15.016 1 96.38 199 LEU B C 1
ATOM 5227 O O . LEU B 1 199 ? -8.109 -49.781 -15.039 1 96.38 199 LEU B O 1
ATOM 5231 N N . LYS B 1 200 ? -10.047 -48.781 -14.852 1 97 200 LYS B N 1
ATOM 5232 C CA . LYS B 1 200 ? -10.797 -50.031 -14.633 1 97 200 LYS B CA 1
ATOM 5233 C C . LYS B 1 200 ? -10.719 -50.938 -15.852 1 97 200 LYS B C 1
ATOM 5235 O O . LYS B 1 200 ? -10.57 -52.156 -15.711 1 97 200 LYS B O 1
ATOM 5240 N N . ILE B 1 201 ? -10.781 -50.312 -17.016 1 95.81 201 ILE B N 1
ATOM 5241 C CA . ILE B 1 201 ? -10.68 -51.094 -18.266 1 95.81 201 ILE B CA 1
ATOM 5242 C C . ILE B 1 201 ? -9.305 -51.75 -18.359 1 95.81 201 ILE B C 1
ATOM 5244 O O . ILE B 1 201 ? -9.203 -52.938 -18.672 1 95.81 201 ILE B O 1
ATOM 5248 N N . THR B 1 202 ? -8.305 -50.969 -18.078 1 95.75 202 THR B N 1
ATOM 5249 C CA . THR B 1 202 ? -6.945 -51.5 -18.172 1 95.75 202 THR B CA 1
ATOM 5250 C C . THR B 1 202 ? -6.711 -52.594 -17.141 1 95.75 202 THR B C 1
ATOM 5252 O O . THR B 1 202 ? -6.023 -53.594 -17.422 1 95.75 202 THR B O 1
ATOM 5255 N N . GLU B 1 203 ? -7.285 -52.5 -15.961 1 96.31 203 GLU B N 1
ATOM 5256 C CA . GLU B 1 203 ? -7.168 -53.531 -14.922 1 96.31 203 GLU B CA 1
ATOM 5257 C C . GLU B 1 203 ? -7.84 -54.844 -15.344 1 96.31 203 GLU B C 1
ATOM 5259 O O . GLU B 1 203 ? -7.289 -55.906 -15.141 1 96.31 203 GLU B O 1
ATOM 5264 N N . VAL B 1 204 ? -8.953 -54.75 -15.961 1 95.94 204 VAL B N 1
ATOM 5265 C CA . VAL B 1 204 ? -9.68 -55.906 -16.422 1 95.94 204 VAL B CA 1
ATOM 5266 C C . VAL B 1 204 ? -8.883 -56.625 -17.531 1 95.94 204 VAL B C 1
ATOM 5268 O O . VAL B 1 204 ? -8.75 -57.844 -17.531 1 95.94 204 VAL B O 1
ATOM 5271 N N . ARG B 1 205 ? -8.336 -55.844 -18.453 1 94.81 205 ARG B N 1
ATOM 5272 C CA . ARG B 1 205 ? -7.562 -56.406 -19.547 1 94.81 205 ARG B CA 1
ATOM 5273 C C . ARG B 1 205 ? -6.281 -57.062 -19.047 1 94.81 205 ARG B C 1
ATOM 5275 O O . ARG B 1 205 ? -5.855 -58.094 -19.562 1 94.81 205 ARG B O 1
ATOM 5282 N N . TYR B 1 206 ? -5.707 -56.531 -18.062 1 94.5 206 TYR B N 1
ATOM 5283 C CA . TYR B 1 206 ? -4.516 -57.125 -17.469 1 94.5 206 TYR B CA 1
ATOM 5284 C C . TYR B 1 206 ? -4.852 -58.406 -16.766 1 94.5 206 TYR B C 1
ATOM 5286 O O . TYR B 1 206 ? -4.156 -59.406 -16.938 1 94.5 206 TYR B O 1
ATOM 5294 N N . ASN B 1 207 ? -5.922 -58.406 -16 1 95.38 207 ASN B N 1
ATOM 5295 C CA . ASN B 1 207 ? -6.328 -59.594 -15.25 1 95.38 207 ASN B CA 1
ATOM 5296 C C . ASN B 1 207 ? -6.738 -60.719 -16.172 1 95.38 207 ASN B C 1
ATOM 5298 O O . ASN B 1 207 ? -6.691 -61.906 -15.781 1 95.38 207 ASN B O 1
ATOM 5302 N N . THR B 1 208 ? -7.062 -60.406 -17.406 1 94.88 208 THR B N 1
ATOM 5303 C CA . THR B 1 208 ? -7.457 -61.406 -18.375 1 94.88 208 THR B CA 1
ATOM 5304 C C . THR B 1 208 ? -6.281 -61.781 -19.281 1 94.88 208 THR B C 1
ATOM 5306 O O . THR B 1 208 ? -6.441 -62.531 -20.25 1 94.88 208 THR B O 1
ATOM 5309 N N . GLY B 1 209 ? -5.113 -61.219 -19.016 1 91.5 209 GLY B N 1
ATOM 5310 C CA . GLY B 1 209 ? -3.877 -61.562 -19.703 1 91.5 209 GLY B CA 1
ATOM 5311 C C . GLY B 1 209 ? -3.729 -60.906 -21.062 1 91.5 209 GLY B C 1
ATOM 5312 O O . GLY B 1 209 ? -2.875 -61.312 -21.859 1 91.5 209 GLY B O 1
ATOM 5313 N N . LEU B 1 210 ? -4.492 -59.906 -21.328 1 89.75 210 LEU B N 1
ATOM 5314 C CA . LEU B 1 210 ? -4.52 -59.312 -22.656 1 89.75 210 LEU B CA 1
ATOM 5315 C C . LEU B 1 210 ? -3.473 -58.219 -22.766 1 89.75 210 LEU B C 1
ATOM 5317 O O . LEU B 1 210 ? -3.061 -57.844 -23.875 1 89.75 210 LEU B O 1
ATOM 5321 N N . VAL B 1 211 ? -3.141 -57.594 -21.656 1 90.56 211 VAL B N 1
ATOM 5322 C CA . VAL B 1 211 ? -2.178 -56.5 -21.703 1 90.56 211 VAL B CA 1
ATOM 5323 C C . VAL B 1 211 ? -1.19 -56.625 -20.547 1 90.56 211 VAL B C 1
ATOM 5325 O O . VAL B 1 211 ? -1.372 -57.469 -19.656 1 90.56 211 VAL B O 1
ATOM 5328 N N . SER B 1 212 ? -0.115 -55.844 -20.641 1 90.56 212 SER B N 1
ATOM 5329 C CA . SER B 1 212 ? 0.928 -55.906 -19.609 1 90.56 212 SER B CA 1
ATOM 5330 C C . SER B 1 212 ? 0.574 -55 -18.422 1 90.56 212 SER B C 1
ATOM 5332 O O . SER B 1 212 ? -0.319 -54.156 -18.516 1 90.56 212 SER B O 1
ATOM 5334 N N . LYS B 1 213 ? 1.345 -55.219 -17.281 1 93.75 213 LYS B N 1
ATOM 5335 C CA . LYS B 1 213 ? 1.195 -54.406 -16.062 1 93.75 213 LYS B CA 1
ATOM 5336 C C . LYS B 1 213 ? 1.59 -52.969 -16.312 1 93.75 213 LYS B C 1
ATOM 5338 O O . LYS B 1 213 ? 1.228 -52.062 -15.547 1 93.75 213 LYS B O 1
ATOM 5343 N N . LEU B 1 214 ? 2.271 -52.719 -17.359 1 92.44 214 LEU B N 1
ATOM 5344 C CA . LEU B 1 214 ? 2.693 -51.375 -17.734 1 92.44 214 LEU B CA 1
ATOM 5345 C C . LEU B 1 214 ? 1.488 -50.469 -18.016 1 92.44 214 LEU B C 1
ATOM 5347 O O . LEU B 1 214 ? 1.453 -49.312 -17.578 1 92.44 214 LEU B O 1
ATOM 5351 N N . ASP B 1 215 ? 0.486 -51.062 -18.672 1 94.06 215 ASP B N 1
ATOM 5352 C CA . ASP B 1 215 ? -0.718 -50.312 -19 1 94.06 215 ASP B CA 1
ATOM 5353 C C . ASP B 1 215 ? -1.421 -49.812 -17.734 1 94.06 215 ASP B C 1
ATOM 5355 O O . ASP B 1 215 ? -1.865 -48.656 -17.672 1 94.06 215 ASP B O 1
ATOM 5359 N N . VAL B 1 216 ? -1.475 -50.656 -16.734 1 95.5 216 VAL B N 1
ATOM 5360 C CA . VAL B 1 216 ? -2.137 -50.344 -15.484 1 95.5 216 VAL B CA 1
ATOM 5361 C C . VAL B 1 216 ? -1.349 -49.281 -14.742 1 95.5 216 VAL B C 1
ATOM 5363 O O . VAL B 1 216 ? -1.928 -48.312 -14.234 1 95.5 216 VAL B O 1
ATOM 5366 N N . ALA B 1 217 ? -0.043 -49.406 -14.711 1 93.69 217 ALA B N 1
ATOM 5367 C CA . ALA B 1 217 ? 0.807 -48.438 -14.047 1 93.69 217 ALA B CA 1
ATOM 5368 C C . ALA B 1 217 ? 0.688 -47.062 -14.711 1 93.69 217 ALA B C 1
ATOM 5370 O O . ALA B 1 217 ? 0.647 -46.031 -14.023 1 93.69 217 ALA B O 1
ATOM 5371 N N . GLN B 1 218 ? 0.66 -47 -16.016 1 93.94 218 GLN B N 1
ATOM 5372 C CA . GLN B 1 218 ? 0.502 -45.75 -16.781 1 93.94 218 GLN B CA 1
ATOM 5373 C C . GLN B 1 218 ? -0.855 -45.125 -16.5 1 93.94 218 GLN B C 1
ATOM 5375 O O . GLN B 1 218 ? -0.942 -43.906 -16.281 1 93.94 218 GLN B O 1
ATOM 5380 N N . ALA B 1 219 ? -1.855 -45.906 -16.484 1 95.69 219 ALA B N 1
ATOM 5381 C CA . ALA B 1 219 ? -3.201 -45.406 -16.219 1 95.69 219 ALA B CA 1
ATOM 5382 C C . ALA B 1 219 ? -3.295 -44.844 -14.805 1 95.69 219 ALA B C 1
ATOM 5384 O O . ALA B 1 219 ? -3.908 -43.781 -14.594 1 95.69 219 ALA B O 1
ATOM 5385 N N . LYS B 1 220 ? -2.664 -45.5 -13.844 1 94.81 220 LYS B N 1
ATOM 5386 C CA . LYS B 1 220 ? -2.65 -45.031 -12.461 1 94.81 220 LYS B CA 1
ATOM 5387 C C . LYS B 1 220 ? -1.895 -43.719 -12.352 1 94.81 220 LYS B C 1
ATOM 5389 O O . LYS B 1 220 ? -2.328 -42.812 -11.641 1 94.81 220 LYS B O 1
ATOM 5394 N N . SER B 1 221 ? -0.833 -43.562 -13.078 1 92.81 221 SER B N 1
ATOM 5395 C CA . SER B 1 221 ? -0.002 -42.375 -13.016 1 92.81 221 SER B CA 1
ATOM 5396 C C . SER B 1 221 ? -0.77 -41.156 -13.492 1 92.81 221 SER B C 1
ATOM 5398 O O . SER B 1 221 ? -0.74 -40.094 -12.844 1 92.81 221 SER B O 1
ATOM 5400 N N . VAL B 1 222 ? -1.453 -41.25 -14.578 1 93.25 222 VAL B N 1
ATOM 5401 C CA . VAL B 1 222 ? -2.17 -40.094 -15.117 1 93.25 222 VAL B CA 1
ATOM 5402 C C . VAL B 1 222 ? -3.355 -39.75 -14.219 1 93.25 222 VAL B C 1
ATOM 5404 O O . VAL B 1 222 ? -3.639 -38.594 -13.969 1 93.25 222 VAL B O 1
ATOM 5407 N N . TYR B 1 223 ? -4.066 -40.781 -13.695 1 95.06 223 TYR B N 1
ATOM 5408 C CA . TYR B 1 223 ? -5.199 -40.594 -12.797 1 95.06 223 TYR B CA 1
ATOM 5409 C C . TYR B 1 223 ? -4.77 -39.844 -11.539 1 95.06 223 TYR B C 1
ATOM 5411 O O . TYR B 1 223 ? -5.34 -38.812 -11.188 1 95.06 223 TYR B O 1
ATOM 5419 N N . TYR B 1 224 ? -3.703 -40.312 -10.906 1 93.94 224 TYR B N 1
ATOM 5420 C CA . TYR B 1 224 ? -3.262 -39.719 -9.648 1 93.94 224 TYR B CA 1
ATOM 5421 C C . TYR B 1 224 ? -2.617 -38.375 -9.883 1 93.94 224 TYR B C 1
ATOM 5423 O O . TYR B 1 224 ? -2.727 -37.469 -9.047 1 93.94 224 TYR B O 1
ATOM 5431 N N . SER B 1 225 ? -1.946 -38.188 -11.016 1 94 225 SER B N 1
ATOM 5432 C CA . SER B 1 225 ? -1.383 -36.875 -11.359 1 94 225 SER B CA 1
ATOM 5433 C C . SER B 1 225 ? -2.475 -35.812 -11.508 1 94 225 SER B C 1
ATOM 5435 O O . SER B 1 225 ? -2.338 -34.688 -11 1 94 225 SER B O 1
ATOM 5437 N N . THR B 1 226 ? -3.529 -36.188 -12.18 1 95.62 226 THR B N 1
ATOM 5438 C CA . THR B 1 226 ? -4.664 -35.281 -12.336 1 95.62 226 THR B CA 1
ATOM 5439 C C . THR B 1 226 ? -5.309 -34.969 -10.984 1 95.62 226 THR B C 1
ATOM 5441 O O . THR B 1 226 ? -5.605 -33.844 -10.672 1 95.62 226 THR B O 1
ATOM 5444 N N . LYS B 1 227 ? -5.449 -36 -10.164 1 94.81 227 LYS B N 1
ATOM 5445 C CA . LYS B 1 227 ? -6.039 -35.875 -8.836 1 94.81 227 LYS B CA 1
ATOM 5446 C C . LYS B 1 227 ? -5.199 -34.938 -7.945 1 94.81 227 LYS B C 1
ATOM 5448 O O . LYS B 1 227 ? -5.742 -34.188 -7.133 1 94.81 227 LYS B O 1
ATOM 5453 N N . ALA B 1 228 ? -3.938 -34.938 -8.148 1 94.62 228 ALA B N 1
ATOM 5454 C CA . ALA B 1 228 ? -2.998 -34.188 -7.328 1 94.62 228 ALA B CA 1
ATOM 5455 C C . ALA B 1 228 ? -3.107 -32.688 -7.613 1 94.62 228 ALA B C 1
ATOM 5457 O O . ALA B 1 228 ? -2.584 -31.859 -6.859 1 94.62 228 ALA B O 1
ATOM 5458 N N . SER B 1 229 ? -3.832 -32.281 -8.625 1 95.44 229 SER B N 1
ATOM 5459 C CA . SER B 1 229 ? -3.957 -30.859 -8.977 1 95.44 229 SER B CA 1
ATOM 5460 C C . SER B 1 229 ? -5.148 -30.219 -8.273 1 95.44 229 SER B C 1
ATOM 5462 O O . SER B 1 229 ? -5.277 -29 -8.242 1 95.44 229 SER B O 1
ATOM 5464 N N . ILE B 1 230 ? -6.027 -31.047 -7.645 1 96.44 230 ILE B N 1
ATOM 5465 C CA . ILE B 1 230 ? -7.297 -30.578 -7.094 1 96.44 230 ILE B CA 1
ATOM 5466 C C . ILE B 1 230 ? -7.035 -29.672 -5.898 1 96.44 230 ILE B C 1
ATOM 5468 O O . ILE B 1 230 ? -7.598 -28.562 -5.82 1 96.44 230 ILE B O 1
ATOM 5472 N N . PRO B 1 231 ? -6.09 -30 -4.973 1 95.38 231 PRO B N 1
ATOM 5473 C CA . PRO B 1 231 ? -5.902 -29.156 -3.791 1 95.38 231 PRO B CA 1
ATOM 5474 C C . PRO B 1 231 ? -5.441 -27.75 -4.141 1 95.38 231 PRO B C 1
ATOM 5476 O O . PRO B 1 231 ? -5.871 -26.781 -3.502 1 95.38 231 PRO B O 1
ATOM 5479 N N . GLN B 1 232 ? -4.602 -27.578 -5.141 1 95.44 232 GLN B N 1
ATOM 5480 C CA . GLN B 1 232 ? -4.129 -26.266 -5.539 1 95.44 232 GLN B CA 1
ATOM 5481 C C . GLN B 1 232 ? -5.273 -25.406 -6.078 1 95.44 232 GLN B C 1
ATOM 5483 O O . GLN B 1 232 ? -5.332 -24.203 -5.824 1 95.44 232 GLN B O 1
ATOM 5488 N N . LEU B 1 233 ? -6.18 -26.016 -6.816 1 96.94 233 LEU B N 1
ATOM 5489 C CA . LEU B 1 233 ? -7.344 -25.312 -7.332 1 96.94 233 LEU B CA 1
ATOM 5490 C C . LEU B 1 233 ? -8.266 -24.875 -6.199 1 96.94 233 LEU B C 1
ATOM 5492 O O . LEU B 1 233 ? -8.781 -23.75 -6.203 1 96.94 233 LEU B O 1
ATOM 5496 N N . GLU B 1 234 ? -8.391 -25.75 -5.223 1 95.94 234 GLU B N 1
ATOM 5497 C CA . GLU B 1 234 ? -9.227 -25.438 -4.07 1 95.94 234 GLU B CA 1
ATOM 5498 C C . GLU B 1 234 ? -8.648 -24.266 -3.279 1 95.94 234 GLU B C 1
ATOM 5500 O O . GLU B 1 234 ? -9.398 -23.391 -2.82 1 95.94 234 GLU B O 1
ATOM 5505 N N . SER B 1 235 ? -7.375 -24.219 -3.141 1 95.94 235 SER B N 1
ATOM 5506 C CA . SER B 1 235 ? -6.711 -23.109 -2.477 1 95.94 235 SER B CA 1
ATOM 5507 C C . SER B 1 235 ? -6.918 -21.812 -3.246 1 95.94 235 SER B C 1
ATOM 5509 O O . SER B 1 235 ? -7.141 -20.75 -2.645 1 95.94 235 SER B O 1
ATOM 5511 N N . GLY B 1 236 ? -6.785 -21.922 -4.594 1 97.25 236 GLY B N 1
ATOM 5512 C CA . GLY B 1 236 ? -7.031 -20.75 -5.422 1 97.25 236 GLY B CA 1
ATOM 5513 C C . GLY B 1 236 ? -8.438 -20.219 -5.285 1 97.25 236 GLY B C 1
ATOM 5514 O O . GLY B 1 236 ? -8.641 -19 -5.215 1 97.25 236 GLY B O 1
ATOM 5515 N N . ILE B 1 237 ? -9.398 -21.094 -5.203 1 97.19 237 ILE B N 1
ATOM 5516 C CA . ILE B 1 237 ? -10.789 -20.719 -5.031 1 97.19 237 ILE B CA 1
ATOM 5517 C C . ILE B 1 237 ? -10.961 -19.984 -3.705 1 97.19 237 ILE B C 1
ATOM 5519 O O . ILE B 1 237 ? -11.578 -18.906 -3.658 1 97.19 237 ILE B O 1
ATOM 5523 N N . ASN B 1 238 ? -10.391 -20.484 -2.639 1 96.25 238 ASN B N 1
ATOM 5524 C CA . ASN B 1 238 ? -10.469 -19.828 -1.335 1 96.25 238 ASN B CA 1
ATOM 5525 C C . ASN B 1 238 ? -9.836 -18.453 -1.364 1 96.25 238 ASN B C 1
ATOM 5527 O O . ASN B 1 238 ? -10.359 -17.516 -0.761 1 96.25 238 ASN B O 1
ATOM 5531 N N . GLN B 1 239 ? -8.781 -18.297 -2.062 1 97.25 239 GLN B N 1
ATOM 5532 C CA . GLN B 1 239 ? -8.078 -17.031 -2.146 1 97.25 239 GLN B CA 1
ATOM 5533 C C . GLN B 1 239 ? -8.961 -15.945 -2.756 1 97.25 239 GLN B C 1
ATOM 5535 O O . GLN B 1 239 ? -8.984 -14.812 -2.277 1 97.25 239 GLN B O 1
ATOM 5540 N N . TYR B 1 240 ? -9.672 -16.297 -3.768 1 97.94 240 TYR B N 1
ATOM 5541 C CA . TYR B 1 240 ? -10.492 -15.281 -4.414 1 97.94 240 TYR B CA 1
ATOM 5542 C C . TYR B 1 240 ? -11.781 -15.047 -3.637 1 97.94 240 TYR B C 1
ATOM 5544 O O . TYR B 1 240 ? -12.328 -13.938 -3.65 1 97.94 240 TYR B O 1
ATOM 5552 N N . ILE B 1 241 ? -12.242 -16.062 -2.881 1 97.38 241 ILE B N 1
ATOM 5553 C CA . ILE B 1 241 ? -13.383 -15.836 -1.997 1 97.38 241 ILE B CA 1
ATOM 5554 C C . ILE B 1 241 ? -13 -14.836 -0.908 1 97.38 241 ILE B C 1
ATOM 5556 O O . ILE B 1 241 ? -13.742 -13.883 -0.644 1 97.38 241 ILE B O 1
ATOM 5560 N N . THR B 1 242 ? -11.875 -15.031 -0.269 1 96.62 242 THR B N 1
ATOM 5561 C CA . THR B 1 242 ? -11.438 -14.133 0.791 1 96.62 242 THR B CA 1
ATOM 5562 C C . THR B 1 242 ? -11.117 -12.75 0.225 1 96.62 242 THR B C 1
ATOM 5564 O O . THR B 1 242 ? -11.352 -11.734 0.885 1 96.62 242 THR B O 1
ATOM 5567 N N . THR B 1 243 ? -10.555 -12.688 -1.027 1 98.12 243 THR B N 1
ATOM 5568 C CA . THR B 1 243 ? -10.289 -11.414 -1.68 1 98.12 243 THR B CA 1
ATOM 5569 C C . THR B 1 243 ? -11.586 -10.633 -1.88 1 98.12 243 THR B C 1
ATOM 5571 O O . THR B 1 243 ? -11.641 -9.43 -1.592 1 98.12 243 THR B O 1
ATOM 5574 N N . LEU B 1 244 ? -12.562 -11.328 -2.355 1 98.38 244 LEU B N 1
ATOM 5575 C CA . LEU B 1 244 ? -13.859 -10.688 -2.562 1 98.38 244 LEU B CA 1
ATOM 5576 C C . LEU B 1 244 ? -14.445 -10.219 -1.237 1 98.38 244 LEU B C 1
ATOM 5578 O O . LEU B 1 244 ? -15.039 -9.141 -1.166 1 98.38 244 LEU B O 1
ATOM 5582 N N . ALA B 1 245 ? -14.289 -10.977 -0.188 1 97.06 245 ALA B N 1
ATOM 5583 C CA . ALA B 1 245 ? -14.781 -10.57 1.124 1 97.06 245 ALA B CA 1
ATOM 5584 C C . ALA B 1 245 ? -14.172 -9.242 1.558 1 97.06 245 ALA B C 1
ATOM 5586 O O . ALA B 1 245 ? -14.883 -8.336 1.979 1 97.06 245 ALA B O 1
ATOM 5587 N N . VAL B 1 246 ? -12.867 -9.094 1.381 1 97.25 246 VAL B N 1
ATOM 5588 C CA . VAL B 1 246 ? -12.164 -7.875 1.767 1 97.25 246 VAL B CA 1
ATOM 5589 C C . VAL B 1 246 ? -12.656 -6.703 0.918 1 97.25 246 VAL B C 1
ATOM 5591 O O . VAL B 1 246 ? -12.906 -5.613 1.437 1 97.25 246 VAL B O 1
ATOM 5594 N N . LEU B 1 247 ? -12.828 -6.938 -0.414 1 98.06 247 LEU B N 1
ATOM 5595 C CA . LEU B 1 247 ? -13.312 -5.891 -1.303 1 98.06 247 LEU B CA 1
ATOM 5596 C C . LEU B 1 247 ? -14.727 -5.457 -0.91 1 98.06 247 LEU B C 1
ATOM 5598 O O . LEU B 1 247 ? -15.109 -4.305 -1.125 1 98.06 247 LEU B O 1
ATOM 5602 N N . LEU B 1 248 ? -15.5 -6.34 -0.302 1 97.31 248 LEU B N 1
ATOM 5603 C CA . LEU B 1 248 ? -16.875 -6.066 0.096 1 97.31 248 LEU B CA 1
ATOM 5604 C C . LEU B 1 248 ? -16.938 -5.516 1.516 1 97.31 248 LEU B C 1
ATOM 5606 O O . LEU B 1 248 ? -18.016 -5.25 2.041 1 97.31 248 LEU B O 1
ATOM 5610 N N . GLY B 1 249 ? -15.734 -5.336 2.145 1 95.81 249 GLY B N 1
ATOM 5611 C CA . GLY B 1 249 ? -15.672 -4.773 3.482 1 95.81 249 GLY B CA 1
ATOM 5612 C C . GLY B 1 249 ? -16.234 -5.699 4.547 1 95.81 249 GLY B C 1
ATOM 5613 O O . GLY B 1 249 ? -16.828 -5.242 5.527 1 95.81 249 GLY B O 1
ATOM 5614 N N . THR B 1 250 ? -16.141 -7.004 4.32 1 94.38 250 THR B N 1
ATOM 5615 C CA . THR B 1 250 ? -16.672 -7.977 5.266 1 94.38 250 THR B CA 1
ATOM 5616 C C . THR B 1 250 ? -15.734 -9.172 5.41 1 94.38 250 THR B C 1
ATOM 5618 O O . THR B 1 250 ? -14.633 -9.172 4.855 1 94.38 250 THR B O 1
ATOM 5621 N N . TYR B 1 251 ? -16.125 -10.156 6.242 1 92.5 251 TYR B N 1
ATOM 5622 C CA . TYR B 1 251 ? -15.32 -11.352 6.484 1 92.5 251 TYR B CA 1
ATOM 5623 C C . TYR B 1 251 ? -15.711 -12.469 5.531 1 92.5 251 TYR B C 1
ATOM 5625 O O . TYR B 1 251 ? -16.828 -12.508 5.031 1 92.5 251 TYR B O 1
ATOM 5633 N N . PRO B 1 252 ? -14.758 -13.383 5.223 1 93.06 252 PRO B N 1
ATOM 5634 C CA . PRO B 1 252 ? -15 -14.461 4.262 1 93.06 252 PRO B CA 1
ATOM 5635 C C . PRO B 1 252 ? -16.234 -15.297 4.617 1 93.06 252 PRO B C 1
ATOM 5637 O O . PRO B 1 252 ? -16.953 -15.758 3.725 1 93.06 252 PRO B O 1
ATOM 5640 N N . GLN B 1 253 ? -16.594 -15.453 5.816 1 88.94 253 GLN B N 1
ATOM 5641 C CA . GLN B 1 253 ? -17.703 -16.281 6.27 1 88.94 253 GLN B CA 1
ATOM 5642 C C . GLN B 1 253 ? -19.031 -15.75 5.766 1 88.94 253 GLN B C 1
ATOM 5644 O O . GLN B 1 253 ? -19.969 -16.516 5.547 1 88.94 253 GLN B O 1
ATOM 5649 N N . GLU B 1 254 ? -19.078 -14.461 5.605 1 90.56 254 GLU B N 1
ATOM 5650 C CA . GLU B 1 254 ? -20.312 -13.82 5.195 1 90.56 254 GLU B CA 1
ATOM 5651 C C . GLU B 1 254 ? -20.578 -14.016 3.703 1 90.56 254 GLU B C 1
ATOM 5653 O O . GLU B 1 254 ? -21.734 -14.031 3.264 1 90.56 254 GLU B O 1
ATOM 5658 N N . VAL B 1 255 ? -19.531 -14.219 2.902 1 94 255 VAL B N 1
ATOM 5659 C CA . VAL B 1 255 ? -19.719 -14.234 1.455 1 94 255 VAL B CA 1
ATOM 5660 C C . VAL B 1 255 ? -19.578 -15.664 0.933 1 94 255 VAL B C 1
ATOM 5662 O O . VAL B 1 255 ? -20.031 -15.977 -0.176 1 94 255 VAL B O 1
ATOM 5665 N N . ARG B 1 256 ? -19.094 -16.625 1.629 1 93.75 256 ARG B N 1
ATOM 5666 C CA . ARG B 1 256 ? -18.766 -17.969 1.193 1 93.75 256 ARG B CA 1
ATOM 5667 C C . ARG B 1 256 ? -20.016 -18.719 0.753 1 93.75 256 ARG B C 1
ATOM 5669 O O . ARG B 1 256 ? -20.016 -19.375 -0.291 1 93.75 256 ARG B O 1
ATOM 5676 N N . PRO B 1 257 ? -21.125 -18.578 1.513 1 92 257 PRO B N 1
ATOM 5677 C CA . PRO B 1 257 ? -22.297 -19.359 1.112 1 92 257 PRO B CA 1
ATOM 5678 C C . PRO B 1 257 ? -22.766 -19.031 -0.307 1 92 257 PRO B C 1
ATOM 5680 O O . PRO B 1 257 ? -23.25 -19.922 -1.018 1 92 257 PRO B O 1
ATOM 5683 N N . VAL B 1 258 ? -22.594 -17.859 -0.672 1 93.38 258 VAL B N 1
ATOM 5684 C CA . VAL B 1 258 ? -23.031 -17.438 -2 1 93.38 258 VAL B CA 1
ATOM 5685 C C . VAL B 1 258 ? -21.953 -17.812 -3.033 1 93.38 258 VAL B C 1
ATOM 5687 O O . VAL B 1 258 ? -22.281 -18.281 -4.121 1 93.38 258 VAL B O 1
ATOM 5690 N N . LEU B 1 259 ? -20.656 -17.766 -2.721 1 95.62 259 LEU B N 1
ATOM 5691 C CA . LEU B 1 259 ? -19.578 -17.844 -3.693 1 95.62 259 LEU B CA 1
ATOM 5692 C C . LEU B 1 259 ? -19.094 -19.281 -3.84 1 95.62 259 LEU B C 1
ATOM 5694 O O . LEU B 1 259 ? -18.422 -19.609 -4.82 1 95.62 259 LEU B O 1
ATOM 5698 N N . ASP B 1 260 ? -19.484 -20.094 -2.863 1 92.38 260 ASP B N 1
ATOM 5699 C CA . ASP B 1 260 ? -19.109 -21.5 -2.963 1 92.38 260 ASP B CA 1
ATOM 5700 C C . ASP B 1 260 ? -19.953 -22.219 -4.02 1 92.38 260 ASP B C 1
ATOM 5702 O O . ASP B 1 260 ? -19.562 -23.281 -4.516 1 92.38 260 ASP B O 1
ATOM 5706 N N . ARG B 1 261 ? -21.125 -21.594 -4.215 1 90.31 261 ARG B N 1
ATOM 5707 C CA . ARG B 1 261 ? -21.938 -22.172 -5.285 1 90.31 261 ARG B CA 1
ATOM 5708 C C . ARG B 1 261 ? -21.266 -21.984 -6.641 1 90.31 261 ARG B C 1
ATOM 5710 O O . ARG B 1 261 ? -20.953 -20.859 -7.039 1 90.31 261 ARG B O 1
ATOM 5717 N N . VAL B 1 262 ? -21.062 -23.141 -7.238 1 89.12 262 VAL B N 1
ATOM 5718 C CA . VAL B 1 262 ? -20.344 -23.109 -8.5 1 89.12 262 VAL B CA 1
ATOM 5719 C C . VAL B 1 262 ? -21.172 -22.375 -9.555 1 89.12 262 VAL B C 1
ATOM 5721 O O . VAL B 1 262 ? -22.375 -22.609 -9.688 1 89.12 262 VAL B O 1
ATOM 5724 N N . GLY B 1 263 ? -20.562 -21.406 -10.117 1 86 263 GLY B N 1
ATOM 5725 C CA . GLY B 1 263 ? -21.188 -20.656 -11.203 1 86 263 GLY B CA 1
ATOM 5726 C C . GLY B 1 263 ? -20.406 -20.75 -12.508 1 86 263 GLY B C 1
ATOM 5727 O O . GLY B 1 263 ? -19.25 -21.188 -12.523 1 86 263 GLY B O 1
ATOM 5728 N N . GLU B 1 264 ? -21.094 -20.375 -13.609 1 90.19 264 GLU B N 1
ATOM 5729 C CA . GLU B 1 264 ? -20.469 -20.375 -14.93 1 90.19 264 GLU B CA 1
ATOM 5730 C C . GLU B 1 264 ? -19.812 -19.031 -15.234 1 90.19 264 GLU B C 1
ATOM 5732 O O . GLU B 1 264 ? -20.141 -18.016 -14.625 1 90.19 264 GLU B O 1
ATOM 5737 N N . LEU B 1 265 ? -18.766 -19.188 -16.016 1 94.06 265 LEU B N 1
ATOM 5738 C CA . LEU B 1 265 ? -18.234 -17.938 -16.578 1 94.06 265 LEU B CA 1
ATOM 5739 C C . LEU B 1 265 ? -19.266 -17.266 -17.469 1 94.06 265 LEU B C 1
ATOM 5741 O O . LEU B 1 265 ? -19.969 -17.922 -18.234 1 94.06 265 LEU B O 1
ATOM 5745 N N . PRO B 1 266 ? -19.406 -15.953 -17.297 1 88.69 266 PRO B N 1
ATOM 5746 C CA . PRO B 1 266 ? -20.297 -15.25 -18.234 1 88.69 266 PRO B CA 1
ATOM 5747 C C . PRO B 1 266 ? -19.953 -15.516 -19.703 1 88.69 266 PRO B C 1
ATOM 5749 O O . PRO B 1 266 ? -18.766 -15.578 -20.047 1 88.69 266 PRO B O 1
ATOM 5752 N N . ASP B 1 267 ? -20.984 -15.828 -20.406 1 82.88 267 ASP B N 1
ATOM 5753 C CA . ASP B 1 267 ? -20.812 -16 -21.859 1 82.88 267 ASP B CA 1
ATOM 5754 C C . ASP B 1 267 ? -21.078 -14.703 -22.609 1 82.88 267 ASP B C 1
ATOM 5756 O O . ASP B 1 267 ? -22.172 -14.484 -23.125 1 82.88 267 ASP B O 1
ATOM 5760 N N . TYR B 1 268 ? -20.125 -13.875 -22.469 1 77.12 268 TYR B N 1
ATOM 5761 C CA . TYR B 1 268 ? -20.312 -12.555 -23.047 1 77.12 268 TYR B CA 1
ATOM 5762 C C . TYR B 1 268 ? -19.109 -12.18 -23.922 1 77.12 268 TYR B C 1
ATOM 5764 O O . TYR B 1 268 ? -17.953 -12.359 -23.5 1 77.12 268 TYR B O 1
ATOM 5772 N N . MET B 1 269 ? -19.375 -11.906 -25.094 1 75.25 269 MET B N 1
ATOM 5773 C CA . MET B 1 269 ? -18.391 -11.359 -26.016 1 75.25 269 MET B CA 1
ATOM 5774 C C . MET B 1 269 ? -18.812 -9.992 -26.516 1 75.25 269 MET B C 1
ATOM 5776 O O . MET B 1 269 ? -19.906 -9.836 -27.062 1 75.25 269 MET B O 1
ATOM 5780 N N . GLU B 1 270 ? -18.016 -9.062 -26.109 1 67.88 270 GLU B N 1
ATOM 5781 C CA . GLU B 1 270 ? -18.312 -7.699 -26.531 1 67.88 270 GLU B CA 1
ATOM 5782 C C . GLU B 1 270 ? -17.688 -7.398 -27.891 1 67.88 270 GLU B C 1
ATOM 5784 O O . GLU B 1 270 ? -16.469 -7.539 -28.078 1 67.88 270 GLU B O 1
ATOM 5789 N N . PRO B 1 271 ? -18.609 -7.082 -28.812 1 63.34 271 PRO B N 1
ATOM 5790 C CA . PRO B 1 271 ? -17.984 -6.617 -30.047 1 63.34 271 PRO B CA 1
ATOM 5791 C C . PRO B 1 271 ? -17.312 -5.254 -29.891 1 63.34 271 PRO B C 1
ATOM 5793 O O . PRO B 1 271 ? -17.922 -4.316 -29.375 1 63.34 271 PRO B O 1
ATOM 5796 N N . ILE B 1 272 ? -15.953 -5.227 -29.703 1 60.69 272 ILE B N 1
ATOM 5797 C CA . ILE B 1 272 ? -15.266 -3.951 -29.531 1 60.69 272 ILE B CA 1
ATOM 5798 C C . ILE B 1 272 ? -15.102 -3.27 -30.891 1 60.69 272 ILE B C 1
ATOM 5800 O O . ILE B 1 272 ? -14.531 -3.848 -31.812 1 60.69 272 ILE B O 1
ATOM 5804 N N . GLY B 1 273 ? -15.938 -2.129 -31.078 1 54.62 273 GLY B N 1
ATOM 5805 C CA . GLY B 1 273 ? -15.852 -1.381 -32.312 1 54.62 273 GLY B CA 1
ATOM 5806 C C . GLY B 1 273 ? -14.609 -0.52 -32.406 1 54.62 273 GLY B C 1
ATOM 5807 O O . GLY B 1 273 ? -14.016 -0.158 -31.391 1 54.62 273 GLY B O 1
ATOM 5808 N N . VAL B 1 274 ? -14.016 -0.324 -33.625 1 49.59 274 VAL B N 1
ATOM 5809 C CA . VAL B 1 274 ? -12.906 0.507 -34.094 1 49.59 274 VAL B CA 1
ATOM 5810 C C . VAL B 1 274 ? -13.305 1.98 -34 1 49.59 274 VAL B C 1
ATOM 5812 O O . VAL B 1 274 ? -14.406 2.355 -34.406 1 49.59 274 VAL B O 1
ATOM 5815 N N . GLY B 1 275 ? -13.07 2.76 -33.062 1 55.12 275 GLY B N 1
ATOM 5816 C CA . GLY B 1 275 ? -13.18 4.203 -33.188 1 55.12 275 GLY B CA 1
ATOM 5817 C C . GLY B 1 275 ? -13.398 4.891 -31.844 1 55.12 275 GLY B C 1
ATOM 5818 O O . GLY B 1 275 ? -14.219 5.805 -31.734 1 55.12 275 GLY B O 1
ATOM 5819 N N . LEU B 1 276 ? -12.773 4.387 -30.953 1 60.12 276 LEU B N 1
ATOM 5820 C CA . LEU B 1 276 ? -12.938 5.109 -29.688 1 60.12 276 LEU B CA 1
ATOM 5821 C C . LEU B 1 276 ? -12.195 6.441 -29.734 1 60.12 276 LEU B C 1
ATOM 5823 O O . LEU B 1 276 ? -10.969 6.473 -29.875 1 60.12 276 LEU B O 1
ATOM 5827 N N . PRO B 1 277 ? -13.07 7.512 -29.812 1 62.06 277 PRO B N 1
ATOM 5828 C CA . PRO B 1 277 ? -12.375 8.805 -29.797 1 62.06 277 PRO B CA 1
ATOM 5829 C C . PRO B 1 277 ? -11.453 8.977 -28.594 1 62.06 277 PRO B C 1
ATOM 5831 O O . PRO B 1 277 ? -11.828 8.617 -27.469 1 62.06 277 PRO B O 1
ATOM 5834 N N . ALA B 1 278 ? -10.188 9.375 -28.922 1 65.31 278 ALA B N 1
ATOM 5835 C CA . ALA B 1 278 ? -9.188 9.641 -27.891 1 65.31 278 ALA B CA 1
ATOM 5836 C C . ALA B 1 278 ? -9.719 10.641 -26.859 1 65.31 278 ALA B C 1
ATOM 5838 O O . ALA B 1 278 ? -9.242 10.672 -25.719 1 65.31 278 ALA B O 1
ATOM 5839 N N . ASP B 1 279 ? -10.742 11.336 -27.281 1 69.75 279 ASP B N 1
ATOM 5840 C CA . ASP B 1 279 ? -11.305 12.352 -26.391 1 69.75 279 ASP B CA 1
ATOM 5841 C C . ASP B 1 279 ? -12.031 11.703 -25.219 1 69.75 279 ASP B C 1
ATOM 5843 O O . ASP B 1 279 ? -12.195 12.32 -24.156 1 69.75 279 ASP B O 1
ATOM 5847 N N . LEU B 1 280 ? -12.328 10.445 -25.453 1 73.44 280 LEU B N 1
ATOM 5848 C CA . LEU B 1 280 ? -12.984 9.711 -24.375 1 73.44 280 LEU B CA 1
ATOM 5849 C C . LEU B 1 280 ? -12.039 9.508 -23.203 1 73.44 280 LEU B C 1
ATOM 5851 O O . LEU B 1 280 ? -12.477 9.406 -22.062 1 73.44 280 LEU B O 1
ATOM 5855 N N . LEU B 1 281 ? -10.734 9.586 -23.516 1 82.88 281 LEU B N 1
ATOM 5856 C CA . LEU B 1 281 ? -9.742 9.367 -22.469 1 82.88 281 LEU B CA 1
ATOM 5857 C C . LEU B 1 281 ? -9.703 10.547 -21.516 1 82.88 281 LEU B C 1
ATOM 5859 O O . LEU B 1 281 ? -9.312 10.391 -20.344 1 82.88 281 LEU B O 1
ATOM 5863 N N . MET B 1 282 ? -10.203 11.641 -22.047 1 82.81 282 MET B N 1
ATOM 5864 C CA . MET B 1 282 ? -10.156 12.836 -21.219 1 82.81 282 MET B CA 1
ATOM 5865 C C . MET B 1 282 ? -11.211 12.781 -20.125 1 82.81 282 MET B C 1
ATOM 5867 O O . MET B 1 282 ? -11.172 13.562 -19.172 1 82.81 282 MET B O 1
ATOM 5871 N N . ARG B 1 283 ? -12.023 11.789 -20.234 1 81.31 283 ARG B N 1
ATOM 5872 C CA . ARG B 1 283 ? -13.07 11.609 -19.234 1 81.31 283 ARG B CA 1
ATOM 5873 C C . ARG B 1 283 ? -12.57 10.781 -18.062 1 81.31 283 ARG B C 1
ATOM 5875 O O . ARG B 1 283 ? -13.25 10.664 -17.031 1 81.31 283 ARG B O 1
ATOM 5882 N N . ARG B 1 284 ? -11.391 10.195 -18.203 1 90 284 ARG B N 1
ATOM 5883 C CA . ARG B 1 284 ? -10.828 9.398 -17.125 1 90 284 ARG B CA 1
ATOM 5884 C C . ARG B 1 284 ? -10.594 10.25 -15.875 1 90 284 ARG B C 1
ATOM 5886 O O . ARG B 1 284 ? -10.039 11.352 -15.961 1 90 284 ARG B O 1
ATOM 5893 N N . PRO B 1 285 ? -11.047 9.648 -14.742 1 93.69 285 PRO B N 1
ATOM 5894 C CA . PRO B 1 285 ? -10.914 10.43 -13.508 1 93.69 285 PRO B CA 1
ATOM 5895 C C . PRO B 1 285 ? -9.453 10.719 -13.156 1 93.69 285 PRO B C 1
ATOM 5897 O O . PRO B 1 285 ? -9.156 11.773 -12.578 1 93.69 285 PRO B O 1
ATOM 5900 N N . ASP B 1 286 ? -8.508 9.836 -13.484 1 94.81 286 ASP B N 1
ATOM 5901 C CA . ASP B 1 286 ? -7.105 10.094 -13.156 1 94.81 286 ASP B CA 1
ATOM 5902 C C . ASP B 1 286 ? -6.539 11.227 -14 1 94.81 286 ASP B C 1
ATOM 5904 O O . ASP B 1 286 ? -5.734 12.023 -13.516 1 94.81 286 ASP B O 1
ATOM 5908 N N . ILE B 1 287 ? -6.996 11.367 -15.211 1 93.81 287 ILE B N 1
ATOM 5909 C CA . ILE B 1 287 ? -6.57 12.469 -16.078 1 93.81 287 ILE B CA 1
ATOM 5910 C C . ILE B 1 287 ? -7.184 13.773 -15.586 1 93.81 287 ILE B C 1
ATOM 5912 O O . ILE B 1 287 ? -6.496 14.797 -15.492 1 93.81 287 ILE B O 1
ATOM 5916 N N . ARG B 1 288 ? -8.438 13.742 -15.242 1 93.81 288 ARG B N 1
ATOM 5917 C CA . ARG B 1 288 ? -9.117 14.938 -14.75 1 93.81 288 ARG B CA 1
ATOM 5918 C C . ARG B 1 288 ? -8.508 15.406 -13.438 1 93.81 288 ARG B C 1
ATOM 5920 O O . ARG B 1 288 ? -8.359 16.609 -13.211 1 93.81 288 ARG B O 1
ATOM 5927 N N . SER B 1 289 ? -8.133 14.445 -12.539 1 96.31 289 SER B N 1
ATOM 5928 C CA . SER B 1 289 ? -7.465 14.797 -11.289 1 96.31 289 SER B CA 1
ATOM 5929 C C . SER B 1 289 ? -6.125 15.477 -11.555 1 96.31 289 SER B C 1
ATOM 5931 O O . SER B 1 289 ? -5.805 16.5 -10.93 1 96.31 289 SER B O 1
ATOM 5933 N N . ALA B 1 290 ? -5.367 14.938 -12.469 1 96.31 290 ALA B N 1
ATOM 5934 C CA . ALA B 1 290 ? -4.074 15.516 -12.82 1 96.31 290 ALA B CA 1
ATOM 5935 C C . ALA B 1 290 ? -4.234 16.922 -13.375 1 96.31 290 ALA B C 1
ATOM 5937 O O . ALA B 1 290 ? -3.432 17.812 -13.078 1 96.31 290 ALA B O 1
ATOM 5938 N N . GLU B 1 291 ? -5.285 17.156 -14.203 1 95.5 291 GLU B N 1
ATOM 5939 C CA . GLU B 1 291 ? -5.566 18.484 -14.75 1 95.5 291 GLU B CA 1
ATOM 5940 C C . GLU B 1 291 ? -5.867 19.484 -13.633 1 95.5 291 GLU B C 1
ATOM 5942 O O . GLU B 1 291 ? -5.363 20.609 -13.656 1 95.5 291 GLU B O 1
ATOM 5947 N N . ARG B 1 292 ? -6.691 19.031 -12.664 1 97.06 292 ARG B N 1
ATOM 5948 C CA . ARG B 1 292 ? -7.023 19.906 -11.539 1 97.06 292 ARG B CA 1
ATOM 5949 C C . ARG B 1 292 ? -5.781 20.25 -10.727 1 97.06 292 ARG B C 1
ATOM 5951 O O . ARG B 1 292 ? -5.66 21.359 -10.219 1 97.06 292 ARG B O 1
ATOM 5958 N N . GLN B 1 293 ? -4.828 19.312 -10.656 1 97.75 293 GLN B N 1
ATOM 5959 C CA . GLN B 1 293 ? -3.596 19.562 -9.922 1 97.75 293 GLN B CA 1
ATOM 5960 C C . GLN B 1 293 ? -2.734 20.609 -10.633 1 97.75 293 GLN B C 1
ATOM 5962 O O . GLN B 1 293 ? -2.084 21.422 -9.984 1 97.75 293 GLN B O 1
ATOM 5967 N N . VAL B 1 294 ? -2.713 20.562 -11.961 1 97.62 294 VAL B N 1
ATOM 5968 C CA . VAL B 1 294 ? -2.012 21.594 -12.727 1 97.62 294 VAL B CA 1
ATOM 5969 C C . VAL B 1 294 ? -2.615 22.969 -12.438 1 97.62 294 VAL B C 1
ATOM 5971 O O . VAL B 1 294 ? -1.887 23.922 -12.188 1 97.62 294 VAL B O 1
ATOM 5974 N N . ASN B 1 295 ? -3.93 23.031 -12.398 1 97.75 295 ASN B N 1
ATOM 5975 C CA . ASN B 1 295 ? -4.613 24.297 -12.109 1 97.75 295 ASN B CA 1
ATOM 5976 C C . ASN B 1 295 ? -4.293 24.797 -10.703 1 97.75 295 ASN B C 1
ATOM 5978 O O . ASN B 1 295 ? -4.137 26 -10.492 1 97.75 295 ASN B O 1
ATOM 5982 N N . ALA B 1 296 ? -4.199 23.844 -9.734 1 98.25 296 ALA B N 1
ATOM 5983 C CA . ALA B 1 296 ? -3.85 24.219 -8.367 1 98.25 296 ALA B CA 1
ATOM 5984 C C . ALA B 1 296 ? -2.455 24.828 -8.305 1 98.25 296 ALA B C 1
ATOM 5986 O O . ALA B 1 296 ? -2.256 25.875 -7.676 1 98.25 296 ALA B O 1
ATOM 5987 N N . GLN B 1 297 ? -1.5 24.203 -9.023 1 97.94 297 GLN B N 1
ATOM 5988 C CA . GLN B 1 297 ? -0.13 24.703 -9.023 1 97.94 297 GLN B CA 1
ATOM 5989 C C . GLN B 1 297 ? -0.031 26.031 -9.75 1 97.94 297 GLN B C 1
ATOM 5991 O O . GLN B 1 297 ? 0.766 26.906 -9.375 1 97.94 297 GLN B O 1
ATOM 5996 N N . ALA B 1 298 ? -0.838 26.219 -10.82 1 97.94 298 ALA B N 1
ATOM 5997 C CA . ALA B 1 298 ? -0.89 27.516 -11.516 1 97.94 298 ALA B CA 1
ATOM 5998 C C . ALA B 1 298 ? -1.362 28.625 -10.586 1 97.94 298 ALA B C 1
ATOM 6000 O O . ALA B 1 298 ? -0.818 29.734 -10.602 1 97.94 298 ALA B O 1
ATOM 6001 N N . ALA B 1 299 ? -2.342 28.281 -9.797 1 98.06 299 ALA B N 1
ATOM 6002 C CA . ALA B 1 299 ? -2.85 29.266 -8.836 1 98.06 299 ALA B CA 1
ATOM 6003 C C . ALA B 1 299 ? -1.797 29.594 -7.777 1 98.06 299 ALA B C 1
ATOM 6005 O O . ALA B 1 299 ? -1.658 30.734 -7.367 1 98.06 299 ALA B O 1
ATOM 6006 N N . LEU B 1 300 ? -1.009 28.641 -7.324 1 98.31 300 LEU B N 1
ATOM 6007 C CA . LEU B 1 300 ? 0.035 28.875 -6.332 1 98.31 300 LEU B CA 1
ATOM 6008 C C . LEU B 1 300 ? 1.159 29.719 -6.906 1 98.31 300 LEU B C 1
ATOM 6010 O O . LEU B 1 300 ? 1.771 30.516 -6.188 1 98.31 300 LEU B O 1
ATOM 6014 N N . LEU B 1 301 ? 1.472 29.547 -8.227 1 98.06 301 LEU B N 1
ATOM 6015 C CA . LEU B 1 301 ? 2.414 30.438 -8.883 1 98.06 301 LEU B CA 1
ATOM 6016 C C . LEU B 1 301 ? 1.896 31.875 -8.875 1 98.06 301 LEU B C 1
ATOM 6018 O O . LEU B 1 301 ? 2.654 32.812 -8.609 1 98.06 301 LEU B O 1
ATOM 6022 N N . GLY B 1 302 ? 0.596 31.984 -9.164 1 97.88 302 GLY B N 1
ATOM 6023 C CA . GLY B 1 302 ? -0.013 33.312 -9.07 1 97.88 302 GLY B CA 1
ATOM 6024 C C . GLY B 1 302 ? 0.086 33.906 -7.688 1 97.88 302 GLY B C 1
ATOM 6025 O O . GLY B 1 302 ? 0.374 35.094 -7.543 1 97.88 302 GLY B O 1
ATOM 6026 N N . ALA B 1 303 ? -0.086 33.094 -6.648 1 97.69 303 ALA B N 1
ATOM 6027 C CA . ALA B 1 303 ? 0.033 33.562 -5.27 1 97.69 303 ALA B CA 1
ATOM 6028 C C . ALA B 1 303 ? 1.462 34 -4.957 1 97.69 303 ALA B C 1
ATOM 6030 O O . ALA B 1 303 ? 1.678 35 -4.301 1 97.69 303 ALA B O 1
ATOM 6031 N N . SER B 1 304 ? 2.422 33.219 -5.422 1 97.44 304 SER B N 1
ATOM 6032 C CA . SER B 1 304 ? 3.826 33.531 -5.18 1 97.44 304 SER B CA 1
ATOM 6033 C C . SER B 1 304 ? 4.215 34.875 -5.82 1 97.44 304 SER B C 1
ATOM 6035 O O . SER B 1 304 ? 5 35.625 -5.25 1 97.44 304 SER B O 1
ATOM 6037 N N . LYS B 1 305 ? 3.668 35.219 -6.984 1 97.44 305 LYS B N 1
ATOM 6038 C CA . LYS B 1 305 ? 3.912 36.5 -7.633 1 97.44 305 LYS B CA 1
ATOM 6039 C C . LYS B 1 305 ? 3.299 37.625 -6.836 1 97.44 305 LYS B C 1
ATOM 6041 O O . LYS B 1 305 ? 3.9 38.719 -6.715 1 97.44 305 LYS B O 1
ATOM 6046 N N . SER B 1 306 ? 2.156 37.281 -6.332 1 96.31 306 SER B N 1
ATOM 6047 C CA . SER B 1 306 ? 1.478 38.312 -5.531 1 96.31 306 SER B CA 1
ATOM 6048 C C . SER B 1 306 ? 2.232 38.594 -4.238 1 96.31 306 SER B C 1
ATOM 6050 O O . SER B 1 306 ? 2.133 39.688 -3.68 1 96.31 306 SER B O 1
ATOM 6052 N N . ASP B 1 307 ? 3.033 37.656 -3.75 1 95.69 307 ASP B N 1
ATOM 6053 C CA . ASP B 1 307 ? 3.766 37.781 -2.494 1 95.69 307 ASP B CA 1
ATOM 6054 C C . ASP B 1 307 ? 4.879 38.844 -2.619 1 95.69 307 ASP B C 1
ATOM 6056 O O . ASP B 1 307 ? 5.426 39.281 -1.611 1 95.69 307 ASP B O 1
ATOM 6060 N N . TRP B 1 308 ? 5.215 39.344 -3.922 1 95.75 308 TRP B N 1
ATOM 6061 C CA . TRP B 1 308 ? 6.207 40.375 -4.164 1 95.75 308 TRP B CA 1
ATOM 6062 C C . TRP B 1 308 ? 5.652 41.75 -3.811 1 95.75 308 TRP B C 1
ATOM 6064 O O . TRP B 1 308 ? 6.414 42.719 -3.641 1 95.75 308 TRP B O 1
ATOM 6074 N N . LEU B 1 309 ? 4.344 41.781 -3.67 1 96.12 309 LEU B N 1
ATOM 6075 C CA . LEU B 1 309 ? 3.686 43.094 -3.525 1 96.12 309 LEU B CA 1
ATOM 6076 C C . LEU B 1 309 ? 3.346 43.375 -2.064 1 96.12 309 LEU B C 1
ATOM 6078 O O . LEU B 1 309 ? 3.385 42.438 -1.231 1 96.12 309 LEU B O 1
ATOM 6082 N N . PRO B 1 310 ? 3.094 44.594 -1.677 1 95.94 310 PRO B N 1
ATOM 6083 C CA . PRO B 1 310 ? 2.836 44.938 -0.276 1 95.94 310 PRO B CA 1
ATOM 6084 C C . PRO B 1 310 ? 1.606 44.219 0.288 1 95.94 310 PRO B C 1
ATOM 6086 O O . PRO B 1 310 ? 0.653 43.938 -0.448 1 95.94 310 PRO B O 1
ATOM 6089 N N . GLN B 1 311 ? 1.639 43.906 1.506 1 95.38 311 GLN B N 1
ATOM 6090 C CA . GLN B 1 311 ? 0.478 43.438 2.246 1 95.38 311 GLN B CA 1
ATOM 6091 C C . GLN B 1 311 ? -0.182 44.562 3.031 1 95.38 311 GLN B C 1
ATOM 6093 O O . GLN B 1 311 ? 0.505 45.406 3.623 1 95.38 311 GLN B O 1
ATOM 6098 N N . VAL B 1 312 ? -1.494 44.625 2.891 1 96.38 312 VAL B N 1
ATOM 6099 C CA . VAL B 1 312 ? -2.256 45.656 3.568 1 96.38 312 VAL B CA 1
ATOM 6100 C C . VAL B 1 312 ? -3.066 45.062 4.711 1 96.38 312 VAL B C 1
ATOM 6102 O O . VAL B 1 312 ? -3.789 44.094 4.512 1 96.38 312 VAL B O 1
ATOM 6105 N N . PHE B 1 313 ? -2.836 45.625 5.867 1 95.62 313 PHE B N 1
ATOM 6106 C CA . PHE B 1 313 ? -3.525 45.125 7.055 1 95.62 313 PHE B CA 1
ATOM 6107 C C . PHE B 1 313 ? -4.383 46.219 7.672 1 95.62 313 PHE B C 1
ATOM 6109 O O . PHE B 1 313 ? -4.031 47.406 7.613 1 95.62 313 PHE B O 1
ATOM 6116 N N . LEU B 1 314 ? -5.555 45.844 8.172 1 95.75 314 LEU B N 1
ATOM 6117 C CA . LEU B 1 314 ? -6.355 46.688 9.07 1 95.75 314 LEU B CA 1
ATOM 6118 C C . LEU B 1 314 ? -6.387 46.094 10.477 1 95.75 314 LEU B C 1
ATOM 6120 O O . LEU B 1 314 ? -6.93 45 10.688 1 95.75 314 LEU B O 1
ATOM 6124 N N . LYS B 1 315 ? -5.75 46.812 11.391 1 95.31 315 LYS B N 1
ATOM 6125 C CA . LYS B 1 315 ? -5.727 46.375 12.789 1 95.31 315 LYS B CA 1
ATOM 6126 C C . LYS B 1 315 ? -6.512 47.344 13.672 1 95.31 315 LYS B C 1
ATOM 6128 O O . LYS B 1 315 ? -6.582 48.531 13.383 1 95.31 315 LYS B O 1
ATOM 6133 N N . GLY B 1 316 ? -7.16 46.844 14.602 1 94.25 316 GLY B N 1
ATOM 6134 C CA . GLY B 1 316 ? -7.914 47.625 15.562 1 94.25 316 GLY B CA 1
ATOM 6135 C C . GLY B 1 316 ? -8.055 46.969 16.906 1 94.25 316 GLY B C 1
ATOM 6136 O O . GLY B 1 316 ? -7.93 45.719 17.016 1 94.25 316 GLY B O 1
ATOM 6137 N N . SER B 1 317 ? -8.156 47.75 17.922 1 95.69 317 SER B N 1
ATOM 6138 C CA . SER B 1 317 ? -8.422 47.25 19.266 1 95.69 317 SER B CA 1
ATOM 6139 C C . SER B 1 317 ? -9.305 48.188 20.047 1 95.69 317 SER B C 1
ATOM 6141 O O . SER B 1 317 ? -9.25 49.406 19.844 1 95.69 317 SER B O 1
ATOM 6143 N N . VAL B 1 318 ? -10.203 47.688 20.812 1 95.44 318 VAL B N 1
ATOM 6144 C CA . VAL B 1 318 ? -11.023 48.438 21.75 1 95.44 318 VAL B CA 1
ATOM 6145 C C . VAL B 1 318 ? -11.031 47.75 23.109 1 95.44 318 VAL B C 1
ATOM 6147 O O . VAL B 1 318 ? -11.102 46.531 23.172 1 95.44 318 VAL B O 1
ATOM 6150 N N . GLY B 1 319 ? -10.836 48.562 24.094 1 95.25 319 GLY B N 1
ATOM 6151 C CA . GLY B 1 319 ? -10.82 47.938 25.406 1 95.25 319 GLY B CA 1
ATOM 6152 C C . GLY B 1 319 ? -10.75 48.938 26.547 1 95.25 319 GLY B C 1
ATOM 6153 O O . GLY B 1 319 ? -11.195 50.062 26.406 1 95.25 319 GLY B O 1
ATOM 6154 N N . PHE B 1 320 ? -10.422 48.438 27.719 1 94.62 320 PHE B N 1
ATOM 6155 C CA . PHE B 1 320 ? -10.273 49.219 28.953 1 94.62 320 PHE B CA 1
ATOM 6156 C C . PHE B 1 320 ? -8.953 48.906 29.625 1 94.62 320 PHE B C 1
ATOM 6158 O O . PHE B 1 320 ? -8.461 47.781 29.578 1 94.62 320 PHE B O 1
ATOM 6165 N N . ALA B 1 321 ? -8.359 49.875 30.203 1 93.69 321 ALA B N 1
ATOM 6166 C CA . ALA B 1 321 ? -7.152 49.719 31.016 1 93.69 321 ALA B CA 1
ATOM 6167 C C . ALA B 1 321 ? -7.191 50.625 32.25 1 93.69 321 ALA B C 1
ATOM 6169 O O . ALA B 1 321 ? -7.609 51.781 32.125 1 93.69 321 ALA B O 1
ATOM 6170 N N . SER B 1 322 ? -6.883 50.031 33.406 1 93.5 322 SER B N 1
ATOM 6171 C CA . SER B 1 322 ? -6.883 50.812 34.625 1 93.5 322 SER B CA 1
ATOM 6172 C C . SER B 1 322 ? -5.918 50.219 35.656 1 93.5 322 SER B C 1
ATOM 6174 O O . SER B 1 322 ? -5.645 49.031 35.656 1 93.5 322 SER B O 1
ATOM 6176 N N . LYS B 1 323 ? -5.289 51.125 36.469 1 92.62 323 LYS B N 1
ATOM 6177 C CA . LYS B 1 323 ? -4.445 50.688 37.562 1 92.62 323 LYS B CA 1
ATOM 6178 C C . LYS B 1 323 ? -5.266 49.938 38.625 1 92.62 323 LYS B C 1
ATOM 6180 O O . LYS B 1 323 ? -4.82 48.938 39.188 1 92.62 323 LYS B O 1
ATOM 6185 N N . ASP B 1 324 ? -6.484 50.531 38.906 1 91.31 324 ASP B N 1
ATOM 6186 C CA . ASP B 1 324 ? -7.391 49.938 39.875 1 91.31 324 ASP B CA 1
ATOM 6187 C C . ASP B 1 324 ? -8.594 49.281 39.188 1 91.31 324 ASP B C 1
ATOM 6189 O O . ASP B 1 324 ? -9.156 49.875 38.25 1 91.31 324 ASP B O 1
ATOM 6193 N N . LEU B 1 325 ? -9.039 48.219 39.688 1 90.56 325 LEU B N 1
ATOM 6194 C CA . LEU B 1 325 ? -10.141 47.469 39.094 1 90.56 325 LEU B CA 1
ATOM 6195 C C . LEU B 1 325 ? -11.453 48.25 39.219 1 90.56 325 LEU B C 1
ATOM 6197 O O . LEU B 1 325 ? -12.344 48.125 38.375 1 90.56 325 LEU B O 1
ATOM 6201 N N . LYS B 1 326 ? -11.523 49.062 40.281 1 90.06 326 LYS B N 1
ATOM 6202 C CA . LYS B 1 326 ? -12.742 49.844 40.5 1 90.06 326 LYS B CA 1
ATOM 6203 C C . LYS B 1 326 ? -12.984 50.844 39.375 1 90.06 326 LYS B C 1
ATOM 6205 O O . LYS B 1 326 ? -14.133 51.219 39.125 1 90.06 326 LYS B O 1
ATOM 6210 N N . ASP B 1 327 ? -11.906 51.25 38.75 1 91.75 327 ASP B N 1
ATOM 6211 C CA . ASP B 1 327 ? -12.016 52.25 37.719 1 91.75 327 ASP B CA 1
ATOM 6212 C C . ASP B 1 327 ? -12.062 51.594 36.312 1 91.75 327 ASP B C 1
ATOM 6214 O O . ASP B 1 327 ? -12.078 52.312 35.312 1 91.75 327 ASP B O 1
ATOM 6218 N N . PHE B 1 328 ? -12.125 50.375 36.25 1 89.44 328 PHE B N 1
ATOM 6219 C CA . PHE B 1 328 ? -11.961 49.656 35 1 89.44 328 PHE B CA 1
ATOM 6220 C C . PHE B 1 328 ? -13.102 49.969 34.031 1 89.44 328 PHE B C 1
ATOM 6222 O O . PHE B 1 328 ? -12.883 50.094 32.812 1 89.44 328 PHE B O 1
ATOM 6229 N N . GLY B 1 329 ? -14.281 50.156 34.438 1 87.88 329 GLY B N 1
ATOM 6230 C CA . GLY B 1 329 ? -15.438 50.406 33.594 1 87.88 329 GLY B CA 1
ATOM 6231 C C . GLY B 1 329 ? -15.695 51.875 33.375 1 87.88 329 GLY B C 1
ATOM 6232 O O . GLY B 1 329 ? -16.656 52.25 32.688 1 87.88 329 GLY B O 1
ATOM 6233 N N . ASN B 1 330 ? -14.812 52.656 33.906 1 90.75 330 ASN B N 1
ATOM 6234 C CA . ASN B 1 330 ? -14.961 54.125 33.781 1 90.75 330 ASN B CA 1
ATOM 6235 C C . ASN B 1 330 ? -14.617 54.594 32.375 1 90.75 330 ASN B C 1
ATOM 6237 O O . ASN B 1 330 ? -13.828 53.938 31.672 1 90.75 330 ASN B O 1
ATOM 6241 N N . HIS B 1 331 ? -15.211 55.656 31.969 1 91.75 331 HIS B N 1
ATOM 6242 C CA . HIS B 1 331 ? -15 56.188 30.641 1 91.75 331 HIS B CA 1
ATOM 6243 C C . HIS B 1 331 ? -13.547 56.625 30.438 1 91.75 331 HIS B C 1
ATOM 6245 O O . HIS B 1 331 ? -13.016 56.5 29.328 1 91.75 331 HIS B O 1
ATOM 6251 N N . LYS B 1 332 ? -12.867 57.062 31.516 1 91.69 332 LYS B N 1
ATOM 6252 C CA . LYS B 1 332 ? -11.477 57.5 31.422 1 91.69 332 LYS B CA 1
ATOM 6253 C C . LYS B 1 332 ? -10.531 56.344 31.203 1 91.69 332 LYS B C 1
ATOM 6255 O O . LYS B 1 332 ? -9.375 56.531 30.828 1 91.69 332 LYS B O 1
ATOM 6260 N N . SER B 1 333 ? -11.086 55.156 31.375 1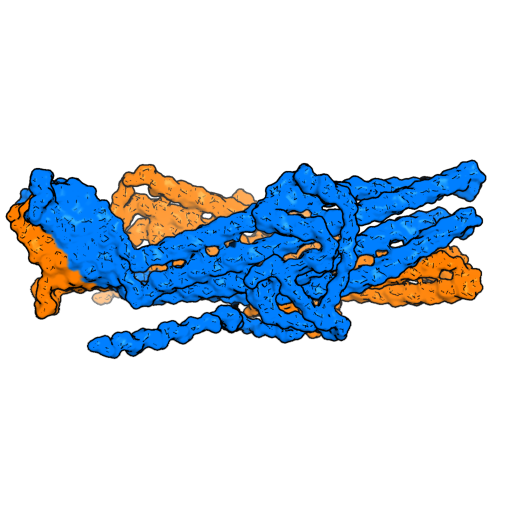 92.56 333 SER B N 1
ATOM 6261 C CA . SER B 1 333 ? -10.281 53.969 31.219 1 92.56 333 SER B CA 1
ATOM 6262 C C . SER B 1 333 ? -10.43 53.375 29.812 1 92.56 333 SER B C 1
ATOM 6264 O O . SER B 1 333 ? -9.742 52.406 29.469 1 92.56 333 SER B O 1
ATOM 6266 N N . PHE B 1 334 ? -11.312 53.906 29.016 1 93.06 334 PHE B N 1
ATOM 6267 C CA . PHE B 1 334 ? -11.609 53.406 27.672 1 93.06 334 PHE B CA 1
ATOM 6268 C C . PHE B 1 334 ? -10.43 53.656 26.734 1 93.06 334 PHE B C 1
ATOM 6270 O O . PHE B 1 334 ? -9.859 54.75 26.734 1 93.06 334 PHE B O 1
ATOM 6277 N N . THR B 1 335 ? -10.039 52.625 26.016 1 92.06 335 THR B N 1
ATOM 6278 C CA . THR B 1 335 ? -8.945 52.75 25.047 1 92.06 335 THR B CA 1
ATOM 6279 C C . THR B 1 335 ? -9.367 52.188 23.688 1 92.06 335 THR B C 1
ATOM 6281 O O . THR B 1 335 ? -10.211 51.281 23.609 1 92.06 335 THR B O 1
ATOM 6284 N N . TYR B 1 336 ? -8.938 52.75 22.562 1 93 336 TYR B N 1
ATOM 6285 C CA . TYR B 1 336 ? -9.125 52.219 21.219 1 93 336 TYR B CA 1
ATOM 6286 C C . TYR B 1 336 ? -7.926 52.5 20.328 1 93 336 TYR B C 1
ATOM 6288 O O . TYR B 1 336 ? -7.137 53.406 20.625 1 93 336 TYR B O 1
ATOM 6296 N N . GLU B 1 337 ? -7.672 51.656 19.453 1 94.56 337 GLU B N 1
ATOM 6297 C CA . GLU B 1 337 ? -6.633 51.844 18.453 1 94.56 337 GLU B CA 1
ATOM 6298 C C . GLU B 1 337 ? -7.117 51.375 17.078 1 94.56 337 GLU B C 1
ATOM 6300 O O . GLU B 1 337 ? -7.793 50.344 16.953 1 94.56 337 GLU B O 1
ATOM 6305 N N . ILE B 1 338 ? -7.062 52.156 16.031 1 94.38 338 ILE B N 1
ATOM 6306 C CA . ILE B 1 338 ? -7.25 51.812 14.625 1 94.38 338 ILE B CA 1
ATOM 6307 C C . ILE B 1 338 ? -5.953 52.062 13.859 1 94.38 338 ILE B C 1
ATOM 6309 O O . ILE B 1 338 ? -5.438 53.188 13.836 1 94.38 338 ILE B O 1
ATOM 6313 N N . ALA B 1 339 ? -5.449 51.125 13.25 1 93.88 339 ALA B N 1
ATOM 6314 C CA . ALA B 1 339 ? -4.113 51.25 12.672 1 93.88 339 ALA B CA 1
ATOM 6315 C C . ALA B 1 339 ? -4.047 50.562 11.312 1 93.88 339 ALA B C 1
ATOM 6317 O O . ALA B 1 339 ? -3.504 49.438 11.188 1 93.88 339 ALA B O 1
ATOM 6318 N N . PRO B 1 340 ? -4.57 51.156 10.242 1 93.88 340 PRO B N 1
ATOM 6319 C CA . PRO B 1 340 ? -4.254 50.625 8.914 1 93.88 340 PRO B CA 1
ATOM 6320 C C . PRO B 1 340 ? -2.756 50.625 8.625 1 93.88 340 PRO B C 1
ATOM 6322 O O . PRO B 1 340 ? -2.043 51.562 9 1 93.88 340 PRO B O 1
ATOM 6325 N N . ALA B 1 341 ? -2.279 49.469 8.156 1 94.81 341 ALA B N 1
ATOM 6326 C CA . ALA B 1 341 ? -0.837 49.344 7.973 1 94.81 341 ALA B CA 1
ATOM 6327 C C . ALA B 1 341 ? -0.515 48.656 6.645 1 94.81 341 ALA B C 1
ATOM 6329 O O . ALA B 1 341 ? -1.328 47.906 6.117 1 94.81 341 ALA B O 1
ATOM 6330 N N . LEU B 1 342 ? 0.61 49.062 6.02 1 95.25 342 LEU B N 1
ATOM 6331 C CA . LEU B 1 342 ? 1.161 48.469 4.812 1 95.25 342 LEU B CA 1
ATOM 6332 C C . LEU B 1 342 ? 2.559 47.906 5.07 1 95.25 342 LEU B C 1
ATOM 6334 O O . LEU B 1 342 ? 3.402 48.594 5.656 1 95.25 342 LEU B O 1
ATOM 6338 N N . SER B 1 343 ? 2.736 46.656 4.781 1 94.94 343 SER B N 1
ATOM 6339 C CA . SER B 1 343 ? 4.051 46 4.891 1 94.94 343 SER B CA 1
ATOM 6340 C C . SER B 1 343 ? 4.539 45.5 3.537 1 94.94 343 SER B C 1
ATOM 6342 O O . SER B 1 343 ? 3.828 44.781 2.842 1 94.94 343 SER B O 1
ATOM 6344 N N . TRP B 1 344 ? 5.793 45.969 3.104 1 95.62 344 TRP B N 1
ATOM 6345 C CA . TRP B 1 344 ? 6.34 45.625 1.801 1 95.62 344 TRP B CA 1
ATOM 6346 C C . TRP B 1 344 ? 7.789 45.156 1.927 1 95.62 344 TRP B C 1
ATOM 6348 O O . TRP B 1 344 ? 8.664 45.938 2.311 1 95.62 344 TRP B O 1
ATOM 6358 N N . THR B 1 345 ? 8.047 43.875 1.676 1 95.5 345 THR B N 1
ATOM 6359 C CA . THR B 1 345 ? 9.422 43.375 1.652 1 95.5 345 THR B CA 1
ATOM 6360 C C . THR B 1 345 ? 10.102 43.75 0.333 1 95.5 345 THR B C 1
ATOM 6362 O O . THR B 1 345 ? 9.734 43.219 -0.721 1 95.5 345 THR B O 1
ATOM 6365 N N . ILE B 1 346 ? 11.039 44.531 0.434 1 94.62 346 ILE B N 1
ATOM 6366 C CA . ILE B 1 346 ? 11.688 45.031 -0.771 1 94.62 346 ILE B CA 1
ATOM 6367 C C . ILE B 1 346 ? 12.945 44.219 -1.056 1 94.62 346 ILE B C 1
ATOM 6369 O O . ILE B 1 346 ? 13.438 44.219 -2.188 1 94.62 346 ILE B O 1
ATOM 6373 N N . PHE B 1 347 ? 13.68 43.781 0.048 1 95.5 347 PHE B N 1
ATOM 6374 C CA . PHE B 1 347 ? 14.898 42.969 -0.093 1 95.5 347 PHE B CA 1
ATOM 6375 C C . PHE B 1 347 ? 14.945 41.875 0.962 1 95.5 347 PHE B C 1
ATOM 6377 O O . PHE B 1 347 ? 14.75 42.156 2.15 1 95.5 347 PHE B O 1
ATOM 6384 N N . ASN B 1 348 ? 15.117 40.688 0.499 1 96.31 348 ASN B N 1
ATOM 6385 C CA . ASN B 1 348 ? 15.242 39.562 1.415 1 96.31 348 ASN B CA 1
ATOM 6386 C C . ASN B 1 348 ? 16.25 38.531 0.91 1 96.31 348 ASN B C 1
ATOM 6388 O O . ASN B 1 348 ? 15.992 37.344 0.966 1 96.31 348 ASN B O 1
ATOM 6392 N N . GLY B 1 349 ? 17.297 38.969 0.293 1 96.62 349 GLY B N 1
ATOM 6393 C CA . GLY B 1 349 ? 18.375 38.094 -0.168 1 96.62 349 GLY B CA 1
ATOM 6394 C C . GLY B 1 349 ? 17.938 37.188 -1.295 1 96.62 349 GLY B C 1
ATOM 6395 O O . GLY B 1 349 ? 18.516 36.094 -1.479 1 96.62 349 GLY B O 1
ATOM 6396 N N . GLY B 1 350 ? 16.797 37.469 -2 1 96.44 350 GLY B N 1
ATOM 6397 C CA . GLY B 1 350 ? 16.344 36.688 -3.131 1 96.44 350 GLY B CA 1
ATOM 6398 C C . GLY B 1 350 ? 15.359 35.594 -2.738 1 96.44 350 GLY B C 1
ATOM 6399 O O . GLY B 1 350 ? 15.023 34.719 -3.549 1 96.44 350 GLY B O 1
ATOM 6400 N N . LYS B 1 351 ? 14.891 35.531 -1.499 1 97.12 351 LYS B N 1
ATOM 6401 C CA . LYS B 1 351 ? 13.992 34.469 -1.01 1 97.12 351 LYS B CA 1
ATOM 6402 C C . LYS B 1 351 ? 12.695 34.469 -1.808 1 97.12 351 LYS B C 1
ATOM 6404 O O . LYS B 1 351 ? 12.281 33.406 -2.291 1 97.12 351 LYS B O 1
ATOM 6409 N N . LEU B 1 352 ? 12.008 35.656 -2.088 1 96.31 352 LEU B N 1
ATOM 6410 C CA . LEU B 1 352 ? 10.719 35.719 -2.77 1 96.31 352 LEU B CA 1
ATOM 6411 C C . LEU B 1 352 ? 10.875 35.375 -4.25 1 96.31 352 LEU B C 1
ATOM 6413 O O . LEU B 1 352 ? 10.016 34.719 -4.836 1 96.31 352 LEU B O 1
ATOM 6417 N N . ILE B 1 353 ? 11.969 35.844 -4.816 1 96.69 353 ILE B N 1
ATOM 6418 C CA . ILE B 1 353 ? 12.242 35.531 -6.219 1 96.69 353 ILE B CA 1
ATOM 6419 C C . ILE B 1 353 ? 12.391 34.031 -6.41 1 96.69 353 ILE B C 1
ATOM 6421 O O . ILE B 1 353 ? 11.836 33.469 -7.348 1 96.69 353 ILE B O 1
ATOM 6425 N N . ASN B 1 354 ? 13.203 33.406 -5.48 1 97.75 354 ASN B N 1
ATOM 6426 C CA . ASN B 1 354 ? 13.445 31.984 -5.602 1 97.75 354 ASN B CA 1
ATOM 6427 C C . ASN B 1 354 ? 12.203 31.172 -5.219 1 97.75 354 ASN B C 1
ATOM 6429 O O . ASN B 1 354 ? 11.977 30.078 -5.754 1 97.75 354 ASN B O 1
ATOM 6433 N N . ALA B 1 355 ? 11.359 31.672 -4.352 1 98.06 355 ALA B N 1
ATOM 6434 C CA . ALA B 1 355 ? 10.078 31.047 -4.062 1 98.06 355 ALA B CA 1
ATOM 6435 C C . ALA B 1 355 ? 9.203 30.969 -5.312 1 98.06 355 ALA B C 1
ATOM 6437 O O . ALA B 1 355 ? 8.516 29.984 -5.539 1 98.06 355 ALA B O 1
ATOM 6438 N N . THR B 1 356 ? 9.156 32.062 -6.125 1 97.81 356 THR B N 1
ATOM 6439 C CA . THR B 1 356 ? 8.398 32.062 -7.371 1 97.81 356 THR B CA 1
ATOM 6440 C C . THR B 1 356 ? 8.984 31.078 -8.375 1 97.81 356 THR B C 1
ATOM 6442 O O . THR B 1 356 ? 8.242 30.391 -9.086 1 97.81 356 THR B O 1
ATOM 6445 N N . LYS B 1 357 ? 10.344 30.984 -8.398 1 98.12 357 LYS B N 1
ATOM 6446 C CA . LYS B 1 357 ? 10.977 30 -9.266 1 98.12 357 LYS B CA 1
ATOM 6447 C C . LYS B 1 357 ? 10.602 28.578 -8.836 1 98.12 357 LYS B C 1
ATOM 6449 O O . LYS B 1 357 ? 10.398 27.703 -9.68 1 98.12 357 LYS B O 1
ATOM 6454 N N . LEU B 1 358 ? 10.594 28.328 -7.512 1 98.19 358 LEU B N 1
ATOM 6455 C CA . LEU B 1 358 ? 10.172 27.031 -6.988 1 98.19 358 LEU B CA 1
ATOM 6456 C C . LEU B 1 358 ? 8.742 26.719 -7.422 1 98.19 358 LEU B C 1
ATOM 6458 O O . LEU B 1 358 ? 8.461 25.609 -7.879 1 98.19 358 LEU B O 1
ATOM 6462 N N . ALA B 1 359 ? 7.836 27.703 -7.312 1 97.69 359 ALA B N 1
ATOM 6463 C CA . ALA B 1 359 ? 6.441 27.516 -7.699 1 97.69 359 ALA B CA 1
ATOM 6464 C C . ALA B 1 359 ? 6.32 27.203 -9.188 1 97.69 359 ALA B C 1
ATOM 6466 O O . ALA B 1 359 ? 5.508 26.375 -9.594 1 97.69 359 ALA B O 1
ATOM 6467 N N . ARG B 1 360 ? 7.09 27.922 -9.984 1 98.19 360 ARG B N 1
ATOM 6468 C CA . ARG B 1 360 ? 7.109 27.656 -11.422 1 98.19 360 ARG B CA 1
ATOM 6469 C C . ARG B 1 360 ? 7.578 26.234 -11.719 1 98.19 360 ARG B C 1
ATOM 6471 O O . ARG B 1 360 ? 6.984 25.547 -12.539 1 98.19 360 ARG B O 1
ATOM 6478 N N . ALA B 1 361 ? 8.695 25.797 -11.062 1 98.12 361 ALA B N 1
ATOM 6479 C CA . ALA B 1 361 ? 9.203 24.438 -11.242 1 98.12 361 ALA B CA 1
ATOM 6480 C C . ALA B 1 361 ? 8.156 23.406 -10.859 1 98.12 361 ALA B C 1
ATOM 6482 O O . ALA B 1 361 ? 8.016 22.375 -11.523 1 98.12 361 ALA B O 1
ATOM 6483 N N . GLN B 1 362 ? 7.418 23.656 -9.836 1 98.19 362 GLN B N 1
ATOM 6484 C CA . GLN B 1 362 ? 6.375 22.75 -9.375 1 98.19 362 GLN B CA 1
ATOM 6485 C C . GLN B 1 362 ? 5.219 22.688 -10.367 1 98.19 362 GLN B C 1
ATOM 6487 O O . GLN B 1 362 ? 4.625 21.641 -10.578 1 98.19 362 GLN B O 1
ATOM 6492 N N . LEU B 1 363 ? 4.816 23.844 -10.953 1 97.69 363 LEU B N 1
ATOM 6493 C CA . LEU B 1 363 ? 3.812 23.859 -12.016 1 97.69 363 LEU B CA 1
ATOM 6494 C C . LEU B 1 363 ? 4.27 23.031 -13.211 1 97.69 363 LEU B C 1
ATOM 6496 O O . LEU B 1 363 ? 3.516 22.188 -13.711 1 97.69 363 LEU B O 1
ATOM 6500 N N . ASP B 1 364 ? 5.516 23.203 -13.633 1 97.56 364 ASP B N 1
ATOM 6501 C CA . ASP B 1 364 ? 6.051 22.438 -14.758 1 97.56 364 ASP B CA 1
ATOM 6502 C C . ASP B 1 364 ? 6.051 20.938 -14.461 1 97.56 364 ASP B C 1
ATOM 6504 O O . ASP B 1 364 ? 5.719 20.141 -15.336 1 97.56 364 ASP B O 1
ATOM 6508 N N . GLU B 1 365 ? 6.469 20.594 -13.25 1 97.56 365 GLU B N 1
ATOM 6509 C CA . GLU B 1 365 ? 6.434 19.203 -12.82 1 97.56 365 GLU B CA 1
ATOM 6510 C C . GLU B 1 365 ? 5.027 18.625 -12.938 1 97.56 365 GLU B C 1
ATOM 6512 O O . GLU B 1 365 ? 4.844 17.5 -13.43 1 97.56 365 GLU B O 1
ATOM 6517 N N . SER B 1 366 ? 4.031 19.375 -12.492 1 97.56 366 SER B N 1
ATOM 6518 C CA . SER B 1 366 ? 2.652 18.906 -12.531 1 97.56 366 SER B CA 1
ATOM 6519 C C . SER B 1 366 ? 2.162 18.75 -13.969 1 97.56 366 SER B C 1
ATOM 6521 O O . SER B 1 366 ? 1.374 17.859 -14.273 1 97.56 366 SER B O 1
ATOM 6523 N N . ILE B 1 367 ? 2.547 19.656 -14.867 1 96.62 367 ILE B N 1
ATOM 6524 C CA . ILE B 1 367 ? 2.199 19.562 -16.281 1 96.62 367 ILE B CA 1
ATOM 6525 C C . ILE B 1 367 ? 2.795 18.297 -16.875 1 96.62 367 ILE B C 1
ATOM 6527 O O . ILE B 1 367 ? 2.119 17.562 -17.609 1 96.62 367 ILE B O 1
ATOM 6531 N N . ASN B 1 368 ? 4.09 17.953 -16.547 1 96.81 368 ASN B N 1
ATOM 6532 C CA . ASN B 1 368 ? 4.719 16.719 -17.016 1 96.81 368 ASN B CA 1
ATOM 6533 C C . ASN B 1 368 ? 3.982 15.492 -16.5 1 96.81 368 ASN B C 1
ATOM 6535 O O . ASN B 1 368 ? 3.799 14.523 -17.234 1 96.81 368 ASN B O 1
ATOM 6539 N N . GLN B 1 369 ? 3.553 15.562 -15.273 1 97.25 369 GLN B N 1
ATOM 6540 C CA . GLN B 1 369 ? 2.809 14.453 -14.695 1 97.25 369 GLN B CA 1
ATOM 6541 C C . GLN B 1 369 ? 1.477 14.25 -15.414 1 97.25 369 GLN B C 1
ATOM 6543 O O . GLN B 1 369 ? 1.056 13.117 -15.648 1 97.25 369 GLN B O 1
ATOM 6548 N N . PHE B 1 370 ? 0.814 15.398 -15.742 1 96.06 370 PHE B N 1
ATOM 6549 C CA . PHE B 1 370 ? -0.431 15.336 -16.5 1 96.06 370 PHE B CA 1
ATOM 6550 C C . PHE B 1 370 ? -0.212 14.648 -17.844 1 96.06 370 PHE B C 1
ATOM 6552 O O . PHE B 1 370 ? -0.942 13.727 -18.203 1 96.06 370 PHE B O 1
ATOM 6559 N N . ASN B 1 371 ? 0.767 15.023 -18.531 1 95.88 371 ASN B N 1
ATOM 6560 C CA . ASN B 1 371 ? 1.057 14.445 -19.844 1 95.88 371 ASN B CA 1
ATOM 6561 C C . ASN B 1 371 ? 1.426 12.969 -19.734 1 95.88 371 ASN B C 1
ATOM 6563 O O . ASN B 1 371 ? 1.023 12.156 -20.578 1 95.88 371 ASN B O 1
ATOM 6567 N N . GLN B 1 372 ? 2.229 12.602 -18.719 1 96.06 372 GLN B N 1
ATOM 6568 C CA . GLN B 1 372 ? 2.553 11.195 -18.484 1 96.06 372 GLN B CA 1
ATOM 6569 C C . GLN B 1 372 ? 1.292 10.375 -18.234 1 96.06 372 GLN B C 1
ATOM 6571 O O . GLN B 1 372 ? 1.176 9.242 -18.703 1 96.06 372 GLN B O 1
ATOM 6576 N N . THR B 1 373 ? 0.368 10.938 -17.5 1 95.62 373 THR B N 1
ATOM 6577 C CA . THR B 1 373 ? -0.888 10.258 -17.203 1 95.62 373 THR B CA 1
ATOM 6578 C C . THR B 1 373 ? -1.684 10.008 -18.469 1 95.62 373 THR B C 1
ATOM 6580 O O . THR B 1 373 ? -2.248 8.93 -18.656 1 95.62 373 THR B O 1
ATOM 6583 N N . VAL B 1 374 ? -1.696 11.008 -19.344 1 92.38 374 VAL B N 1
ATOM 6584 C CA . VAL B 1 374 ? -2.402 10.875 -20.609 1 92.38 374 VAL B CA 1
ATOM 6585 C C . VAL B 1 374 ? -1.746 9.789 -21.453 1 92.38 374 VAL B C 1
ATOM 6587 O O . VAL B 1 374 ? -2.432 8.93 -22.016 1 92.38 374 VAL B O 1
ATOM 6590 N N . LEU B 1 375 ? -0.363 9.758 -21.578 1 93.06 375 LEU B N 1
ATOM 6591 C CA . LEU B 1 375 ? 0.366 8.742 -22.328 1 93.06 375 LEU B CA 1
ATOM 6592 C C . LEU B 1 375 ? 0.06 7.344 -21.797 1 93.06 375 LEU B C 1
ATOM 6594 O O . LEU B 1 375 ? -0.169 6.414 -22.578 1 93.06 375 LEU B O 1
ATOM 6598 N N . THR B 1 376 ? 0.037 7.238 -20.516 1 94.62 376 THR B N 1
ATOM 6599 C CA . THR B 1 376 ? -0.224 5.945 -19.891 1 94.62 376 THR B CA 1
ATOM 6600 C C . THR B 1 376 ? -1.651 5.488 -20.172 1 94.62 376 THR B C 1
ATOM 6602 O O . THR B 1 376 ? -1.893 4.301 -20.391 1 94.62 376 THR B O 1
ATOM 6605 N N . ALA B 1 377 ? -2.576 6.438 -20.125 1 91.94 377 ALA B N 1
ATOM 6606 C CA . ALA B 1 377 ? -3.967 6.105 -20.438 1 91.94 377 ALA B CA 1
ATOM 6607 C C . ALA B 1 377 ? -4.105 5.559 -21.844 1 91.94 377 ALA B C 1
ATOM 6609 O O . ALA B 1 377 ? -4.836 4.59 -22.078 1 91.94 377 ALA B O 1
ATOM 6610 N N . VAL B 1 378 ? -3.404 6.133 -22.828 1 90 378 VAL B N 1
ATOM 6611 C CA . VAL B 1 378 ? -3.424 5.672 -24.219 1 90 378 VAL B CA 1
ATOM 6612 C C . VAL B 1 378 ? -2.82 4.27 -24.297 1 90 378 VAL B C 1
ATOM 6614 O O . VAL B 1 378 ? -3.377 3.387 -24.953 1 90 378 VAL B O 1
ATOM 6617 N N . GLN B 1 379 ? -1.698 4.027 -23.609 1 92.12 379 GLN B N 1
ATOM 6618 C CA . GLN B 1 379 ? -1.042 2.725 -23.594 1 92.12 379 GLN B CA 1
ATOM 6619 C C . GLN B 1 379 ? -1.975 1.648 -23.047 1 92.12 379 GLN B C 1
ATOM 6621 O O . GLN B 1 379 ? -2.111 0.576 -23.641 1 92.12 379 GLN B O 1
ATOM 6626 N N . GLU B 1 380 ? -2.598 1.968 -21.938 1 92.81 380 GLU B N 1
ATOM 6627 C CA . GLU B 1 380 ? -3.48 1.004 -21.297 1 92.81 380 GLU B CA 1
ATOM 6628 C C . GLU B 1 380 ? -4.664 0.646 -22.188 1 92.81 380 GLU B C 1
ATOM 6630 O O . GLU B 1 380 ? -5.043 -0.523 -22.281 1 92.81 380 GLU B O 1
ATOM 6635 N N . THR B 1 381 ? -5.227 1.63 -22.844 1 88.88 381 THR B N 1
ATOM 6636 C CA . THR B 1 381 ? -6.383 1.4 -23.703 1 88.88 381 THR B CA 1
ATOM 6637 C C . THR B 1 381 ? -5.988 0.588 -24.938 1 88.88 381 THR B C 1
ATOM 6639 O O . THR B 1 381 ? -6.656 -0.39 -25.281 1 88.88 381 THR B O 1
ATOM 6642 N N . ASP B 1 382 ? -4.867 0.942 -25.578 1 89.38 382 ASP B N 1
ATOM 6643 C CA . ASP B 1 382 ? -4.391 0.221 -26.75 1 89.38 382 ASP B CA 1
ATOM 6644 C C . ASP B 1 382 ? -4.078 -1.234 -26.406 1 89.38 382 ASP B C 1
ATOM 6646 O O . ASP B 1 382 ? -4.512 -2.148 -27.109 1 89.38 382 ASP B O 1
ATOM 6650 N N . ASN B 1 383 ? -3.385 -1.428 -25.328 1 92.69 383 ASN B N 1
ATOM 6651 C CA . ASN B 1 383 ? -3.035 -2.777 -24.906 1 92.69 383 ASN B CA 1
ATOM 6652 C C . ASN B 1 383 ? -4.277 -3.602 -24.578 1 92.69 383 ASN B C 1
ATOM 6654 O O . ASN B 1 383 ? -4.371 -4.77 -24.969 1 92.69 383 ASN B O 1
ATOM 6658 N N . ALA B 1 384 ? -5.203 -2.977 -23.859 1 91.12 384 ALA B N 1
ATOM 6659 C CA . ALA B 1 384 ? -6.406 -3.705 -23.469 1 91.12 384 ALA B CA 1
ATOM 6660 C C . ALA B 1 384 ? -7.242 -4.086 -24.688 1 91.12 384 ALA B C 1
ATOM 6662 O O . ALA B 1 384 ? -7.773 -5.199 -24.766 1 91.12 384 ALA B O 1
ATOM 6663 N N . MET B 1 385 ? -7.363 -3.211 -25.641 1 88.81 385 MET B N 1
ATOM 6664 C CA . MET B 1 385 ? -8.109 -3.482 -26.875 1 88.81 385 MET B CA 1
ATOM 6665 C C . MET B 1 385 ? -7.461 -4.617 -27.656 1 88.81 385 MET B C 1
ATOM 6667 O O . MET B 1 385 ? -8.141 -5.555 -28.078 1 88.81 385 MET B O 1
ATOM 6671 N N . ASN B 1 386 ? -6.137 -4.551 -27.797 1 91.12 386 ASN B N 1
ATOM 6672 C CA . ASN B 1 386 ? -5.402 -5.578 -28.531 1 91.12 386 ASN B CA 1
ATOM 6673 C C . ASN B 1 386 ? -5.465 -6.926 -27.812 1 91.12 386 ASN B C 1
ATOM 6675 O O . ASN B 1 386 ? -5.711 -7.957 -28.438 1 91.12 386 ASN B O 1
ATOM 6679 N N . ALA B 1 387 ? -5.309 -6.832 -26.547 1 94.12 387 ALA B N 1
ATOM 6680 C CA . ALA B 1 387 ? -5.332 -8.062 -25.766 1 94.12 387 ALA B CA 1
ATOM 6681 C C . ALA B 1 387 ? -6.707 -8.719 -25.828 1 94.12 387 ALA B C 1
ATOM 6683 O O . ALA B 1 387 ? -6.816 -9.945 -25.953 1 94.12 387 ALA B O 1
ATOM 6684 N N . TYR B 1 388 ? -7.793 -7.969 -25.781 1 92.38 388 TYR B N 1
ATOM 6685 C CA . TYR B 1 388 ? -9.141 -8.516 -25.844 1 92.38 388 TYR B CA 1
ATOM 6686 C C . TYR B 1 388 ? -9.414 -9.156 -27.203 1 92.38 388 TYR B C 1
ATOM 6688 O O . TYR B 1 388 ? -9.898 -10.289 -27.281 1 92.38 388 TYR B O 1
ATOM 6696 N N . ARG B 1 389 ? -9.031 -8.523 -28.172 1 90.12 389 ARG B N 1
ATOM 6697 C CA . ARG B 1 389 ? -9.227 -9.039 -29.531 1 90.12 389 ARG B CA 1
ATOM 6698 C C . ARG B 1 389 ? -8.5 -10.367 -29.719 1 90.12 389 ARG B C 1
ATOM 6700 O O . ARG B 1 389 ? -9.07 -11.328 -30.234 1 90.12 389 ARG B O 1
ATOM 6707 N N . ASN B 1 390 ? -7.273 -10.398 -29.266 1 93.62 390 ASN B N 1
ATOM 6708 C CA . ASN B 1 390 ? -6.473 -11.602 -29.438 1 93.62 390 ASN B CA 1
ATOM 6709 C C . ASN B 1 390 ? -6.949 -12.734 -28.531 1 93.62 390 ASN B C 1
ATOM 6711 O O . ASN B 1 390 ? -6.836 -13.906 -28.875 1 93.62 390 ASN B O 1
ATOM 6715 N N . SER B 1 391 ? -7.504 -12.336 -27.438 1 95.25 391 SER B N 1
ATOM 6716 C CA . SER B 1 391 ? -8.039 -13.352 -26.547 1 95.25 391 SER B CA 1
ATOM 6717 C C . SER B 1 391 ? -9.242 -14.055 -27.172 1 95.25 391 SER B C 1
ATOM 6719 O O . SER B 1 391 ? -9.438 -15.258 -26.969 1 95.25 391 SER B O 1
ATOM 6721 N N . ILE B 1 392 ? -10.031 -13.375 -27.938 1 92.5 392 ILE B N 1
ATOM 6722 C CA . ILE B 1 392 ? -11.18 -13.969 -28.625 1 92.5 392 ILE B CA 1
ATOM 6723 C C . ILE B 1 392 ? -10.688 -14.938 -29.688 1 92.5 392 ILE B C 1
ATOM 6725 O O . ILE B 1 392 ? -11.211 -16.047 -29.812 1 92.5 392 ILE B O 1
ATOM 6729 N N . LYS B 1 393 ? -9.633 -14.523 -30.422 1 93.44 393 LYS B N 1
ATOM 6730 C CA . LYS B 1 393 ? -9.047 -15.406 -31.422 1 93.44 393 LYS B CA 1
ATOM 6731 C C . LYS B 1 393 ? -8.523 -16.688 -30.781 1 93.44 393 LYS B C 1
ATOM 6733 O O . LYS B 1 393 ? -8.664 -17.781 -31.344 1 93.44 393 LYS B O 1
ATOM 6738 N N . GLN B 1 394 ? -8 -16.484 -29.641 1 96.06 394 GLN B N 1
ATOM 6739 C CA . GLN B 1 394 ? -7.445 -17.641 -28.938 1 96.06 394 GLN B CA 1
ATOM 6740 C C . GLN B 1 394 ? -8.547 -18.609 -28.516 1 96.06 394 GLN B C 1
ATOM 6742 O O . GLN B 1 394 ? -8.367 -19.828 -28.609 1 96.06 394 GLN B O 1
ATOM 6747 N N . ILE B 1 395 ? -9.672 -18.141 -28.078 1 95.81 395 ILE B N 1
ATOM 6748 C CA . ILE B 1 395 ? -10.781 -18.984 -27.656 1 95.81 395 ILE B CA 1
ATOM 6749 C C . ILE B 1 395 ? -11.266 -19.828 -28.844 1 95.81 395 ILE B C 1
ATOM 6751 O O . ILE B 1 395 ? -11.492 -21.031 -28.688 1 95.81 395 ILE B O 1
ATOM 6755 N N . VAL B 1 396 ? -11.344 -19.25 -30 1 94.31 396 VAL B N 1
ATOM 6756 C CA . VAL B 1 396 ? -11.812 -19.938 -31.203 1 94.31 396 VAL B CA 1
ATOM 6757 C C . VAL B 1 396 ? -10.844 -21.062 -31.562 1 94.31 396 VAL B C 1
ATOM 6759 O O . VAL B 1 396 ? -11.258 -22.188 -31.828 1 94.31 396 VAL B O 1
ATOM 6762 N N . ALA B 1 397 ? -9.57 -20.75 -31.453 1 97 397 ALA B N 1
ATOM 6763 C CA . ALA B 1 397 ? -8.555 -21.734 -31.781 1 97 397 ALA B CA 1
ATOM 6764 C C . ALA B 1 397 ? -8.555 -22.875 -30.781 1 97 397 ALA B C 1
ATOM 6766 O O . ALA B 1 397 ? -8.469 -24.047 -31.156 1 97 397 ALA B O 1
ATOM 6767 N N . LEU B 1 398 ? -8.734 -22.562 -29.531 1 97.19 398 LEU B N 1
ATOM 6768 C CA . LEU B 1 398 ? -8.664 -23.578 -28.469 1 97.19 398 LEU B CA 1
ATOM 6769 C C . LEU B 1 398 ? -9.914 -24.438 -28.469 1 97.19 398 LEU B C 1
ATOM 6771 O O . LEU B 1 398 ? -9.859 -25.609 -28.094 1 97.19 398 LEU B O 1
ATOM 6775 N N . ARG B 1 399 ? -11.008 -23.875 -28.906 1 96.38 399 ARG B N 1
ATOM 6776 C CA . ARG B 1 399 ? -12.211 -24.688 -29.047 1 96.38 399 ARG B CA 1
ATOM 6777 C C . ARG B 1 399 ? -12 -25.812 -30.047 1 96.38 399 ARG B C 1
ATOM 6779 O O . ARG B 1 399 ? -12.391 -26.953 -29.812 1 96.38 399 ARG B O 1
ATOM 6786 N N . GLU B 1 400 ? -11.312 -25.453 -31.141 1 97.19 400 GLU B N 1
ATOM 6787 C CA . GLU B 1 400 ? -11.016 -26.469 -32.156 1 97.19 400 GLU B CA 1
ATOM 6788 C C . GLU B 1 400 ? -10.031 -27.5 -31.625 1 97.19 400 GLU B C 1
ATOM 6790 O O . GLU B 1 400 ? -10.203 -28.703 -31.859 1 97.19 400 GLU B O 1
ATOM 6795 N N . VAL B 1 401 ? -9.062 -27.016 -30.875 1 97.44 401 VAL B N 1
ATOM 6796 C CA . VAL B 1 401 ? -8.062 -27.906 -30.297 1 97.44 401 VAL B CA 1
ATOM 6797 C C . VAL B 1 401 ? -8.742 -28.875 -29.344 1 97.44 401 VAL B C 1
ATOM 6799 O O . VAL B 1 401 ? -8.453 -30.078 -29.344 1 97.44 401 VAL B O 1
ATOM 6802 N N . ARG B 1 402 ? -9.617 -28.359 -28.531 1 97.38 402 ARG B N 1
ATOM 6803 C CA . ARG B 1 402 ? -10.344 -29.188 -27.578 1 97.38 402 ARG B CA 1
ATOM 6804 C C . ARG B 1 402 ? -11.203 -30.219 -28.281 1 97.38 402 ARG B C 1
ATOM 6806 O O . ARG B 1 402 ? -11.234 -31.391 -27.891 1 97.38 402 ARG B O 1
ATOM 6813 N N . ASN B 1 403 ? -11.844 -29.906 -29.391 1 97.56 403 ASN B N 1
ATOM 6814 C CA . ASN B 1 403 ? -12.664 -30.828 -30.172 1 97.56 403 ASN B CA 1
ATOM 6815 C C . ASN B 1 403 ? -11.828 -31.953 -30.766 1 97.56 403 ASN B C 1
ATOM 6817 O O . ASN B 1 403 ? -12.211 -33.125 -30.688 1 97.56 403 ASN B O 1
ATOM 6821 N N . GLN B 1 404 ? -10.664 -31.547 -31.312 1 97.44 404 GLN B N 1
ATOM 6822 C CA . GLN B 1 404 ? -9.766 -32.531 -31.875 1 97.44 404 GLN B CA 1
ATOM 6823 C C . GLN B 1 404 ? -9.195 -33.438 -30.781 1 97.44 404 GLN B C 1
ATOM 6825 O O . GLN B 1 404 ? -8.969 -34.625 -31.016 1 97.44 404 GLN B O 1
ATOM 6830 N N . GLY B 1 405 ? -8.953 -32.844 -29.625 1 97.56 405 GLY B N 1
ATOM 6831 C CA . GLY B 1 405 ? -8.484 -33.625 -28.5 1 97.56 405 GLY B CA 1
ATOM 6832 C C . GLY B 1 405 ? -9.5 -34.656 -28.031 1 97.56 405 GLY B C 1
ATOM 6833 O O . GLY B 1 405 ? -9.133 -35.812 -27.734 1 97.56 405 GLY B O 1
ATOM 6834 N N . GLN B 1 406 ? -10.75 -34.312 -28.016 1 97.06 406 GLN B N 1
ATOM 6835 C CA . GLN B 1 406 ? -11.82 -35.219 -27.641 1 97.06 406 GLN B CA 1
ATOM 6836 C C . GLN B 1 406 ? -11.945 -36.375 -28.641 1 97.06 406 GLN B C 1
ATOM 6838 O O . GLN B 1 406 ? -12.102 -37.531 -28.25 1 97.06 406 GLN B O 1
ATOM 6843 N N . GLU B 1 407 ? -11.859 -36.062 -29.922 1 97.44 407 GLU B N 1
ATOM 6844 C CA . GLU B 1 407 ? -11.914 -37.062 -30.969 1 97.44 407 GLU B CA 1
ATOM 6845 C C . GLU B 1 407 ? -10.734 -38.031 -30.875 1 97.44 407 GLU B C 1
ATOM 6847 O O . GLU B 1 407 ? -10.898 -39.25 -31.016 1 97.44 407 GLU B O 1
ATOM 6852 N N . THR B 1 408 ? -9.602 -37.438 -30.594 1 97.5 408 THR B N 1
ATOM 6853 C CA . THR B 1 408 ? -8.398 -38.25 -30.469 1 97.5 408 THR B CA 1
ATOM 6854 C C . THR B 1 408 ? -8.531 -39.25 -29.328 1 97.5 408 THR B C 1
ATOM 6856 O O . THR B 1 408 ? -8.164 -40.406 -29.469 1 97.5 408 THR B O 1
ATOM 6859 N N . LEU B 1 409 ? -9.047 -38.812 -28.203 1 97 409 LEU B N 1
ATOM 6860 C CA . LEU B 1 409 ? -9.227 -39.719 -27.062 1 97 409 LEU B CA 1
ATOM 6861 C C . LEU B 1 409 ? -10.242 -40.812 -27.375 1 97 409 LEU B C 1
ATOM 6863 O O . LEU B 1 409 ? -10.023 -41.969 -27.078 1 97 409 LEU B O 1
ATOM 6867 N N . THR B 1 410 ? -11.352 -40.5 -28.047 1 97.12 410 THR B N 1
ATOM 6868 C CA . THR B 1 410 ? -12.383 -41.469 -28.422 1 97.12 410 THR B CA 1
ATOM 6869 C C . THR B 1 410 ? -11.812 -42.562 -29.328 1 97.12 410 THR B C 1
ATOM 6871 O O . THR B 1 410 ? -12 -43.75 -29.078 1 97.12 410 THR B O 1
ATOM 6874 N N . LEU B 1 411 ? -11 -42.125 -30.328 1 97.12 411 LEU B N 1
ATOM 6875 C CA . LEU B 1 411 ? -10.43 -43.062 -31.281 1 97.12 411 LEU B CA 1
ATOM 6876 C C . LEU B 1 411 ? -9.367 -43.938 -30.641 1 97.12 411 LEU B C 1
ATOM 6878 O O . LEU B 1 411 ? -9.32 -45.156 -30.859 1 97.12 411 LEU B O 1
ATOM 6882 N N . SER B 1 412 ? -8.555 -43.281 -29.844 1 96.94 412 SER B N 1
ATOM 6883 C CA . SER B 1 412 ? -7.484 -44.031 -29.203 1 96.94 412 SER B CA 1
ATOM 6884 C C . SER B 1 412 ? -8.039 -45.062 -28.25 1 96.94 412 SER B C 1
ATOM 6886 O O . SER B 1 412 ? -7.527 -46.188 -28.172 1 96.94 412 SER B O 1
ATOM 6888 N N . LEU B 1 413 ? -9.07 -44.781 -27.516 1 95.75 413 LEU B N 1
ATOM 6889 C CA . LEU B 1 413 ? -9.68 -45.719 -26.578 1 95.75 413 LEU B CA 1
ATOM 6890 C C . LEU B 1 413 ? -10.359 -46.875 -27.312 1 95.75 413 LEU B C 1
ATOM 6892 O O . LEU B 1 413 ? -10.258 -48.031 -26.891 1 95.75 413 LEU B O 1
ATOM 6896 N N . ASP B 1 414 ? -11.023 -46.594 -28.438 1 96.12 414 ASP B N 1
ATOM 6897 C CA . ASP B 1 414 ? -11.68 -47.625 -29.219 1 96.12 414 ASP B CA 1
ATOM 6898 C C . ASP B 1 414 ? -10.664 -48.625 -29.797 1 96.12 414 ASP B C 1
ATOM 6900 O O . ASP B 1 414 ? -10.867 -49.844 -29.719 1 96.12 414 ASP B O 1
ATOM 6904 N N . LEU B 1 415 ? -9.602 -48.094 -30.344 1 96.25 415 LEU B N 1
ATOM 6905 C CA . LEU B 1 415 ? -8.555 -48.969 -30.891 1 96.25 415 LEU B CA 1
ATOM 6906 C C . LEU B 1 415 ? -7.879 -49.781 -29.812 1 96.25 415 LEU B C 1
ATOM 6908 O O . LEU B 1 415 ? -7.516 -50.938 -30.031 1 96.25 415 LEU B O 1
ATOM 6912 N N . TYR B 1 416 ? -7.738 -49.188 -28.688 1 95.56 416 TYR B N 1
ATOM 6913 C CA . TYR B 1 416 ? -7.113 -49.875 -27.562 1 95.56 416 TYR B CA 1
ATOM 6914 C C . TYR B 1 416 ? -7.984 -51.031 -27.094 1 95.56 416 TYR B C 1
ATOM 6916 O O . TYR B 1 416 ? -7.488 -52.125 -26.844 1 95.56 416 TYR B O 1
ATOM 6924 N N . LYS B 1 417 ? -9.258 -50.812 -27.031 1 94.25 417 LYS B N 1
ATOM 6925 C CA . LYS B 1 417 ? -10.203 -51.844 -26.625 1 94.25 417 LYS B CA 1
ATOM 6926 C C . LYS B 1 417 ? -10.188 -53.031 -27.594 1 94.25 417 LYS B C 1
ATOM 6928 O O . LYS B 1 417 ? -10.398 -54.188 -27.188 1 94.25 417 LYS B O 1
ATOM 6933 N N . GLN B 1 418 ? -9.805 -52.719 -28.844 1 94.25 418 GLN B N 1
ATOM 6934 C CA . GLN B 1 418 ? -9.758 -53.75 -29.891 1 94.25 418 GLN B CA 1
ATOM 6935 C C . GLN B 1 418 ? -8.375 -54.406 -29.969 1 94.25 418 GLN B C 1
ATOM 6937 O O . GLN B 1 418 ? -8.164 -55.344 -30.75 1 94.25 418 GLN B O 1
ATOM 6942 N N . GLY B 1 419 ? -7.512 -53.875 -29.203 1 92 419 GLY B N 1
ATOM 6943 C CA . GLY B 1 419 ? -6.16 -54.406 -29.203 1 92 419 GLY B CA 1
ATOM 6944 C C . GLY B 1 419 ? -5.328 -53.938 -30.375 1 92 419 GLY B C 1
ATOM 6945 O O . GLY B 1 419 ? -4.312 -54.531 -30.719 1 92 419 GLY B O 1
ATOM 6946 N N . LEU B 1 420 ? -5.668 -52.781 -30.969 1 92.69 420 LEU B N 1
ATOM 6947 C CA . LEU B 1 420 ? -5.059 -52.312 -32.219 1 92.69 420 LEU B CA 1
ATOM 6948 C C . LEU B 1 420 ? -4.043 -51.219 -31.953 1 92.69 420 LEU B C 1
ATOM 6950 O O . LEU B 1 420 ? -3.33 -50.781 -32.875 1 92.69 420 LEU B O 1
ATOM 6954 N N . THR B 1 421 ? -3.99 -50.719 -30.734 1 91.56 421 THR B N 1
ATOM 6955 C CA . THR B 1 421 ? -3.018 -49.688 -30.391 1 91.56 421 THR B CA 1
ATOM 6956 C C . THR B 1 421 ? -2.564 -49.844 -28.938 1 91.56 421 THR B C 1
ATOM 6958 O O . THR B 1 421 ? -3.305 -50.344 -28.094 1 91.56 421 THR B O 1
ATOM 6961 N N . PRO B 1 422 ? -1.282 -49.438 -28.703 1 91 422 PRO B N 1
ATOM 6962 C CA . PRO B 1 422 ? -0.822 -49.5 -27.312 1 91 422 PRO B CA 1
ATOM 6963 C C . PRO B 1 422 ? -1.489 -48.438 -26.438 1 91 422 PRO B C 1
ATOM 6965 O O . PRO B 1 422 ? -2.049 -47.469 -26.953 1 91 422 PRO B O 1
ATOM 6968 N N . PHE B 1 423 ? -1.454 -48.656 -25.109 1 93.69 423 PHE B N 1
ATOM 6969 C CA . PHE B 1 423 ? -2.094 -47.75 -24.156 1 93.69 423 PHE B CA 1
ATOM 6970 C C . PHE B 1 423 ? -1.441 -46.375 -24.188 1 93.69 423 PHE B C 1
ATOM 6972 O O . PHE B 1 423 ? -2.055 -45.375 -23.797 1 93.69 423 PHE B O 1
ATOM 6979 N N . GLN B 1 424 ? -0.257 -46.25 -24.688 1 91.44 424 GLN B N 1
ATOM 6980 C CA . GLN B 1 424 ? 0.479 -45 -24.766 1 91.44 424 GLN B CA 1
ATOM 6981 C C . GLN B 1 424 ? -0.318 -43.938 -25.516 1 91.44 424 GLN B C 1
ATOM 6983 O O . GLN B 1 424 ? -0.292 -42.75 -25.172 1 91.44 424 GLN B O 1
ATOM 6988 N N . ASN B 1 425 ? -0.978 -44.344 -26.516 1 93 425 ASN B N 1
ATOM 6989 C CA . ASN B 1 425 ? -1.784 -43.438 -27.297 1 93 425 ASN B CA 1
ATOM 6990 C C . ASN B 1 425 ? -2.961 -42.875 -26.484 1 93 425 ASN B C 1
ATOM 6992 O O . ASN B 1 425 ? -3.309 -41.719 -26.594 1 93 425 ASN B O 1
ATOM 6996 N N . VAL B 1 426 ? -3.549 -43.781 -25.656 1 94.81 426 VAL B N 1
ATOM 6997 C CA . VAL B 1 426 ? -4.645 -43.375 -24.781 1 94.81 426 VAL B CA 1
ATOM 6998 C C . VAL B 1 426 ? -4.125 -42.406 -23.703 1 94.81 426 VAL B C 1
ATOM 7000 O O . VAL B 1 426 ? -4.73 -41.375 -23.453 1 94.81 426 VAL B O 1
ATOM 7003 N N . LEU B 1 427 ? -2.971 -42.75 -23.156 1 92.94 427 LEU B N 1
ATOM 7004 C CA . LEU B 1 427 ? -2.326 -41.906 -22.141 1 92.94 427 LEU B CA 1
ATOM 7005 C C . LEU B 1 427 ? -2.068 -40.5 -22.672 1 92.94 427 LEU B C 1
ATOM 7007 O O . LEU B 1 427 ? -2.418 -39.531 -22.016 1 92.94 427 LEU B O 1
ATOM 7011 N N . ASP B 1 428 ? -1.518 -40.344 -23.781 1 93.56 428 ASP B N 1
ATOM 7012 C CA . ASP B 1 428 ? -1.198 -39.062 -24.391 1 93.56 428 ASP B CA 1
ATOM 7013 C C . ASP B 1 428 ? -2.467 -38.281 -24.703 1 93.56 428 ASP B C 1
ATOM 7015 O O . ASP B 1 428 ? -2.514 -37.062 -24.5 1 93.56 428 ASP B O 1
ATOM 7019 N N . ALA B 1 429 ? -3.412 -39.031 -25.203 1 95.56 429 ALA B N 1
ATOM 7020 C CA . ALA B 1 429 ? -4.68 -38.375 -25.531 1 95.56 429 ALA B CA 1
ATOM 7021 C C . ALA B 1 429 ? -5.355 -37.812 -24.281 1 95.56 429 ALA B C 1
ATOM 7023 O O . ALA B 1 429 ? -5.91 -36.719 -24.312 1 95.56 429 ALA B O 1
ATOM 7024 N N . GLN B 1 430 ? -5.309 -38.594 -23.188 1 95.25 430 GLN B N 1
ATOM 7025 C CA . GLN B 1 430 ? -5.895 -38.125 -21.922 1 95.25 430 GLN B CA 1
ATOM 7026 C C . GLN B 1 430 ? -5.172 -36.906 -21.391 1 95.25 430 GLN B C 1
ATOM 7028 O O . GLN B 1 430 ? -5.812 -35.938 -20.984 1 95.25 430 GLN B O 1
ATOM 7033 N N . ARG B 1 431 ? -3.926 -36.938 -21.406 1 94 431 ARG B N 1
ATOM 7034 C CA . ARG B 1 431 ? -3.125 -35.812 -20.938 1 94 431 ARG B CA 1
ATOM 7035 C C . ARG B 1 431 ? -3.379 -34.562 -21.781 1 94 431 ARG B C 1
ATOM 7037 O O . ARG B 1 431 ? -3.566 -33.469 -21.234 1 94 431 ARG B O 1
ATOM 7044 N N . SER B 1 432 ? -3.381 -34.75 -23.047 1 95.69 432 SER B N 1
ATOM 7045 C CA . SER B 1 432 ? -3.584 -33.656 -23.969 1 95.69 432 SER B CA 1
ATOM 7046 C C . SER B 1 432 ? -4.969 -33.031 -23.797 1 95.69 432 SER B C 1
ATOM 7048 O O . SER B 1 432 ? -5.113 -31.812 -23.766 1 95.69 432 SER B O 1
ATOM 7050 N N . LEU B 1 433 ? -6.004 -33.875 -23.672 1 95.69 433 LEU B N 1
ATOM 7051 C CA . LEU B 1 433 ? -7.367 -33.375 -23.547 1 95.69 433 LEU B CA 1
ATOM 7052 C C . LEU B 1 433 ? -7.523 -32.531 -22.281 1 95.69 433 LEU B C 1
ATOM 7054 O O . LEU B 1 433 ? -8.125 -31.469 -22.312 1 95.69 433 LEU B O 1
ATOM 7058 N N . LEU B 1 434 ? -6.98 -33 -21.156 1 96.31 434 LEU B N 1
ATOM 7059 C CA . LEU B 1 434 ? -7.02 -32.25 -19.922 1 96.31 434 LEU B CA 1
ATOM 7060 C C . LEU B 1 434 ? -6.375 -30.875 -20.109 1 96.31 434 LEU B C 1
ATOM 7062 O O . LEU B 1 434 ? -6.938 -29.844 -19.688 1 96.31 434 LEU B O 1
ATOM 7066 N N . THR B 1 435 ? -5.234 -30.812 -20.75 1 96.56 435 THR B N 1
ATOM 7067 C CA . THR B 1 435 ? -4.508 -29.578 -21 1 96.56 435 THR B CA 1
ATOM 7068 C C . THR B 1 435 ? -5.332 -28.641 -21.875 1 96.56 435 THR B C 1
ATOM 7070 O O . THR B 1 435 ? -5.445 -27.453 -21.578 1 96.56 435 THR B O 1
ATOM 7073 N N . TYR B 1 436 ? -5.934 -29.25 -22.938 1 97.06 436 TYR B N 1
ATOM 7074 C CA . TYR B 1 436 ? -6.699 -28.438 -23.875 1 97.06 436 TYR B CA 1
ATOM 7075 C C . TYR B 1 436 ? -7.945 -27.875 -23.219 1 97.06 436 TYR B C 1
ATOM 7077 O O . TYR B 1 436 ? -8.281 -26.703 -23.422 1 97.06 436 TYR B O 1
ATOM 7085 N N . GLU B 1 437 ? -8.586 -28.703 -22.438 1 97.06 437 GLU B N 1
ATOM 7086 C CA . GLU B 1 437 ? -9.789 -28.25 -21.75 1 97.06 437 GLU B CA 1
ATOM 7087 C C . GLU B 1 437 ? -9.469 -27.141 -20.734 1 97.06 437 GLU B C 1
ATOM 7089 O O . GLU B 1 437 ? -10.195 -26.156 -20.641 1 97.06 437 GLU B O 1
ATOM 7094 N N . ASN B 1 438 ? -8.445 -27.281 -20.016 1 97.12 438 ASN B N 1
ATOM 7095 C CA . ASN B 1 438 ? -8.016 -26.266 -19.062 1 97.12 438 ASN B CA 1
ATOM 7096 C C . ASN B 1 438 ? -7.625 -24.969 -19.781 1 97.12 438 ASN B C 1
ATOM 7098 O O . ASN B 1 438 ? -7.984 -23.875 -19.328 1 97.12 438 ASN B O 1
ATOM 7102 N N . GLN B 1 439 ? -6.91 -25.078 -20.844 1 97.19 439 GLN B N 1
ATOM 7103 C CA . GLN B 1 439 ? -6.492 -23.906 -21.609 1 97.19 439 GLN B CA 1
ATOM 7104 C C . GLN B 1 439 ? -7.699 -23.141 -22.141 1 97.19 439 GLN B C 1
ATOM 7106 O O . GLN B 1 439 ? -7.688 -21.906 -22.172 1 97.19 439 GLN B O 1
ATOM 7111 N N . LEU B 1 440 ? -8.727 -23.891 -22.531 1 96.75 440 LEU B N 1
ATOM 7112 C CA . LEU B 1 440 ? -9.93 -23.234 -23.031 1 96.75 440 LEU B CA 1
ATOM 7113 C C . LEU B 1 440 ? -10.625 -22.453 -21.922 1 96.75 440 LEU B C 1
ATOM 7115 O O . LEU B 1 440 ? -11.039 -21.312 -22.125 1 96.75 440 LEU B O 1
ATOM 7119 N N . VAL B 1 441 ? -10.734 -23.047 -20.766 1 97.38 441 VAL B N 1
ATOM 7120 C CA . VAL B 1 441 ? -11.352 -22.375 -19.625 1 97.38 441 VAL B CA 1
ATOM 7121 C C . VAL B 1 441 ? -10.547 -21.141 -19.25 1 97.38 441 VAL B C 1
ATOM 7123 O O . VAL B 1 441 ? -11.117 -20.062 -19.031 1 97.38 441 VAL B O 1
ATOM 7126 N N . GLN B 1 442 ? -9.219 -21.234 -19.25 1 97.81 442 GLN B N 1
ATOM 7127 C CA . GLN B 1 442 ? -8.336 -20.109 -18.922 1 97.81 442 GLN B CA 1
ATOM 7128 C C . GLN B 1 442 ? -8.445 -19 -19.953 1 97.81 442 GLN B C 1
ATOM 7130 O O . GLN B 1 442 ? -8.43 -17.812 -19.609 1 97.81 442 GLN B O 1
ATOM 7135 N N . ALA B 1 443 ? -8.562 -19.391 -21.172 1 96.94 443 ALA B N 1
ATOM 7136 C CA . ALA B 1 443 ? -8.695 -18.406 -22.234 1 96.94 443 ALA B CA 1
ATOM 7137 C C . ALA B 1 443 ? -10.008 -17.641 -22.109 1 96.94 443 ALA B C 1
ATOM 7139 O O . ALA B 1 443 ? -10.047 -16.422 -22.312 1 96.94 443 ALA B O 1
ATOM 7140 N N . ARG B 1 444 ? -11.055 -18.375 -21.797 1 96.31 444 ARG B N 1
ATOM 7141 C CA . ARG B 1 444 ? -12.344 -17.719 -21.609 1 96.31 444 ARG B CA 1
ATOM 7142 C C . ARG B 1 444 ? -12.289 -16.734 -20.438 1 96.31 444 ARG B C 1
ATOM 7144 O O . ARG B 1 444 ? -12.773 -15.609 -20.547 1 96.31 444 ARG B O 1
ATOM 7151 N N . GLY B 1 445 ? -11.734 -17.156 -19.281 1 97.31 445 GLY B N 1
ATOM 7152 C CA . GLY B 1 445 ? -11.539 -16.266 -18.156 1 97.31 445 GLY B CA 1
ATOM 7153 C C . GLY B 1 445 ? -10.695 -15.047 -18.5 1 97.31 445 GLY B C 1
ATOM 7154 O O . GLY B 1 445 ? -11.047 -13.914 -18.156 1 97.31 445 GLY B O 1
ATOM 7155 N N . ASN B 1 446 ? -9.617 -15.281 -19.219 1 96.88 446 ASN B N 1
ATOM 7156 C CA . ASN B 1 446 ? -8.703 -14.211 -19.609 1 96.88 446 ASN B CA 1
ATOM 7157 C C . ASN B 1 446 ? -9.391 -13.188 -20.516 1 96.88 446 ASN B C 1
ATOM 7159 O O . ASN B 1 446 ? -9.141 -11.992 -20.406 1 96.88 446 ASN B O 1
ATOM 7163 N N . SER B 1 447 ? -10.203 -13.68 -21.453 1 95.75 447 SER B N 1
ATOM 7164 C CA . SER B 1 447 ? -10.93 -12.773 -22.344 1 95.75 447 SER B CA 1
ATOM 7165 C C . SER B 1 447 ? -11.82 -11.82 -21.547 1 95.75 447 SER B C 1
ATOM 7167 O O . SER B 1 447 ? -11.867 -10.625 -21.828 1 95.75 447 SER B O 1
ATOM 7169 N N . LEU B 1 448 ? -12.508 -12.32 -20.562 1 96.19 448 LEU B N 1
ATOM 7170 C CA . LEU B 1 448 ? -13.352 -11.484 -19.719 1 96.19 448 LEU B CA 1
ATOM 7171 C C . LEU B 1 448 ? -12.516 -10.5 -18.906 1 96.19 448 LEU B C 1
ATOM 7173 O O . LEU B 1 448 ? -12.906 -9.344 -18.734 1 96.19 448 LEU B O 1
ATOM 7177 N N . LEU B 1 449 ? -11.359 -10.953 -18.422 1 97.44 449 LEU B N 1
ATOM 7178 C CA . LEU B 1 449 ? -10.461 -10.078 -17.672 1 97.44 449 LEU B CA 1
ATOM 7179 C C . LEU B 1 449 ? -9.945 -8.945 -18.562 1 97.44 449 LEU B C 1
ATOM 7181 O O . LEU B 1 449 ? -9.82 -7.805 -18.109 1 97.44 449 LEU B O 1
ATOM 7185 N N . GLN B 1 450 ? -9.648 -9.312 -19.812 1 94.81 450 GLN B N 1
ATOM 7186 C CA . GLN B 1 450 ? -9.211 -8.281 -20.75 1 94.81 450 GLN B CA 1
ATOM 7187 C C . GLN B 1 450 ? -10.328 -7.293 -21.062 1 94.81 450 GLN B C 1
ATOM 7189 O O . GLN B 1 450 ? -10.078 -6.098 -21.219 1 94.81 450 GLN B O 1
ATOM 7194 N N . LEU B 1 451 ? -11.523 -7.742 -21.156 1 92.94 451 LEU B N 1
ATOM 7195 C CA . LEU B 1 451 ? -12.664 -6.859 -21.359 1 92.94 451 LEU B CA 1
ATOM 7196 C C . LEU B 1 451 ? -12.844 -5.914 -20.188 1 92.94 451 LEU B C 1
ATOM 7198 O O . LEU B 1 451 ? -13.094 -4.723 -20.375 1 92.94 451 LEU B O 1
ATOM 7202 N N . ILE B 1 452 ? -12.719 -6.445 -18.969 1 94.62 452 ILE B N 1
ATOM 7203 C CA . ILE B 1 452 ? -12.797 -5.629 -17.766 1 94.62 452 ILE B CA 1
ATOM 7204 C C . ILE B 1 452 ? -11.695 -4.574 -17.781 1 94.62 452 ILE B C 1
ATOM 7206 O O . ILE B 1 452 ? -11.938 -3.404 -17.469 1 94.62 452 ILE B O 1
ATOM 7210 N N . ALA B 1 453 ? -10.484 -5 -18.172 1 94.06 453 ALA B N 1
ATOM 7211 C CA . ALA B 1 453 ? -9.359 -4.074 -18.281 1 94.06 453 ALA B CA 1
ATOM 7212 C C . ALA B 1 453 ? -9.656 -2.973 -19.297 1 94.06 453 ALA B C 1
ATOM 7214 O O . ALA B 1 453 ? -9.281 -1.815 -19.094 1 94.06 453 ALA B O 1
ATOM 7215 N N . LEU B 1 454 ? -10.297 -3.328 -20.344 1 90.5 454 LEU B N 1
ATOM 7216 C CA . LEU B 1 454 ? -10.664 -2.357 -21.375 1 90.5 454 LEU B CA 1
ATOM 7217 C C . LEU B 1 454 ? -11.664 -1.344 -20.828 1 90.5 454 LEU B C 1
ATOM 7219 O O . LEU B 1 454 ? -11.508 -0.138 -21.031 1 90.5 454 LEU B O 1
ATOM 7223 N N . TYR B 1 455 ? -12.641 -1.831 -20.125 1 89.62 455 TYR B N 1
ATOM 7224 C CA . TYR B 1 455 ? -13.625 -0.931 -19.531 1 89.62 455 TYR B CA 1
ATOM 7225 C C . TYR B 1 455 ? -12.961 0.01 -18.531 1 89.62 455 TYR B C 1
ATOM 7227 O O . TYR B 1 455 ? -13.273 1.203 -18.484 1 89.62 455 TYR B O 1
ATOM 7235 N N . GLN B 1 456 ? -12.055 -0.549 -17.734 1 90.75 456 GLN B N 1
ATOM 7236 C CA . GLN B 1 456 ? -11.336 0.269 -16.766 1 90.75 456 GLN B CA 1
ATOM 7237 C C . GLN B 1 456 ? -10.477 1.319 -17.469 1 90.75 456 GLN B C 1
ATOM 7239 O O . GLN B 1 456 ? -10.43 2.475 -17.047 1 90.75 456 GLN B O 1
ATOM 7244 N N . ALA B 1 457 ? -9.812 0.917 -18.5 1 89.69 457 ALA B N 1
ATOM 7245 C CA . ALA B 1 457 ? -8.93 1.812 -19.25 1 89.69 457 ALA B CA 1
ATOM 7246 C C . ALA B 1 457 ? -9.719 2.957 -19.875 1 89.69 457 ALA B C 1
ATOM 7248 O O . ALA B 1 457 ? -9.188 4.055 -20.062 1 89.69 457 ALA B O 1
ATOM 7249 N N . LEU B 1 458 ? -10.977 2.736 -20.156 1 85.88 458 LEU B N 1
ATOM 7250 C CA . LEU B 1 458 ? -11.836 3.75 -20.766 1 85.88 458 LEU B CA 1
ATOM 7251 C C . LEU B 1 458 ? -12.539 4.582 -19.688 1 85.88 458 LEU B C 1
ATOM 7253 O O . LEU B 1 458 ? -13.336 5.461 -20.016 1 85.88 458 LEU B O 1
ATOM 7257 N N . GLY B 1 459 ? -12.188 4.305 -18.484 1 82.94 459 GLY B N 1
ATOM 7258 C CA . GLY B 1 459 ? -12.766 5.074 -17.406 1 82.94 459 GLY B CA 1
ATOM 7259 C C . GLY B 1 459 ? -14.188 4.668 -17.062 1 82.94 459 GLY B C 1
ATOM 7260 O O . GLY B 1 459 ? -14.945 5.457 -16.5 1 82.94 459 GLY B O 1
ATOM 7261 N N . GLY B 1 460 ? -14.594 3.412 -17.547 1 75.75 460 GLY B N 1
ATOM 7262 C CA . GLY B 1 460 ? -15.938 2.922 -17.297 1 75.75 460 GLY B CA 1
ATOM 7263 C C . GLY B 1 460 ? -16.156 2.51 -15.844 1 75.75 460 GLY B C 1
ATOM 7264 O O . GLY B 1 460 ? -15.219 2.045 -15.188 1 75.75 460 GLY B O 1
ATOM 7265 N N . GLY B 1 461 ? -17.469 2.77 -15.32 1 62.16 461 GLY B N 1
ATOM 7266 C CA . GLY B 1 461 ? -17.844 2.275 -14.008 1 62.16 461 GLY B CA 1
ATOM 7267 C C . GLY B 1 461 ? -18.453 3.342 -13.117 1 62.16 461 GLY B C 1
ATOM 7268 O O . GLY B 1 461 ? -19 3.035 -12.062 1 62.16 461 GLY B O 1
ATOM 7269 N N . TRP B 1 462 ? -18.344 4.574 -13.273 1 58.91 462 TRP B N 1
ATOM 7270 C CA . TRP B 1 462 ? -19.062 5.477 -12.367 1 58.91 462 TRP B CA 1
ATOM 7271 C C . TRP B 1 462 ? -19.453 6.762 -13.078 1 58.91 462 TRP B C 1
ATOM 7273 O O . TRP B 1 462 ? -18.672 7.332 -13.836 1 58.91 462 TRP B O 1
ATOM 7283 N N . ASN B 1 463 ? -20.656 6.844 -13.242 1 53.28 463 ASN B N 1
ATOM 7284 C CA . ASN B 1 463 ? -21.25 8.008 -13.891 1 53.28 463 ASN B CA 1
ATOM 7285 C C . ASN B 1 463 ? -20.781 9.312 -13.25 1 53.28 463 ASN B C 1
ATOM 7287 O O . ASN B 1 463 ? -20.797 9.445 -12.023 1 53.28 463 ASN B O 1
ATOM 7291 N N . ASN B 1 464 ? -19.766 9.906 -13.906 1 44.62 464 ASN B N 1
ATOM 7292 C CA . ASN B 1 464 ? -19.484 11.289 -13.539 1 44.62 464 ASN B CA 1
ATOM 7293 C C . ASN B 1 464 ? -20.734 12.156 -13.609 1 44.62 464 ASN B C 1
ATOM 7295 O O . ASN B 1 464 ? -21.594 11.953 -14.477 1 44.62 464 ASN B O 1
#

Organism: NCBI:txid997884

InterPro domains:
  IPR003423 Outer membrane efflux protein [PF02321] (65-250)
  IPR003423 Outer membrane efflux protein [PF02321] (276-460)
  IPR010131 Multidrug resistance outer membrane protein MdtP/Nodulation protein T-like [PTHR30203] (4-463)
  IPR010131 Multidrug resistance outer membrane protein MdtP/Nodulation protein T-like [TIGR01845] (27-461)

Secondary structure (DSSP, 8-state):
--TTGGGGGGGTT-----SSSGGGGG-SSPPPSS-S---TT--------TTGGGGG--HHHHHHHHHHHHH-HHHHHHHHHHHHHHHHHHHHHGGGS-EEEEEEEEEEEEE-TTSSSSPPEEEEEEEEEEEEEEEE-SSSHHHHHHHHHHHHHHHHHHHHHHHHHHHHHHHHHHHHHHHHHHHHHHHHHHHHHHHHHHHHHHHHHHHTTSS-HHHHHHHHHHHHHHHTTHHHHHHHHHHHHHHHHHHTTS-HHHHHHHHTS--PPP-------S---GGGGGG-HHHHHHHHHHHHHHHHHHHHHHTTSPEEEEEEEEEEEESSGGGTTSGGGEEEEEEEEEEEEEESTTHHHHHHHHHHHHHHHHHHHHHHHHHHHHHHHHHHHHHHHHHHHHHHHHHHHHHHHHHHHHHHHHHHHTTSS-HHHHHHHHHHHHHHHHHHHHHHHHHHHHHHHHHHHTTTTS--/--TTGGGSGGGS------SSSSGGGG-SSPPPSS-S---SS--------TTGGGGG--HHHHHHHHHHHHH-HHHHHHHHHHHHHHHHHHHHHGGGS-EEEEEEEEEEEE--TTSSSSPP-EEEEEEEEEEEEEEE-SSSHHHHHHHHHHHHHHHHHHHHHHHHHHHHHHHHHHHHHHHHHHHHHHHHHHHHHHHHHHHHHHHHHHHTTSS-HHHHHHHHHHHHHHHTTHHHHHHHHHHHHHHHHHHTTS-HHHHHHHHTS--PPP-------S---GGGGGG-HHHHHHHHHHHHHHHHHHHHHHTTSPEEEEEEEEEEEESSGGGTTSGGGEEEEEEEEEE----STTHHHHHHHHHHHHHHHHHHHHHHHHHHHHHHHHHHHHHHHHHHHHHHHHHHHHHHHHHHHHHHHHHHHTTSS-HHHHHHHHHHHHHHHHHHHHHHHHHHHHHHHHHHHTT-SS--

Nearest PDB structures (foldseek):
  4k7r-assembly1_A  TM=9.128E-01  e=3.858E-27  Escherichia coli K-12
  1yc9-assembly1_A-3  TM=9.295E-01  e=4.182E-25  Vibrio cholerae
  5azs-assembly1_B  TM=9.053E-01  e=5.578E-26  Pseudomonas aeruginosa PAO1
  5azs-assembly1_C  TM=8.845E-01  e=4.892E-26  Pseudomonas aeruginosa PAO1
  5azs-assembly1_A  TM=9.051E-01  e=2.583E-25  Pseudomonas aeruginosa PAO1

Sequence (928 aa):
MNMRAWSISLLLFLSSVASAQTANRYLDTPLPQTWEEGGKVFQQILPVDDQWWKSFGDQTLDSLITIAVDRNYSVLTAIDRMNAAKANLRMERSNFFPSLGINAGWTRQQTSGNTSEIPQTTQHYYDASINMSWELDIFGSIRQRVKAQKETFAASKEEYTAVMVSLSAQVASAYINLRELQQELRVVEKNCTSQAAVLKITEVRYNTGLVSKLDVAQAKSVYYSTKASIPQLESGINQYITTLAVLLGTYPQEVRPVLDRVGELPDYMEPIGVGLPADLLMRRPDIRSAERQVNAQAALLGASKSDWLPQVFLKGSVGFASKDLKDFGNHKSFTYEIAPALSWTIFNGGKLINATKLARAQLDESINQFNQTVLTAVQETDNAMNAYRNSIKQIVALREVRNQGQETLTLSLDLYKQGLTPFQNVLDAQRSLLTYENQLVQARGNSLLQLIALYQALGGGWNNMNMRAWSISLLLFLSSVASAQTANRYLDTPLPQTWEEGGKVFQQILPVDDQWWKSFGDQTLDSLITIAVDRNYSVLTAIDRMNAAKANLRMERSNFFPSLGINAGWTRQQTSGNTSEIPQTTQHYYDASINMSWELDIFGSIRQRVKAQKETFAASKEEYTAVMVSLSAQVASAYINLRELQQELRVVEKNCTSQAAVLKITEVRYNTGLVSKLDVAQAKSVYYSTKASIPQLESGINQYITTLAVLLGTYPQEVRPVLDRVGELPDYMEPIGVGLPADLLMRRPDIRSAERQVNAQAALLGASKSDWLPQVFLKGSVGFASKDLKDFGNHKSFTYEIAPALSWTIFNGGKLINATKLARAQLDESINQFNQTVLTAVQETDNAMNAYRNSIKQIVALREVRNQGQETLTLSLDLYKQGLTPFQNVLDAQRSLLTYENQLVQARGNSLLQLIALYQALGGGWNN

pLDDT: mean 88.56, std 16.59, range [25.58, 98.62]

Radius of gyration: 39.73 Å; Cα contacts (8 Å, |Δi|>4): 1420; chains: 2; bounding box: 70×129×106 Å

Solvent-accessible surface area (backbone atoms only — not comparable to full-atom values): 46834 Å² total; per-residue (Å²): 131,80,86,69,69,76,75,64,71,75,68,64,74,76,68,77,84,66,76,80,76,61,66,65,72,63,49,88,65,82,72,61,83,69,70,80,75,74,62,82,78,24,64,40,71,67,74,76,40,34,65,59,70,60,75,50,72,43,69,66,61,50,50,50,45,56,45,20,70,73,43,16,60,70,54,55,49,32,51,52,50,32,51,51,31,47,51,51,27,52,56,48,49,50,58,76,47,64,46,79,46,79,48,74,53,77,51,76,48,72,50,63,43,84,80,48,95,51,69,61,44,79,47,47,32,37,37,39,33,45,36,37,46,28,56,54,65,80,73,36,36,56,58,22,47,29,49,16,31,48,26,46,30,52,20,33,51,25,48,35,50,37,49,48,22,51,47,48,41,50,50,52,42,38,50,44,53,30,26,34,37,49,47,42,46,50,51,49,52,52,48,37,55,52,34,51,53,52,35,52,52,39,46,52,37,33,75,68,69,74,47,59,72,62,49,38,52,51,37,47,50,55,33,50,55,52,55,63,51,50,63,60,38,54,51,53,35,50,52,30,48,43,50,48,15,52,52,37,52,49,58,42,81,78,46,42,76,68,66,66,50,83,53,77,68,66,90,68,81,77,68,63,22,59,67,71,55,49,68,53,52,63,66,18,30,65,47,44,21,33,50,26,46,28,52,16,31,49,23,43,31,50,17,41,58,29,67,65,47,65,44,38,36,43,34,35,34,41,34,29,26,12,46,47,76,90,46,34,84,37,78,54,5,41,26,38,35,44,35,46,34,36,44,29,65,76,40,41,50,49,29,65,63,24,50,33,49,28,32,46,23,52,25,52,31,33,38,36,52,33,41,50,46,50,39,49,43,52,37,44,32,54,40,20,52,46,37,26,55,25,26,52,54,26,38,58,32,28,51,53,22,32,51,31,24,52,52,28,32,54,45,34,48,54,35,35,76,69,69,73,44,66,58,65,55,34,52,51,24,50,54,48,31,54,52,33,50,43,50,36,47,51,33,53,36,47,27,51,45,25,47,45,45,29,38,43,42,54,40,25,43,50,76,125,135,79,89,71,70,80,76,68,75,77,73,68,73,80,72,77,82,76,79,78,79,61,66,68,73,62,50,86,64,82,72,63,84,66,72,86,78,74,60,82,79,27,61,39,67,67,74,76,39,36,65,58,70,61,73,49,72,43,69,66,61,52,50,50,46,56,46,19,70,73,41,16,43,71,53,54,33,34,51,25,50,32,48,28,32,47,21,51,26,47,30,48,51,9,57,77,38,48,31,32,29,39,40,37,37,42,40,40,37,32,43,32,28,41,51,51,95,48,69,57,44,76,48,54,35,37,36,39,32,44,35,38,48,26,54,54,66,81,73,36,36,56,60,21,46,28,49,16,31,49,24,46,29,52,20,34,52,24,48,38,49,36,49,47,21,52,48,49,42,49,52,52,42,39,50,44,52,30,26,35,37,49,47,43,46,50,52,49,52,52,48,38,54,53,34,51,53,52,36,52,51,40,46,52,37,31,76,70,68,74,48,58,73,48,49,39,30,51,36,48,25,55,32,34,50,54,54,31,50,48,32,61,38,54,32,52,34,49,43,30,49,30,49,48,13,44,52,37,52,42,55,42,80,78,45,40,78,69,66,67,50,84,54,77,67,65,90,62,81,77,73,62,21,57,68,72,55,52,69,50,52,62,65,16,31,65,46,46,20,33,50,26,45,29,52,15,30,50,23,42,30,52,16,38,58,27,65,67,47,65,46,38,35,44,34,34,33,40,35,29,42,24,70,47,78,90,45,34,85,38,77,89,15,55,46,73,49,77,48,77,43,78,50,66,78,84,79,65,93,55,53,65,64,50,48,33,51,50,31,48,52,51,26,53,51,34,38,52,52,34,40,51,46,49,52,50,44,52,51,45,33,54,51,20,51,52,48,26,56,51,28,53,55,46,36,59,52,32,52,53,49,33,53,52,26,51,52,46,32,54,51,34,47,54,34,34,77,70,67,74,43,66,59,64,55,34,52,51,25,51,54,48,31,55,51,32,50,45,49,34,48,50,32,53,37,47,28,51,44,25,47,44,45,30,37,43,43,56,42,23,42,52,74,124

Foldseek 3Di:
DPPPPPPPPPPPDPDDPDDLPCLCVLAPDDFDQFQPDPDPPFADDPPLAQAVVVLLVDVVLVVLLVLLCVAAVVLVVLVVVLVVLVVVLVVLVCLQDKDKDKDWDKDWDWDDCPPDVDHIDIAIKTKIKIKIKHWHCPLCLSVLLSQLSVLLSVLSVLVSLLSSLVLSLQLLLLLLQLLLLLVLLVLLVVLLVVLVVVLVVVVVCVVVVNDDVVLNVLSVVLNVVSVVCNVVSVVSNLVSLQVSQNSSNHGSVVRCVVSVPRDHRRPDDRSHRTGDGLSLLCVASVLSSLSSNLSSLVSNLSSLVSLQAKIKMWMKMWIFMGRDPVCGPPPVRIDMDIDIDIGHDNDDPCPSVVVSVVSVVVSVVSSVVSNVVSVVLSVLLSVLVVQLVVLVVVLVVLVVQLVVLVVQLVVQSVCVSVVNDDSVSNSVSSVSNSVSSSSNSVSSSSSSSSVSSNSSSSNHNRDD/DPPPPPPPDPPPDPPCPDDLPCLCVLAPDDFDQFQPPPDPPFADDPPLAQAVVVLLVDVVLVVLLVLLCVAAVVLVVLVVVLVVLVVVLVVLVCLQDKDKDKDWDKDWDWDDCPPDVDHTDIAIKIKIKIKIKHWHCPLCLSVLLSQLSVLLSVLSVLVSLLSQLVLSLQLLLLLLQLLLLLVLLVLLVVLLVVLVVVLVVQVVCVVVVNDDVVLNVLSVVLNVVSVVCNVVSVVSNLVSLQVSQNSSNHGSVVRCVVSVPRDHRRPDDDRHRTGDGLSLLCVASVLSSLSSNLSSLVSNLSSLVSLQAKIKMWMKMWIFMGRDPVCGPPPVRIDMDIDIDIGHDNDDPCPSVVVSVVSVVVSVVSSVVSNVVSVVLSVLLSVLVVQLVVLVVVLVVLVVQLVVLVVQLVVQSVCVSVVNDDSVSNSVSSVSNSVSSSVNSVSSSSSSSSVSSNSSSSNHHRDD